Protein AF-0000000083138218 (afdb_homodimer)

Sequence (804 aa):
MLKGKTVLLGVTGSIAAYKIAYLASALKKLHAQVHVLMTQNATNFINPITFETLTGNKCLVDTFDRNFQFSVEHVSIAKQADVVMIAPASANVIGKLAHGIADDMLTTTIMACKCKKIVSPAMNTNMYENPIVQDNLAILQHYGYEVIEPASGYLACGDTGAGKMPEPEMLLDYILREIAKEKDLLGRKVLVTAGPTQEAIDPVRYITNHSSGKMGYALAKAAMLRGADVTLVSGPCAIEPPPFVKLVPVVTAKEMFDAVTSVSFEQDIIIKAAAVADYRPANVYEDKVKKHEEQMSIKLEKTDDILRYLGEHRLPGQFLCGFSMETQNMLGNSRAKLGKKHLDMVAANNLKVAGAGFQGDTNVLTLITQDEDVSLQLMSKEDAANVILDKILSIQKEREEQMLKGKTVLLGVTGSIAAYKIAYLASALKKLHAQVHVLMTQNATNFINPITFETLTGNKCLVDTFDRNFQFSVEHVSIAKQADVVMIAPASANVIGKLAHGIADDMLTTTIMACKCKKIVSPAMNTNMYENPIVQDNLAILQHYGYEVIEPASGYLACGDTGAGKMPEPEMLLDYILREIAKEKDLLGRKVLVTAGPTQEAIDPVRYITNHSSGKMGYALAKAAMLRGADVTLVSGPCAIEPPPFVKLVPVVTAKEMFDAVTSVSFEQDIIIKAAAVADYRPANVYEDKVKKHEEQMSIKLEKTDDILRYLGEHRLPGQFLCGFSMETQNMLGNSRAKLGKKHLDMVAANNLKVAGAGFQGDTNVLTLITQDEDVSLQLMSKEDAANVILDKILSIQKEREEQ

InterPro domains:
  IPR003382 Flavoprotein [PF02441] (5-177)
  IPR005252 Coenzyme A biosynthesis bifunctional protein CoaBC [MF_02225] (5-395)
  IPR005252 Coenzyme A biosynthesis bifunctional protein CoaBC [TIGR00521] (2-392)
  IPR007085 DNA/pantothenate metabolism flavoprotein, C-terminal [PF04127] (186-394)
  IPR035929 CoaB-like superfamily [G3DSA:3.40.50.10300] (184-401)
  IPR035929 CoaB-like superfamily [SSF102645] (183-397)
  IPR036551 Flavin prenyltransferase-like [G3DSA:3.40.50.1950] (1-183)
  IPR036551 Flavin prenyltransferase-like [SSF52507] (1-177)

Structure (mmCIF, N/CA/C/O backbone):
data_AF-0000000083138218-model_v1
#
loop_
_entity.id
_entity.type
_entity.pdbx_description
1 polymer 'Coenzyme A biosynthesis bifunctional protein CoaBC'
#
loop_
_atom_site.group_PDB
_atom_site.id
_atom_site.type_symbol
_atom_site.label_atom_id
_atom_site.label_alt_id
_atom_site.label_comp_id
_atom_site.label_asym_id
_atom_site.label_entity_id
_atom_site.label_seq_id
_atom_site.pdbx_PDB_ins_code
_atom_site.Cartn_x
_atom_site.Cartn_y
_atom_site.Cartn_z
_atom_site.occupancy
_atom_site.B_iso_or_equiv
_atom_site.auth_seq_id
_atom_site.auth_comp_id
_atom_site.auth_asym_id
_atom_site.auth_atom_id
_atom_site.pdbx_PDB_model_num
ATOM 1 N N . MET A 1 1 ? -19.484 5.441 -5.844 1 87.69 1 MET A N 1
ATOM 2 C CA . MET A 1 1 ? -19.766 4.414 -4.848 1 87.69 1 MET A CA 1
ATOM 3 C C . MET A 1 1 ? -20.797 4.914 -3.83 1 87.69 1 MET A C 1
ATOM 5 O O . MET A 1 1 ? -21.594 4.133 -3.318 1 87.69 1 MET A O 1
ATOM 9 N N . LEU A 1 2 ? -20.844 6.273 -3.461 1 96.44 2 LEU A N 1
ATOM 10 C CA . LEU A 1 2 ? -21.719 6.809 -2.414 1 96.44 2 LEU A CA 1
ATOM 11 C C . LEU A 1 2 ? -22.609 7.91 -2.961 1 96.44 2 LEU A C 1
ATOM 13 O O . LEU A 1 2 ? -23.016 8.812 -2.223 1 96.44 2 LEU A O 1
ATOM 17 N N . LYS A 1 3 ? -22.844 7.824 -4.277 1 95.19 3 LYS A N 1
ATOM 18 C CA . LYS A 1 3 ? -23.766 8.781 -4.871 1 95.19 3 LYS A CA 1
ATOM 19 C C . LYS A 1 3 ? -25.141 8.672 -4.23 1 95.19 3 LYS A C 1
ATOM 21 O O . LYS A 1 3 ? -25.688 7.578 -4.098 1 95.19 3 LYS A O 1
ATOM 26 N N . GLY A 1 4 ? -25.609 9.812 -3.854 1 95.88 4 GLY A N 1
ATOM 27 C CA . GLY A 1 4 ? -26.938 9.867 -3.262 1 95.88 4 GLY A CA 1
ATOM 28 C C . GLY A 1 4 ? -26.938 9.547 -1.78 1 95.88 4 GLY A C 1
ATOM 29 O O . GLY A 1 4 ? -28 9.516 -1.149 1 95.88 4 GLY A O 1
ATOM 30 N N . LYS A 1 5 ? -25.766 9.258 -1.193 1 97.94 5 LYS A N 1
ATOM 31 C CA . LYS A 1 5 ? -25.656 8.953 0.23 1 97.94 5 LYS A CA 1
ATOM 32 C C . LYS A 1 5 ? -25.188 10.172 1.017 1 97.94 5 LYS A C 1
ATOM 34 O O . LYS A 1 5 ? -24.328 10.93 0.545 1 97.94 5 LYS A O 1
ATOM 39 N N . THR A 1 6 ? -25.734 10.367 2.211 1 98.19 6 THR A N 1
ATOM 40 C CA . THR A 1 6 ? -25.359 11.469 3.09 1 98.19 6 THR A CA 1
ATOM 41 C C . THR A 1 6 ? -24.641 10.953 4.332 1 98.19 6 THR A C 1
ATOM 43 O O . THR A 1 6 ? -25.172 10.094 5.047 1 98.19 6 THR A O 1
ATOM 46 N N . VAL A 1 7 ? -23.453 11.43 4.535 1 98.69 7 VAL A N 1
ATOM 47 C CA . VAL A 1 7 ? -22.656 11.062 5.703 1 98.69 7 VAL A CA 1
ATOM 48 C C . VAL A 1 7 ? -22.531 12.266 6.633 1 98.69 7 VAL A C 1
ATOM 50 O O . VAL A 1 7 ? -22.188 13.367 6.195 1 98.69 7 VAL A O 1
ATOM 53 N N . LEU A 1 8 ? -22.859 12.109 7.891 1 98.44 8 LEU A N 1
ATOM 54 C CA . LEU A 1 8 ? -22.656 13.125 8.914 1 98.44 8 LEU A CA 1
ATOM 55 C C . LEU A 1 8 ? -21.422 12.805 9.758 1 98.44 8 LEU A C 1
ATOM 57 O O . LEU A 1 8 ? -21.359 11.75 10.391 1 98.44 8 LEU A O 1
ATOM 61 N N . LEU A 1 9 ? -20.422 13.703 9.703 1 98.69 9 LEU A N 1
ATOM 62 C CA . LEU A 1 9 ? -19.203 13.547 10.492 1 98.69 9 LEU A CA 1
ATOM 63 C C . LEU A 1 9 ? -19.234 14.453 11.727 1 98.69 9 LEU A C 1
ATOM 65 O O . LEU A 1 9 ? -19.438 15.664 11.602 1 98.69 9 LEU A O 1
ATOM 69 N N . GLY A 1 10 ? -19.156 13.844 12.898 1 98.38 10 GLY A N 1
ATOM 70 C CA . GLY A 1 10 ? -18.969 14.586 14.133 1 98.38 10 GLY A CA 1
ATOM 71 C C . GLY A 1 10 ? -17.531 14.617 14.594 1 98.38 10 GLY A C 1
ATOM 72 O O . GLY A 1 10 ? -16.922 13.57 14.844 1 98.38 10 GLY A O 1
ATOM 73 N N . VAL A 1 11 ? -16.984 15.828 14.695 1 98.44 11 VAL A N 1
ATOM 74 C CA . VAL A 1 11 ? -15.578 16 15.062 1 98.44 11 VAL A CA 1
ATOM 75 C C . VAL A 1 11 ? -15.484 16.625 16.453 1 98.44 11 VAL A C 1
ATOM 77 O O . VAL A 1 11 ? -16.031 17.703 16.688 1 98.44 11 VAL A O 1
ATOM 80 N N . THR A 1 12 ? -14.797 15.945 17.375 1 97.56 12 THR A N 1
ATOM 81 C CA . THR A 1 12 ? -14.688 16.453 18.734 1 97.56 12 THR A CA 1
ATOM 82 C C . THR A 1 12 ? -13.242 16.781 19.078 1 97.56 12 THR A C 1
ATOM 84 O O . THR A 1 12 ? -12.352 16.641 18.234 1 97.56 12 THR A O 1
ATOM 87 N N . GLY A 1 13 ? -13.039 17.328 20.281 1 94.69 13 GLY A N 1
ATOM 88 C CA . GLY A 1 13 ? -11.75 17.875 20.672 1 94.69 13 GLY A CA 1
ATOM 89 C C . GLY A 1 13 ? -10.688 16.812 20.906 1 94.69 13 GLY A C 1
ATOM 90 O O . GLY A 1 13 ? -10.648 16.203 21.969 1 94.69 13 GLY A O 1
ATOM 91 N N . SER A 1 14 ? -9.805 16.609 19.969 1 93.88 14 SER A N 1
ATOM 92 C CA . SER A 1 14 ? -8.656 15.703 20 1 93.88 14 SER A CA 1
ATOM 93 C C . SER A 1 14 ? -7.629 16.078 18.938 1 93.88 14 SER A C 1
ATOM 95 O O . SER A 1 14 ? -7.98 16.656 17.906 1 93.88 14 SER A O 1
ATOM 97 N N . ILE A 1 15 ? -6.375 15.797 19.188 1 93 15 ILE A N 1
ATOM 98 C CA . ILE A 1 15 ? -5.309 16.078 18.234 1 93 15 ILE A CA 1
ATOM 99 C C . ILE A 1 15 ? -5.582 15.336 16.938 1 93 15 ILE A C 1
ATOM 101 O O . ILE A 1 15 ? -5.164 15.773 15.859 1 93 15 ILE A O 1
ATOM 105 N N . ALA A 1 16 ? -6.355 14.242 16.953 1 94.94 16 ALA A N 1
ATOM 106 C CA . ALA A 1 16 ? -6.652 13.414 15.789 1 94.94 16 ALA A CA 1
ATOM 107 C C . ALA A 1 16 ? -7.68 14.086 14.883 1 94.94 16 ALA A C 1
ATOM 109 O O . ALA A 1 16 ? -8 13.578 13.812 1 94.94 16 ALA A O 1
ATOM 110 N N . ALA A 1 17 ? -8.188 15.273 15.297 1 96.88 17 ALA A N 1
ATOM 111 C CA . ALA A 1 17 ? -9.242 15.961 14.562 1 96.88 17 ALA A CA 1
ATOM 112 C C . ALA A 1 17 ? -8.805 16.266 13.125 1 96.88 17 ALA A C 1
ATOM 114 O O . ALA A 1 17 ? -9.617 16.188 12.203 1 96.88 17 ALA A O 1
ATOM 115 N N . TYR A 1 18 ? -7.527 16.547 12.922 1 95.31 18 TYR A N 1
ATOM 116 C CA . TYR A 1 18 ? -7.055 16.906 11.594 1 95.31 18 TYR A CA 1
ATOM 117 C C . TYR A 1 18 ? -7.188 15.734 10.625 1 95.31 18 TYR A C 1
ATOM 119 O O . TYR A 1 18 ? -7.293 15.93 9.414 1 95.31 18 TYR A O 1
ATOM 127 N N . LYS A 1 19 ? -7.195 14.477 11.102 1 97.31 19 LYS A N 1
ATOM 128 C CA . LYS A 1 19 ? -7.273 13.281 10.273 1 97.31 19 LYS A CA 1
ATOM 129 C C . LYS A 1 19 ? -8.625 13.188 9.57 1 97.31 19 LYS A C 1
ATOM 131 O O . LYS A 1 19 ? -8.742 12.539 8.523 1 97.31 19 LYS A O 1
ATOM 136 N N . ILE A 1 20 ? -9.57 13.805 10.148 1 98.19 20 ILE A N 1
ATOM 137 C CA . ILE A 1 20 ? -10.93 13.695 9.625 1 98.19 20 ILE A CA 1
ATOM 138 C C . ILE A 1 20 ? -11.039 14.477 8.32 1 98.19 20 ILE A C 1
ATOM 140 O O . ILE A 1 20 ? -11.945 14.227 7.516 1 98.19 20 ILE A O 1
ATOM 144 N N . ALA A 1 21 ? -10.125 15.453 8.125 1 97.38 21 ALA A N 1
ATOM 145 C CA . ALA A 1 21 ? -10.094 16.141 6.832 1 97.38 21 ALA A CA 1
ATOM 146 C C . ALA A 1 21 ? -9.836 15.156 5.695 1 97.38 21 ALA A C 1
ATOM 148 O O . ALA A 1 21 ? -10.438 15.258 4.625 1 97.38 21 ALA A O 1
ATOM 149 N N . TYR A 1 22 ? -9 14.18 5.984 1 97.19 22 TYR A N 1
ATOM 150 C CA . TYR A 1 22 ? -8.734 13.141 4.996 1 97.19 22 TYR A CA 1
ATOM 151 C C . TYR A 1 22 ? -9.977 12.297 4.734 1 97.19 22 TYR A C 1
ATOM 153 O O . TYR A 1 22 ? -10.258 11.945 3.59 1 97.19 22 TYR A O 1
ATOM 161 N N . LEU A 1 23 ? -10.688 11.984 5.773 1 98.38 23 LEU A N 1
ATOM 162 C CA . LEU A 1 23 ? -11.914 11.195 5.641 1 98.38 23 LEU A CA 1
ATOM 163 C C . LEU A 1 23 ? -12.953 11.961 4.828 1 98.38 23 LEU A C 1
ATOM 165 O O . LEU A 1 23 ? -13.578 11.391 3.922 1 98.38 23 LEU A O 1
ATOM 169 N N . ALA A 1 24 ? -13.125 13.234 5.184 1 98.31 24 ALA A N 1
ATOM 170 C CA . ALA A 1 24 ? -14.078 14.07 4.461 1 98.31 24 ALA A CA 1
ATOM 171 C C . ALA A 1 24 ? -13.742 14.125 2.973 1 98.31 24 ALA A C 1
ATOM 173 O O . ALA A 1 24 ? -14.633 13.969 2.127 1 98.31 24 ALA A O 1
ATOM 174 N N . SER A 1 25 ? -12.5 14.328 2.676 1 96.69 25 SER A N 1
ATOM 175 C CA . SER A 1 25 ? -12.047 14.375 1.292 1 96.69 25 SER A CA 1
ATOM 176 C C . SER A 1 25 ? -12.312 13.062 0.574 1 96.69 25 SER A C 1
ATOM 178 O O . SER A 1 25 ? -12.773 13.055 -0.568 1 96.69 25 SER A O 1
ATOM 180 N N . ALA A 1 26 ? -12 11.961 1.214 1 97.5 26 ALA A N 1
ATOM 181 C CA . ALA A 1 26 ? -12.203 10.641 0.628 1 97.5 26 ALA A CA 1
ATOM 182 C C . ALA A 1 26 ? -13.672 10.383 0.335 1 97.5 26 ALA A C 1
ATOM 184 O O . ALA A 1 26 ? -14.023 9.828 -0.71 1 97.5 26 ALA A O 1
ATOM 185 N N . LEU A 1 27 ? -14.539 10.766 1.234 1 98.44 27 LEU A N 1
ATOM 186 C CA . LEU A 1 27 ? -15.977 10.586 1.066 1 98.44 27 LEU A CA 1
ATOM 187 C C . LEU A 1 27 ? -16.5 11.406 -0.111 1 98.44 27 LEU A C 1
ATOM 189 O O . LEU A 1 27 ? -17.328 10.93 -0.888 1 98.44 27 LEU A O 1
ATOM 193 N N . LYS A 1 28 ? -15.992 12.617 -0.223 1 96.81 28 LYS A N 1
ATOM 194 C CA . LYS A 1 28 ? -16.375 13.469 -1.341 1 96.81 28 LYS A CA 1
ATOM 195 C C . LYS A 1 28 ? -15.953 12.859 -2.674 1 96.81 28 LYS A C 1
ATOM 197 O O . LYS A 1 28 ? -16.719 12.891 -3.646 1 96.81 28 LYS A O 1
ATOM 202 N N . LYS A 1 29 ? -14.812 12.312 -2.688 1 94.94 29 LYS A N 1
ATOM 203 C CA . LYS A 1 29 ? -14.312 11.656 -3.893 1 94.94 29 LYS A CA 1
ATOM 204 C C . LYS A 1 29 ? -15.219 10.492 -4.301 1 94.94 29 LYS A C 1
ATOM 206 O O . LYS A 1 29 ? -15.305 10.156 -5.48 1 94.94 29 LYS A O 1
ATOM 211 N N . LEU A 1 30 ? -15.859 9.883 -3.348 1 96.88 30 LEU A N 1
ATOM 212 C CA . LEU A 1 30 ? -16.781 8.781 -3.609 1 96.88 30 LEU A CA 1
ATOM 213 C C . LEU A 1 30 ? -18.188 9.297 -3.859 1 96.88 30 LEU A C 1
ATOM 215 O O . LEU A 1 30 ? -19.156 8.516 -3.869 1 96.88 30 LEU A O 1
ATOM 219 N N . HIS A 1 31 ? -18.344 10.648 -3.916 1 96.88 31 HIS A N 1
ATOM 220 C CA . HIS A 1 31 ? -19.547 11.359 -4.34 1 96.88 31 HIS A CA 1
ATOM 221 C C . HIS A 1 31 ? -20.594 11.367 -3.234 1 96.88 31 HIS A C 1
ATOM 223 O O . HIS A 1 31 ? -21.797 11.445 -3.514 1 96.88 31 HIS A O 1
ATOM 229 N N . ALA A 1 32 ? -20.172 11.227 -1.972 1 97.94 32 ALA A N 1
ATOM 230 C CA . ALA A 1 32 ? -21.094 11.359 -0.844 1 97.94 32 AL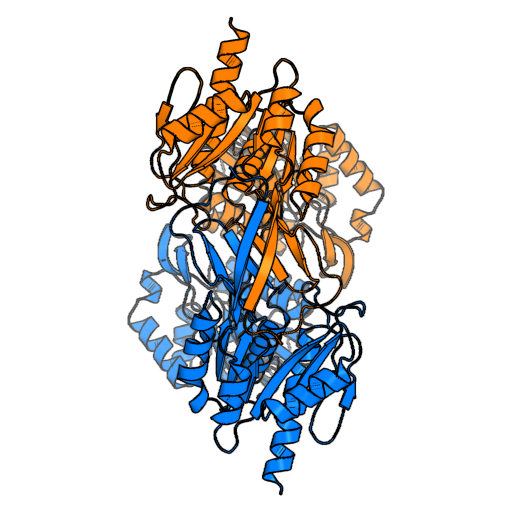A A CA 1
ATOM 231 C C . ALA A 1 32 ? -21.422 12.82 -0.574 1 97.94 32 ALA A C 1
ATOM 233 O O . ALA A 1 32 ? -20.609 13.711 -0.857 1 97.94 32 ALA A O 1
ATOM 234 N N . GLN A 1 33 ? -22.641 13.078 -0.132 1 97.75 33 GLN A N 1
ATOM 235 C CA . GLN A 1 33 ? -22.922 14.328 0.556 1 97.75 33 GLN A CA 1
ATOM 236 C C . GLN A 1 33 ? -22.422 14.297 1.995 1 97.75 33 GLN A C 1
ATOM 238 O O . GLN A 1 33 ? -22.844 13.453 2.789 1 97.75 33 GLN A O 1
ATOM 243 N N . VAL A 1 34 ? -21.453 15.203 2.293 1 98.06 34 VAL A N 1
ATOM 244 C CA . VAL A 1 34 ? -20.797 15.125 3.59 1 98.06 34 VAL A CA 1
ATOM 245 C C . VAL A 1 34 ? -21.125 16.375 4.406 1 98.06 34 VAL A C 1
ATOM 247 O O . VAL A 1 34 ? -20.922 17.5 3.934 1 98.06 34 VAL A O 1
ATOM 250 N N . HIS A 1 35 ? -21.688 16.234 5.543 1 97.25 35 HIS A N 1
ATOM 251 C CA . HIS A 1 35 ? -21.875 17.297 6.527 1 97.25 35 HIS A CA 1
ATOM 252 C C . HIS A 1 35 ? -20.984 17.078 7.75 1 97.25 35 HIS A C 1
ATOM 254 O O . HIS A 1 35 ? -20.828 15.945 8.211 1 97.25 35 HIS A O 1
ATOM 260 N N . VAL A 1 36 ? -20.406 18.203 8.203 1 97.62 36 VAL A N 1
ATOM 261 C CA . VAL A 1 36 ? -19.5 18.109 9.344 1 97.62 36 VAL A CA 1
ATOM 262 C C . VAL A 1 36 ? -20 18.984 10.484 1 97.62 36 VAL A C 1
ATOM 264 O O . VAL A 1 36 ? -20.328 20.156 10.273 1 97.62 36 VAL A O 1
ATOM 267 N N . LEU A 1 37 ? -20.156 18.391 11.664 1 96.88 37 LEU A N 1
ATOM 268 C CA . LEU A 1 37 ? -20.406 19.094 12.914 1 96.88 37 LEU A CA 1
ATOM 269 C C . LEU A 1 37 ? -19.203 19.031 13.836 1 96.88 37 LEU A C 1
ATOM 271 O O . LEU A 1 37 ? -18.656 17.938 14.078 1 96.88 37 LEU A O 1
ATOM 275 N N . MET A 1 38 ? -18.781 20.172 14.32 1 96.69 38 MET A N 1
ATOM 276 C CA . MET A 1 38 ? -17.641 20.219 15.219 1 96.69 38 MET A CA 1
ATOM 277 C C . MET A 1 38 ? -18.031 20.75 16.594 1 96.69 38 MET A C 1
ATOM 279 O O . MET A 1 38 ? -18.875 21.656 16.688 1 96.69 38 MET A O 1
ATOM 283 N N . THR A 1 39 ? -17.453 20.172 17.625 1 95.19 39 THR A N 1
ATOM 284 C CA . THR A 1 39 ? -17.516 20.844 18.922 1 95.19 39 THR A CA 1
ATOM 285 C C . THR A 1 39 ? -16.609 22.078 18.922 1 95.19 39 THR A C 1
ATOM 287 O O . THR A 1 39 ? -15.688 22.172 18.109 1 95.19 39 THR A O 1
ATOM 290 N N . GLN A 1 40 ? -16.891 22.984 19.891 1 94.12 40 GLN A N 1
ATOM 291 C CA . GLN A 1 40 ? -16.016 24.141 20.047 1 94.12 40 GLN A CA 1
ATOM 292 C C . GLN A 1 40 ? -14.57 23.719 20.297 1 94.12 40 GLN A C 1
ATOM 294 O O . GLN A 1 40 ? -13.641 24.312 19.766 1 94.12 40 GLN A O 1
ATOM 299 N N . ASN A 1 41 ? -14.375 22.719 21.047 1 94.31 41 ASN A N 1
ATOM 300 C CA . ASN A 1 41 ? -13.039 22.25 21.406 1 94.31 41 ASN A CA 1
ATOM 301 C C . ASN A 1 41 ? -12.289 21.734 20.188 1 94.31 41 ASN A C 1
ATOM 303 O O . ASN A 1 41 ? -11.062 21.875 20.094 1 94.31 41 ASN A O 1
ATOM 307 N N . ALA A 1 42 ? -12.992 21.094 19.25 1 95.5 42 ALA A N 1
ATOM 308 C CA . ALA A 1 42 ? -12.367 20.578 18.031 1 95.5 42 ALA A CA 1
ATOM 309 C C . ALA A 1 42 ? -11.766 21.703 17.203 1 95.5 42 ALA A C 1
ATOM 311 O O . ALA A 1 42 ? -10.758 21.5 16.516 1 95.5 42 ALA A O 1
ATOM 312 N N . THR A 1 43 ? -12.312 22.891 17.25 1 95.19 43 THR A N 1
ATOM 313 C CA . THR A 1 43 ? -11.883 24.031 16.438 1 95.19 43 THR A CA 1
ATOM 314 C C . THR A 1 43 ? -10.516 24.531 16.891 1 95.19 43 THR A C 1
ATOM 316 O O . THR A 1 43 ? -9.859 25.281 16.172 1 95.19 43 THR A O 1
ATOM 319 N N . ASN A 1 44 ? -10.078 24.078 18.062 1 94.06 44 ASN A N 1
ATOM 320 C CA . ASN A 1 44 ? -8.75 24.453 18.531 1 94.06 44 ASN A CA 1
ATOM 321 C C . ASN A 1 44 ? -7.66 23.703 17.766 1 94.06 44 ASN A C 1
ATOM 323 O O . ASN A 1 44 ? -6.492 24.078 17.812 1 94.06 44 ASN A O 1
ATOM 327 N N . PHE A 1 45 ? -8.039 22.656 17.078 1 94.44 45 PHE A N 1
ATOM 328 C CA . PHE A 1 45 ? -7.062 21.828 16.391 1 94.44 45 PHE A CA 1
ATOM 329 C C . PHE A 1 45 ? -7.129 22.062 14.875 1 94.44 45 PHE A C 1
ATOM 331 O O . PHE A 1 45 ? -6.098 22.094 14.203 1 94.44 45 PHE A O 1
ATOM 338 N N . ILE A 1 46 ? -8.297 22.156 14.328 1 95.38 46 ILE A N 1
ATOM 339 C CA . ILE A 1 46 ? -8.523 22.359 12.898 1 95.38 46 ILE A CA 1
ATOM 340 C C . ILE A 1 46 ? -9.711 23.297 12.688 1 95.38 46 ILE A C 1
ATOM 342 O O . ILE A 1 46 ? -10.711 23.203 13.406 1 95.38 46 ILE A O 1
ATOM 346 N N . ASN A 1 47 ? -9.648 24.109 11.672 1 95.69 47 ASN A N 1
ATOM 347 C CA . ASN A 1 47 ? -10.672 25.141 11.484 1 95.69 47 ASN A CA 1
ATOM 348 C C . ASN A 1 47 ? -11.836 24.609 10.656 1 95.69 47 ASN A C 1
ATOM 350 O O . ASN A 1 47 ? -11.641 23.859 9.703 1 95.69 47 ASN A O 1
ATOM 354 N N . PRO A 1 48 ? -13.062 25.078 10.953 1 95.69 48 PRO A N 1
ATOM 355 C CA . PRO A 1 48 ? -14.25 24.641 10.211 1 95.69 48 PRO A CA 1
ATOM 356 C C . PRO A 1 48 ? -14.141 24.891 8.711 1 95.69 48 PRO A C 1
ATOM 358 O O . PRO A 1 48 ? -14.68 24.125 7.91 1 95.69 48 PRO A O 1
ATOM 361 N N . ILE A 1 49 ? -13.391 25.938 8.359 1 94.88 49 ILE A N 1
ATOM 362 C CA . ILE A 1 49 ? -13.289 26.328 6.953 1 94.88 49 ILE A CA 1
ATOM 363 C C . ILE A 1 49 ? -12.688 25.172 6.141 1 94.88 49 ILE A C 1
ATOM 365 O O . ILE A 1 49 ? -13.023 25 4.969 1 94.88 49 ILE A O 1
ATOM 369 N N . THR A 1 50 ? -11.789 24.406 6.715 1 95.75 50 THR A N 1
ATOM 370 C CA . THR A 1 50 ? -11.188 23.25 6.039 1 95.75 50 THR A CA 1
ATOM 371 C C . THR A 1 50 ? -12.258 22.266 5.594 1 95.75 50 THR A C 1
ATOM 373 O O . THR A 1 50 ? -12.281 21.844 4.434 1 95.75 50 THR A O 1
ATOM 376 N N . PHE A 1 51 ? -13.148 21.953 6.473 1 97.06 51 PHE A N 1
ATOM 377 C CA . PHE A 1 51 ? -14.211 21 6.168 1 97.06 51 PHE A CA 1
ATOM 378 C C . PHE A 1 51 ? -15.195 21.609 5.168 1 97.06 51 PHE A C 1
ATOM 380 O O . PHE A 1 51 ? -15.68 20.906 4.27 1 97.06 51 PHE A O 1
ATOM 387 N N . GLU A 1 52 ? -15.508 22.906 5.355 1 96.19 52 GLU A N 1
ATOM 388 C CA . GLU A 1 52 ? -16.406 23.594 4.426 1 96.19 52 GLU A CA 1
ATOM 389 C C . GLU A 1 52 ? -15.852 23.547 3.002 1 96.19 52 GLU A C 1
ATOM 391 O O . GLU A 1 52 ? -16.594 23.281 2.053 1 96.19 52 GLU A O 1
ATOM 396 N N . THR A 1 53 ? -14.578 23.781 2.9 1 94.06 53 THR A N 1
ATOM 397 C CA . THR A 1 53 ? -13.914 23.781 1.604 1 94.06 53 THR A CA 1
ATOM 398 C C . THR A 1 53 ? -13.898 22.391 0.999 1 94.06 53 THR A C 1
ATOM 400 O O . THR A 1 53 ? -14.141 22.219 -0.196 1 94.06 53 THR A O 1
ATOM 403 N N . LEU A 1 54 ? -13.648 21.359 1.741 1 95.25 54 LEU A N 1
ATOM 404 C CA . LEU A 1 54 ? -13.508 19.984 1.263 1 95.25 54 LEU A CA 1
ATOM 405 C C . LEU A 1 54 ? -14.859 19.391 0.877 1 95.25 54 LEU A C 1
ATOM 407 O O . LEU A 1 54 ? -14.953 18.578 -0.046 1 95.25 54 LEU A O 1
ATOM 411 N N . THR A 1 55 ? -15.945 19.828 1.587 1 95.75 55 THR A N 1
ATOM 412 C CA . THR A 1 55 ? -17.219 19.141 1.433 1 95.75 55 THR A CA 1
ATOM 413 C C . THR A 1 55 ? -18.188 19.984 0.585 1 95.75 55 THR A C 1
ATOM 415 O O . THR A 1 55 ? -19.141 19.453 0.03 1 95.75 55 THR A O 1
ATOM 418 N N . GLY A 1 56 ? -17.906 21.297 0.533 1 94.25 56 GLY A N 1
ATOM 419 C CA . GLY A 1 56 ? -18.844 22.203 -0.138 1 94.25 56 GLY A CA 1
ATOM 420 C C . GLY A 1 56 ? -20.062 22.531 0.701 1 94.25 56 GLY A C 1
ATOM 421 O O . GLY A 1 56 ? -21 23.156 0.209 1 94.25 56 GLY A O 1
ATOM 422 N N . ASN A 1 57 ? -20.109 22.078 1.951 1 94 57 ASN A N 1
ATOM 423 C CA . ASN A 1 57 ? -21.203 22.344 2.893 1 94 57 ASN A CA 1
ATOM 424 C C . ASN A 1 57 ? -20.703 23.125 4.109 1 94 57 ASN A C 1
ATOM 426 O O . ASN A 1 57 ? -19.531 23 4.496 1 94 57 ASN A O 1
ATOM 430 N N . LYS A 1 58 ? -21.562 23.906 4.695 1 92.94 58 LYS A N 1
ATOM 431 C CA . LYS A 1 58 ? -21.203 24.641 5.906 1 92.94 58 LYS A CA 1
ATOM 432 C C . LYS A 1 58 ? -20.891 23.688 7.055 1 92.94 58 LYS A C 1
ATOM 434 O O . LYS A 1 58 ? -21.594 22.688 7.254 1 92.94 58 LYS A O 1
ATOM 439 N N . CYS A 1 59 ? -19.797 24 7.691 1 93.75 59 CYS A N 1
ATOM 440 C CA . CYS A 1 59 ? -19.453 23.266 8.906 1 93.75 59 CYS A CA 1
ATOM 441 C C . CYS A 1 59 ? -20.109 23.891 10.125 1 93.75 59 CYS A C 1
ATOM 443 O O . CYS A 1 59 ? -19.938 25.094 10.383 1 93.75 59 CYS A O 1
ATOM 445 N N . LEU A 1 60 ? -20.828 23.109 10.875 1 91 60 LEU A N 1
ATOM 446 C CA . LEU A 1 60 ? -21.594 23.656 11.992 1 91 60 LEU A CA 1
ATOM 447 C C . LEU A 1 60 ? -20.859 23.453 13.305 1 91 60 LEU A C 1
ATOM 449 O O . LEU A 1 60 ? -20.391 22.344 13.594 1 91 60 LEU A O 1
ATOM 453 N N . VAL A 1 61 ? -20.625 24.5 14.047 1 90.19 61 VAL A N 1
ATOM 454 C CA . VAL A 1 61 ? -19.953 24.438 15.336 1 90.19 61 VAL A CA 1
ATOM 455 C C . VAL A 1 61 ? -20.938 24.812 16.453 1 90.19 61 VAL A C 1
ATOM 457 O O . VAL A 1 61 ? -21.031 24.125 17.469 1 90.19 61 VAL A O 1
ATOM 460 N N . ASP A 1 62 ? -21.594 26.047 16.344 1 75.94 62 ASP A N 1
ATOM 461 C CA . ASP A 1 62 ? -22.438 26.562 17.406 1 75.94 62 ASP A CA 1
ATOM 462 C C . ASP A 1 62 ? -23.922 26.484 17.016 1 75.94 62 ASP A C 1
ATOM 464 O O . ASP A 1 62 ? -24.25 26.562 15.836 1 75.94 62 ASP A O 1
ATOM 468 N N . THR A 1 63 ? -24.703 25.969 18 1 59.69 63 THR A N 1
ATOM 469 C CA . THR A 1 63 ? -26.156 25.875 17.828 1 59.69 63 THR A CA 1
ATOM 470 C C . THR A 1 63 ? -26.75 27.234 17.438 1 59.69 63 THR A C 1
ATOM 472 O O . THR A 1 63 ? -27.688 27.297 16.641 1 59.69 63 THR A O 1
ATOM 475 N N . PHE A 1 64 ? -26.156 28.234 18.141 1 52.69 64 PHE A N 1
ATOM 476 C CA . PHE A 1 64 ? -26.875 29.5 18.141 1 52.69 64 PHE A CA 1
ATOM 477 C C . PHE A 1 64 ? -26.312 30.438 17.078 1 52.69 64 PHE A C 1
ATOM 479 O O . PHE A 1 64 ? -26.312 31.656 17.25 1 52.69 64 PHE A O 1
ATOM 486 N N . ASP A 1 65 ? -25.484 29.766 16.219 1 52.47 65 ASP A N 1
ATOM 487 C CA . ASP A 1 65 ? -25.109 30.719 15.188 1 52.47 65 ASP A CA 1
ATOM 488 C C . ASP A 1 65 ? -26.344 31.344 14.539 1 52.47 65 ASP A C 1
ATOM 490 O O . ASP A 1 65 ? -27.203 30.641 14.023 1 52.47 65 ASP A O 1
ATOM 494 N N . ARG A 1 66 ? -26.719 32.438 15.125 1 50.69 66 ARG A N 1
ATOM 495 C CA . ARG A 1 66 ? -27.875 33.312 14.891 1 50.69 66 ARG A CA 1
ATOM 496 C C . ARG A 1 66 ? -28.25 33.344 13.414 1 50.69 66 ARG A C 1
ATOM 498 O O . ARG A 1 66 ? -29.406 33.594 13.062 1 50.69 66 ARG A O 1
ATOM 505 N N . ASN A 1 67 ? -27.328 33.5 12.555 1 48.38 67 ASN A N 1
ATOM 506 C CA . ASN A 1 67 ? -27.781 33.75 11.188 1 48.38 67 ASN A CA 1
ATOM 507 C C . ASN A 1 67 ? -28.422 32.5 10.578 1 48.38 67 ASN A C 1
ATOM 509 O O . ASN A 1 67 ? -28.844 32.531 9.414 1 48.38 67 ASN A O 1
ATOM 513 N N . PHE A 1 68 ? -28.188 31.375 11.312 1 47.97 68 PHE A N 1
ATOM 514 C CA . PHE A 1 68 ? -28.703 30.156 10.719 1 47.97 68 PHE A CA 1
ATOM 515 C C . PHE A 1 68 ? -30.125 29.859 11.211 1 47.97 68 PHE A C 1
ATOM 517 O O . PHE A 1 68 ? -30.422 30.016 12.398 1 47.97 68 PHE A O 1
ATOM 524 N N . GLN A 1 69 ? -31.125 30.172 10.609 1 43.81 69 GLN A N 1
ATOM 525 C CA . GLN A 1 69 ? -32.438 29.656 10.938 1 43.81 69 GLN A CA 1
ATOM 526 C C . GLN A 1 69 ? -32.344 28.266 11.578 1 43.81 69 GLN A C 1
ATOM 528 O O . GLN A 1 69 ? -32.062 27.281 10.898 1 43.81 69 GLN A O 1
ATOM 533 N N . PHE A 1 70 ? -32 28.203 12.734 1 45.56 70 PHE A N 1
ATOM 534 C CA . PHE A 1 70 ? -31.719 27.125 13.688 1 45.56 70 PHE A CA 1
ATOM 535 C C . PHE A 1 70 ? -32.531 25.875 13.367 1 45.56 70 PHE A C 1
ATOM 537 O O . PHE A 1 70 ? -32 24.766 13.383 1 45.56 70 PHE A O 1
ATOM 544 N N . SER A 1 71 ? -33.875 26.094 13.68 1 50.28 71 SER A N 1
ATOM 545 C CA . SER A 1 71 ? -34.844 25.031 13.953 1 50.28 71 SER A CA 1
ATOM 546 C C . SER A 1 71 ? -34.812 23.969 12.852 1 50.28 71 SER A C 1
ATOM 548 O O . SER A 1 71 ? -34.969 22.781 13.133 1 50.28 71 SER A O 1
ATOM 550 N N . VAL A 1 72 ? -34.312 24.312 11.594 1 56.56 72 VAL A N 1
ATOM 551 C CA . VAL A 1 72 ? -34.688 23.453 10.477 1 56.56 72 VAL A CA 1
ATOM 552 C C . VAL A 1 72 ? -33.469 22.75 9.906 1 56.56 72 VAL A C 1
ATOM 554 O O . VAL A 1 72 ? -33.594 21.656 9.344 1 56.56 72 VAL A O 1
ATOM 557 N N . GLU A 1 73 ? -32.25 23.141 10.57 1 64.88 73 GLU A N 1
ATOM 558 C CA . GLU A 1 73 ? -31.109 22.609 9.82 1 64.88 73 GLU A CA 1
ATOM 559 C C . GLU A 1 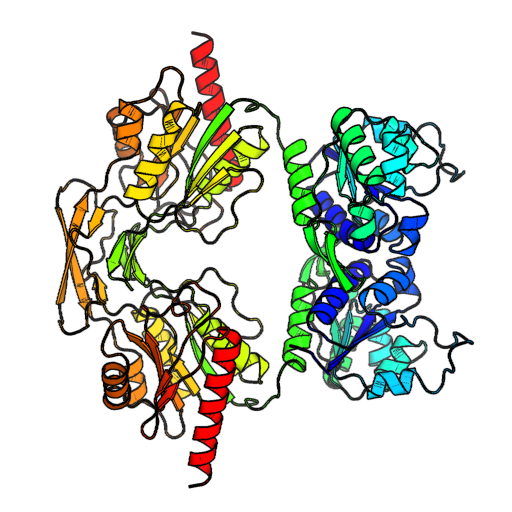73 ? -30.625 21.281 10.43 1 64.88 73 GLU A C 1
ATOM 561 O O . GLU A 1 73 ? -30.359 20.328 9.703 1 64.88 73 GLU A O 1
ATOM 566 N N . HIS A 1 74 ? -30.516 21.281 11.836 1 73 74 HIS A N 1
ATOM 567 C CA . HIS A 1 74 ? -30.062 20.047 12.469 1 73 74 HIS A CA 1
ATOM 568 C C . HIS A 1 74 ? -31.031 18.906 12.211 1 73 74 HIS A C 1
ATOM 570 O O . HIS A 1 74 ? -30.625 17.766 12 1 73 74 HIS A O 1
ATOM 576 N N . VAL A 1 75 ? -32.281 19.312 12.32 1 75.19 75 VAL A N 1
ATOM 577 C CA . VAL A 1 75 ? -33.281 18.281 12.094 1 75.19 75 VAL A CA 1
ATOM 578 C C . VAL A 1 75 ? -33.219 17.812 10.648 1 75.19 75 VAL A C 1
ATOM 580 O O . VAL A 1 75 ? -33.344 16.609 10.375 1 75.19 75 VAL A O 1
ATOM 583 N N . SER A 1 76 ? -32.969 18.734 9.805 1 84.25 76 SER A N 1
ATOM 584 C CA . SER A 1 76 ? -32.875 18.391 8.391 1 84.25 76 SER A CA 1
ATOM 585 C C . SER A 1 76 ? -31.688 17.484 8.102 1 84.25 76 SER A C 1
ATOM 587 O O . SER A 1 76 ? -31.828 16.469 7.414 1 84.25 76 SER A O 1
ATOM 589 N N . ILE A 1 77 ? -30.562 17.812 8.742 1 88.38 77 ILE A N 1
ATOM 590 C CA . ILE A 1 77 ? -29.359 17.031 8.531 1 88.38 77 ILE A CA 1
ATOM 591 C C . ILE A 1 77 ? -29.516 15.641 9.141 1 88.38 77 ILE A C 1
ATOM 593 O O . ILE A 1 77 ? -29.125 14.641 8.539 1 88.38 77 ILE A O 1
ATOM 597 N N . ALA A 1 78 ? -30.125 15.656 10.289 1 88.19 78 ALA A N 1
ATOM 598 C CA . ALA A 1 78 ? -30.344 14.391 10.992 1 88.19 78 ALA A CA 1
ATOM 599 C C . ALA A 1 78 ? -31.234 13.461 10.164 1 88.19 78 ALA A C 1
ATOM 601 O O . ALA A 1 78 ? -31 12.25 10.117 1 88.19 78 ALA A O 1
ATOM 602 N N . LYS A 1 79 ? -32.188 14.023 9.508 1 90.81 79 LYS A N 1
ATOM 603 C CA . LYS A 1 79 ? -33.125 13.234 8.711 1 90.81 79 LYS A CA 1
ATOM 604 C C . LYS A 1 79 ? -32.469 12.734 7.43 1 90.81 79 LYS A C 1
ATOM 606 O O . LYS A 1 79 ? -32.781 11.648 6.938 1 90.81 79 LYS A O 1
ATOM 611 N N . GLN A 1 80 ? -31.578 13.477 6.977 1 93.31 80 GLN A N 1
ATOM 612 C CA . GLN A 1 80 ? -30.953 13.195 5.68 1 93.31 80 GLN A CA 1
ATOM 613 C C . GLN A 1 80 ? -29.812 12.195 5.82 1 93.31 80 GLN A C 1
ATOM 615 O O . GLN A 1 80 ? -29.422 11.539 4.852 1 93.31 80 GLN A O 1
ATOM 620 N N . ALA A 1 81 ? -29.266 12.055 7.023 1 97.19 81 ALA A N 1
ATOM 621 C CA . ALA A 1 81 ? -28.047 11.273 7.215 1 97.19 81 ALA A CA 1
ATOM 622 C C . ALA A 1 81 ? -28.328 9.781 7.047 1 97.19 81 ALA A C 1
ATOM 624 O O . ALA A 1 81 ? -29.266 9.242 7.645 1 97.19 81 ALA A O 1
ATOM 625 N N . ASP A 1 82 ? -27.484 9.133 6.176 1 98.12 82 ASP A N 1
ATOM 626 C CA . ASP A 1 82 ? -27.531 7.684 6.027 1 98.12 82 ASP A CA 1
ATOM 627 C C . ASP A 1 82 ? -26.672 6.992 7.082 1 98.12 82 ASP A C 1
ATOM 629 O O . ASP A 1 82 ? -26.891 5.82 7.398 1 98.12 82 ASP A O 1
ATOM 633 N N . VAL A 1 83 ? -25.688 7.691 7.605 1 98.62 83 VAL A N 1
ATOM 634 C CA . VAL A 1 83 ? -24.812 7.195 8.656 1 98.62 83 VAL A CA 1
ATOM 635 C C . VAL A 1 83 ? -24.156 8.367 9.383 1 98.62 83 VAL A C 1
ATOM 637 O O . VAL A 1 83 ? -23.906 9.422 8.781 1 98.62 83 VAL A O 1
ATOM 640 N N . VAL A 1 84 ? -23.922 8.227 10.68 1 98.56 84 VAL A N 1
ATOM 641 C CA . VAL A 1 84 ? -23.203 9.195 11.5 1 98.56 84 VAL A CA 1
ATOM 642 C C . VAL A 1 84 ? -21.891 8.578 11.984 1 98.56 84 VAL A C 1
ATOM 644 O O . VAL A 1 84 ? -21.859 7.434 12.438 1 98.56 84 VAL A O 1
ATOM 647 N N . MET A 1 85 ? -20.828 9.25 11.812 1 98.69 85 MET A N 1
ATOM 648 C CA . MET A 1 85 ? -19.562 8.867 12.406 1 98.69 85 MET A CA 1
ATOM 649 C C . MET A 1 85 ? -19 9.984 13.281 1 98.69 85 MET A C 1
ATOM 651 O O . MET A 1 85 ? -18.797 11.102 12.82 1 98.69 85 MET A O 1
ATOM 655 N N . ILE A 1 86 ? -18.844 9.672 14.539 1 98.75 86 ILE A N 1
ATOM 656 C CA . ILE A 1 86 ? -18.203 10.602 15.461 1 98.75 86 ILE A CA 1
ATOM 657 C C . ILE A 1 86 ? -16.734 10.211 15.648 1 98.75 86 ILE A C 1
ATOM 659 O O . ILE A 1 86 ? -16.438 9.211 16.297 1 98.75 86 ILE A O 1
ATOM 663 N N . ALA A 1 87 ? -15.836 10.961 15.062 1 98.5 87 ALA A N 1
ATOM 664 C CA . ALA A 1 87 ? -14.398 10.695 15.07 1 98.5 87 ALA A CA 1
ATOM 665 C C . ALA A 1 87 ? -13.602 11.984 14.914 1 98.5 87 ALA A C 1
ATOM 667 O O . ALA A 1 87 ? -13.906 12.805 14.039 1 98.5 87 ALA A O 1
ATOM 668 N N . PRO A 1 88 ? -12.641 12.219 15.68 1 98 88 PRO A N 1
ATOM 669 C CA . PRO A 1 88 ? -12.445 11.531 16.953 1 98 88 PRO A CA 1
ATOM 670 C C . PRO A 1 88 ? -13.594 11.773 17.938 1 98 88 PRO A C 1
ATOM 672 O O . PRO A 1 88 ? -14.18 12.859 17.953 1 98 88 PRO A O 1
ATOM 675 N N . ALA A 1 89 ? -13.891 10.75 18.688 1 98.12 89 ALA A N 1
ATOM 676 C CA . ALA A 1 89 ? -14.859 10.891 19.766 1 98.12 89 ALA A CA 1
ATOM 677 C C . ALA A 1 89 ? -14.172 11.055 21.109 1 98.12 89 ALA A C 1
ATOM 679 O O . ALA A 1 89 ? -13.562 10.109 21.625 1 98.12 89 ALA A O 1
ATOM 680 N N . SER A 1 90 ? -14.297 12.234 21.688 1 96.62 90 SER A N 1
ATOM 681 C CA . SER A 1 90 ? -13.68 12.5 22.984 1 96.62 90 SER A CA 1
ATOM 682 C C . SER A 1 90 ? -14.461 11.836 24.109 1 96.62 90 SER A C 1
ATOM 684 O O . SER A 1 90 ? -15.641 11.516 23.953 1 96.62 90 SER A O 1
ATOM 686 N N . ALA A 1 91 ? -13.75 11.641 25.25 1 96.31 91 ALA A N 1
ATOM 687 C CA . ALA A 1 91 ? -14.43 11.117 26.438 1 96.31 91 ALA A CA 1
ATOM 688 C C . ALA A 1 91 ? -15.641 11.969 26.797 1 96.31 91 ALA A C 1
ATOM 690 O O . ALA A 1 91 ? -16.688 11.445 27.203 1 96.31 91 ALA A O 1
ATOM 691 N N . ASN A 1 92 ? -15.539 13.25 26.609 1 96.06 92 ASN A N 1
ATOM 692 C CA . ASN A 1 92 ? -16.609 14.195 26.906 1 96.06 92 ASN A CA 1
ATOM 693 C C . ASN A 1 92 ? -17.859 13.906 26.094 1 96.06 92 ASN A C 1
ATOM 695 O O . ASN A 1 92 ? -18.938 13.703 26.672 1 96.06 92 ASN A O 1
ATOM 699 N N . VAL A 1 93 ? -17.719 13.797 24.844 1 97.38 93 VAL A N 1
ATOM 700 C CA . VAL A 1 93 ? -18.875 13.617 23.969 1 97.38 93 VAL A CA 1
ATOM 701 C C . VAL A 1 93 ? -19.438 12.203 24.141 1 97.38 93 VAL A C 1
ATOM 703 O O . VAL A 1 93 ? -20.656 12.008 24.125 1 97.38 93 VAL A O 1
ATOM 706 N N . ILE A 1 94 ? -18.562 11.227 24.328 1 97.88 94 ILE A N 1
ATOM 707 C CA . ILE A 1 94 ? -19 9.859 24.594 1 97.88 94 ILE A CA 1
ATOM 708 C C . ILE A 1 94 ? -19.891 9.828 25.844 1 97.88 94 ILE A C 1
ATOM 710 O O . ILE A 1 94 ? -20.953 9.227 25.828 1 97.88 94 ILE A O 1
ATOM 714 N N . GLY A 1 95 ? -19.422 10.508 26.875 1 97.69 95 GLY A N 1
ATOM 715 C CA . GLY A 1 95 ? -20.203 10.586 28.094 1 97.69 95 GLY A CA 1
ATOM 716 C C . GLY A 1 95 ? -21.547 11.266 27.891 1 97.69 95 GLY A C 1
ATOM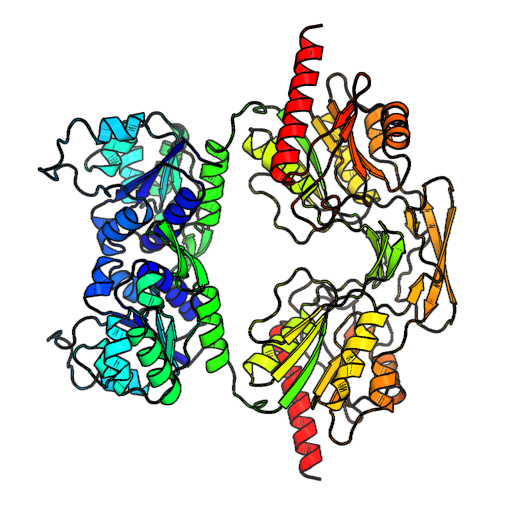 717 O O . GLY A 1 95 ? -22.562 10.789 28.391 1 97.69 95 GLY A O 1
ATOM 718 N N . LYS A 1 96 ? -21.547 12.367 27.172 1 97.44 96 LYS A N 1
ATOM 719 C CA . LYS A 1 96 ? -22.781 13.102 26.922 1 97.44 96 LYS A CA 1
ATOM 720 C C . LYS A 1 96 ? -23.797 12.25 26.156 1 97.44 96 LYS A C 1
ATOM 722 O O . LYS A 1 96 ? -24.953 12.156 26.547 1 97.44 96 LYS A O 1
ATOM 727 N N . LEU A 1 97 ? -23.359 11.617 25.141 1 97.31 97 LEU A N 1
ATOM 728 C CA . LEU A 1 97 ? -24.234 10.797 24.328 1 97.31 97 LEU A CA 1
ATOM 729 C C . LEU A 1 97 ? -24.781 9.625 25.125 1 97.31 97 LEU A C 1
ATOM 731 O O . LEU A 1 97 ? -25.969 9.297 25.031 1 97.31 97 LEU A O 1
ATOM 735 N N . ALA A 1 98 ? -23.891 8.977 25.938 1 97.56 98 ALA A N 1
ATOM 736 C CA . ALA A 1 98 ? -24.281 7.812 26.734 1 97.56 98 ALA A CA 1
ATOM 737 C C . ALA A 1 98 ? -25.391 8.156 27.719 1 97.56 98 ALA A C 1
ATOM 739 O O . ALA A 1 98 ? -26.188 7.293 28.094 1 97.56 98 ALA A O 1
ATOM 740 N N . HIS A 1 99 ? -25.438 9.453 28.062 1 96.75 99 HIS A N 1
ATOM 741 C CA . HIS A 1 99 ? -26.359 9.82 29.125 1 96.75 99 HIS A CA 1
ATOM 742 C C . HIS A 1 99 ? -27.406 10.82 28.641 1 96.75 99 HIS A C 1
ATOM 744 O O . HIS A 1 99 ? -28.062 11.484 29.438 1 96.75 99 HIS A O 1
ATOM 750 N N . GLY A 1 100 ? -27.484 11.023 27.391 1 94.12 100 GLY A N 1
ATOM 751 C CA . GLY A 1 100 ? -28.531 11.812 26.781 1 94.12 100 GLY A CA 1
ATOM 752 C C . GLY A 1 100 ? -28.375 13.305 27.016 1 94.12 100 GLY A C 1
ATOM 753 O O . GLY A 1 100 ? -29.359 14.023 27.172 1 94.12 100 GLY A O 1
ATOM 754 N N . ILE A 1 101 ? -27.188 13.703 27.156 1 92.5 101 ILE A N 1
ATOM 755 C CA . ILE A 1 101 ? -26.891 15.125 27.312 1 92.5 101 ILE A CA 1
ATOM 756 C C . ILE A 1 101 ? -26.641 15.766 25.953 1 92.5 101 ILE A C 1
ATOM 758 O O . ILE A 1 101 ? -25.688 15.406 25.266 1 92.5 101 ILE A O 1
ATOM 762 N N . ALA A 1 102 ? -27.547 16.641 25.531 1 91.5 102 ALA A N 1
ATOM 763 C CA . ALA A 1 102 ? -27.469 17.359 24.266 1 91.5 102 ALA A CA 1
ATOM 764 C C . ALA A 1 102 ? -27.344 18.859 24.484 1 91.5 102 ALA A C 1
ATOM 766 O O . ALA A 1 102 ? -28.344 19.594 24.375 1 91.5 102 ALA A O 1
ATOM 767 N N . ASP A 1 103 ? -26.109 19.328 24.672 1 88.69 103 ASP A N 1
ATOM 768 C CA . ASP A 1 103 ? -25.938 20.719 25.062 1 88.69 103 ASP A CA 1
ATOM 769 C C . ASP A 1 103 ? -25.172 21.5 24.016 1 88.69 103 ASP A C 1
ATOM 771 O O . ASP A 1 103 ? -24.766 22.641 24.25 1 88.69 103 ASP A O 1
ATOM 775 N N . ASP A 1 104 ? -24.922 20.891 22.875 1 88.88 104 ASP A N 1
ATOM 776 C CA . ASP A 1 104 ? -24.328 21.578 21.734 1 88.88 104 ASP A CA 1
ATOM 777 C C . ASP A 1 104 ? -24.875 21.047 20.422 1 88.88 104 ASP A C 1
ATOM 779 O O . ASP A 1 104 ? -25.734 20.156 20.406 1 88.88 104 ASP A O 1
ATOM 783 N N . MET A 1 105 ? -24.5 21.641 19.312 1 90.06 105 MET A N 1
ATOM 784 C CA . MET A 1 105 ? -25.062 21.312 18 1 90.06 105 MET A CA 1
ATOM 785 C C . MET A 1 105 ? -24.797 19.859 17.641 1 90.06 105 MET A C 1
ATOM 787 O O . MET A 1 105 ? -25.688 19.172 17.125 1 90.06 105 MET A O 1
ATOM 791 N N . LEU A 1 106 ? -23.594 19.359 17.953 1 94.06 106 LEU A N 1
ATOM 792 C CA . LEU A 1 106 ? -23.203 18 17.609 1 94.06 106 LEU A CA 1
ATOM 793 C C . LEU A 1 106 ? -24.047 16.984 18.375 1 94.06 106 LEU A C 1
ATOM 795 O O . LEU A 1 106 ? -24.703 16.141 17.766 1 94.06 106 LEU A O 1
ATOM 799 N N . THR A 1 107 ? -24.094 17.094 19.703 1 93.75 107 THR A N 1
ATOM 800 C CA . THR A 1 107 ? -24.828 16.141 20.531 1 93.75 107 THR A CA 1
ATOM 801 C C . THR A 1 107 ? -26.328 16.219 20.25 1 93.75 107 THR A C 1
ATOM 803 O O . THR A 1 107 ? -27 15.188 20.203 1 93.75 107 THR A O 1
ATOM 806 N N . THR A 1 108 ? -26.875 17.422 19.984 1 90.69 108 THR A N 1
ATOM 807 C CA . THR A 1 108 ? -28.297 17.609 19.688 1 90.69 108 THR A CA 1
ATOM 808 C C . THR A 1 108 ? -28.672 16.922 18.391 1 90.69 108 THR A C 1
ATOM 810 O O . THR A 1 108 ? -29.672 16.188 18.328 1 90.69 108 THR A O 1
ATOM 813 N N . THR A 1 109 ? -27.875 17.125 17.375 1 93.25 109 THR A N 1
ATOM 814 C CA . THR A 1 109 ? -28.156 16.562 16.062 1 93.25 109 THR A CA 1
ATOM 815 C C . THR A 1 109 ? -28.062 15.031 16.109 1 93.25 109 THR A C 1
ATOM 817 O O . THR A 1 109 ? -28.938 14.344 15.57 1 93.25 109 THR A O 1
ATOM 820 N N . ILE A 1 110 ? -27.047 14.508 16.766 1 94.69 110 ILE A N 1
ATOM 821 C CA . ILE A 1 110 ? -26.828 13.07 16.828 1 94.69 110 ILE A CA 1
ATOM 822 C C . ILE A 1 110 ? -28.031 12.398 17.516 1 94.69 110 ILE A C 1
ATOM 824 O O . ILE A 1 110 ? -28.5 11.352 17.062 1 94.69 110 ILE A O 1
ATOM 828 N N . MET A 1 111 ? -28.547 13.023 18.547 1 91.19 111 MET A N 1
ATOM 829 C CA . MET A 1 111 ? -29.688 12.484 19.281 1 91.19 111 MET A CA 1
ATOM 830 C C . MET A 1 111 ? -30.922 12.398 18.391 1 91.19 111 MET A C 1
ATOM 832 O O . MET A 1 111 ? -31.781 11.547 18.609 1 91.19 111 MET A O 1
ATOM 836 N N . ALA A 1 112 ? -30.984 13.234 17.359 1 92.5 112 ALA A N 1
ATOM 837 C CA . ALA A 1 112 ? -32.125 13.281 16.469 1 92.5 112 ALA A CA 1
ATOM 838 C C . ALA A 1 112 ? -31.969 12.305 15.297 1 92.5 112 ALA A C 1
ATOM 840 O O . ALA A 1 112 ? -32.906 12.047 14.555 1 92.5 112 ALA A O 1
ATOM 841 N N . CYS A 1 113 ? -30.766 11.812 15.102 1 95 113 CYS A N 1
ATOM 842 C CA . CYS A 1 113 ? -30.484 10.906 13.992 1 95 113 CYS A CA 1
ATOM 843 C C . CYS A 1 113 ? -31.062 9.523 14.258 1 95 113 CYS A C 1
ATOM 845 O O . CYS A 1 113 ? -30.953 9.008 15.375 1 95 113 CYS A O 1
ATOM 847 N N . LYS A 1 114 ? -31.672 8.906 13.227 1 95.31 114 LYS A N 1
ATOM 848 C CA . LYS A 1 114 ? -32.219 7.559 13.352 1 95.31 114 LYS A CA 1
ATOM 849 C C . LYS A 1 114 ? -31.328 6.535 12.656 1 95.31 114 LYS A C 1
ATOM 851 O O . LYS A 1 114 ? -31.469 5.328 12.867 1 95.31 114 LYS A O 1
ATOM 856 N N . CYS A 1 115 ? -30.484 7.047 11.828 1 96.69 115 CYS A N 1
ATOM 857 C CA . CYS A 1 115 ? -29.578 6.176 11.086 1 96.69 115 CYS A CA 1
ATOM 858 C C . CYS A 1 115 ? -28.531 5.57 12 1 96.69 115 CYS A C 1
ATOM 860 O O . CYS A 1 115 ? -28.516 5.844 13.203 1 96.69 115 CYS A O 1
ATOM 862 N N . LYS A 1 116 ? -27.703 4.598 11.484 1 97.81 116 LYS A N 1
ATOM 863 C CA . LYS A 1 116 ? -26.609 3.977 12.219 1 97.81 116 LYS A CA 1
ATOM 864 C C . LYS A 1 116 ? -25.609 5.023 12.703 1 97.81 116 LYS A C 1
ATOM 866 O O . LYS A 1 116 ? -25.266 5.945 11.961 1 97.81 116 LYS A O 1
ATOM 871 N N . LYS A 1 117 ? -25.219 4.895 13.969 1 98.44 117 LYS A N 1
ATOM 872 C CA . LYS A 1 117 ? -24.203 5.773 14.555 1 98.44 117 LYS A CA 1
ATOM 873 C C . LYS A 1 117 ? -22.938 5 14.883 1 98.44 117 LYS A C 1
ATOM 875 O O . LYS A 1 117 ? -22.984 3.955 15.539 1 98.44 117 LYS A O 1
ATOM 880 N N . ILE A 1 118 ? -21.781 5.484 14.422 1 98.69 118 ILE A N 1
ATOM 881 C CA . ILE A 1 118 ? -20.469 4.883 14.641 1 98.69 118 ILE A CA 1
ATOM 882 C C . ILE A 1 118 ? -19.578 5.852 15.43 1 98.69 118 ILE A C 1
ATOM 884 O O . ILE A 1 118 ? -19.516 7.039 15.102 1 98.69 118 ILE A O 1
ATOM 888 N N . VAL A 1 119 ? -18.953 5.348 16.484 1 98.44 119 VAL A N 1
ATOM 889 C CA . VAL A 1 119 ? -18.125 6.164 17.359 1 98.44 119 VAL A CA 1
ATOM 890 C C . VAL A 1 119 ? -16.688 5.652 17.312 1 98.44 119 VAL A C 1
ATOM 892 O O . VAL A 1 119 ? -16.438 4.449 17.438 1 98.44 119 VAL A O 1
ATOM 895 N N . SER A 1 120 ? -15.703 6.543 17.062 1 98.5 120 SER A N 1
ATOM 896 C CA . SER A 1 120 ? -14.281 6.223 17.109 1 98.5 120 SER A CA 1
ATOM 897 C C . SER A 1 120 ? -13.57 6.988 18.219 1 98.5 120 SER A C 1
ATOM 899 O O . SER A 1 120 ? -13.109 8.109 18 1 98.5 120 SER A O 1
ATOM 901 N N . PRO A 1 121 ? -13.414 6.328 19.391 1 97.75 121 PRO A N 1
ATOM 902 C CA . PRO A 1 121 ? -12.766 7.016 20.516 1 97.75 121 PRO A CA 1
ATOM 903 C C . PRO A 1 121 ? -11.32 7.391 20.219 1 97.75 121 PRO A C 1
ATOM 905 O O . PRO A 1 121 ? -10.609 6.637 19.547 1 97.75 121 PRO A O 1
ATOM 908 N N . ALA A 1 122 ? -10.93 8.508 20.578 1 95.5 122 ALA A N 1
ATOM 909 C CA . ALA A 1 122 ? -9.547 8.961 20.5 1 95.5 122 ALA A CA 1
ATOM 910 C C . ALA A 1 122 ? -9.164 9.789 21.719 1 95.5 122 ALA A C 1
ATOM 912 O O . ALA A 1 122 ? -9.703 10.875 21.938 1 95.5 122 ALA A O 1
ATOM 913 N N . MET A 1 123 ? -8.305 9.32 22.5 1 92.94 123 MET A N 1
ATOM 914 C CA . MET A 1 123 ? -7.895 9.945 23.75 1 92.94 123 MET A CA 1
ATOM 915 C C . MET A 1 123 ? -6.645 9.281 24.312 1 92.94 123 MET A C 1
ATOM 917 O O . MET A 1 123 ? -6.133 8.32 23.734 1 92.94 123 MET A O 1
ATOM 921 N N . ASN A 1 124 ? -6.156 9.898 25.312 1 90.38 124 ASN A N 1
ATOM 922 C CA . ASN A 1 124 ? -5.031 9.289 26.016 1 90.38 124 ASN A CA 1
ATOM 923 C C . ASN A 1 124 ? -5.387 7.906 26.562 1 90.38 124 ASN A C 1
ATOM 925 O O . ASN A 1 124 ? -6.531 7.656 26.938 1 90.38 124 ASN A O 1
ATOM 929 N N . THR A 1 125 ? -4.359 7.035 26.672 1 91.31 125 THR A N 1
ATOM 930 C CA . THR A 1 125 ? -4.559 5.648 27.078 1 91.31 125 THR A CA 1
ATOM 931 C C . THR A 1 125 ? -5.234 5.574 28.438 1 91.31 125 THR A C 1
ATOM 933 O O . THR A 1 125 ? -6.184 4.809 28.625 1 91.31 125 THR A O 1
ATOM 936 N N . ASN A 1 126 ? -4.797 6.402 29.344 1 92.12 126 ASN A N 1
ATOM 937 C CA . ASN A 1 126 ? -5.363 6.387 30.688 1 92.12 126 ASN A CA 1
ATOM 938 C C . ASN A 1 126 ? -6.824 6.824 30.688 1 92.12 126 ASN A C 1
ATOM 940 O O . ASN A 1 126 ? -7.637 6.309 31.453 1 92.12 126 ASN A O 1
ATOM 944 N N . MET A 1 127 ? -7.141 7.754 29.828 1 93.5 127 MET A N 1
ATOM 945 C CA . MET A 1 127 ? -8.523 8.195 29.688 1 93.5 127 MET A CA 1
ATOM 946 C C . MET A 1 127 ? -9.391 7.105 29.078 1 93.5 127 MET A C 1
ATOM 948 O O . MET A 1 127 ? -10.492 6.836 29.562 1 93.5 127 MET A O 1
ATOM 952 N N . TYR A 1 128 ? -8.852 6.422 28.125 1 94 128 TYR A N 1
ATOM 953 C CA . TYR A 1 128 ? -9.602 5.383 27.422 1 94 128 TYR A CA 1
ATOM 954 C C . TYR A 1 128 ? -9.891 4.207 28.344 1 94 128 TYR A C 1
ATOM 956 O O . TYR A 1 128 ? -10.992 3.652 28.328 1 94 128 TYR A O 1
ATOM 964 N N . GLU A 1 129 ? -8.945 3.908 29.141 1 93.5 129 GLU A N 1
ATOM 965 C CA . GLU A 1 129 ? -9.055 2.754 30.031 1 93.5 129 GLU A CA 1
ATOM 966 C C . GLU A 1 129 ? -9.844 3.102 31.297 1 93.5 129 GLU A C 1
ATOM 968 O O . GLU A 1 129 ? -10.156 2.221 32.094 1 93.5 129 GLU A O 1
ATOM 973 N N . ASN A 1 130 ? -10.141 4.383 31.484 1 95.31 130 ASN A N 1
ATOM 974 C CA . ASN A 1 130 ? -10.977 4.793 32.625 1 95.31 130 ASN A CA 1
ATOM 975 C C . ASN A 1 130 ? -12.281 4.004 32.656 1 95.31 130 ASN A C 1
ATOM 977 O O . ASN A 1 130 ? -12.992 3.906 31.656 1 95.31 130 ASN A O 1
ATOM 981 N N . PRO A 1 131 ? -12.578 3.424 33.75 1 97.25 131 PRO A N 1
ATOM 982 C CA . PRO A 1 131 ? -13.766 2.57 33.844 1 97.25 131 PRO A CA 1
ATOM 983 C C . PRO A 1 131 ? -15.055 3.303 33.469 1 97.25 131 PRO A C 1
ATOM 985 O O . PRO A 1 131 ? -15.969 2.695 32.906 1 97.25 131 PRO A O 1
ATOM 988 N N . ILE A 1 132 ? -15.156 4.566 33.781 1 96.62 132 ILE A N 1
ATOM 989 C CA . ILE A 1 132 ? -16.344 5.348 33.438 1 96.62 132 ILE A CA 1
ATOM 990 C C . ILE A 1 132 ? -16.484 5.445 31.922 1 96.62 132 ILE A C 1
ATOM 992 O O . ILE A 1 132 ? -17.578 5.27 31.391 1 96.62 132 ILE A O 1
ATOM 996 N N . VAL A 1 133 ? -15.375 5.727 31.25 1 97.12 133 VAL A N 1
ATOM 997 C CA . VAL A 1 133 ? -15.383 5.816 29.797 1 97.12 133 VAL A CA 1
ATOM 998 C C . VAL A 1 133 ? -15.766 4.465 29.188 1 97.12 133 VAL A C 1
ATOM 1000 O O . VAL A 1 133 ? -16.578 4.398 28.266 1 97.12 133 VAL A O 1
ATOM 1003 N N . GLN A 1 134 ? -15.195 3.406 29.766 1 97.69 134 GLN A N 1
ATOM 1004 C CA . GLN A 1 134 ? -15.516 2.064 29.297 1 97.69 134 GLN A CA 1
ATOM 1005 C C . GLN A 1 134 ? -17 1.76 29.484 1 97.69 134 GLN A C 1
ATOM 1007 O O . GLN A 1 134 ? -17.641 1.204 28.578 1 97.69 134 GLN A O 1
ATOM 1012 N N . ASP A 1 135 ? -17.531 2.166 30.594 1 98.25 135 ASP A N 1
ATOM 1013 C CA . ASP A 1 135 ? -18.953 1.978 30.844 1 98.25 135 ASP A CA 1
ATOM 1014 C C . ASP A 1 135 ? -19.797 2.766 29.844 1 98.25 135 ASP A C 1
ATOM 1016 O O . ASP A 1 135 ? -20.812 2.266 29.344 1 98.25 135 ASP A O 1
ATOM 1020 N N . ASN A 1 136 ? -19.406 3.984 29.641 1 98.19 136 ASN A N 1
ATOM 1021 C CA . ASN A 1 136 ? -20.125 4.816 28.688 1 98.19 136 ASN A CA 1
ATOM 1022 C C . ASN A 1 136 ? -20.141 4.195 27.297 1 98.19 136 ASN A C 1
ATOM 1024 O O . ASN A 1 136 ? -21.156 4.23 26.594 1 98.19 136 ASN A O 1
ATOM 1028 N N . LEU A 1 137 ? -19.016 3.664 26.859 1 98.38 137 LEU A N 1
ATOM 1029 C CA . LEU A 1 137 ? -18.938 2.996 25.562 1 98.38 137 LEU A CA 1
ATOM 1030 C C . LEU A 1 137 ? -19.859 1.793 25.516 1 98.38 137 LEU A C 1
ATOM 1032 O O . LEU A 1 137 ? -20.547 1.563 24.516 1 98.38 137 LEU A O 1
ATOM 1036 N N . ALA A 1 138 ? -19.953 1.031 26.609 1 98.19 138 ALA A N 1
ATOM 1037 C CA . ALA A 1 138 ? -20.859 -0.113 26.688 1 98.19 138 ALA A CA 1
ATOM 1038 C C . ALA A 1 138 ? -22.312 0.33 26.578 1 98.19 138 ALA A C 1
ATOM 1040 O O . ALA A 1 138 ? -23.125 -0.34 25.938 1 98.19 138 ALA A O 1
ATOM 1041 N N . ILE A 1 139 ? -22.641 1.416 27.234 1 98.19 139 ILE A N 1
ATOM 1042 C CA . ILE A 1 139 ? -23.984 1.977 27.172 1 98.19 139 ILE A CA 1
ATOM 1043 C C . ILE A 1 139 ? -24.328 2.311 25.719 1 98.19 139 ILE A C 1
ATOM 1045 O O . ILE A 1 139 ? -25.406 1.965 25.234 1 98.19 139 ILE A O 1
ATOM 1049 N N . LEU A 1 140 ? -23.406 3.006 25.031 1 98.31 140 LEU A N 1
ATOM 1050 C CA . LEU A 1 140 ? -23.625 3.359 23.641 1 98.31 140 LEU A CA 1
ATOM 1051 C C . LEU A 1 140 ? -23.844 2.111 22.781 1 98.31 140 LEU A C 1
ATOM 1053 O O . LEU A 1 140 ? -24.75 2.076 21.953 1 98.31 140 LEU A O 1
ATOM 1057 N N . GLN A 1 141 ? -23.016 1.113 23.047 1 98.06 141 GLN A N 1
ATOM 1058 C CA . GLN A 1 141 ? -23.188 -0.139 22.312 1 98.06 141 GLN A CA 1
ATOM 1059 C C . GLN A 1 141 ? -24.547 -0.757 22.578 1 98.06 141 GLN A C 1
ATOM 1061 O O . GLN A 1 141 ? -25.203 -1.263 21.656 1 98.06 141 GLN A O 1
ATOM 1066 N N . HIS A 1 142 ? -24.969 -0.711 23.828 1 97.75 142 HIS A N 1
ATOM 1067 C CA . HIS A 1 142 ? -26.266 -1.234 24.203 1 97.75 142 HIS A CA 1
ATOM 1068 C C . HIS A 1 142 ? -27.391 -0.559 23.422 1 97.75 142 HIS A C 1
ATOM 1070 O O . HIS A 1 142 ? -28.359 -1.209 23.047 1 97.75 142 HIS A O 1
ATOM 1076 N N . TYR A 1 143 ? -27.25 0.695 23.156 1 96.69 143 TYR A N 1
ATOM 1077 C CA . TYR A 1 143 ? -28.297 1.444 22.469 1 96.69 143 TYR A CA 1
ATOM 1078 C C . TYR A 1 143 ? -28.062 1.443 20.953 1 96.69 143 TYR A C 1
ATOM 1080 O O . TYR A 1 143 ? -28.609 2.275 20.234 1 96.69 143 TYR A O 1
ATOM 1088 N N . GLY A 1 144 ? -27.125 0.654 20.484 1 96.69 144 GLY A N 1
ATOM 1089 C CA . GLY A 1 144 ? -27.047 0.379 19.047 1 96.69 144 GLY A CA 1
ATOM 1090 C C . GLY A 1 144 ? -25.906 1.096 18.375 1 96.69 144 GLY A C 1
ATOM 1091 O O . GLY A 1 144 ? -25.734 0.979 17.156 1 96.69 144 GLY A O 1
ATOM 1092 N N . TYR A 1 145 ? -25.109 1.931 19.109 1 98 145 TYR A N 1
ATOM 1093 C CA . TYR A 1 145 ? -23.922 2.535 18.516 1 98 145 TYR A CA 1
ATOM 1094 C C . TYR A 1 145 ? -22.875 1.477 18.188 1 98 145 TYR A C 1
ATOM 1096 O O . TYR A 1 145 ? -22.703 0.519 18.953 1 98 145 TYR A O 1
ATOM 1104 N N . GLU A 1 146 ? -22.25 1.602 17.062 1 98.19 146 GLU A N 1
ATOM 1105 C CA . GLU A 1 146 ? -21.047 0.808 16.781 1 98.19 146 GLU A CA 1
ATOM 1106 C C . GLU A 1 146 ? -19.781 1.538 17.234 1 98.19 146 GLU A C 1
ATOM 1108 O O . GLU A 1 146 ? -19.578 2.697 16.875 1 98.19 146 GLU A O 1
ATOM 1113 N N . VAL A 1 147 ? -18.984 0.88 18.078 1 98.19 147 VAL A N 1
ATOM 1114 C CA . VAL A 1 147 ? -17.766 1.483 18.609 1 98.19 147 VAL A CA 1
ATOM 1115 C C . VAL A 1 147 ? -16.547 0.893 17.906 1 98.19 147 VAL A C 1
ATOM 1117 O O . VAL A 1 147 ? -16.359 -0.326 17.891 1 98.19 147 VAL A O 1
ATOM 1120 N N . ILE A 1 148 ? -15.742 1.75 17.234 1 97.44 148 ILE A N 1
ATOM 1121 C CA . ILE A 1 148 ? -14.492 1.329 16.609 1 97.44 148 ILE A CA 1
ATOM 1122 C C . ILE A 1 148 ? -13.375 1.314 17.656 1 97.44 148 ILE A C 1
ATOM 1124 O O . ILE A 1 148 ? -13.109 2.328 18.312 1 97.44 148 ILE A O 1
ATOM 1128 N N . GLU A 1 149 ? -12.781 0.202 17.812 1 94.06 149 GLU A N 1
ATOM 1129 C CA . GLU A 1 1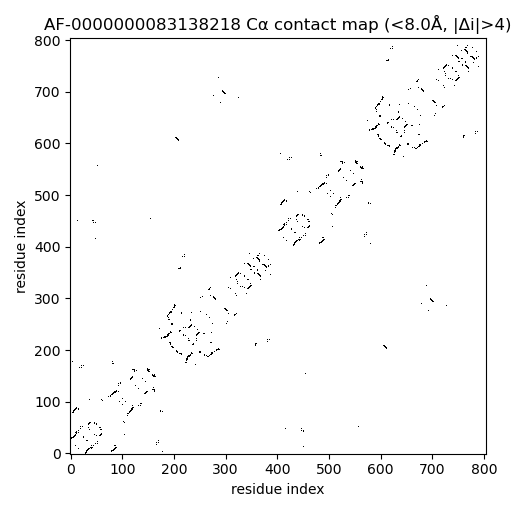49 ? -11.68 0.095 18.766 1 94.06 149 GLU A CA 1
ATOM 1130 C C . GLU A 1 149 ? -10.492 0.952 18.344 1 94.06 149 GLU A C 1
ATOM 1132 O O . GLU A 1 149 ? -10.133 0.982 17.156 1 94.06 149 GLU A O 1
ATOM 1137 N N . PRO A 1 150 ? -9.945 1.674 19.297 1 92.94 150 PRO A N 1
ATOM 1138 C CA . PRO A 1 150 ? -8.766 2.48 18.969 1 92.94 150 PRO A CA 1
ATOM 1139 C C . PRO A 1 150 ? -7.582 1.634 18.5 1 92.94 150 PRO A C 1
ATOM 1141 O O . PRO A 1 150 ? -7.516 0.439 18.797 1 92.94 150 PRO A O 1
ATOM 1144 N N . ALA A 1 151 ? -6.777 2.248 17.688 1 86.5 151 ALA A N 1
ATOM 1145 C CA . ALA A 1 151 ? -5.543 1.6 17.25 1 86.5 151 ALA A CA 1
ATOM 1146 C C . ALA A 1 151 ? -4.527 1.541 18.391 1 86.5 151 ALA A C 1
ATOM 1148 O O . ALA A 1 151 ? -4.59 2.338 19.328 1 86.5 151 ALA A O 1
ATOM 1149 N N . SER A 1 152 ? -3.73 0.487 18.312 1 79.75 152 SER A N 1
ATOM 1150 C CA . SER A 1 152 ? -2.602 0.439 19.234 1 79.75 152 SER A CA 1
ATOM 1151 C C . SER A 1 152 ? -1.403 1.204 18.688 1 79.75 152 SER A C 1
ATOM 1153 O O . SER A 1 152 ? -1.214 1.279 17.469 1 79.75 152 SER A O 1
ATOM 1155 N N . GLY A 1 153 ? -0.697 1.966 19.484 1 70.25 153 GLY A N 1
ATOM 1156 C CA . GLY A 1 153 ? 0.502 2.635 19 1 70.25 153 GLY A CA 1
ATOM 1157 C C . GLY A 1 153 ? 0.899 3.83 19.859 1 70.25 153 GLY A C 1
ATOM 1158 O O . GLY A 1 153 ? 0.415 3.988 20.969 1 70.25 153 GLY A O 1
ATOM 1159 N N . TYR A 1 154 ? 1.85 4.656 19.297 1 66.19 154 TYR A N 1
ATOM 1160 C CA . TYR A 1 154 ? 2.4 5.836 19.953 1 66.19 154 TYR A CA 1
ATOM 1161 C C . TYR A 1 154 ? 1.439 7.016 19.844 1 66.19 154 TYR A C 1
ATOM 1163 O O . TYR A 1 154 ? 0.966 7.348 18.766 1 66.19 154 TYR A O 1
ATOM 1171 N N . LEU A 1 155 ? 1.08 7.551 20.969 1 71.88 155 LEU A N 1
ATOM 1172 C CA . LEU A 1 155 ? 0.252 8.75 21.047 1 71.88 155 LEU A CA 1
ATOM 1173 C C . LEU A 1 155 ? 1.116 10.008 21.078 1 71.88 155 LEU A C 1
ATOM 1175 O O . LEU A 1 155 ? 2.271 9.961 21.5 1 71.88 155 LEU A O 1
ATOM 1179 N N . ALA A 1 156 ? 0.662 11.055 20.641 1 67.88 156 ALA A N 1
ATOM 1180 C CA . ALA A 1 156 ? 1.355 12.336 20.625 1 67.88 156 ALA A CA 1
ATOM 1181 C C . ALA A 1 156 ? 1.891 12.68 22.016 1 67.88 156 ALA A C 1
ATOM 1183 O O . ALA A 1 156 ? 2.877 13.406 22.141 1 67.88 156 ALA A O 1
ATOM 1184 N N . CYS A 1 157 ? 1.218 12.156 23 1 64.75 157 CYS A N 1
ATOM 1185 C CA . CYS A 1 157 ? 1.6 12.438 24.375 1 64.75 157 CYS A CA 1
ATOM 1186 C C . CYS A 1 157 ? 2.785 11.578 24.797 1 64.75 157 CYS A C 1
ATOM 1188 O O . CYS A 1 157 ? 3.254 11.68 25.938 1 64.75 157 CYS A O 1
ATOM 1190 N N . GLY A 1 158 ? 3.238 10.836 23.797 1 68.19 158 GLY A N 1
ATOM 1191 C CA . GLY A 1 158 ? 4.402 10.008 24.094 1 68.19 158 GLY A CA 1
ATOM 1192 C C . GLY A 1 158 ? 4.039 8.648 24.641 1 68.19 158 GLY A C 1
ATOM 1193 O O . GLY A 1 158 ? 4.906 7.785 24.812 1 68.19 158 GLY A O 1
ATOM 1194 N N . ASP A 1 159 ? 2.785 8.469 24.953 1 68.88 159 ASP A N 1
ATOM 1195 C CA . ASP A 1 159 ? 2.338 7.203 25.516 1 68.88 159 ASP A CA 1
ATOM 1196 C C . ASP A 1 159 ? 2.145 6.152 24.422 1 68.88 159 ASP A C 1
ATOM 1198 O O . ASP A 1 159 ? 1.876 6.492 23.266 1 68.88 159 ASP A O 1
ATOM 1202 N N . THR A 1 160 ? 2.627 4.969 24.719 1 71.69 160 THR A N 1
ATOM 1203 C CA . THR A 1 160 ? 2.344 3.826 23.859 1 71.69 160 THR A CA 1
ATOM 1204 C C . THR A 1 160 ? 1.162 3.021 24.406 1 71.69 160 THR A C 1
ATOM 1206 O O . THR A 1 160 ? 1.085 2.75 25.594 1 71.69 160 THR A O 1
ATOM 1209 N N . GLY A 1 161 ? 0.02 3.01 23.734 1 71.69 161 GLY A N 1
ATOM 1210 C CA . GLY A 1 161 ? -1.091 2.201 24.203 1 71.69 161 GLY A CA 1
ATOM 1211 C C . GLY A 1 161 ? -2.371 2.428 23.422 1 71.69 161 GLY A C 1
ATOM 1212 O O . GLY A 1 161 ? -2.342 2.961 22.312 1 71.69 161 GLY A O 1
ATOM 1213 N N . ALA A 1 162 ? -3.398 1.902 24.031 1 78.06 162 ALA A N 1
ATOM 1214 C CA . ALA A 1 162 ? -4.734 2.016 23.453 1 78.06 162 ALA A CA 1
ATOM 1215 C C . ALA A 1 162 ? -5.234 3.455 23.5 1 78.06 162 ALA A C 1
ATOM 1217 O O . ALA A 1 162 ? -4.789 4.242 24.344 1 78.06 162 ALA A O 1
ATOM 1218 N N . GLY A 1 163 ? -5.953 3.949 22.453 1 84.94 163 GLY A N 1
ATOM 1219 C CA . GLY A 1 163 ? -6.598 5.25 22.5 1 84.94 163 GLY A CA 1
ATOM 1220 C C . GLY A 1 163 ? -6.359 6.078 21.25 1 84.94 163 GLY A C 1
ATOM 1221 O O . GLY A 1 163 ? -6.984 7.125 21.062 1 84.94 163 GLY A O 1
ATOM 1222 N N . LYS A 1 164 ? -5.473 5.602 20.453 1 91.31 164 LYS A N 1
ATOM 1223 C CA . LYS A 1 164 ? -5.203 6.289 19.188 1 91.31 164 LYS A CA 1
ATOM 1224 C C . LYS A 1 164 ? -6.305 6.02 18.172 1 91.31 164 LYS A C 1
ATOM 1226 O O . LYS A 1 164 ? -6.73 4.875 18 1 91.31 164 LYS A O 1
ATOM 1231 N N . MET A 1 165 ? -6.793 7.074 17.609 1 94.69 165 MET A N 1
ATOM 1232 C CA . MET A 1 165 ? -7.828 6.891 16.609 1 94.69 165 MET A CA 1
ATOM 1233 C C . MET A 1 165 ? -7.289 6.113 15.406 1 94.69 165 MET A C 1
ATOM 1235 O O . MET A 1 165 ? -6.18 6.371 14.938 1 94.69 165 MET A O 1
ATOM 1239 N N . PRO A 1 166 ? -8.062 5.109 14.867 1 95.19 166 PRO A N 1
ATOM 1240 C CA . PRO A 1 166 ? -7.656 4.457 13.625 1 95.19 166 PRO A CA 1
ATOM 1241 C C . PRO A 1 166 ? -7.488 5.441 12.469 1 95.19 166 PRO A C 1
ATOM 1243 O O . PRO A 1 166 ? -8.039 6.543 12.508 1 95.19 166 PRO A O 1
ATOM 1246 N N . GLU A 1 167 ? -6.68 5.105 11.484 1 96.25 167 GLU A N 1
ATOM 1247 C CA . GLU A 1 167 ? -6.449 5.953 10.32 1 96.25 167 GLU A CA 1
ATOM 1248 C C . GLU A 1 167 ? -7.73 6.156 9.523 1 96.25 167 GLU A C 1
ATOM 1250 O O . GLU A 1 167 ? -8.641 5.328 9.578 1 96.25 167 GLU A O 1
ATOM 1255 N N . PRO A 1 168 ? -7.855 7.246 8.773 1 97.5 168 PRO A N 1
ATOM 1256 C CA . PRO A 1 168 ? -9.078 7.598 8.039 1 97.5 168 PRO A CA 1
ATOM 1257 C C . PRO A 1 168 ? -9.539 6.484 7.105 1 97.5 168 PRO A C 1
ATOM 1259 O O . PRO A 1 168 ? -10.75 6.312 6.895 1 97.5 168 PRO A O 1
ATOM 1262 N N . GLU A 1 169 ? -8.602 5.738 6.605 1 97.12 169 GLU A N 1
ATOM 1263 C CA . GLU A 1 169 ? -8.961 4.664 5.688 1 97.12 169 GLU A CA 1
ATOM 1264 C C . GLU A 1 169 ? -9.836 3.619 6.379 1 97.12 169 GLU A C 1
ATOM 1266 O O . GLU A 1 169 ? -10.789 3.115 5.789 1 97.12 169 GLU A O 1
ATOM 1271 N N . MET A 1 170 ? -9.492 3.299 7.609 1 96.88 170 MET A N 1
ATOM 1272 C CA . MET A 1 170 ? -10.281 2.34 8.375 1 96.88 170 MET A CA 1
ATOM 1273 C C . MET A 1 170 ? -11.672 2.896 8.68 1 96.88 170 MET A C 1
ATOM 1275 O O . MET A 1 170 ? -12.664 2.176 8.594 1 96.88 170 MET A O 1
ATOM 1279 N N . LEU A 1 171 ? -11.719 4.168 9.078 1 98.44 171 LEU A N 1
ATOM 1280 C CA . LEU A 1 171 ? -13.008 4.805 9.328 1 98.44 171 LEU A CA 1
ATOM 1281 C C . LEU A 1 171 ? -13.883 4.758 8.078 1 98.44 171 LEU A C 1
ATOM 1283 O O . LEU A 1 171 ? -15.086 4.473 8.172 1 98.44 171 LEU A O 1
ATOM 1287 N N . LEU A 1 172 ? -13.25 5.051 6.922 1 98.62 172 LEU A N 1
ATOM 1288 C CA . LEU A 1 172 ? -13.969 5 5.656 1 98.62 172 LEU A CA 1
ATOM 1289 C C . LEU A 1 172 ? -14.547 3.607 5.414 1 98.62 172 LEU A C 1
ATOM 1291 O O . LEU A 1 172 ? -15.688 3.475 4.961 1 98.62 172 LEU A O 1
ATOM 1295 N N . ASP A 1 173 ? -13.766 2.561 5.711 1 98.12 173 ASP A N 1
ATOM 1296 C CA . ASP A 1 173 ? -14.219 1.185 5.523 1 98.12 173 ASP A CA 1
ATOM 1297 C C . ASP A 1 173 ? -15.492 0.912 6.312 1 98.12 173 ASP A C 1
ATOM 1299 O O . ASP A 1 173 ? -16.391 0.233 5.824 1 98.12 173 ASP A O 1
ATOM 1303 N N . TYR A 1 174 ? -15.586 1.426 7.566 1 98.5 174 TYR A N 1
ATOM 1304 C CA . TYR A 1 174 ? -16.781 1.246 8.383 1 98.5 174 TYR A CA 1
ATOM 1305 C C . TYR A 1 174 ? -17.984 1.918 7.742 1 98.5 174 TYR A C 1
ATOM 1307 O O . TYR A 1 174 ? -19.094 1.364 7.75 1 98.5 174 TYR A O 1
ATOM 1315 N N . ILE A 1 175 ? -17.75 3.107 7.219 1 98.75 175 ILE A N 1
ATOM 1316 C CA . ILE A 1 175 ? -18.844 3.844 6.582 1 98.75 175 ILE A CA 1
ATOM 1317 C C . ILE A 1 175 ? -19.297 3.102 5.336 1 98.75 175 ILE A C 1
ATOM 1319 O O . ILE A 1 175 ? -20.5 2.922 5.125 1 98.75 175 ILE A O 1
ATOM 1323 N N . LEU A 1 176 ? -18.375 2.633 4.52 1 98.62 176 LEU A N 1
ATOM 1324 C CA . LEU A 1 176 ? -18.703 1.912 3.295 1 98.62 176 LEU A CA 1
ATOM 1325 C C . LEU A 1 176 ? -19.469 0.632 3.607 1 98.62 176 LEU A C 1
ATOM 1327 O O . LEU A 1 176 ? -20.484 0.331 2.959 1 98.62 176 LEU A O 1
ATOM 1331 N N . ARG A 1 177 ? -18.969 -0.086 4.59 1 98.19 177 ARG A N 1
ATOM 1332 C CA . ARG A 1 177 ? -19.656 -1.312 4.988 1 98.19 177 ARG A CA 1
ATOM 1333 C C . ARG A 1 177 ? -21.125 -1.041 5.309 1 98.19 177 ARG A C 1
ATOM 1335 O O . ARG A 1 177 ? -22 -1.845 4.977 1 98.19 177 ARG A O 1
ATOM 1342 N N . GLU A 1 178 ? -21.375 0.151 5.898 1 98 178 GLU A N 1
ATOM 1343 C CA . GLU A 1 178 ? -22.719 0.47 6.383 1 98 178 GLU A CA 1
ATOM 1344 C C . GLU A 1 178 ? -23.625 0.909 5.234 1 98 178 GLU A C 1
ATOM 1346 O O . GLU A 1 178 ? -24.781 0.496 5.16 1 98 178 GLU A O 1
ATOM 1351 N N . ILE A 1 179 ? -23.078 1.73 4.227 1 98.12 179 ILE A N 1
ATOM 1352 C CA . ILE A 1 179 ? -24.078 2.416 3.42 1 98.12 179 ILE A CA 1
ATOM 1353 C C . ILE A 1 179 ? -23.75 2.244 1.938 1 98.12 179 ILE A C 1
ATOM 1355 O O . ILE A 1 179 ? -24.516 2.689 1.074 1 98.12 179 ILE A O 1
ATOM 1359 N N . ALA A 1 180 ? -22.656 1.605 1.548 1 97.62 180 ALA A N 1
ATOM 1360 C CA . ALA A 1 180 ? -22.188 1.609 0.162 1 97.62 180 ALA A CA 1
ATOM 1361 C C . ALA A 1 180 ? -23.109 0.775 -0.726 1 97.62 180 ALA A C 1
ATOM 1363 O O . ALA A 1 180 ? -23.266 1.068 -1.913 1 97.62 180 ALA A O 1
ATOM 1364 N N . LYS A 1 181 ? -23.641 -0.365 -0.147 1 97.88 181 LYS A N 1
ATOM 1365 C CA . LYS A 1 181 ? -24.469 -1.286 -0.921 1 97.88 181 LYS A CA 1
ATOM 1366 C C . LYS A 1 181 ? -25.703 -1.71 -0.134 1 97.88 181 LYS A C 1
ATOM 1368 O O . LYS A 1 181 ? -25.734 -1.583 1.091 1 97.88 181 LYS A O 1
ATOM 1373 N N . GLU A 1 182 ? -26.734 -2.08 -0.895 1 97.12 182 GLU A N 1
ATOM 1374 C CA . GLU A 1 182 ? -27.875 -2.711 -0.258 1 97.12 182 GLU A CA 1
ATOM 1375 C C . GLU A 1 182 ? -27.469 -3.984 0.479 1 97.12 182 GLU A C 1
ATOM 1377 O O . GLU A 1 182 ? -26.531 -4.668 0.075 1 97.12 182 GLU A O 1
ATOM 1382 N N . LYS A 1 183 ? -28.203 -4.297 1.532 1 98.12 183 LYS A N 1
ATOM 1383 C CA . LYS A 1 183 ? -27.859 -5.461 2.346 1 98.12 183 LYS A CA 1
ATOM 1384 C C . LYS A 1 183 ? -28.688 -6.676 1.95 1 98.12 183 LYS A C 1
ATOM 1386 O O . LYS A 1 183 ? -29.312 -7.312 2.801 1 98.12 183 LYS A O 1
ATOM 1391 N N . ASP A 1 184 ? -28.578 -7.047 0.646 1 98.31 184 ASP A N 1
ATOM 1392 C CA . ASP A 1 184 ? -29.391 -8.133 0.114 1 98.31 184 ASP A CA 1
ATOM 1393 C C . ASP A 1 184 ? -28.734 -9.492 0.381 1 98.31 184 ASP A C 1
ATOM 1395 O O . ASP A 1 184 ? -29.312 -10.531 0.095 1 98.31 184 ASP A O 1
ATOM 1399 N N . LEU A 1 185 ? -27.531 -9.523 1.024 1 98.5 185 LEU A N 1
ATOM 1400 C CA . LEU A 1 185 ? -26.875 -10.773 1.387 1 98.5 185 LEU A CA 1
ATOM 1401 C C . LEU A 1 185 ? -26.797 -10.93 2.902 1 98.5 185 LEU A C 1
ATOM 1403 O O . LEU A 1 185 ? -26.062 -11.789 3.404 1 98.5 185 LEU A O 1
ATOM 1407 N N . LEU A 1 186 ? -27.516 -10.031 3.596 1 97.81 186 LEU A N 1
ATOM 1408 C CA . LEU A 1 186 ? -27.531 -10.078 5.055 1 97.81 186 LEU A CA 1
ATOM 1409 C C . LEU A 1 186 ? -27.938 -11.453 5.551 1 97.81 186 LEU A C 1
ATOM 1411 O O . LEU A 1 186 ? -28.938 -12.016 5.09 1 97.81 186 LEU A O 1
ATOM 1415 N N . GLY A 1 187 ? -27.109 -12.039 6.402 1 97.25 187 GLY A N 1
ATOM 1416 C CA . GLY A 1 187 ? -27.406 -13.336 6.992 1 97.25 187 GLY A CA 1
ATOM 1417 C C . GLY A 1 187 ? -26.891 -14.5 6.172 1 97.25 187 GLY A C 1
ATOM 1418 O O . GLY A 1 187 ? -27 -15.656 6.586 1 97.25 187 GLY A O 1
ATOM 1419 N N . ARG A 1 188 ? -26.328 -14.289 4.973 1 98.06 188 ARG A N 1
ATOM 1420 C CA . ARG A 1 188 ? -25.766 -15.336 4.125 1 98.06 188 ARG A CA 1
ATOM 1421 C C . ARG A 1 188 ? -24.297 -15.547 4.418 1 98.06 188 ARG A C 1
ATOM 1423 O O . ARG A 1 188 ? -23.562 -14.586 4.684 1 98.06 188 ARG A O 1
ATOM 1430 N N . LYS A 1 189 ? -23.922 -16.734 4.434 1 98.75 189 LYS A N 1
ATOM 1431 C CA . LYS A 1 189 ? -22.516 -17.094 4.512 1 98.75 189 LYS A CA 1
ATOM 1432 C C . LYS A 1 189 ? -21.938 -17.359 3.125 1 98.75 189 LYS A C 1
ATOM 1434 O O . LYS A 1 189 ? -22.438 -18.203 2.385 1 98.75 189 LYS A O 1
ATOM 1439 N N . VAL A 1 190 ? -20.906 -16.609 2.744 1 98.88 190 VAL A N 1
ATOM 1440 C CA . VAL A 1 190 ? -20.312 -16.688 1.41 1 98.88 190 VAL A CA 1
ATOM 1441 C C . VAL A 1 190 ? -18.844 -17.047 1.516 1 98.88 190 VAL A C 1
ATOM 1443 O O . VAL A 1 190 ? -18.078 -16.422 2.252 1 98.88 190 VAL A O 1
ATOM 1446 N N . LEU A 1 191 ? -18.453 -18.109 0.903 1 98.88 191 LEU A N 1
ATOM 1447 C CA . LEU A 1 191 ? -17.062 -18.516 0.792 1 98.88 191 LEU A CA 1
ATOM 1448 C C . LEU A 1 191 ? -16.484 -18.141 -0.573 1 98.88 191 LEU A C 1
ATOM 1450 O O . LEU A 1 191 ? -17.078 -18.469 -1.606 1 98.88 191 LEU A O 1
ATOM 1454 N N . VAL A 1 192 ? -15.445 -17.406 -0.597 1 98.88 192 VAL A N 1
ATOM 1455 C CA . VAL A 1 192 ? -14.758 -17.016 -1.827 1 98.88 192 VAL A CA 1
ATOM 1456 C C . VAL A 1 192 ? -13.305 -17.5 -1.783 1 98.88 192 VAL A C 1
ATOM 1458 O O . VAL A 1 192 ? -12.633 -17.375 -0.756 1 98.88 192 VAL A O 1
ATOM 1461 N N . THR A 1 193 ? -12.875 -18.188 -2.793 1 98.81 193 THR A N 1
ATOM 1462 C CA . THR A 1 193 ? -11.445 -18.469 -2.916 1 98.81 193 THR A CA 1
ATOM 1463 C C . THR A 1 193 ? -10.781 -17.469 -3.859 1 98.81 193 THR A C 1
ATOM 1465 O O . THR A 1 193 ? -11.422 -16.938 -4.766 1 98.81 193 THR A O 1
ATOM 1468 N N . ALA A 1 194 ? -9.547 -17.125 -3.604 1 98.38 194 ALA A N 1
ATOM 1469 C CA . ALA A 1 194 ? -8.844 -16.141 -4.41 1 98.38 194 ALA A CA 1
ATOM 1470 C C . ALA A 1 194 ? -7.344 -16.422 -4.449 1 98.38 194 ALA A C 1
ATOM 1472 O O . ALA A 1 194 ? -6.848 -17.25 -3.688 1 98.38 194 ALA A O 1
ATOM 1473 N N . GLY A 1 195 ? -6.668 -15.719 -5.387 1 97.44 195 GLY A N 1
ATOM 1474 C CA . GLY A 1 195 ? -5.223 -15.812 -5.48 1 97.44 195 GLY A CA 1
ATOM 1475 C C . GLY A 1 195 ? -4.746 -17.125 -6.094 1 97.44 195 GLY A C 1
ATOM 1476 O O . GLY A 1 195 ? -5.543 -18.031 -6.328 1 97.44 195 GLY A O 1
ATOM 1477 N N . PRO A 1 196 ? -3.436 -17.203 -6.344 1 97.75 196 PRO A N 1
ATOM 1478 C CA . PRO A 1 196 ? -2.826 -18.438 -6.836 1 97.75 196 PRO A CA 1
ATOM 1479 C C . PRO A 1 196 ? -2.367 -19.359 -5.707 1 97.75 196 PRO A C 1
ATOM 1481 O O . PRO A 1 196 ? -2.094 -18.891 -4.598 1 97.75 196 PRO A O 1
ATOM 1484 N N . THR A 1 197 ? -2.406 -20.656 -5.918 1 98.19 197 THR A N 1
ATOM 1485 C CA . THR A 1 197 ? -1.662 -21.531 -5.023 1 98.19 197 THR A CA 1
ATOM 1486 C C . THR A 1 197 ? -0.222 -21.703 -5.504 1 98.19 197 THR A C 1
ATOM 1488 O O . THR A 1 197 ? 0.098 -21.375 -6.648 1 98.19 197 THR A O 1
ATOM 1491 N N . GLN A 1 198 ? 0.663 -22.047 -4.676 1 97.69 198 GLN A N 1
ATOM 1492 C CA . GLN A 1 198 ? 2.076 -22.25 -4.965 1 97.69 198 GLN A CA 1
ATOM 1493 C C . GLN A 1 198 ? 2.508 -23.672 -4.586 1 97.69 198 GLN A C 1
ATOM 1495 O O . GLN A 1 198 ? 2.258 -24.125 -3.469 1 97.69 198 GLN A O 1
ATOM 1500 N N . GLU A 1 199 ? 3.047 -24.344 -5.504 1 97.88 199 GLU A N 1
ATOM 1501 C CA . GLU A 1 199 ? 3.525 -25.719 -5.285 1 97.88 199 GLU A CA 1
ATOM 1502 C C . GLU A 1 199 ? 5.051 -25.766 -5.285 1 97.88 199 GLU A C 1
ATOM 1504 O O . GLU A 1 199 ? 5.68 -25.594 -6.332 1 97.88 199 GLU A O 1
ATOM 1509 N N . ALA A 1 200 ? 5.629 -26.078 -4.16 1 95.94 200 ALA A N 1
ATOM 1510 C CA . ALA A 1 200 ? 7.074 -26.016 -3.953 1 95.94 200 ALA A CA 1
ATOM 1511 C C . ALA A 1 200 ? 7.793 -27.078 -4.773 1 95.94 200 ALA A C 1
ATOM 1513 O O . ALA A 1 200 ? 7.328 -28.219 -4.867 1 95.94 200 ALA A O 1
ATOM 1514 N N . ILE A 1 201 ? 8.859 -26.703 -5.469 1 93.75 201 ILE A N 1
ATOM 1515 C CA . ILE A 1 201 ? 9.805 -27.641 -6.074 1 93.75 201 ILE A CA 1
ATOM 1516 C C . ILE A 1 201 ? 10.914 -27.969 -5.074 1 93.75 201 ILE A C 1
ATOM 1518 O O . ILE A 1 201 ? 11.227 -29.141 -4.855 1 93.75 201 ILE A O 1
ATOM 1522 N N . ASP A 1 202 ? 11.414 -27.031 -4.469 1 91.56 202 ASP A N 1
ATOM 1523 C CA . ASP A 1 202 ? 12.406 -27.047 -3.395 1 91.56 202 ASP A CA 1
ATOM 1524 C C . ASP A 1 202 ? 12.258 -25.812 -2.494 1 91.56 202 ASP A C 1
ATOM 1526 O O . ASP A 1 202 ? 11.297 -25.062 -2.627 1 91.56 202 ASP A O 1
ATOM 1530 N N . PRO A 1 203 ? 13.141 -25.641 -1.527 1 89.94 203 PRO A N 1
ATOM 1531 C CA . PRO A 1 203 ? 12.938 -24.547 -0.58 1 89.94 203 PRO A CA 1
ATOM 1532 C C . PRO A 1 203 ? 13.031 -23.172 -1.238 1 89.94 203 PRO A C 1
ATOM 1534 O O . PRO A 1 203 ? 12.625 -22.172 -0.647 1 89.94 203 PRO A O 1
ATOM 1537 N N . VAL A 1 204 ? 13.523 -23.094 -2.426 1 90.62 204 VAL A N 1
ATOM 1538 C CA . VAL A 1 204 ? 13.805 -21.812 -3.082 1 90.62 204 VAL A CA 1
ATOM 1539 C C . VAL A 1 204 ? 12.82 -21.594 -4.227 1 90.62 204 VAL A C 1
ATOM 1541 O O . VAL A 1 204 ? 12.383 -20.469 -4.469 1 90.62 204 VAL A O 1
ATOM 1544 N N . ARG A 1 205 ? 12.336 -22.719 -4.895 1 94.06 205 ARG A N 1
ATOM 1545 C CA . ARG A 1 205 ? 11.562 -22.625 -6.129 1 94.06 205 ARG A CA 1
ATOM 1546 C C . ARG A 1 205 ? 10.172 -23.219 -5.949 1 94.06 205 ARG A C 1
ATOM 1548 O O . ARG A 1 205 ? 9.984 -24.141 -5.16 1 94.06 205 ARG A O 1
ATOM 1555 N N . TYR A 1 206 ? 9.273 -22.625 -6.766 1 96.12 206 TYR A N 1
ATOM 1556 C CA . TYR A 1 206 ? 7.922 -23.188 -6.77 1 96.12 206 TYR A CA 1
ATOM 1557 C C . TYR A 1 206 ? 7.23 -22.906 -8.102 1 96.12 206 TYR A C 1
ATOM 1559 O O . TYR A 1 206 ? 7.699 -22.094 -8.898 1 96.12 206 TYR A O 1
ATOM 1567 N N . ILE A 1 207 ? 6.207 -23.703 -8.391 1 96.19 207 ILE A N 1
ATOM 1568 C CA . ILE A 1 207 ? 5.32 -23.516 -9.531 1 96.19 207 ILE A CA 1
ATOM 1569 C C . ILE A 1 207 ? 4.035 -22.828 -9.078 1 96.19 207 ILE A C 1
ATOM 1571 O O . ILE A 1 207 ? 3.48 -23.156 -8.031 1 96.19 207 ILE A O 1
ATOM 1575 N N . THR A 1 208 ? 3.564 -21.859 -9.844 1 96.88 208 THR A N 1
ATOM 1576 C CA . THR A 1 208 ? 2.35 -21.125 -9.508 1 96.88 208 THR A CA 1
ATOM 1577 C C . THR A 1 208 ? 1.657 -20.625 -10.773 1 96.88 208 THR A C 1
ATOM 1579 O O . THR A 1 208 ? 2.123 -20.875 -11.883 1 96.88 208 THR A O 1
ATOM 1582 N N . ASN A 1 209 ? 0.494 -20.062 -10.617 1 94.69 209 ASN A N 1
ATOM 1583 C CA . ASN A 1 209 ? -0.297 -19.484 -11.695 1 94.69 209 ASN A CA 1
ATOM 1584 C C . ASN A 1 209 ? -0.237 -17.953 -11.68 1 94.69 209 ASN A C 1
ATOM 1586 O O . ASN A 1 209 ? 0.019 -17.359 -10.633 1 94.69 209 ASN A O 1
ATOM 1590 N N . HIS A 1 210 ? -0.471 -17.484 -12.93 1 92.56 210 HIS A N 1
ATOM 1591 C CA . HIS A 1 210 ? -0.602 -16.031 -13.016 1 92.56 210 HIS A CA 1
ATOM 1592 C C . HIS A 1 210 ? -1.924 -15.562 -12.414 1 92.56 210 HIS A C 1
ATOM 1594 O O . HIS A 1 210 ? -2.988 -15.789 -12.992 1 92.56 210 HIS A O 1
ATOM 1600 N N . SER A 1 211 ? -1.922 -15.078 -11.18 1 93.31 211 SER A N 1
ATOM 1601 C CA . SER A 1 211 ? -3.121 -14.523 -10.562 1 93.31 211 SER A CA 1
ATOM 1602 C C . SER A 1 211 ? -2.771 -13.414 -9.578 1 93.31 211 SER A C 1
ATOM 1604 O O . SER A 1 211 ? -1.847 -13.555 -8.773 1 93.31 211 SER A O 1
ATOM 1606 N N . SER A 1 212 ? -3.516 -12.367 -9.727 1 93.25 212 SER A N 1
ATOM 1607 C CA . SER A 1 212 ? -3.326 -11.266 -8.789 1 93.25 212 SER A CA 1
ATOM 1608 C C . SER A 1 212 ? -4.27 -11.383 -7.598 1 93.25 212 SER A C 1
ATOM 1610 O O . SER A 1 212 ? -4.09 -10.703 -6.586 1 93.25 212 SER A O 1
ATOM 1612 N N . GLY A 1 213 ? -5.223 -12.273 -7.75 1 96.19 213 GLY A N 1
ATOM 1613 C CA . GLY A 1 213 ? -6.211 -12.422 -6.695 1 96.19 213 GLY A CA 1
ATOM 1614 C C . GLY A 1 213 ? -7.277 -11.344 -6.719 1 96.19 213 GLY A C 1
ATOM 1615 O O . GLY A 1 213 ? -8.273 -11.43 -5.996 1 96.19 213 GLY A O 1
ATOM 1616 N N . LYS A 1 214 ? -7.223 -10.359 -7.645 1 96.88 214 LYS A N 1
ATOM 1617 C CA . LYS A 1 214 ? -8.062 -9.164 -7.656 1 96.88 214 LYS A CA 1
ATOM 1618 C C . LYS A 1 214 ? -9.531 -9.523 -7.84 1 96.88 214 LYS A C 1
ATOM 1620 O O . LYS A 1 214 ? -10.398 -8.961 -7.176 1 96.88 214 LYS A O 1
ATOM 1625 N N . MET A 1 215 ? -9.805 -10.445 -8.711 1 97.25 215 MET A N 1
ATOM 1626 C CA . MET A 1 215 ? -11.188 -10.82 -8.961 1 97.25 215 MET A CA 1
ATOM 1627 C C . MET A 1 215 ? -11.82 -11.438 -7.723 1 97.25 215 MET A C 1
ATOM 1629 O O . MET A 1 215 ? -12.93 -11.062 -7.332 1 97.25 215 MET A O 1
ATOM 1633 N N . GLY A 1 216 ? -11.102 -12.438 -7.098 1 98.25 216 GLY A N 1
ATOM 1634 C CA . GLY A 1 216 ? -11.609 -13.047 -5.879 1 98.25 216 GLY A CA 1
ATOM 1635 C C . GLY A 1 216 ? -11.789 -12.055 -4.742 1 98.25 216 GLY A C 1
ATOM 1636 O O . GLY A 1 216 ? -12.781 -12.109 -4.012 1 98.25 216 GLY A O 1
ATOM 1637 N N . TYR A 1 217 ? -10.852 -11.164 -4.59 1 98.31 217 TYR A N 1
ATOM 1638 C CA . TYR A 1 217 ? -10.93 -10.164 -3.533 1 98.31 217 TYR A CA 1
ATOM 1639 C C . TYR A 1 217 ? -12.078 -9.195 -3.781 1 98.31 217 TYR A C 1
ATOM 1641 O O . TYR A 1 217 ? -12.742 -8.758 -2.84 1 98.31 217 TYR A O 1
ATOM 1649 N N . ALA A 1 218 ? -12.289 -8.836 -5.066 1 98.31 218 ALA A N 1
ATOM 1650 C CA . ALA A 1 218 ? -13.422 -7.984 -5.426 1 98.31 218 ALA A CA 1
ATOM 1651 C C . ALA A 1 218 ? -14.742 -8.656 -5.066 1 98.31 218 ALA A C 1
ATOM 1653 O O . ALA A 1 218 ? -15.664 -8.008 -4.57 1 98.31 218 ALA A O 1
ATOM 1654 N N . LEU A 1 219 ? -14.812 -9.961 -5.305 1 98.75 219 LEU A N 1
ATOM 1655 C CA . LEU A 1 219 ? -16.016 -10.727 -4.973 1 98.75 219 LEU A CA 1
ATOM 1656 C C . LEU A 1 219 ? -16.25 -10.727 -3.469 1 98.75 219 LEU A C 1
ATOM 1658 O O . LEU A 1 219 ? -17.375 -10.492 -3.016 1 98.75 219 LEU A O 1
ATOM 1662 N N . ALA A 1 220 ? -15.172 -10.969 -2.738 1 98.81 220 ALA A N 1
ATOM 1663 C CA . ALA A 1 220 ? -15.266 -10.977 -1.281 1 98.81 220 ALA A CA 1
ATOM 1664 C C . ALA A 1 220 ? -15.711 -9.617 -0.751 1 98.81 220 ALA A C 1
ATOM 1666 O O . ALA A 1 220 ? -16.594 -9.539 0.108 1 98.81 220 ALA A O 1
ATOM 1667 N N . LYS A 1 221 ? -15.109 -8.602 -1.273 1 98.62 221 LYS A N 1
ATOM 1668 C CA . LYS A 1 221 ? -15.438 -7.238 -0.858 1 98.62 221 LYS A CA 1
ATOM 1669 C C . LYS A 1 221 ? -16.906 -6.914 -1.16 1 98.62 221 LYS A C 1
ATOM 1671 O O . LYS A 1 221 ? -17.609 -6.391 -0.303 1 98.62 221 LYS A O 1
ATOM 1676 N N . ALA A 1 222 ? -17.328 -7.238 -2.369 1 98.69 222 ALA A N 1
ATOM 1677 C CA . ALA A 1 222 ? -18.703 -6.957 -2.783 1 98.69 222 ALA A CA 1
ATOM 1678 C C . ALA A 1 222 ? -19.703 -7.691 -1.896 1 98.69 222 ALA A C 1
ATOM 1680 O O . ALA A 1 222 ? -20.703 -7.109 -1.453 1 98.69 222 ALA A O 1
ATOM 1681 N N . ALA A 1 223 ? -19.406 -8.961 -1.658 1 98.88 223 ALA A N 1
ATOM 1682 C CA . ALA A 1 223 ? -20.297 -9.742 -0.804 1 98.88 223 ALA A CA 1
ATOM 1683 C C . ALA A 1 223 ? -20.359 -9.148 0.601 1 98.88 223 ALA A C 1
ATOM 1685 O O . ALA A 1 223 ? -21.453 -9.031 1.176 1 98.88 223 ALA A O 1
ATOM 1686 N N . MET A 1 224 ? -19.188 -8.766 1.121 1 98.81 224 MET A N 1
ATOM 1687 C CA . MET A 1 224 ? -19.125 -8.156 2.447 1 98.81 224 MET A CA 1
ATOM 1688 C C . MET A 1 224 ? -19.891 -6.844 2.486 1 98.81 224 MET A C 1
ATOM 1690 O O . MET A 1 224 ? -20.672 -6.605 3.4 1 98.81 224 MET A O 1
ATOM 1694 N N . LEU A 1 225 ? -19.734 -6.035 1.494 1 98.56 225 LEU A N 1
ATOM 1695 C CA . LEU A 1 225 ? -20.406 -4.746 1.425 1 98.56 225 LEU A CA 1
ATOM 1696 C C . LEU A 1 225 ? -21.922 -4.926 1.338 1 98.56 225 LEU A C 1
ATOM 1698 O O . LEU A 1 225 ? -22.688 -4.055 1.771 1 98.56 225 LEU A O 1
ATOM 1702 N N . ARG A 1 226 ? -22.328 -6.086 0.81 1 98.69 226 ARG A N 1
ATOM 1703 C CA . ARG A 1 226 ? -23.75 -6.359 0.625 1 98.69 226 ARG A CA 1
ATOM 1704 C C . ARG A 1 226 ? -24.328 -7.094 1.829 1 98.69 226 ARG A C 1
ATOM 1706 O O . ARG A 1 226 ? -25.484 -7.52 1.808 1 98.69 226 ARG A O 1
ATOM 1713 N N . GLY A 1 227 ? -23.5 -7.309 2.906 1 98.5 227 GLY A N 1
ATOM 1714 C CA . GLY A 1 227 ? -24 -7.727 4.203 1 98.5 227 GLY A CA 1
ATOM 1715 C C . GLY A 1 227 ? -23.641 -9.164 4.543 1 98.5 227 GLY A C 1
ATOM 1716 O O . GLY A 1 227 ? -23.922 -9.633 5.648 1 98.5 227 GLY A O 1
ATOM 1717 N N . ALA A 1 228 ? -22.953 -9.898 3.672 1 98.81 228 ALA A N 1
ATOM 1718 C CA . ALA A 1 228 ? -22.672 -11.32 3.871 1 98.81 228 ALA A CA 1
ATOM 1719 C C . ALA A 1 228 ? -21.578 -11.516 4.926 1 98.81 228 ALA A C 1
ATOM 1721 O O . ALA A 1 228 ? -20.766 -10.617 5.156 1 98.81 228 ALA A O 1
ATOM 1722 N N . ASP A 1 229 ? -21.672 -12.625 5.66 1 98.75 229 ASP A N 1
ATOM 1723 C CA . ASP A 1 229 ? -20.531 -13.141 6.391 1 98.75 229 ASP A CA 1
ATOM 1724 C C . ASP A 1 229 ? -19.562 -13.875 5.457 1 98.75 229 ASP A C 1
ATOM 1726 O O . ASP A 1 229 ? -19.859 -14.984 5 1 98.75 229 ASP A O 1
ATOM 1730 N N . VAL A 1 230 ? -18.391 -13.266 5.191 1 98.88 230 VAL A N 1
ATOM 1731 C CA . VAL A 1 230 ? -17.547 -13.742 4.094 1 98.88 230 VAL A CA 1
ATOM 1732 C C . VAL A 1 230 ? -16.312 -14.43 4.652 1 98.88 230 VAL A C 1
ATOM 1734 O O . VAL A 1 230 ? -15.625 -13.883 5.523 1 98.88 230 VAL A O 1
ATOM 1737 N N . THR A 1 231 ? -16.094 -15.617 4.254 1 98.88 231 THR A N 1
ATOM 1738 C CA . THR A 1 231 ? -14.812 -16.297 4.418 1 98.88 231 THR A CA 1
ATOM 1739 C C . THR A 1 231 ? -14.016 -16.281 3.117 1 98.88 231 THR A C 1
ATOM 1741 O O . THR A 1 231 ? -14.508 -16.719 2.074 1 98.88 231 THR A O 1
ATOM 1744 N N . LEU A 1 232 ? -12.875 -15.688 3.127 1 98.81 232 LEU A N 1
ATOM 1745 C CA . LEU A 1 232 ? -11.977 -15.602 1.977 1 98.81 232 LEU A CA 1
ATOM 1746 C C . LEU A 1 232 ? -10.781 -16.531 2.145 1 98.81 232 LEU A C 1
ATOM 1748 O O . LEU A 1 232 ? -9.93 -16.312 3.008 1 98.81 232 LEU A O 1
ATOM 1752 N N . VAL A 1 233 ? -10.773 -17.656 1.455 1 98.88 233 VAL A N 1
ATOM 1753 C CA . VAL A 1 233 ? -9.625 -18.547 1.411 1 98.88 233 VAL A CA 1
ATOM 1754 C C . VAL A 1 233 ? -8.695 -18.141 0.272 1 98.88 233 VAL A C 1
ATOM 1756 O O . VAL A 1 233 ? -9.039 -18.281 -0.903 1 98.88 233 VAL A O 1
ATOM 1759 N N . SER A 1 234 ? -7.547 -17.641 0.609 1 98.69 234 SER A N 1
ATOM 1760 C CA . SER A 1 234 ? -6.738 -17 -0.423 1 98.69 234 SER A CA 1
ATOM 1761 C C . SER A 1 234 ? -5.316 -17.547 -0.432 1 98.69 234 SER A C 1
ATOM 1763 O O . SER A 1 234 ? -4.707 -17.719 0.625 1 98.69 234 SER A O 1
ATOM 1765 N N . GLY A 1 235 ? -4.848 -17.938 -1.648 1 98.25 235 GLY A N 1
ATOM 1766 C CA . GLY A 1 235 ? -3.41 -18.094 -1.818 1 98.25 235 GLY A CA 1
ATOM 1767 C C . GLY A 1 235 ? -2.654 -16.781 -1.671 1 98.25 235 GLY A C 1
ATOM 1768 O O . GLY A 1 235 ? -3.252 -15.742 -1.397 1 98.25 235 GLY A O 1
ATOM 1769 N N . PRO A 1 236 ? -1.384 -16.844 -1.787 1 95.88 236 PRO A N 1
ATOM 1770 C CA . PRO A 1 236 ? -0.586 -15.633 -1.601 1 95.88 236 PRO A CA 1
ATOM 1771 C C . PRO A 1 236 ? -0.897 -14.555 -2.639 1 95.88 236 PRO A C 1
ATOM 1773 O O . PRO A 1 236 ? -0.795 -14.805 -3.844 1 95.88 236 PRO A O 1
ATOM 1776 N N . CYS A 1 237 ? -1.288 -13.344 -2.182 1 93.5 237 CYS A N 1
ATOM 1777 C CA . CYS A 1 237 ? -1.566 -12.188 -3.025 1 93.5 237 CYS A CA 1
ATOM 1778 C C . CYS A 1 237 ? -0.872 -10.945 -2.49 1 93.5 237 CYS A C 1
ATOM 1780 O O . CYS A 1 237 ? -0.566 -10.859 -1.299 1 93.5 237 CYS A O 1
ATOM 1782 N N . ALA A 1 238 ? -0.64 -9.992 -3.412 1 90.5 238 ALA A N 1
ATOM 1783 C CA . ALA A 1 238 ? 0.041 -8.758 -3.035 1 90.5 238 ALA A CA 1
ATOM 1784 C C . ALA A 1 238 ? -0.962 -7.645 -2.74 1 90.5 238 ALA A C 1
ATOM 1786 O O . ALA A 1 238 ? -0.581 -6.484 -2.568 1 90.5 238 ALA A O 1
ATOM 1787 N N . ILE A 1 239 ? -2.189 -7.949 -2.723 1 93 239 ILE A N 1
ATOM 1788 C CA . ILE A 1 239 ? -3.201 -6.926 -2.473 1 93 239 ILE A CA 1
ATOM 1789 C C . ILE A 1 239 ? -3.791 -7.113 -1.077 1 93 239 ILE A C 1
ATOM 1791 O O . ILE A 1 239 ? -3.793 -8.227 -0.542 1 93 239 ILE A O 1
ATOM 1795 N N . GLU A 1 240 ? -4.188 -6.023 -0.466 1 93.62 240 GLU A N 1
ATOM 1796 C CA . GLU A 1 240 ? -4.754 -6.066 0.877 1 93.62 240 GLU A CA 1
ATOM 1797 C C . GLU A 1 240 ? -6.133 -6.723 0.873 1 93.62 240 GLU A C 1
ATOM 1799 O O . GLU A 1 240 ? -6.977 -6.398 0.036 1 93.62 240 GLU A O 1
ATOM 1804 N N . PRO A 1 241 ? -6.277 -7.664 1.713 1 96.12 241 PRO A N 1
ATOM 1805 C CA . PRO A 1 241 ? -7.621 -8.234 1.807 1 96.12 241 PRO A CA 1
ATOM 1806 C C . PRO A 1 241 ? -8.68 -7.207 2.201 1 96.12 241 PRO A C 1
ATOM 1808 O O . PRO A 1 241 ? -8.367 -6.234 2.893 1 96.12 241 PRO A O 1
ATOM 1811 N N . PRO A 1 242 ? -9.859 -7.41 1.693 1 96.75 242 PRO A N 1
ATOM 1812 C CA . PRO A 1 242 ? -10.914 -6.496 2.127 1 96.75 242 PRO A CA 1
ATOM 1813 C C . PRO A 1 242 ? -11.172 -6.559 3.631 1 96.75 242 PRO A C 1
ATOM 1815 O O . PRO A 1 242 ? -11.062 -7.629 4.234 1 96.75 242 PRO A O 1
ATOM 1818 N N . PRO A 1 243 ? -11.508 -5.402 4.176 1 96.69 243 PRO A N 1
ATOM 1819 C CA . PRO A 1 243 ? -11.828 -5.402 5.605 1 96.69 243 PRO A CA 1
ATOM 1820 C C . PRO A 1 243 ? -13.109 -6.176 5.93 1 96.69 243 PRO A C 1
ATOM 1822 O O . PRO A 1 243 ? -13.953 -6.371 5.051 1 96.69 243 PRO A O 1
ATOM 1825 N N . PHE A 1 244 ? -13.195 -6.668 7.168 1 97.69 244 PHE A N 1
ATOM 1826 C CA . PHE A 1 244 ? -14.398 -7.258 7.742 1 97.69 244 PHE A CA 1
ATOM 1827 C C . PHE A 1 244 ? -14.672 -8.625 7.133 1 97.69 244 PHE A C 1
ATOM 1829 O O . PHE A 1 244 ? -15.805 -9.109 7.156 1 97.69 244 PHE A O 1
ATOM 1836 N N . VAL A 1 245 ? -13.656 -9.25 6.453 1 98.12 245 VAL A N 1
ATOM 1837 C CA . VAL A 1 245 ? -13.75 -10.602 5.91 1 98.12 245 VAL A CA 1
ATOM 1838 C C . VAL A 1 245 ? -12.844 -11.547 6.695 1 98.12 245 VAL A C 1
ATOM 1840 O O . VAL A 1 245 ? -11.773 -11.148 7.156 1 98.12 245 VAL A O 1
ATOM 1843 N N . LYS A 1 246 ? -13.344 -12.727 6.973 1 98.31 246 LYS A N 1
ATOM 1844 C CA . LYS A 1 246 ? -12.477 -13.742 7.574 1 98.31 246 LYS A CA 1
ATOM 1845 C C . LYS A 1 246 ? -11.492 -14.305 6.551 1 98.31 246 LYS A C 1
ATOM 1847 O O . LYS A 1 246 ? -11.883 -15.086 5.68 1 98.31 246 LYS A O 1
ATOM 1852 N N . LEU A 1 247 ? -10.266 -13.93 6.664 1 98.56 247 LEU A N 1
ATOM 1853 C CA . LEU A 1 247 ? -9.242 -14.391 5.73 1 98.56 247 LEU A CA 1
ATOM 1854 C C . LEU A 1 247 ? -8.609 -15.688 6.215 1 98.56 247 LEU A C 1
ATOM 1856 O O . LEU A 1 247 ? -8.211 -15.797 7.379 1 98.56 247 LEU A O 1
ATOM 1860 N N . VAL A 1 248 ? -8.586 -16.688 5.445 1 98.62 248 VAL A N 1
ATOM 1861 C CA . VAL A 1 248 ? -7.863 -17.938 5.668 1 98.62 248 VAL A CA 1
ATOM 1862 C C . VAL A 1 248 ? -6.734 -18.078 4.645 1 98.62 248 VAL A C 1
ATOM 1864 O O . VAL A 1 248 ? -6.957 -18.547 3.527 1 98.62 248 VAL A O 1
ATOM 1867 N N . PRO A 1 249 ? -5.555 -17.656 5.047 1 98.44 249 PRO A N 1
ATOM 1868 C CA . PRO A 1 249 ? -4.434 -17.75 4.105 1 98.44 249 PRO A CA 1
ATOM 1869 C C . PRO A 1 249 ? -3.977 -19.188 3.877 1 98.44 249 PRO A C 1
ATOM 1871 O O . PRO A 1 249 ? -3.918 -19.984 4.82 1 98.44 249 PRO A O 1
ATOM 1874 N N . VAL A 1 250 ? -3.734 -19.562 2.691 1 98.56 250 VAL A N 1
ATOM 1875 C CA . VAL A 1 250 ? -3.189 -20.859 2.293 1 98.56 250 VAL A CA 1
ATOM 1876 C C . VAL A 1 250 ? -2.059 -20.656 1.289 1 98.56 250 VAL A C 1
ATOM 1878 O O . VAL A 1 250 ? -1.894 -19.562 0.742 1 98.56 250 VAL A O 1
ATOM 1881 N N . VAL A 1 251 ? -1.246 -21.688 1.044 1 97.94 251 VAL A N 1
ATOM 1882 C CA . VAL A 1 251 ? -0.15 -21.562 0.088 1 97.94 251 VAL A CA 1
ATOM 1883 C C . VAL A 1 251 ? -0.331 -22.594 -1.032 1 97.94 251 VAL A C 1
ATOM 1885 O O . VAL A 1 251 ? -0.337 -22.234 -2.213 1 97.94 251 VAL A O 1
ATOM 1888 N N . THR A 1 252 ? -0.608 -23.844 -0.697 1 98.19 252 THR A N 1
ATOM 1889 C CA . THR A 1 252 ? -0.652 -24.922 -1.674 1 98.19 252 THR A CA 1
ATOM 1890 C C . THR A 1 252 ? -2.094 -25.25 -2.061 1 98.19 252 THR A C 1
ATOM 1892 O O . THR A 1 252 ? -3.031 -24.859 -1.361 1 98.19 252 THR A O 1
ATOM 1895 N N . ALA A 1 253 ? -2.24 -25.969 -3.141 1 98.12 253 ALA A N 1
ATOM 1896 C CA . ALA A 1 253 ? -3.551 -26.469 -3.557 1 98.12 253 ALA A CA 1
ATOM 1897 C C . ALA A 1 253 ? -4.16 -27.375 -2.486 1 98.12 253 ALA A C 1
ATOM 1899 O O . ALA A 1 253 ? -5.363 -27.312 -2.223 1 98.12 253 ALA A O 1
ATOM 1900 N N . LYS A 1 254 ? -3.33 -28.203 -1.887 1 98.25 254 LYS A N 1
ATOM 1901 C CA . LYS A 1 254 ? -3.801 -29.094 -0.838 1 98.25 254 LYS A CA 1
ATOM 1902 C C . LYS A 1 254 ? -4.32 -28.312 0.365 1 98.25 254 LYS A C 1
ATOM 1904 O O . LYS A 1 254 ? -5.371 -28.641 0.919 1 98.25 254 LYS A O 1
ATOM 1909 N N . GLU A 1 255 ? -3.562 -27.281 0.77 1 98.56 255 GLU A N 1
ATOM 1910 C CA . GLU A 1 255 ? -4 -26.438 1.874 1 98.56 255 GLU A CA 1
ATOM 1911 C C . GLU A 1 255 ? -5.332 -25.766 1.557 1 98.56 255 GLU A C 1
ATOM 1913 O O . GLU A 1 255 ? -6.199 -25.656 2.426 1 98.56 255 GLU A O 1
ATOM 1918 N N . MET A 1 256 ? -5.48 -25.297 0.341 1 98.75 256 MET A N 1
ATOM 1919 C CA . MET A 1 256 ? -6.742 -24.672 -0.045 1 98.75 256 MET A CA 1
ATOM 1920 C C . MET A 1 256 ? -7.883 -25.672 -0.026 1 98.75 256 MET A C 1
ATOM 1922 O O . MET A 1 256 ? -8.984 -25.359 0.428 1 98.75 256 MET A O 1
ATOM 1926 N N . PHE A 1 257 ? -7.609 -26.922 -0.562 1 98.56 257 PHE A N 1
ATOM 1927 C CA . PHE A 1 257 ? -8.602 -27.984 -0.529 1 98.56 257 PHE A CA 1
ATOM 1928 C C . PHE A 1 257 ? -9.102 -28.219 0.892 1 98.56 257 PHE A C 1
ATOM 1930 O O . PHE A 1 257 ? -10.305 -28.234 1.14 1 98.56 257 PHE A O 1
ATOM 1937 N N . ASP A 1 258 ? -8.133 -28.328 1.8 1 98.69 258 ASP A N 1
ATOM 1938 C CA . ASP A 1 258 ? -8.469 -28.609 3.191 1 98.69 258 ASP A CA 1
ATOM 1939 C C . ASP A 1 258 ? -9.242 -27.453 3.822 1 98.69 258 ASP A C 1
ATOM 1941 O O . ASP A 1 258 ? -10.242 -27.672 4.504 1 98.69 258 ASP A O 1
ATOM 1945 N N . ALA A 1 259 ? -8.828 -26.203 3.586 1 98.75 259 ALA A N 1
ATOM 1946 C CA . ALA A 1 259 ? -9.469 -25.016 4.156 1 98.75 259 ALA A CA 1
ATOM 1947 C C . ALA A 1 259 ? -10.906 -24.875 3.648 1 98.75 259 ALA A C 1
ATOM 1949 O O . ALA A 1 259 ? -11.82 -24.594 4.426 1 98.75 259 ALA A O 1
ATOM 1950 N N . VAL A 1 260 ? -11.078 -25.078 2.354 1 98.69 260 VAL A N 1
ATOM 1951 C CA . VAL A 1 260 ? -12.391 -24.906 1.728 1 98.69 260 VAL A CA 1
ATOM 1952 C C . VAL A 1 260 ? -13.336 -26 2.201 1 98.69 260 VAL A C 1
ATOM 1954 O O . VAL A 1 260 ? -14.461 -25.719 2.629 1 98.69 260 VAL A O 1
ATOM 1957 N N . THR A 1 261 ? -12.914 -27.234 2.143 1 97.81 261 THR A N 1
ATOM 1958 C CA . THR A 1 261 ? -13.805 -28.344 2.42 1 97.81 261 THR A CA 1
ATOM 1959 C C . THR A 1 261 ? -14.164 -28.406 3.904 1 97.81 261 THR A C 1
ATOM 1961 O O . THR A 1 261 ? -15.219 -28.906 4.277 1 97.81 261 THR A O 1
ATOM 1964 N N . SER A 1 262 ? -13.266 -27.844 4.762 1 97.62 262 SER A N 1
ATOM 1965 C CA . SER A 1 262 ? -13.516 -27.859 6.199 1 97.62 262 SER A CA 1
ATOM 1966 C C . SER A 1 262 ? -14.664 -26.938 6.578 1 97.62 262 SER A C 1
ATOM 1968 O O . SER A 1 262 ? -15.281 -27.094 7.633 1 97.62 262 SER A O 1
ATOM 1970 N N . VAL A 1 263 ? -15.031 -25.969 5.707 1 97.5 263 VAL A N 1
ATOM 1971 C CA . VAL A 1 263 ? -16.047 -25 6.105 1 97.5 263 VAL A CA 1
ATOM 1972 C C . VAL A 1 263 ? -17.156 -24.969 5.066 1 97.5 263 VAL A C 1
ATOM 1974 O O . VAL A 1 263 ? -18.156 -24.266 5.242 1 97.5 263 VAL A O 1
ATOM 1977 N N . SER A 1 264 ? -17 -25.703 3.994 1 97.25 264 SER A N 1
ATOM 1978 C CA . SER A 1 264 ? -17.938 -25.641 2.881 1 97.25 264 SER A CA 1
ATOM 1979 C C . SER A 1 264 ? -19.359 -25.969 3.338 1 97.25 264 SER A C 1
ATOM 1981 O O . SER A 1 264 ? -20.328 -25.406 2.822 1 97.25 264 SER A O 1
ATOM 1983 N N . PHE A 1 265 ? -19.531 -26.781 4.316 1 95.75 265 PHE A N 1
ATOM 1984 C CA . PHE A 1 265 ? -20.844 -27.266 4.754 1 95.75 265 PHE A CA 1
ATOM 1985 C C . PHE A 1 265 ? -21.625 -26.172 5.445 1 95.75 265 PHE A C 1
ATOM 1987 O O . PHE A 1 265 ? -22.844 -26.266 5.609 1 95.75 265 PHE A O 1
ATOM 1994 N N . GLU A 1 266 ? -21 -25.125 5.809 1 96.31 266 GLU A N 1
ATOM 1995 C CA . GLU A 1 266 ? -21.688 -24.062 6.527 1 96.31 266 GLU A CA 1
ATOM 1996 C C . GLU A 1 266 ? -21.984 -22.891 5.602 1 96.31 266 GLU A C 1
ATOM 1998 O O . GLU A 1 266 ? -22.594 -21.891 6.023 1 96.31 266 GLU A O 1
ATOM 2003 N N . GLN A 1 267 ? -21.609 -22.984 4.355 1 98.12 267 GLN A N 1
ATOM 2004 C CA . GLN A 1 267 ? -21.703 -21.844 3.451 1 98.12 267 GLN A CA 1
ATOM 2005 C C . GLN A 1 267 ? -22.984 -21.906 2.611 1 98.12 267 GLN A C 1
ATOM 2007 O O . GLN A 1 267 ? -23.391 -22.984 2.182 1 98.12 267 GLN A O 1
ATOM 2012 N N . ASP A 1 268 ? -23.609 -20.781 2.355 1 98.06 268 ASP A N 1
ATOM 2013 C CA . ASP A 1 268 ? -24.766 -20.688 1.465 1 98.06 268 ASP A CA 1
ATOM 2014 C C . ASP A 1 268 ? -24.328 -20.562 0.009 1 98.06 268 ASP A C 1
ATOM 2016 O O . ASP A 1 268 ? -24.953 -21.125 -0.889 1 98.06 268 ASP A O 1
ATOM 2020 N N . ILE A 1 269 ? -23.312 -19.781 -0.218 1 98.69 269 ILE A N 1
ATOM 2021 C CA . ILE A 1 269 ? -22.766 -19.516 -1.541 1 98.69 269 ILE A CA 1
ATOM 2022 C C . ILE A 1 269 ? -21.266 -19.766 -1.535 1 98.69 269 ILE A C 1
ATOM 2024 O O . ILE A 1 269 ? -20.562 -19.328 -0.621 1 98.69 269 ILE A O 1
ATOM 2028 N N . ILE A 1 270 ? -20.781 -20.516 -2.461 1 98.81 270 ILE A N 1
ATOM 2029 C CA . ILE A 1 270 ? -19.344 -20.766 -2.627 1 98.81 270 ILE A CA 1
ATOM 2030 C C . ILE A 1 270 ? -18.906 -20.312 -4.02 1 98.81 270 ILE A C 1
ATOM 2032 O O . ILE A 1 270 ? -19.453 -20.781 -5.027 1 98.81 270 ILE A O 1
ATOM 2036 N N . ILE A 1 271 ? -17.969 -19.391 -4.062 1 98.81 271 ILE A N 1
ATOM 2037 C CA . ILE A 1 271 ? -17.438 -18.875 -5.32 1 98.81 271 ILE A CA 1
ATOM 2038 C C . ILE A 1 271 ? -15.953 -19.219 -5.426 1 98.81 271 ILE A C 1
ATOM 2040 O O . ILE A 1 271 ? -15.133 -18.703 -4.66 1 98.81 271 ILE A O 1
ATOM 2044 N N . LYS A 1 272 ? -15.578 -20.078 -6.336 1 98.5 272 LYS A N 1
ATOM 2045 C CA . LYS A 1 272 ? -14.195 -20.531 -6.527 1 98.5 272 LYS A CA 1
ATOM 2046 C C . LYS A 1 272 ? -13.5 -19.703 -7.609 1 98.5 272 LYS A C 1
ATOM 2048 O O . LYS A 1 272 ? -13.438 -20.109 -8.766 1 98.5 272 LYS A O 1
ATOM 2053 N N . ALA A 1 273 ? -12.906 -18.594 -7.172 1 97.81 273 ALA A N 1
ATOM 2054 C CA . ALA A 1 273 ? -12.273 -17.688 -8.117 1 97.81 273 ALA A CA 1
ATOM 2055 C C . ALA A 1 273 ? -10.75 -17.828 -8.07 1 97.81 273 ALA A C 1
ATOM 2057 O O . ALA A 1 273 ? -10.039 -17.172 -8.844 1 97.81 273 ALA A O 1
ATOM 2058 N N . ALA A 1 274 ? -10.188 -18.625 -7.211 1 97.88 274 ALA A N 1
ATOM 2059 C CA . ALA A 1 274 ? -8.742 -18.797 -7.055 1 97.88 274 ALA A CA 1
ATOM 2060 C C . ALA A 1 274 ? -8.141 -19.484 -8.281 1 97.88 274 ALA A C 1
ATOM 2062 O O . ALA A 1 274 ? -8.789 -20.297 -8.93 1 97.88 274 ALA A O 1
ATOM 2063 N N . ALA A 1 275 ? -6.934 -19.141 -8.578 1 96.56 275 ALA A N 1
ATOM 2064 C CA . ALA A 1 275 ? -6.121 -19.875 -9.547 1 96.56 275 ALA A CA 1
ATOM 2065 C C . ALA A 1 275 ? -5.367 -21.016 -8.883 1 96.56 275 ALA A C 1
ATOM 2067 O O . ALA A 1 275 ? -4.191 -20.875 -8.531 1 96.56 275 ALA A O 1
ATOM 2068 N N . VAL A 1 276 ? -6.031 -22.141 -8.781 1 97.12 276 VAL A N 1
ATOM 2069 C CA . VAL A 1 276 ? -5.473 -23.312 -8.102 1 97.12 276 VAL A CA 1
ATOM 2070 C C . VAL A 1 276 ? -4.625 -24.125 -9.078 1 97.12 276 VAL A C 1
ATOM 2072 O O . VAL A 1 276 ? -5.043 -24.375 -10.211 1 97.12 276 VAL A O 1
ATOM 2075 N N . ALA A 1 277 ? -3.471 -24.5 -8.586 1 95.25 277 ALA A N 1
ATOM 2076 C CA . ALA A 1 277 ? -2.59 -25.312 -9.422 1 95.25 277 ALA A CA 1
ATOM 2077 C C . ALA A 1 277 ? -3.244 -26.641 -9.789 1 95.25 277 ALA A C 1
ATOM 2079 O O . ALA A 1 277 ? -3.732 -27.359 -8.906 1 95.25 277 ALA A O 1
ATOM 2080 N N . ASP A 1 278 ? -3.227 -27 -11.07 1 92.5 278 ASP A N 1
ATOM 2081 C CA . ASP A 1 278 ? -3.768 -28.266 -11.539 1 92.5 278 ASP A CA 1
ATOM 2082 C C . ASP A 1 278 ? -2.83 -29.438 -11.211 1 92.5 278 ASP A C 1
ATOM 2084 O O . ASP A 1 278 ? -3.27 -30.578 -11.086 1 92.5 278 ASP A O 1
ATOM 2088 N N . TYR A 1 279 ? -1.527 -29.062 -11.148 1 93.31 279 TYR A N 1
ATOM 2089 C CA . TYR A 1 279 ? -0.485 -30.047 -10.891 1 93.31 279 TYR A CA 1
ATOM 2090 C C . TYR A 1 279 ? 0.461 -29.578 -9.789 1 93.31 279 TYR A C 1
ATOM 2092 O O . TYR A 1 279 ? 0.596 -28.375 -9.562 1 93.31 279 TYR A O 1
ATOM 2100 N N . ARG A 1 280 ? 1.089 -30.469 -9.094 1 94.81 280 ARG A N 1
ATOM 2101 C CA . ARG A 1 280 ? 2.156 -30.234 -8.133 1 94.81 280 ARG A CA 1
ATOM 2102 C C . ARG A 1 280 ? 3.359 -31.125 -8.406 1 94.81 280 ARG A C 1
ATOM 2104 O O . ARG A 1 280 ? 3.217 -32.188 -8.992 1 94.81 280 ARG A O 1
ATOM 2111 N N . PRO A 1 281 ? 4.586 -30.672 -8.062 1 93.94 281 PRO A N 1
ATOM 2112 C CA . PRO A 1 281 ? 5.73 -31.578 -8.195 1 93.94 281 PRO A CA 1
ATOM 2113 C C . PRO A 1 281 ? 5.523 -32.906 -7.469 1 93.94 281 PRO A C 1
ATOM 2115 O O . PRO A 1 281 ? 5.043 -32.906 -6.332 1 93.94 281 PRO A O 1
ATOM 2118 N N . ALA A 1 282 ? 5.875 -33.969 -8.188 1 92.81 282 ALA A N 1
ATOM 2119 C CA . ALA A 1 282 ? 5.711 -35.281 -7.609 1 92.81 282 ALA A CA 1
ATOM 2120 C C . ALA A 1 282 ? 6.609 -35.469 -6.387 1 92.81 282 ALA A C 1
ATOM 2122 O O . ALA A 1 282 ? 6.258 -36.188 -5.453 1 92.81 282 ALA A O 1
ATOM 2123 N N . ASN A 1 283 ? 7.742 -34.844 -6.484 1 91.31 283 ASN A N 1
ATOM 2124 C CA . ASN A 1 283 ? 8.703 -34.844 -5.387 1 91.31 283 ASN A CA 1
ATOM 2125 C C . ASN A 1 283 ? 9.18 -33.438 -5.055 1 91.31 283 ASN A C 1
ATOM 2127 O O . ASN A 1 283 ? 9.516 -32.656 -5.953 1 91.31 283 ASN A O 1
ATOM 2131 N N . VAL A 1 284 ? 9.125 -33.156 -3.766 1 90.81 284 VAL A N 1
ATOM 2132 C CA . VAL A 1 284 ? 9.664 -31.891 -3.291 1 90.81 284 VAL A CA 1
ATOM 2133 C C . VAL A 1 284 ? 11.039 -32.094 -2.668 1 90.81 284 VAL A C 1
ATOM 2135 O O . VAL A 1 284 ? 11.188 -32.906 -1.747 1 90.81 284 VAL A O 1
ATOM 2138 N N . TYR A 1 285 ? 11.953 -31.375 -3.168 1 87.62 285 TYR A N 1
ATOM 2139 C CA . TYR A 1 285 ? 13.312 -31.531 -2.68 1 87.62 285 TYR A CA 1
ATOM 2140 C C . TYR A 1 285 ? 13.516 -30.766 -1.373 1 87.62 285 TYR A C 1
ATOM 2142 O O . TYR A 1 285 ? 13 -29.656 -1.206 1 87.62 285 TYR A O 1
ATOM 2150 N N . GLU A 1 286 ? 14.297 -31.312 -0.509 1 85.06 286 GLU A N 1
ATOM 2151 C CA . GLU A 1 286 ? 14.539 -30.703 0.797 1 85.06 286 GLU A CA 1
ATOM 2152 C C . GLU A 1 286 ? 15.594 -29.609 0.712 1 85.06 286 GLU A C 1
ATOM 2154 O O . GLU A 1 286 ? 15.641 -28.719 1.567 1 85.06 286 GLU A O 1
ATOM 2159 N N . ASP A 1 287 ? 16.438 -29.828 -0.218 1 84.81 287 ASP A N 1
ATOM 2160 C CA . ASP A 1 287 ? 17.516 -28.859 -0.426 1 84.81 287 ASP A CA 1
ATOM 2161 C C . ASP A 1 287 ? 17.438 -28.25 -1.824 1 84.81 287 ASP A C 1
ATOM 2163 O O . ASP A 1 287 ? 16.828 -28.828 -2.727 1 84.81 287 ASP A O 1
ATOM 2167 N N . LYS A 1 288 ? 18.078 -27.078 -1.921 1 79.81 288 LYS A N 1
ATOM 2168 C CA . LYS A 1 288 ? 18.125 -26.438 -3.23 1 79.81 288 LYS A CA 1
ATOM 2169 C C . LYS A 1 288 ? 18.812 -27.328 -4.258 1 79.81 288 LYS A C 1
ATOM 2171 O O . LYS A 1 288 ? 19.922 -27.812 -4.027 1 79.81 288 LYS A O 1
ATOM 2176 N N . VAL A 1 289 ? 18.094 -27.547 -5.348 1 76.38 289 VAL A N 1
ATOM 2177 C CA . VAL A 1 289 ? 18.688 -28.344 -6.418 1 76.38 289 VAL A CA 1
ATOM 2178 C C . VAL A 1 289 ? 19.734 -27.531 -7.152 1 76.38 289 VAL A C 1
ATOM 2180 O O . VAL A 1 289 ? 19.438 -26.438 -7.668 1 76.38 289 VAL A O 1
ATOM 2183 N N . LYS A 1 290 ? 21.031 -28.031 -7.172 1 71.19 290 LYS A N 1
ATOM 2184 C CA . LYS A 1 290 ? 22.141 -27.266 -7.73 1 71.19 290 LYS A CA 1
ATOM 2185 C C . LYS A 1 290 ? 22.125 -27.297 -9.258 1 71.19 290 LYS A C 1
ATOM 2187 O O . LYS A 1 290 ? 21.609 -28.25 -9.852 1 71.19 290 LYS A O 1
ATOM 2192 N N . LYS A 1 291 ? 22.703 -26.25 -9.812 1 67.56 291 LYS A N 1
ATOM 2193 C CA . LYS A 1 291 ? 22.75 -26.016 -11.258 1 67.56 291 LYS A CA 1
ATOM 2194 C C . LYS A 1 291 ? 23.797 -26.891 -11.93 1 67.56 291 LYS A C 1
ATOM 2196 O O . LYS A 1 291 ? 24.859 -26.422 -12.336 1 67.56 291 LYS A O 1
ATOM 2201 N N . HIS A 1 292 ? 23.844 -28.141 -11.664 1 67.56 292 HIS A N 1
ATOM 2202 C CA . HIS A 1 292 ? 24.953 -28.891 -12.227 1 67.56 292 HIS A CA 1
ATOM 2203 C C . HIS A 1 292 ? 24.562 -29.516 -13.562 1 67.56 292 HIS A C 1
ATOM 2205 O O . HIS A 1 292 ? 25.422 -29.781 -14.406 1 67.56 292 HIS A O 1
ATOM 2211 N N . GLU A 1 293 ? 23.328 -29.766 -13.656 1 69.31 293 GLU A N 1
ATOM 2212 C CA . GLU A 1 293 ? 22.938 -30.484 -14.867 1 69.31 293 GLU A CA 1
ATOM 2213 C C . GLU A 1 293 ? 22.359 -29.531 -15.906 1 69.31 293 GLU A C 1
ATOM 2215 O O . GLU A 1 293 ? 21.656 -28.578 -15.555 1 69.31 293 GLU A O 1
ATOM 2220 N N . GLU A 1 294 ? 22.844 -29.75 -17.125 1 72 294 GLU A N 1
ATOM 2221 C CA . GLU A 1 294 ? 22.375 -28.938 -18.25 1 72 294 GLU A CA 1
ATOM 2222 C C . GLU A 1 294 ? 20.859 -29.062 -18.422 1 72 294 GLU A C 1
ATOM 2224 O O . GLU A 1 294 ? 20.188 -28.094 -18.812 1 72 294 GLU A O 1
ATOM 2229 N N . GLN A 1 295 ? 20.438 -30.312 -18.062 1 74.06 295 GLN A N 1
ATOM 2230 C CA . GLN A 1 295 ? 19 -30.531 -18.203 1 74.06 295 GLN A CA 1
ATOM 2231 C C . GLN A 1 295 ? 18.422 -31.156 -16.938 1 74.06 295 GLN A C 1
ATOM 2233 O O . GLN A 1 295 ? 19.078 -31.953 -16.266 1 74.06 295 GLN A O 1
ATOM 2238 N N . MET A 1 296 ? 17.297 -30.562 -16.547 1 83.5 296 MET A N 1
ATOM 2239 C CA . MET A 1 296 ? 16.516 -31.062 -15.422 1 83.5 296 MET A CA 1
ATOM 2240 C C . MET A 1 296 ? 15.055 -31.234 -15.805 1 83.5 296 MET A C 1
ATOM 2242 O O . MET A 1 296 ? 14.602 -30.703 -16.812 1 83.5 296 MET A O 1
ATOM 2246 N N . SER A 1 297 ? 14.461 -32.25 -15.234 1 88.88 297 SER A N 1
ATOM 2247 C CA . SER A 1 297 ? 13.031 -32.438 -15.453 1 88.88 297 SER A CA 1
ATOM 2248 C C . SER A 1 297 ? 12.273 -32.531 -14.133 1 88.88 297 SER A C 1
ATOM 2250 O O . SER A 1 297 ? 12.75 -33.156 -13.18 1 88.88 297 SER A O 1
ATOM 2252 N N . ILE A 1 298 ? 11.164 -31.875 -14.094 1 90.69 298 ILE A N 1
ATOM 2253 C CA . ILE A 1 298 ? 10.305 -31.938 -12.906 1 90.69 298 ILE A CA 1
ATOM 2254 C C . ILE A 1 298 ? 9.078 -32.781 -13.211 1 90.69 298 ILE A C 1
ATOM 2256 O O . ILE A 1 298 ? 8.297 -32.469 -14.102 1 90.69 298 ILE A O 1
ATOM 2260 N N . LYS A 1 299 ? 8.953 -33.875 -12.469 1 92.06 299 LYS A N 1
ATOM 2261 C CA . LYS A 1 299 ? 7.758 -34.719 -12.578 1 92.06 299 LYS A CA 1
ATOM 2262 C C . LYS A 1 299 ? 6.598 -34.094 -11.797 1 92.06 299 LYS A C 1
ATOM 2264 O O . LYS A 1 299 ? 6.762 -33.719 -10.641 1 92.06 299 LYS A O 1
ATOM 2269 N N . LEU A 1 300 ? 5.418 -34.062 -12.508 1 93.31 300 LEU A N 1
ATOM 2270 C CA . LEU A 1 300 ? 4.238 -33.438 -11.898 1 93.31 300 LEU A CA 1
ATOM 2271 C C . LEU A 1 300 ? 3.127 -34.469 -11.719 1 93.31 300 LEU A C 1
ATOM 2273 O O . LEU A 1 300 ? 3.039 -35.438 -12.484 1 93.31 300 LEU A O 1
ATOM 2277 N N . GLU A 1 301 ? 2.359 -34.312 -10.711 1 93.94 301 GLU A N 1
ATOM 2278 C CA . GLU A 1 301 ? 1.146 -35.094 -10.484 1 93.94 301 GLU A CA 1
ATOM 2279 C C . GLU A 1 301 ? -0.061 -34.156 -10.266 1 93.94 301 GLU A C 1
ATOM 2281 O O . GLU A 1 301 ? 0.09 -33 -9.875 1 93.94 301 GLU A O 1
ATOM 2286 N N . LYS A 1 302 ? -1.279 -34.656 -10.469 1 94 302 LYS A N 1
ATOM 2287 C CA . LYS A 1 302 ? -2.508 -33.875 -10.383 1 94 302 LYS A CA 1
ATOM 2288 C C . LYS A 1 302 ? -2.816 -33.5 -8.938 1 94 302 LYS A C 1
ATOM 2290 O O . LYS A 1 302 ? -2.619 -34.281 -8.023 1 94 302 LYS A O 1
ATOM 2295 N N . THR A 1 303 ? -3.289 -32.25 -8.758 1 94.31 303 THR A N 1
ATOM 2296 C CA . THR A 1 303 ? -3.783 -31.828 -7.449 1 94.31 303 THR A CA 1
ATOM 2297 C C . THR A 1 303 ? -5.238 -32.25 -7.262 1 94.31 303 THR A C 1
ATOM 2299 O O . THR A 1 303 ? -5.887 -32.688 -8.203 1 94.31 303 THR A O 1
ATOM 2302 N N . ASP A 1 304 ? -5.719 -32.188 -5.977 1 93.88 304 ASP A N 1
ATOM 2303 C CA . ASP A 1 304 ? -7.125 -32.469 -5.707 1 93.88 304 ASP A CA 1
ATOM 2304 C C . ASP A 1 304 ? -8.023 -31.406 -6.34 1 93.88 304 ASP A C 1
ATOM 2306 O O . ASP A 1 304 ? -7.727 -30.203 -6.273 1 93.88 304 ASP A O 1
ATOM 2310 N N . ASP A 1 305 ? -9.023 -31.891 -6.977 1 94.69 305 ASP A N 1
ATOM 2311 C CA . ASP A 1 305 ? -9.984 -30.984 -7.598 1 94.69 305 ASP A CA 1
ATOM 2312 C C . ASP A 1 305 ? -11 -30.484 -6.574 1 94.69 305 ASP A C 1
ATOM 2314 O O . ASP A 1 305 ? -11.953 -31.188 -6.238 1 94.69 305 ASP A O 1
ATOM 2318 N N . ILE A 1 306 ? -10.82 -29.281 -6.125 1 97.38 306 ILE A N 1
ATOM 2319 C CA . ILE A 1 306 ? -11.641 -28.703 -5.066 1 97.38 306 ILE A CA 1
ATOM 2320 C C . ILE A 1 306 ? -13.078 -28.547 -5.547 1 97.38 306 ILE A C 1
ATOM 2322 O O . ILE A 1 306 ? -14.016 -28.906 -4.832 1 97.38 306 ILE A O 1
ATOM 2326 N N . LEU A 1 307 ? -13.227 -28.016 -6.734 1 96.75 307 LEU A N 1
ATOM 2327 C CA . LEU A 1 307 ? -14.547 -27.75 -7.297 1 96.75 307 LEU A CA 1
ATOM 2328 C C . LEU A 1 307 ? -15.328 -29.031 -7.48 1 96.75 307 LEU A C 1
ATOM 2330 O O . LEU A 1 307 ? -16.531 -29.078 -7.203 1 96.75 307 LEU A O 1
ATOM 2334 N N . ARG A 1 308 ? -14.664 -30.062 -8.008 1 95.44 308 ARG A N 1
ATOM 2335 C CA . ARG A 1 308 ? -15.32 -31.359 -8.164 1 95.44 308 ARG A CA 1
ATOM 2336 C C . ARG A 1 308 ? -15.789 -31.891 -6.824 1 95.44 308 ARG A C 1
ATOM 2338 O O . ARG A 1 308 ? -16.922 -32.375 -6.703 1 95.44 308 ARG A O 1
ATOM 2345 N N . TYR A 1 309 ? -14.93 -31.828 -5.84 1 97.19 309 TYR A N 1
ATOM 2346 C CA . TYR A 1 309 ? -15.297 -32.281 -4.504 1 97.19 309 TYR A CA 1
ATOM 2347 C C . TYR A 1 309 ? -16.531 -31.547 -3.994 1 97.19 309 TYR A C 1
ATOM 2349 O O . TYR A 1 309 ? -17.469 -32.156 -3.48 1 97.19 309 TYR A O 1
ATOM 2357 N N . LEU A 1 310 ? -16.531 -30.234 -4.117 1 97.88 310 LEU A N 1
ATOM 2358 C CA . LEU A 1 310 ? -17.641 -29.422 -3.648 1 97.88 310 LEU A CA 1
ATOM 2359 C C . LEU A 1 310 ? -18.953 -29.812 -4.344 1 97.88 310 LEU A C 1
ATOM 2361 O O . LEU A 1 310 ? -20 -29.906 -3.699 1 97.88 310 LEU A O 1
ATOM 2365 N N . GLY A 1 311 ? -18.906 -30 -5.645 1 97.19 311 GLY A N 1
ATOM 2366 C CA . GLY A 1 311 ? -20.078 -30.406 -6.398 1 97.19 311 GLY A CA 1
ATOM 2367 C C . GLY A 1 311 ? -20.641 -31.734 -5.934 1 97.19 311 GLY A C 1
ATOM 2368 O O . GLY A 1 311 ? -21.859 -31.906 -5.848 1 97.19 311 GLY A O 1
ATOM 2369 N N . GLU A 1 312 ? -19.766 -32.656 -5.613 1 96.38 312 GLU A N 1
ATOM 2370 C CA . GLU A 1 312 ? -20.156 -34 -5.23 1 96.38 312 GLU A CA 1
ATOM 2371 C C . GLU A 1 312 ? -20.656 -34.031 -3.791 1 96.38 312 GLU A C 1
ATOM 2373 O O . GLU A 1 312 ? -21.328 -34.969 -3.393 1 96.38 312 GLU A O 1
ATOM 2378 N N . HIS A 1 313 ? -20.312 -33.031 -3.053 1 96.44 313 HIS A N 1
ATOM 2379 C CA . HIS A 1 313 ? -20.641 -33.062 -1.633 1 96.44 313 HIS A CA 1
ATOM 2380 C C . HIS A 1 313 ? -21.5 -31.859 -1.24 1 96.44 313 HIS A C 1
ATOM 2382 O O . HIS A 1 313 ? -21.625 -31.547 -0.054 1 96.44 313 HIS A O 1
ATOM 2388 N N . ARG A 1 314 ? -22.016 -31.156 -2.17 1 93.38 314 ARG A N 1
ATOM 2389 C CA . ARG A 1 314 ? -22.766 -29.938 -1.886 1 93.38 314 ARG A CA 1
ATOM 2390 C C . ARG A 1 314 ? -24.047 -30.234 -1.113 1 93.38 314 ARG A C 1
ATOM 2392 O O . ARG A 1 314 ? -24.625 -31.312 -1.259 1 93.38 314 ARG A O 1
ATOM 2399 N N . LEU A 1 315 ? -24.469 -29.375 -0.329 1 93.12 315 LEU A N 1
ATOM 2400 C CA . LEU A 1 315 ? -25.719 -29.469 0.427 1 93.12 315 LEU A CA 1
ATOM 2401 C C . LEU A 1 315 ? -26.875 -28.859 -0.351 1 93.12 315 LEU A C 1
ATOM 2403 O O . LEU A 1 315 ? -26.656 -28 -1.214 1 93.12 315 LEU A O 1
ATOM 2407 N N . PRO A 1 316 ? -28.094 -29.312 0.011 1 91.06 316 PRO A N 1
ATOM 2408 C CA . PRO A 1 316 ? -29.25 -28.703 -0.637 1 91.06 316 PRO A CA 1
ATOM 2409 C C . PRO A 1 316 ? -29.328 -27.188 -0.4 1 91.06 316 PRO A C 1
ATOM 2411 O O . PRO A 1 316 ? -29.078 -26.734 0.716 1 91.06 316 PRO A O 1
ATOM 2414 N N . GLY A 1 317 ? -29.531 -26.5 -1.421 1 91.75 317 GLY A N 1
ATOM 2415 C CA . GLY A 1 317 ? -29.719 -25.062 -1.308 1 91.75 317 GLY A CA 1
ATOM 2416 C C . GLY A 1 317 ? -28.438 -24.281 -1.528 1 91.75 317 GLY A C 1
ATOM 2417 O O . GLY A 1 317 ? -28.469 -23.062 -1.747 1 91.75 317 GLY A O 1
ATOM 2418 N N . GLN A 1 318 ? -27.328 -24.938 -1.478 1 96.5 318 GLN A N 1
ATOM 2419 C CA . GLN A 1 318 ? -26.031 -24.266 -1.678 1 96.5 318 GLN A CA 1
ATOM 2420 C C . GLN A 1 318 ? -25.859 -23.844 -3.133 1 96.5 318 GLN A C 1
ATOM 2422 O O . GLN A 1 318 ? -26.266 -24.562 -4.047 1 96.5 318 GLN A O 1
ATOM 2427 N N . PHE A 1 319 ? -25.344 -22.703 -3.314 1 98.12 319 PHE A N 1
ATOM 2428 C CA . PHE A 1 319 ? -25.016 -22.234 -4.66 1 98.12 319 PHE A CA 1
ATOM 2429 C C . PHE A 1 319 ? -23.531 -22.359 -4.934 1 98.12 319 PHE A C 1
ATOM 2431 O O . PHE A 1 319 ? -22.703 -21.859 -4.156 1 98.12 319 PHE A O 1
ATOM 2438 N N . LEU A 1 320 ? -23.188 -23.016 -5.969 1 98.25 320 LEU A N 1
ATOM 2439 C CA . LEU A 1 320 ? -21.781 -23.25 -6.32 1 98.25 320 LEU A CA 1
ATOM 2440 C C . LEU A 1 320 ? -21.438 -22.547 -7.633 1 98.25 320 LEU A C 1
ATOM 2442 O O . LEU A 1 320 ? -22 -22.875 -8.68 1 98.25 320 LEU A O 1
ATOM 2446 N N . CYS A 1 321 ? -20.547 -21.562 -7.523 1 98.56 321 CYS A N 1
ATOM 2447 C CA . CYS A 1 321 ? -20.078 -20.828 -8.688 1 98.56 321 CYS A CA 1
ATOM 2448 C C . CYS A 1 321 ? -18.594 -21.094 -8.938 1 98.56 321 CYS A C 1
ATOM 2450 O O . CYS A 1 321 ? -17.766 -20.906 -8.039 1 98.56 321 CYS A O 1
ATOM 2452 N N . GLY A 1 322 ? -18.234 -21.562 -10.117 1 97.94 322 GLY A N 1
ATOM 2453 C CA . GLY A 1 322 ? -16.859 -21.766 -10.508 1 97.94 322 GLY A CA 1
ATOM 2454 C C . GLY A 1 322 ? -16.359 -20.719 -11.492 1 97.94 322 GLY A C 1
ATOM 2455 O O . GLY A 1 322 ? -17.156 -19.953 -12.039 1 97.94 322 GLY A O 1
ATOM 2456 N N . PHE A 1 323 ? -15.086 -20.578 -11.578 1 96.62 323 PHE A N 1
ATOM 2457 C CA . PHE A 1 323 ? -14.445 -19.75 -12.594 1 96.62 323 PHE A CA 1
ATOM 2458 C C . PHE A 1 323 ? -13.695 -20.609 -13.602 1 96.62 323 PHE A C 1
ATOM 2460 O O . PHE A 1 323 ? -13.18 -21.672 -13.266 1 96.62 323 PHE A O 1
ATOM 2467 N N . SER A 1 324 ? -13.734 -20.203 -14.789 1 92.19 324 SER A N 1
ATOM 2468 C CA . SER A 1 324 ? -13.031 -20.891 -15.867 1 92.19 324 SER A CA 1
ATOM 2469 C C . SER A 1 324 ? -12.25 -19.906 -16.734 1 92.19 324 SER A C 1
ATOM 2471 O O . SER A 1 324 ? -12.82 -18.938 -17.25 1 92.19 324 SER A O 1
ATOM 2473 N N . MET A 1 325 ? -10.984 -20.047 -16.734 1 88.62 325 MET A N 1
ATOM 2474 C CA . MET A 1 325 ? -10.125 -19.297 -17.641 1 88.62 325 MET A CA 1
ATOM 2475 C C . MET A 1 325 ? -9.602 -20.172 -18.766 1 88.62 325 MET A C 1
ATOM 2477 O O . MET A 1 325 ? -8.898 -21.156 -18.516 1 88.62 325 MET A O 1
ATOM 2481 N N . GLU A 1 326 ? -10.008 -19.875 -19.984 1 86.31 326 GLU A N 1
ATOM 2482 C CA . GLU A 1 326 ? -9.664 -20.703 -21.141 1 86.31 326 GLU A CA 1
ATOM 2483 C C . GLU A 1 326 ? -8.969 -19.875 -2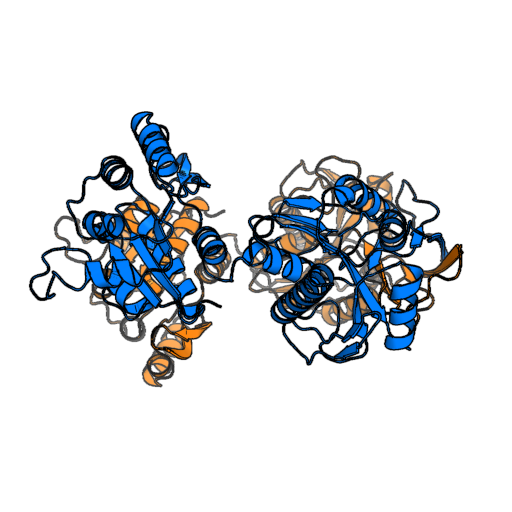2.219 1 86.31 326 GLU A C 1
ATOM 2485 O O . GLU A 1 326 ? -9.109 -18.641 -22.266 1 86.31 326 GLU A O 1
ATOM 2490 N N . THR A 1 327 ? -8.125 -20.547 -23 1 85.5 327 THR A N 1
ATOM 2491 C CA . THR A 1 327 ? -7.5 -19.875 -24.125 1 85.5 327 THR A CA 1
ATOM 2492 C C . THR A 1 327 ? -8.188 -20.266 -25.438 1 85.5 327 THR A C 1
ATOM 2494 O O . THR A 1 327 ? -8.055 -19.578 -26.453 1 85.5 327 THR A O 1
ATOM 2497 N N . GLN A 1 328 ? -8.844 -21.391 -25.359 1 86.62 328 GLN A N 1
ATOM 2498 C CA . GLN A 1 328 ? -9.578 -21.891 -26.5 1 86.62 328 GLN A CA 1
ATOM 2499 C C . GLN A 1 328 ? -10.898 -22.531 -26.078 1 86.62 328 GLN A C 1
ATOM 2501 O O . GLN A 1 328 ? -11.016 -23.047 -24.969 1 86.62 328 GLN A O 1
ATOM 2506 N N . ASN A 1 329 ? -11.891 -22.5 -26.969 1 89.75 329 ASN A N 1
ATOM 2507 C CA . ASN A 1 329 ? -13.18 -23.156 -26.766 1 89.75 329 ASN A CA 1
ATOM 2508 C C . ASN A 1 329 ? -13.734 -22.891 -25.359 1 89.75 329 ASN A C 1
ATOM 2510 O O . ASN A 1 329 ? -14.094 -23.812 -24.641 1 89.75 329 ASN A O 1
ATOM 2514 N N . MET A 1 330 ? -13.703 -21.609 -25.062 1 88.75 330 MET A N 1
ATOM 2515 C CA . MET A 1 330 ? -14.047 -21.188 -23.703 1 88.75 330 MET A CA 1
ATOM 2516 C C . MET A 1 330 ? -15.445 -21.672 -23.328 1 88.75 330 MET A C 1
ATOM 2518 O O . MET A 1 330 ? -15.625 -22.297 -22.281 1 88.75 330 MET A O 1
ATOM 2522 N N . LEU A 1 331 ? -16.438 -21.484 -24.219 1 92.06 331 LEU A N 1
ATOM 2523 C CA . LEU A 1 331 ? -17.828 -21.828 -23.906 1 92.06 331 LEU A CA 1
ATOM 2524 C C . LEU A 1 331 ? -17.984 -23.328 -23.734 1 92.06 331 LEU A C 1
ATOM 2526 O O . LEU A 1 331 ? -18.562 -23.781 -22.734 1 92.06 331 LEU A O 1
ATOM 2530 N N . GLY A 1 332 ? -17.438 -24.047 -24.688 1 91.88 332 GLY A N 1
ATOM 2531 C CA . GLY A 1 332 ? -17.531 -25.5 -24.609 1 91.88 332 GLY A CA 1
ATOM 2532 C C . GLY A 1 332 ? -16.875 -26.062 -23.359 1 91.88 332 GLY A C 1
ATOM 2533 O O . GLY A 1 332 ? -17.469 -26.891 -22.656 1 91.88 332 GLY A O 1
ATOM 2534 N N . ASN A 1 333 ? -15.711 -25.625 -23.094 1 92 333 ASN A N 1
ATOM 2535 C CA . ASN A 1 333 ? -14.969 -26.094 -21.922 1 92 333 ASN A CA 1
ATOM 2536 C C . ASN A 1 333 ? -15.672 -25.719 -20.625 1 92 333 ASN A C 1
ATOM 2538 O O . ASN A 1 333 ? -15.719 -26.516 -19.688 1 92 333 ASN A O 1
ATOM 2542 N N . SER A 1 334 ? -16.203 -24.578 -20.594 1 93.38 334 SER A N 1
ATOM 2543 C CA . SER A 1 334 ? -16.859 -24.094 -19.391 1 93.38 334 SER A CA 1
ATOM 2544 C C . SER A 1 334 ? -18.172 -24.812 -19.141 1 93.38 334 SER A C 1
ATOM 2546 O O . SER A 1 334 ? -18.516 -25.125 -18 1 93.38 334 SER A O 1
ATOM 2548 N N . ARG A 1 335 ? -18.922 -25.109 -20.203 1 94.06 335 ARG A N 1
ATOM 2549 C CA . ARG A 1 335 ? -20.141 -25.875 -20.062 1 94.06 335 ARG A CA 1
ATOM 2550 C C . ARG A 1 335 ? -19.859 -27.297 -19.578 1 94.06 335 ARG A C 1
ATOM 2552 O O . ARG A 1 335 ? -20.594 -27.844 -18.766 1 94.06 335 ARG A O 1
ATOM 2559 N N . ALA A 1 336 ? -18.797 -27.812 -20.156 1 93.06 336 ALA A N 1
ATOM 2560 C CA . ALA A 1 336 ? -18.391 -29.141 -19.688 1 93.06 336 ALA A CA 1
ATOM 2561 C C . ALA A 1 336 ? -18.078 -29.125 -18.203 1 93.06 336 ALA A C 1
ATOM 2563 O O . ALA A 1 336 ? -18.453 -30.031 -17.469 1 93.06 336 ALA A O 1
ATOM 2564 N N . LYS A 1 337 ? -17.406 -28.109 -17.812 1 93.12 337 LYS A N 1
ATOM 2565 C CA . LYS A 1 337 ? -17.062 -27.938 -16.406 1 93.12 337 LYS A CA 1
ATOM 2566 C C . LYS A 1 337 ? -18.328 -27.812 -15.547 1 93.12 337 LYS A C 1
ATOM 2568 O O . LYS A 1 337 ? -18.406 -28.391 -14.461 1 93.12 337 LYS A O 1
ATOM 2573 N N . LEU A 1 338 ? -19.281 -27.047 -15.984 1 96.06 338 LEU A N 1
ATOM 2574 C CA . LEU A 1 338 ? -20.562 -26.828 -15.297 1 96.06 338 LEU A CA 1
ATOM 2575 C C . LEU A 1 338 ? -21.234 -28.172 -14.992 1 96.06 338 LEU A C 1
ATOM 2577 O O . LEU A 1 338 ? -21.656 -28.406 -13.859 1 96.06 338 LEU A O 1
ATOM 2581 N N . GLY A 1 339 ? -21.281 -29.016 -15.977 1 94 339 GLY A N 1
ATOM 2582 C CA . GLY A 1 339 ? -21.922 -30.312 -15.828 1 94 339 GLY A CA 1
ATOM 2583 C C . GLY A 1 339 ? -21.109 -31.281 -15 1 94 339 GLY A C 1
ATOM 2584 O O . GLY A 1 339 ? -21.609 -31.859 -14.031 1 94 339 GLY A O 1
ATOM 2585 N N . LYS A 1 340 ? -19.844 -31.375 -15.32 1 93.5 340 LYS A N 1
ATOM 2586 C CA . LYS A 1 340 ? -18.953 -32.375 -14.703 1 93.5 340 LYS A CA 1
ATOM 2587 C C . LYS A 1 340 ? -18.766 -32.094 -13.219 1 93.5 340 LYS A C 1
ATOM 2589 O O . LYS A 1 340 ? -18.672 -33 -12.414 1 93.5 340 LYS A O 1
ATOM 2594 N N . LYS A 1 341 ? -18.781 -30.828 -12.859 1 95.25 341 LYS A N 1
ATOM 2595 C CA . LYS A 1 341 ? -18.484 -30.453 -11.484 1 95.25 341 LYS A CA 1
ATOM 2596 C C . LYS A 1 341 ? -19.766 -30.109 -10.719 1 95.25 341 LYS A C 1
ATOM 2598 O O . LYS A 1 341 ? -19.703 -29.672 -9.57 1 95.25 341 LYS A O 1
ATOM 2603 N N . HIS A 1 342 ? -20.938 -30.281 -11.367 1 95.75 342 HIS A N 1
ATOM 2604 C CA . HIS A 1 342 ? -22.234 -30.062 -10.742 1 95.75 342 HIS A CA 1
ATOM 2605 C C . HIS A 1 342 ? -22.344 -28.625 -10.219 1 95.75 342 HIS A C 1
ATOM 2607 O O . HIS A 1 342 ? -22.734 -28.406 -9.07 1 95.75 342 HIS A O 1
ATOM 2613 N N . LEU A 1 343 ? -21.969 -27.656 -11.039 1 97.25 343 LEU A N 1
ATOM 2614 C CA . LEU A 1 343 ? -22 -26.25 -10.656 1 97.25 343 LEU A CA 1
ATOM 2615 C C . LEU A 1 343 ? -23.328 -25.609 -11.016 1 97.25 343 LEU A C 1
ATOM 2617 O O . LEU A 1 343 ? -24.062 -26.109 -11.875 1 97.25 343 LEU A O 1
ATOM 2621 N N . ASP A 1 344 ? -23.672 -24.578 -10.312 1 97.62 344 ASP A N 1
ATOM 2622 C CA . ASP A 1 344 ? -24.844 -23.781 -10.656 1 97.62 344 ASP A CA 1
ATOM 2623 C C . ASP A 1 344 ? -24.5 -22.734 -11.719 1 97.62 344 ASP A C 1
ATOM 2625 O O . ASP A 1 344 ? -25.359 -22.375 -12.531 1 97.62 344 ASP A O 1
ATOM 2629 N N . MET A 1 345 ? -23.281 -22.234 -11.68 1 98.06 345 MET A N 1
ATOM 2630 C CA . MET A 1 345 ? -22.844 -21.188 -12.586 1 98.06 345 MET A CA 1
ATOM 2631 C C . MET A 1 345 ? -21.328 -21.219 -12.766 1 98.06 345 MET A C 1
ATOM 2633 O O . MET A 1 345 ? -20.594 -21.562 -11.836 1 98.06 345 MET A O 1
ATOM 2637 N N . VAL A 1 346 ? -20.875 -20.938 -13.953 1 98.12 346 VAL A N 1
ATOM 2638 C CA . VAL A 1 346 ? -19.453 -20.75 -14.242 1 98.12 346 VAL A CA 1
ATOM 2639 C C . VAL A 1 346 ? -19.219 -19.359 -14.805 1 98.12 346 VAL A C 1
ATOM 2641 O O . VAL A 1 346 ? -19.906 -18.938 -15.742 1 98.12 346 VAL A O 1
ATOM 2644 N N . ALA A 1 347 ? -18.406 -18.562 -14.133 1 97.81 347 ALA A N 1
ATOM 2645 C CA . ALA A 1 347 ? -17.891 -17.328 -14.719 1 97.81 347 ALA A CA 1
ATOM 2646 C C . ALA A 1 347 ? -16.656 -17.594 -15.57 1 97.81 347 ALA A C 1
ATOM 2648 O O . ALA A 1 347 ? -15.609 -17.969 -15.039 1 97.81 347 ALA A O 1
ATOM 2649 N N . ALA A 1 348 ? -16.766 -17.391 -16.875 1 95.75 348 ALA A N 1
ATOM 2650 C CA . ALA A 1 348 ? -15.703 -17.781 -17.797 1 95.75 348 ALA A CA 1
ATOM 2651 C C . ALA A 1 348 ? -15.086 -16.562 -18.469 1 95.75 348 ALA A C 1
ATOM 2653 O O . ALA A 1 348 ? -15.789 -15.602 -18.797 1 95.75 348 ALA A O 1
ATOM 2654 N N . ASN A 1 349 ? -13.797 -16.578 -18.547 1 92 349 ASN A N 1
ATOM 2655 C CA . ASN A 1 349 ? -13.109 -15.547 -19.312 1 92 349 ASN A CA 1
ATOM 2656 C C . ASN A 1 349 ? -12.008 -16.141 -20.188 1 92 349 ASN A C 1
ATOM 2658 O O . ASN A 1 349 ? -11.539 -17.25 -19.938 1 92 349 ASN A O 1
ATOM 2662 N N . ASN A 1 350 ? -11.797 -15.469 -21.297 1 88.25 350 ASN A N 1
ATOM 2663 C CA . ASN A 1 350 ? -10.758 -15.844 -22.25 1 88.25 350 ASN A CA 1
ATOM 2664 C C . ASN A 1 350 ? -9.516 -14.961 -22.094 1 88.25 350 ASN A C 1
ATOM 2666 O O . ASN A 1 350 ? -9.594 -13.742 -22.266 1 88.25 350 ASN A O 1
ATOM 2670 N N . LEU A 1 351 ? -8.391 -15.578 -21.906 1 84.81 351 LEU A N 1
ATOM 2671 C CA . LEU A 1 351 ? -7.141 -14.875 -21.625 1 84.81 351 LEU A CA 1
ATOM 2672 C C . LEU A 1 351 ? -6.68 -14.07 -22.828 1 84.81 351 LEU A C 1
ATOM 2674 O O . LEU A 1 351 ? -5.898 -13.125 -22.688 1 84.81 351 LEU A O 1
ATOM 2678 N N . LYS A 1 352 ? -7.098 -14.438 -24 1 83.5 352 LYS A N 1
ATOM 2679 C CA . LYS A 1 352 ? -6.645 -13.789 -25.219 1 83.5 352 LYS A CA 1
ATOM 2680 C C . LYS A 1 352 ? -7.445 -12.523 -25.5 1 83.5 352 LYS A C 1
ATOM 2682 O O . LYS A 1 352 ? -7.105 -11.75 -26.406 1 83.5 352 LYS A O 1
ATOM 2687 N N . VAL A 1 353 ? -8.461 -12.305 -24.734 1 83.69 353 VAL A N 1
ATOM 2688 C CA . VAL A 1 353 ? -9.289 -11.117 -24.906 1 83.69 353 VAL A CA 1
ATOM 2689 C C . VAL A 1 353 ? -8.695 -9.961 -24.094 1 83.69 353 VAL A C 1
ATOM 2691 O O . VAL A 1 353 ? -8.414 -10.109 -22.906 1 83.69 353 VAL A O 1
ATOM 2694 N N . ALA A 1 354 ? -8.633 -8.828 -24.812 1 81.88 354 ALA A N 1
ATOM 2695 C CA . ALA A 1 354 ? -8.031 -7.652 -24.172 1 81.88 354 ALA A CA 1
ATOM 2696 C C . ALA A 1 354 ? -8.844 -7.215 -22.969 1 81.88 354 ALA A C 1
ATOM 2698 O O . ALA A 1 354 ? -10.07 -7.121 -23.031 1 81.88 354 ALA A O 1
ATOM 2699 N N . GLY A 1 355 ? -8.156 -6.93 -21.906 1 81.75 355 GLY A N 1
ATOM 2700 C CA . GLY A 1 355 ? -8.797 -6.461 -20.688 1 81.75 355 GLY A CA 1
ATOM 2701 C C . GLY A 1 355 ? -9.297 -7.59 -19.812 1 81.75 355 GLY A C 1
ATOM 2702 O O . GLY A 1 355 ? -9.758 -7.355 -18.688 1 81.75 355 GLY A O 1
ATOM 2703 N N . ALA A 1 356 ? -9.062 -8.734 -20.516 1 76.31 356 ALA A N 1
ATOM 2704 C CA . ALA A 1 356 ? -9.438 -9.914 -19.734 1 76.31 356 ALA A CA 1
ATOM 2705 C C . ALA A 1 356 ? -8.219 -10.539 -19.078 1 76.31 356 ALA A C 1
ATOM 2707 O O . ALA A 1 356 ? -7.078 -10.234 -19.438 1 76.31 356 ALA A O 1
ATOM 2708 N N . GLY A 1 357 ? -8.281 -10.969 -17.844 1 74.25 357 GLY A N 1
ATOM 2709 C CA . GLY A 1 357 ? -7.141 -11.719 -17.344 1 74.25 357 GLY A CA 1
ATOM 2710 C C . GLY A 1 357 ? -6.82 -11.422 -15.891 1 74.25 357 GLY A C 1
ATOM 2711 O O . GLY A 1 357 ? -7.684 -10.953 -15.141 1 74.25 357 GLY A O 1
ATOM 2712 N N . PHE A 1 358 ? -5.52 -11.672 -15.617 1 77.25 358 PHE A N 1
ATOM 2713 C CA . PHE A 1 358 ? -5.164 -11.859 -14.219 1 77.25 358 PHE A CA 1
ATOM 2714 C C . PHE A 1 358 ? -4.738 -10.539 -13.586 1 77.25 358 PHE A C 1
ATOM 2716 O O . PHE A 1 358 ? -5.145 -10.219 -12.469 1 77.25 358 PHE A O 1
ATOM 2723 N N . GLN A 1 359 ? -4.008 -9.664 -14.195 1 79.12 359 GLN A N 1
ATOM 2724 C CA . GLN A 1 359 ? -3.281 -8.578 -13.547 1 79.12 359 GLN A CA 1
ATOM 2725 C C . GLN A 1 359 ? -4.051 -7.262 -13.648 1 79.12 359 GLN A C 1
ATOM 2727 O O . GLN A 1 359 ? -4.004 -6.438 -12.734 1 79.12 359 GLN A O 1
ATOM 2732 N N . GLY A 1 360 ? -4.859 -7.102 -14.578 1 85.81 360 GLY A N 1
ATOM 2733 C CA . GLY A 1 360 ? -5.547 -5.84 -14.781 1 85.81 360 GLY A CA 1
ATOM 2734 C C . GLY A 1 360 ? -6.691 -5.625 -13.812 1 85.81 360 GLY A C 1
ATOM 2735 O O . GLY A 1 360 ? -6.992 -6.496 -12.992 1 85.81 360 GLY A O 1
ATOM 2736 N N . ASP A 1 361 ? -7.285 -4.438 -13.891 1 92.56 361 ASP A N 1
ATOM 2737 C CA . ASP A 1 361 ? -8.375 -4.07 -12.984 1 92.56 361 ASP A CA 1
ATOM 2738 C C . ASP A 1 361 ? -9.734 -4.324 -13.633 1 92.56 361 ASP A C 1
ATOM 2740 O O . ASP A 1 361 ? -10.773 -4.078 -13.016 1 92.56 361 ASP A O 1
ATOM 2744 N N . THR A 1 362 ? -9.672 -4.828 -14.812 1 93.31 362 THR A N 1
ATOM 2745 C CA . THR A 1 362 ? -10.906 -5.094 -15.555 1 93.31 362 THR A CA 1
ATOM 2746 C C . THR A 1 362 ? -11.039 -6.582 -15.859 1 93.31 362 THR A C 1
ATOM 2748 O O . THR A 1 362 ? -10.109 -7.359 -15.609 1 93.31 362 THR A O 1
ATOM 2751 N N . ASN A 1 363 ? -12.195 -6.945 -16.234 1 92.94 363 ASN A N 1
ATOM 2752 C CA . ASN A 1 363 ? -12.469 -8.305 -16.688 1 92.94 363 ASN A CA 1
ATOM 2753 C C . ASN A 1 363 ? -13.562 -8.328 -17.75 1 92.94 363 ASN A C 1
ATOM 2755 O O . ASN A 1 363 ? -14.32 -7.371 -17.891 1 92.94 363 ASN A O 1
ATOM 2759 N N . VAL A 1 364 ? -13.508 -9.305 -18.625 1 94.25 364 VAL A N 1
ATOM 2760 C CA . VAL A 1 364 ? -14.555 -9.664 -19.578 1 94.25 364 VAL A CA 1
ATOM 2761 C C . VAL A 1 364 ? -15.031 -11.094 -19.297 1 94.25 364 VAL A C 1
ATOM 2763 O O . VAL A 1 364 ? -14.297 -12.055 -19.547 1 94.25 364 VAL A O 1
ATOM 2766 N N 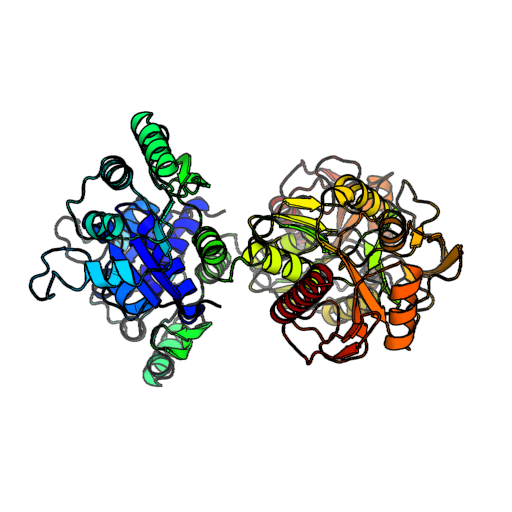. LEU A 1 365 ? -16.266 -11.148 -18.781 1 96 365 LEU A N 1
ATOM 2767 C CA . LEU A 1 365 ? -16.734 -12.453 -18.328 1 96 365 LEU A CA 1
ATOM 2768 C C . LEU A 1 365 ? -17.969 -12.891 -19.094 1 96 365 LEU A C 1
ATOM 2770 O O . LEU A 1 365 ? -18.719 -12.055 -19.609 1 96 365 LEU A O 1
ATOM 2774 N N . THR A 1 366 ? -18.125 -14.156 -19.266 1 96.62 366 THR A N 1
ATOM 2775 C CA . THR A 1 366 ? -19.375 -14.797 -19.625 1 96.62 366 THR A CA 1
ATOM 2776 C C . THR A 1 366 ? -19.906 -15.672 -18.484 1 96.62 366 THR A C 1
ATOM 2778 O O . THR A 1 366 ? -19.188 -16.547 -18 1 96.62 366 THR A O 1
ATOM 2781 N N . LEU A 1 367 ? -21.109 -15.328 -18.016 1 97.88 367 LEU A N 1
ATOM 2782 C CA . LEU A 1 367 ? -21.734 -16.141 -17 1 97.88 367 LEU A CA 1
ATOM 2783 C C . LEU A 1 367 ? -22.547 -17.266 -17.625 1 97.88 367 LEU A C 1
ATOM 2785 O O . LEU A 1 367 ? -23.5 -17.016 -18.375 1 97.88 367 LEU A O 1
ATOM 2789 N N . ILE A 1 368 ? -22.156 -18.484 -17.312 1 97.69 368 ILE A N 1
ATOM 2790 C CA . ILE A 1 368 ? -22.75 -19.656 -17.953 1 97.69 368 ILE A CA 1
ATOM 2791 C C . ILE A 1 368 ? -23.531 -20.453 -16.906 1 97.69 368 ILE A C 1
ATOM 2793 O O . ILE A 1 368 ? -23 -20.828 -15.867 1 97.69 368 ILE A O 1
ATOM 2797 N N . THR A 1 369 ? -24.812 -20.656 -17.141 1 96.56 369 THR A N 1
ATOM 2798 C CA . THR A 1 369 ? -25.656 -21.547 -16.359 1 96.56 369 THR A CA 1
ATOM 2799 C C . THR A 1 369 ? -26.234 -22.656 -17.234 1 96.56 369 THR A C 1
ATOM 2801 O O . THR A 1 369 ? -25.906 -22.75 -18.422 1 96.56 369 THR A O 1
ATOM 2804 N N . GLN A 1 370 ? -26.984 -23.609 -16.609 1 91.75 370 GLN A N 1
ATOM 2805 C CA . GLN A 1 370 ? -27.609 -24.688 -17.375 1 91.75 370 GLN A CA 1
ATOM 2806 C C . GLN A 1 370 ? -28.531 -24.125 -18.453 1 91.75 370 GLN A C 1
ATOM 2808 O O . GLN A 1 370 ? -28.672 -24.719 -19.531 1 91.75 370 GLN A O 1
ATOM 2813 N N . ASP A 1 371 ? -29.047 -22.953 -18.219 1 91.06 371 ASP A N 1
ATOM 2814 C CA . ASP A 1 371 ? -30.141 -22.453 -19.047 1 91.06 371 ASP A CA 1
ATOM 2815 C C . ASP A 1 371 ? -29.656 -21.391 -20.031 1 91.06 371 ASP A C 1
ATOM 2817 O O . ASP A 1 371 ? -30.25 -21.203 -21.094 1 91.06 371 ASP A O 1
ATOM 2821 N N . GLU A 1 372 ? -28.562 -20.688 -19.625 1 93.56 372 GLU A N 1
ATOM 2822 C CA . GLU A 1 372 ? -28.203 -19.562 -20.484 1 93.56 372 GLU A CA 1
ATOM 2823 C C . GLU A 1 372 ? -26.734 -19.188 -20.328 1 93.56 372 GLU A C 1
ATOM 2825 O O . GLU A 1 372 ? -26.078 -19.609 -19.375 1 93.56 372 GLU A O 1
ATOM 2830 N N . ASP A 1 373 ? -26.297 -18.453 -21.375 1 94.81 373 ASP A N 1
ATOM 2831 C CA . ASP A 1 373 ? -25 -17.766 -21.359 1 94.81 373 ASP A CA 1
ATOM 2832 C C . ASP A 1 373 ? -25.188 -16.25 -21.453 1 94.81 373 ASP A C 1
ATOM 2834 O O . ASP A 1 373 ? -25.828 -15.742 -22.375 1 94.81 373 ASP A O 1
ATOM 2838 N N . VAL A 1 374 ? -24.688 -15.562 -20.469 1 95.69 374 VAL A N 1
ATOM 2839 C CA . VAL A 1 374 ? -24.797 -14.109 -20.453 1 95.69 374 VAL A CA 1
ATOM 2840 C C . VAL A 1 374 ? -23.391 -13.5 -20.578 1 95.69 374 VAL A C 1
ATOM 2842 O O . VAL A 1 374 ? -22.562 -13.633 -19.672 1 95.69 374 VAL A O 1
ATOM 2845 N N . SER A 1 375 ? -23.156 -12.812 -21.656 1 95.19 375 SER A N 1
ATOM 2846 C CA . SER A 1 375 ? -21.875 -12.148 -21.859 1 95.19 375 SER A CA 1
ATOM 2847 C C . SER A 1 375 ? -21.859 -10.766 -21.219 1 95.19 375 SER A C 1
ATOM 2849 O O . SER A 1 375 ? -22.781 -9.977 -21.406 1 95.19 375 SER A O 1
ATOM 2851 N N . LEU A 1 376 ? -20.828 -10.531 -20.406 1 95.06 376 LEU A N 1
ATOM 2852 C CA . LEU A 1 376 ? -20.625 -9.227 -19.797 1 95.06 376 LEU A CA 1
ATOM 2853 C C . LEU A 1 376 ? -19.609 -8.406 -20.594 1 95.06 376 LEU A C 1
ATOM 2855 O O . LEU A 1 376 ? -18.625 -8.945 -21.078 1 95.06 376 LEU A O 1
ATOM 2859 N N . GLN A 1 377 ? -19.844 -7.152 -20.797 1 94 377 GLN A N 1
ATOM 2860 C CA . GLN A 1 377 ? -18.891 -6.25 -21.422 1 94 377 GLN A CA 1
ATOM 2861 C C . GLN A 1 377 ? -17.688 -5.996 -20.5 1 94 377 GLN A C 1
ATOM 2863 O O . GLN A 1 377 ? -17.703 -6.379 -19.328 1 94 377 GLN A O 1
ATOM 2868 N N . LEU A 1 378 ? -16.672 -5.434 -21.172 1 95.25 378 LEU A N 1
ATOM 2869 C CA . LEU A 1 378 ? -15.523 -5.016 -20.391 1 95.25 378 LEU A CA 1
ATOM 2870 C C . LEU A 1 378 ? -15.945 -4.117 -19.234 1 95.25 378 LEU A C 1
ATOM 2872 O O . LEU A 1 378 ? -16.688 -3.146 -19.438 1 95.25 378 LEU A O 1
ATOM 2876 N N . MET A 1 379 ? -15.531 -4.492 -18.047 1 96 379 MET A N 1
ATOM 2877 C CA . MET A 1 379 ? -15.867 -3.695 -16.875 1 96 379 MET A CA 1
ATOM 2878 C C . MET A 1 379 ? -14.844 -3.91 -15.758 1 96 379 MET A C 1
ATOM 2880 O O . MET A 1 379 ? -13.977 -4.785 -15.867 1 96 379 MET A O 1
ATOM 2884 N N . SER A 1 380 ? -14.867 -3.074 -14.734 1 96.56 380 SER A N 1
ATOM 2885 C CA . SER A 1 380 ? -13.977 -3.264 -13.602 1 96.56 380 SER A CA 1
ATOM 2886 C C . SER A 1 380 ? -14.266 -4.574 -12.875 1 96.56 380 SER A C 1
ATOM 2888 O O . SER A 1 380 ? -15.398 -5.055 -12.891 1 96.56 380 SER A O 1
ATOM 2890 N N . LYS A 1 381 ? -13.273 -5.164 -12.266 1 97.06 381 LYS A N 1
ATOM 2891 C CA . LYS A 1 381 ? -13.461 -6.391 -11.5 1 97.06 381 LYS A CA 1
ATOM 2892 C C . LYS A 1 381 ? -14.438 -6.18 -10.344 1 97.06 381 LYS A C 1
ATOM 2894 O O . LYS A 1 381 ? -15.18 -7.09 -9.977 1 97.06 381 LYS A O 1
ATOM 2899 N N . GLU A 1 382 ? -14.539 -5.008 -9.844 1 96.5 382 GLU A N 1
ATOM 2900 C CA . GLU A 1 382 ? -15.516 -4.676 -8.812 1 96.5 382 GLU A CA 1
ATOM 2901 C C . GLU A 1 382 ? -16.938 -4.734 -9.359 1 96.5 382 GLU A C 1
ATOM 2903 O O . GLU A 1 382 ? -17.828 -5.297 -8.719 1 96.5 382 GLU A O 1
ATOM 2908 N N . ASP A 1 383 ? -17.094 -4.109 -10.523 1 97.19 383 ASP A N 1
ATOM 2909 C CA . ASP A 1 383 ? -18.406 -4.152 -11.156 1 97.19 383 ASP A CA 1
ATOM 2910 C C . ASP A 1 383 ? -18.797 -5.582 -11.523 1 97.19 383 ASP A C 1
ATOM 2912 O O . ASP A 1 383 ? -19.953 -5.992 -11.312 1 97.19 383 ASP A O 1
ATOM 2916 N N . ALA A 1 384 ? -17.812 -6.293 -12.07 1 97.69 384 ALA A N 1
ATOM 2917 C CA . ALA A 1 384 ? -18.062 -7.688 -12.43 1 97.69 384 ALA A CA 1
ATOM 2918 C C . ALA A 1 384 ? -18.5 -8.5 -11.211 1 97.69 384 ALA A C 1
ATOM 2920 O O . ALA A 1 384 ? -19.391 -9.336 -11.305 1 97.69 384 ALA A O 1
ATOM 2921 N N . ALA A 1 385 ? -17.859 -8.25 -10.07 1 98.38 385 ALA A N 1
ATOM 2922 C CA . ALA A 1 385 ? -18.203 -8.945 -8.836 1 98.38 385 ALA A CA 1
ATOM 2923 C C . ALA A 1 385 ? -19.672 -8.719 -8.461 1 98.38 385 ALA A C 1
ATOM 2925 O O . ALA A 1 385 ? -20.375 -9.656 -8.086 1 98.38 385 ALA A O 1
ATOM 2926 N N . ASN A 1 386 ? -20.156 -7.504 -8.594 1 98.25 386 ASN A N 1
ATOM 2927 C CA . ASN A 1 386 ? -21.531 -7.191 -8.266 1 98.25 386 ASN A CA 1
ATOM 2928 C C . ASN A 1 386 ? -22.516 -7.875 -9.227 1 98.25 386 ASN A C 1
ATOM 2930 O O . ASN A 1 386 ? -23.547 -8.383 -8.805 1 98.25 386 ASN A O 1
ATOM 2934 N N . VAL A 1 387 ? -22.156 -7.883 -10.5 1 98.19 387 VAL A N 1
ATOM 2935 C CA . VAL A 1 387 ? -23.016 -8.523 -11.5 1 98.19 387 VAL A CA 1
ATOM 2936 C C . VAL A 1 387 ? -23.109 -10.016 -11.211 1 98.19 387 VAL A C 1
ATOM 2938 O O . VAL A 1 387 ? -24.203 -10.602 -11.305 1 98.19 387 VAL A O 1
ATOM 2941 N N . ILE A 1 388 ? -21.984 -10.625 -10.867 1 98.44 388 ILE A N 1
ATOM 2942 C CA . ILE A 1 388 ? -21.938 -12.047 -10.539 1 98.44 388 ILE A CA 1
ATOM 2943 C C . ILE A 1 388 ? -22.859 -12.32 -9.352 1 98.44 388 ILE A C 1
ATOM 2945 O O . ILE A 1 388 ? -23.688 -13.242 -9.398 1 98.44 388 ILE A O 1
ATOM 2949 N N . LEU A 1 389 ? -22.781 -11.531 -8.305 1 98.69 389 LEU A N 1
ATOM 2950 C CA . LEU A 1 389 ? -23.594 -11.727 -7.113 1 98.69 389 LEU A CA 1
ATOM 2951 C C . LEU A 1 389 ? -25.062 -11.492 -7.418 1 98.69 389 LEU A C 1
ATOM 2953 O O . LEU A 1 389 ? -25.938 -12.203 -6.902 1 98.69 389 LEU A O 1
ATOM 2957 N N . ASP A 1 390 ? -25.375 -10.453 -8.289 1 98.38 390 ASP A N 1
ATOM 2958 C CA . ASP A 1 390 ? -26.75 -10.219 -8.711 1 98.38 390 ASP A CA 1
ATOM 2959 C C . ASP A 1 390 ? -27.344 -11.461 -9.383 1 98.38 390 ASP A C 1
ATOM 2961 O O . ASP A 1 390 ? -28.484 -11.836 -9.109 1 98.38 390 ASP A O 1
ATOM 2965 N N . LYS A 1 391 ? -26.547 -12.008 -10.258 1 97.94 391 LYS A N 1
ATOM 2966 C CA . LYS A 1 391 ? -27 -13.195 -10.984 1 97.94 391 LYS A CA 1
ATOM 2967 C C . LYS A 1 391 ? -27.234 -14.359 -10.039 1 97.94 391 LYS A C 1
ATOM 2969 O O . LYS A 1 391 ? -28.234 -15.078 -10.164 1 97.94 391 LYS A O 1
ATOM 2974 N N . ILE A 1 392 ? -26.344 -14.57 -9.094 1 98 392 ILE A N 1
ATOM 2975 C CA . ILE A 1 392 ? -26.469 -15.625 -8.102 1 98 392 ILE A CA 1
ATOM 2976 C C . ILE A 1 392 ? -27.781 -15.453 -7.336 1 98 392 ILE A C 1
ATOM 2978 O O . ILE A 1 392 ? -28.562 -16.391 -7.195 1 98 392 ILE A O 1
ATOM 2982 N N . LEU A 1 393 ? -28.078 -14.258 -6.867 1 97.38 393 LEU A N 1
ATOM 2983 C CA . LEU A 1 393 ? -29.281 -13.977 -6.082 1 97.38 393 LEU A CA 1
ATOM 2984 C C . LEU A 1 393 ? -30.547 -14.18 -6.922 1 97.38 393 LEU A C 1
ATOM 2986 O O . LEU A 1 393 ? -31.547 -14.695 -6.426 1 97.38 393 LEU A O 1
ATOM 2990 N N . SER A 1 394 ? -30.422 -13.742 -8.188 1 96.38 394 SER A N 1
ATOM 2991 C CA . SER A 1 394 ? -31.562 -13.914 -9.086 1 96.38 394 SER A CA 1
ATOM 2992 C C . SER A 1 394 ? -31.906 -15.391 -9.273 1 96.38 394 SER A C 1
ATOM 2994 O O . SER A 1 394 ? -33.062 -15.766 -9.211 1 96.38 394 SER A O 1
ATOM 2996 N N . ILE A 1 395 ? -30.906 -16.203 -9.445 1 95.56 395 ILE A N 1
ATOM 2997 C CA . ILE A 1 395 ? -31.109 -17.625 -9.648 1 95.56 395 ILE A CA 1
ATOM 2998 C C . ILE A 1 395 ? -31.672 -18.266 -8.375 1 95.56 395 ILE A C 1
ATOM 3000 O O . ILE A 1 395 ? -32.594 -19.078 -8.43 1 95.56 395 ILE A O 1
ATOM 3004 N N . GLN A 1 396 ? -31.125 -17.875 -7.258 1 94.81 396 GLN A N 1
ATOM 3005 C CA . GLN A 1 396 ? -31.594 -18.422 -5.988 1 94.81 396 GLN A CA 1
ATOM 3006 C C . GLN A 1 396 ? -33.062 -18.047 -5.738 1 94.81 396 GLN A C 1
ATOM 3008 O O . GLN A 1 396 ? -33.844 -18.875 -5.246 1 94.81 396 GLN A O 1
ATOM 3013 N N . LYS A 1 397 ? -33.438 -16.859 -6.09 1 92.94 397 LYS A N 1
ATOM 3014 C CA . LYS A 1 397 ? -34.844 -16.422 -5.93 1 92.94 397 LYS A CA 1
ATOM 3015 C C . LYS A 1 397 ? -35.781 -17.234 -6.816 1 92.94 397 LYS A C 1
ATOM 3017 O O . LYS A 1 397 ? -36.875 -17.594 -6.387 1 92.94 397 LYS A O 1
ATOM 3022 N N . GLU A 1 398 ? -35.312 -17.469 -7.973 1 90.81 398 GLU A N 1
ATOM 3023 C CA . GLU A 1 398 ? -36.094 -18.266 -8.906 1 90.81 398 GLU A CA 1
ATOM 3024 C C . GLU A 1 398 ? -36.312 -19.688 -8.383 1 90.81 398 GLU A C 1
ATOM 3026 O O . GLU A 1 398 ? -37.406 -20.25 -8.531 1 90.81 398 GLU A O 1
ATOM 3031 N N . ARG A 1 399 ? -35.312 -20.234 -7.766 1 89.62 399 ARG A N 1
ATOM 3032 C CA . ARG A 1 399 ? -35.375 -21.578 -7.215 1 89.62 399 ARG A CA 1
ATOM 3033 C C . ARG A 1 399 ? -36.344 -21.641 -6.039 1 89.62 399 ARG A C 1
ATOM 3035 O O . ARG A 1 399 ? -37.031 -22.656 -5.848 1 89.62 399 ARG A O 1
ATOM 3042 N N . GLU A 1 400 ? -36.406 -20.609 -5.246 1 86.06 400 GLU A N 1
ATOM 3043 C CA . GLU A 1 400 ? -37.281 -20.562 -4.082 1 86.06 400 GLU A CA 1
ATOM 3044 C C . GLU A 1 400 ? -38.75 -20.422 -4.5 1 86.06 400 GLU A C 1
ATOM 3046 O O . GLU A 1 400 ? -39.656 -20.859 -3.785 1 86.06 400 GLU A O 1
ATOM 3051 N N . GLU A 1 401 ? -39 -19.859 -5.621 1 86.06 401 GLU A N 1
ATOM 3052 C CA . GLU A 1 401 ? -40.375 -19.641 -6.113 1 86.06 401 GLU A CA 1
ATOM 3053 C C . GLU A 1 401 ? -40.906 -20.891 -6.816 1 86.06 401 GLU A C 1
ATOM 3055 O O . GLU A 1 401 ? -42.094 -21.016 -7.043 1 86.06 401 GLU A O 1
ATOM 3060 N N . GLN A 1 402 ? -40.156 -21.828 -7.199 1 76.94 402 GLN A N 1
ATOM 3061 C CA . GLN A 1 402 ? -40.594 -23.078 -7.793 1 76.94 402 GLN A CA 1
ATOM 3062 C C . GLN A 1 402 ? -40.781 -24.156 -6.727 1 76.94 402 GLN A C 1
ATOM 3064 O O . GLN A 1 402 ? -41.719 -24.953 -6.816 1 76.94 402 GLN A O 1
ATOM 3069 N N . MET B 1 1 ? 15.875 7.055 12.305 1 87.75 1 MET B N 1
ATOM 3070 C CA . MET B 1 1 ? 16.359 7.406 10.977 1 87.75 1 MET B CA 1
ATOM 3071 C C . MET B 1 1 ? 16.797 8.867 10.922 1 87.75 1 MET B C 1
ATOM 3073 O O . MET B 1 1 ? 17.734 9.219 10.203 1 87.75 1 MET B O 1
ATOM 3077 N N . LEU B 1 2 ? 16.141 9.844 11.703 1 96.44 2 LEU B N 1
ATOM 3078 C CA . LEU B 1 2 ? 16.422 11.273 11.625 1 96.44 2 LEU B CA 1
ATOM 3079 C C . LEU B 1 2 ? 16.828 11.828 12.992 1 96.44 2 LEU B C 1
ATOM 3081 O O . LEU B 1 2 ? 16.594 13 13.281 1 96.44 2 LEU B O 1
ATOM 3085 N N . LYS B 1 3 ? 17.344 10.906 13.812 1 95.25 3 LYS B N 1
ATOM 3086 C CA . LYS B 1 3 ? 17.844 11.359 15.102 1 95.25 3 LYS B CA 1
ATOM 3087 C C . LYS B 1 3 ? 18.953 12.391 14.922 1 95.25 3 LYS B C 1
ATOM 3089 O O . LYS B 1 3 ? 19.875 12.188 14.148 1 95.25 3 LYS B O 1
ATOM 3094 N N . GLY B 1 4 ? 18.766 13.453 15.633 1 95.94 4 GLY B N 1
ATOM 3095 C CA . GLY B 1 4 ? 19.75 14.508 15.594 1 95.94 4 GLY B CA 1
ATOM 3096 C C . GLY B 1 4 ? 19.578 15.453 14.414 1 95.94 4 GLY B C 1
ATOM 3097 O O . GLY B 1 4 ? 20.375 16.375 14.234 1 95.94 4 GLY B O 1
ATOM 3098 N N . LYS B 1 5 ? 18.562 15.219 13.57 1 97.94 5 LYS B N 1
ATOM 3099 C CA . LYS B 1 5 ? 18.281 16.078 12.422 1 97.94 5 LYS B CA 1
ATOM 3100 C C . LYS B 1 5 ? 17.156 17.062 12.719 1 97.94 5 LYS B C 1
ATOM 3102 O O . LYS B 1 5 ? 16.188 16.703 13.398 1 97.94 5 LYS B O 1
ATOM 3107 N N . THR B 1 6 ? 17.281 18.281 12.234 1 98.19 6 THR B N 1
ATOM 3108 C CA . THR B 1 6 ? 16.281 19.312 12.414 1 98.19 6 THR B CA 1
ATOM 3109 C C . THR B 1 6 ? 15.609 19.656 11.086 1 98.19 6 THR B C 1
ATOM 3111 O O . THR B 1 6 ? 16.297 20 10.109 1 98.19 6 THR B O 1
ATOM 3114 N N . VAL B 1 7 ? 14.312 19.516 11.047 1 98.62 7 VAL B N 1
ATOM 3115 C CA . VAL B 1 7 ? 13.523 19.844 9.859 1 98.62 7 VAL B CA 1
ATOM 3116 C C . VAL B 1 7 ? 12.664 21.078 10.133 1 98.62 7 VAL B C 1
ATOM 3118 O O . VAL B 1 7 ? 11.977 21.141 11.148 1 98.62 7 VAL B O 1
ATOM 3121 N N . LEU B 1 8 ? 12.75 22.078 9.297 1 98.44 8 LEU B N 1
ATOM 3122 C CA . LEU B 1 8 ? 11.891 23.25 9.352 1 98.44 8 LEU B CA 1
ATOM 3123 C C . LEU B 1 8 ? 10.781 23.172 8.312 1 98.44 8 LEU B C 1
ATOM 3125 O O . LEU B 1 8 ? 11.062 23.078 7.113 1 98.44 8 LEU B O 1
ATOM 3129 N N . LEU B 1 9 ? 9.523 23.125 8.789 1 98.69 9 LEU B N 1
ATOM 3130 C CA . LEU B 1 9 ? 8.359 23.094 7.906 1 98.69 9 LEU B CA 1
ATOM 3131 C C . LEU B 1 9 ? 7.707 24.469 7.809 1 98.69 9 LEU B C 1
ATOM 3133 O O . LEU B 1 9 ? 7.359 25.062 8.828 1 98.69 9 LEU B O 1
ATOM 3137 N N . GLY B 1 10 ? 7.656 25 6.59 1 98.38 10 GLY B N 1
ATOM 3138 C CA . GLY B 1 10 ? 6.883 26.203 6.32 1 98.38 10 GLY B CA 1
ATOM 3139 C C . GLY B 1 10 ? 5.516 25.906 5.73 1 98.38 10 GLY B C 1
ATOM 3140 O O . GLY B 1 10 ? 5.41 25.297 4.664 1 98.38 10 GLY B O 1
ATOM 3141 N N . VAL B 1 11 ? 4.477 26.328 6.449 1 98.44 11 VAL B N 1
ATOM 3142 C CA . VAL B 1 11 ? 3.104 26.062 6.031 1 98.44 11 VAL B CA 1
ATOM 3143 C C . VAL B 1 11 ? 2.428 27.359 5.602 1 98.44 11 VAL B C 1
ATOM 3145 O O . VAL B 1 11 ? 2.367 28.328 6.375 1 98.44 11 VAL B O 1
ATOM 3148 N N . THR B 1 12 ? 1.95 27.406 4.344 1 97.56 12 THR B N 1
ATOM 3149 C CA . THR B 1 12 ? 1.325 28.625 3.842 1 97.56 12 THR B CA 1
ATOM 3150 C C . THR B 1 12 ? -0.154 28.391 3.549 1 97.56 12 THR B C 1
ATOM 3152 O O . THR B 1 12 ? -0.675 27.297 3.785 1 97.56 12 THR B O 1
ATOM 3155 N N . GLY B 1 13 ? -0.839 29.469 3.139 1 94.56 13 GLY B N 1
ATOM 3156 C CA . GLY B 1 13 ? -2.289 29.453 3.018 1 94.56 13 GLY B CA 1
ATOM 3157 C C . GLY B 1 13 ? -2.783 28.625 1.848 1 94.56 13 GLY B C 1
ATOM 3158 O O . GLY B 1 13 ? -2.777 29.078 0.705 1 94.56 13 GLY B O 1
ATOM 3159 N N . SER B 1 14 ? -3.248 27.422 2.092 1 93.69 14 SER B N 1
ATOM 3160 C CA . SER B 1 14 ? -3.84 26.484 1.149 1 93.69 14 SER B CA 1
ATOM 3161 C C . SER B 1 14 ? -4.664 25.422 1.872 1 93.69 14 SER B C 1
ATOM 3163 O O . SER B 1 14 ? -4.391 25.094 3.029 1 93.69 14 SER B O 1
ATOM 3165 N N . ILE B 1 15 ? -5.676 24.922 1.218 1 92.81 15 ILE B N 1
ATOM 3166 C CA . ILE B 1 15 ? -6.512 23.859 1.792 1 92.81 15 ILE B CA 1
ATOM 3167 C C . ILE B 1 15 ? -5.652 22.656 2.127 1 92.81 15 ILE B C 1
ATOM 3169 O O . ILE B 1 15 ? -5.977 21.891 3.039 1 92.81 15 ILE B O 1
ATOM 3173 N N . ALA B 1 16 ? -4.508 22.469 1.472 1 94.81 16 ALA B N 1
ATOM 3174 C CA . ALA B 1 16 ? -3.623 21.328 1.66 1 94.81 16 ALA B CA 1
ATOM 3175 C C . ALA B 1 16 ? -2.836 21.453 2.963 1 94.81 16 ALA B C 1
ATOM 3177 O O . ALA B 1 16 ? -2.094 20.531 3.334 1 94.81 16 ALA B O 1
ATOM 3178 N N . ALA B 1 17 ? -3.02 22.578 3.693 1 96.81 17 ALA B N 1
ATOM 3179 C CA . ALA B 1 17 ? -2.254 22.844 4.91 1 96.81 17 ALA B CA 1
ATOM 3180 C C . ALA B 1 17 ? -2.445 21.734 5.934 1 96.81 17 ALA B C 1
ATOM 3182 O O . ALA B 1 17 ? -1.505 21.359 6.645 1 96.81 17 ALA B O 1
ATOM 3183 N N . TYR B 1 18 ? -3.629 21.141 5.984 1 95.19 18 TYR B N 1
ATOM 3184 C CA . TYR B 1 18 ? -3.906 20.125 6.992 1 95.19 18 TYR B CA 1
ATOM 3185 C C . TYR B 1 18 ? -3.053 18.891 6.762 1 95.19 18 TYR B C 1
ATOM 3187 O O . TYR B 1 18 ? -2.781 18.125 7.699 1 95.19 18 TYR B O 1
ATOM 3195 N N . LYS B 1 19 ? -2.588 18.625 5.535 1 97.25 19 LYS B N 1
ATOM 3196 C CA . LYS B 1 19 ? -1.799 17.438 5.188 1 97.25 19 LYS B CA 1
ATOM 3197 C C . LYS B 1 19 ? -0.433 17.469 5.867 1 97.25 19 LYS B C 1
ATOM 3199 O O . LYS B 1 19 ? 0.187 16.422 6.074 1 97.25 19 LYS B O 1
ATOM 3204 N N . ILE B 1 20 ? -0.008 18.641 6.172 1 98.19 20 ILE B N 1
ATOM 3205 C CA . ILE B 1 20 ? 1.33 18.812 6.727 1 98.19 20 ILE B CA 1
ATOM 3206 C C . ILE B 1 20 ? 1.366 18.266 8.156 1 98.19 20 ILE B C 1
ATOM 3208 O O . ILE B 1 20 ? 2.438 17.953 8.68 1 98.19 20 ILE B O 1
ATOM 3212 N N . ALA B 1 21 ? 0.18 18.203 8.797 1 97.38 21 ALA B N 1
ATOM 3213 C CA . ALA B 1 21 ? 0.127 17.562 10.117 1 97.38 21 ALA B CA 1
ATOM 3214 C C . ALA B 1 21 ? 0.599 16.125 10.047 1 97.38 21 ALA B C 1
ATOM 3216 O O . ALA B 1 21 ? 1.308 15.648 10.938 1 97.38 21 ALA B O 1
ATOM 3217 N N . TYR B 1 22 ? 0.244 15.477 8.961 1 97.25 22 TYR B N 1
ATOM 3218 C CA . TYR B 1 22 ? 0.695 14.102 8.75 1 97.25 22 TYR B CA 1
ATOM 3219 C C . TYR B 1 22 ? 2.207 14.047 8.57 1 97.25 22 TYR B C 1
ATOM 3221 O O . TYR B 1 22 ? 2.869 13.148 9.094 1 97.25 22 TYR B O 1
ATOM 3229 N N . LEU B 1 23 ? 2.738 14.977 7.836 1 98.38 23 LEU B N 1
ATOM 3230 C CA . LEU B 1 23 ? 4.176 15.039 7.609 1 98.38 23 LEU B CA 1
ATOM 3231 C C . LEU B 1 23 ? 4.922 15.289 8.922 1 98.38 23 LEU B C 1
ATOM 3233 O O . LEU B 1 23 ? 5.91 14.609 9.211 1 98.38 23 LEU B O 1
ATOM 3237 N N . ALA B 1 24 ? 4.418 16.266 9.68 1 98.31 24 ALA B N 1
ATOM 3238 C CA . ALA B 1 24 ? 5.031 16.578 10.969 1 98.31 24 ALA B CA 1
ATOM 3239 C C . ALA B 1 24 ? 5.051 15.352 11.875 1 98.31 24 ALA B C 1
ATOM 3241 O O . ALA B 1 24 ? 6.078 15.039 12.492 1 98.31 24 ALA B O 1
ATOM 3242 N N . SER B 1 25 ? 3.947 14.664 11.938 1 96.69 25 SER B N 1
ATOM 3243 C CA . SER B 1 25 ? 3.838 13.461 12.75 1 96.69 25 SER B CA 1
ATOM 3244 C C . SER B 1 25 ? 4.82 12.391 12.289 1 96.69 25 SER B C 1
ATOM 3246 O O . SER B 1 25 ? 5.48 11.75 13.109 1 96.69 25 SER B O 1
ATOM 3248 N N . ALA B 1 26 ? 4.898 12.188 11.008 1 97.5 26 ALA B N 1
ATOM 3249 C CA . ALA B 1 26 ? 5.793 11.18 10.445 1 97.5 26 ALA B CA 1
ATOM 3250 C C . ALA B 1 26 ? 7.25 11.5 10.766 1 97.5 26 ALA B C 1
ATOM 3252 O O . ALA B 1 26 ? 8.031 10.602 11.094 1 97.5 26 ALA B O 1
ATOM 3253 N N . LEU B 1 27 ? 7.637 12.742 10.664 1 98.44 27 LEU B N 1
ATOM 3254 C CA . LEU B 1 27 ? 9 13.172 10.961 1 98.44 27 LEU B CA 1
ATOM 3255 C C . LEU B 1 27 ? 9.336 12.945 12.43 1 98.44 27 LEU B C 1
ATOM 3257 O O . LEU B 1 27 ? 10.445 12.5 12.75 1 98.44 27 LEU B O 1
ATOM 3261 N N . LYS B 1 28 ? 8.383 13.242 13.273 1 96.81 28 LYS B N 1
ATOM 3262 C CA . LYS B 1 28 ? 8.578 13.016 14.703 1 96.81 28 LYS B CA 1
ATOM 3263 C C . LYS B 1 28 ? 8.789 11.531 15 1 96.81 28 LYS B C 1
ATOM 3265 O O . LYS B 1 28 ? 9.641 11.172 15.812 1 96.81 28 LYS B O 1
ATOM 3270 N N . LYS B 1 29 ? 8.047 10.734 14.359 1 94.94 29 LYS B N 1
ATOM 3271 C CA . LYS B 1 29 ? 8.172 9.289 14.523 1 94.94 29 LYS B CA 1
ATOM 3272 C C . LYS B 1 29 ? 9.57 8.812 14.125 1 94.94 29 LYS B C 1
ATOM 3274 O O . LYS B 1 29 ? 10.062 7.809 14.648 1 94.94 29 LYS B O 1
ATOM 3279 N N . LEU B 1 30 ? 10.195 9.5 13.211 1 96.88 30 LEU B N 1
ATOM 3280 C CA . LEU B 1 30 ? 11.539 9.164 12.758 1 96.88 30 LEU B CA 1
ATOM 3281 C C . LEU B 1 30 ? 12.586 9.867 13.617 1 96.88 30 LEU B C 1
ATOM 3283 O O . LEU B 1 30 ? 13.766 9.906 13.258 1 96.88 30 LEU B O 1
ATOM 3287 N N . HIS B 1 31 ? 12.117 10.578 14.68 1 96.88 31 HIS B N 1
ATOM 3288 C CA . HIS B 1 31 ? 12.938 11.156 15.742 1 96.88 31 HIS B CA 1
ATOM 3289 C C . HIS B 1 31 ? 13.594 12.453 15.289 1 96.88 31 HIS B C 1
ATOM 3291 O O . HIS B 1 31 ? 14.648 12.828 15.797 1 96.88 31 HIS B O 1
ATOM 3297 N N . ALA B 1 32 ? 13.023 13.117 14.281 1 97.94 32 ALA B N 1
ATOM 3298 C CA . ALA B 1 32 ? 13.508 14.438 13.875 1 97.94 32 ALA B CA 1
ATOM 3299 C C . ALA B 1 32 ? 13.078 15.516 14.867 1 97.94 32 ALA B C 1
ATOM 3301 O O . ALA B 1 32 ? 12.039 15.383 15.516 1 97.94 32 ALA B O 1
ATOM 3302 N N . GLN B 1 33 ? 13.914 16.5 15.039 1 97.75 33 GLN B N 1
ATOM 3303 C CA . GLN B 1 33 ? 13.453 17.766 15.602 1 97.75 33 GLN B CA 1
ATOM 3304 C C . GLN B 1 33 ? 12.711 18.594 14.555 1 97.75 33 GLN B C 1
ATOM 3306 O O . GLN B 1 33 ? 13.273 18.953 13.523 1 97.75 33 GLN B O 1
ATOM 3311 N N . VAL B 1 34 ? 11.398 18.844 14.828 1 98.06 34 VAL B N 1
ATOM 3312 C CA . VAL B 1 34 ? 10.57 19.469 13.805 1 98.06 34 VAL B CA 1
ATOM 3313 C C . VAL B 1 34 ? 10.102 20.844 14.289 1 98.06 34 VAL B C 1
ATOM 3315 O O . VAL B 1 34 ? 9.531 20.969 15.375 1 98.06 34 VAL B O 1
ATOM 3318 N N . HIS B 1 35 ? 10.414 21.875 13.586 1 97.25 35 HIS B N 1
ATOM 3319 C CA . HIS B 1 35 ? 9.883 23.219 13.789 1 97.25 35 HIS B CA 1
ATOM 3320 C C . HIS B 1 35 ? 8.945 23.625 12.656 1 97.25 35 HIS B C 1
ATOM 3322 O O . HIS B 1 35 ? 9.211 23.328 11.492 1 97.25 35 HIS B O 1
ATOM 3328 N N . VAL B 1 36 ? 7.816 24.234 13.078 1 97.62 36 VAL B N 1
ATOM 3329 C CA . VAL B 1 36 ? 6.824 24.625 12.078 1 97.62 36 VAL B CA 1
ATOM 3330 C C . VAL B 1 36 ? 6.621 26.141 12.117 1 97.62 36 VAL B C 1
ATOM 3332 O O . VAL B 1 36 ? 6.434 26.719 13.195 1 97.62 36 VAL B O 1
ATOM 3335 N N . LEU B 1 37 ? 6.766 26.797 10.969 1 96.88 37 LEU B N 1
ATOM 3336 C CA . LEU B 1 37 ? 6.395 28.188 10.758 1 96.88 37 LEU B CA 1
ATOM 3337 C C . LEU B 1 37 ? 5.176 28.297 9.844 1 96.88 37 LEU B C 1
ATOM 3339 O O . LEU B 1 37 ? 5.145 27.703 8.766 1 96.88 37 LEU B O 1
ATOM 3343 N N . MET B 1 38 ? 4.188 29.031 10.305 1 96.69 38 MET B N 1
ATOM 3344 C CA . MET B 1 38 ? 2.973 29.203 9.516 1 96.69 38 MET B CA 1
ATOM 3345 C C . MET B 1 38 ? 2.775 30.672 9.133 1 96.69 38 MET B C 1
ATOM 3347 O O . MET B 1 38 ? 3.076 31.562 9.922 1 96.69 38 MET B O 1
ATOM 3351 N N . THR B 1 39 ? 2.301 30.891 7.918 1 95.19 39 THR B N 1
ATOM 3352 C CA . THR B 1 39 ? 1.765 32.219 7.621 1 95.19 39 THR B CA 1
ATOM 3353 C C . THR B 1 39 ? 0.423 32.406 8.32 1 95.19 39 THR B C 1
ATOM 3355 O O . THR B 1 39 ? -0.239 31.453 8.703 1 95.19 39 THR B O 1
ATOM 3358 N N . GLN B 1 40 ? 0.051 33.719 8.438 1 94.06 40 GLN B N 1
ATOM 3359 C CA . GLN B 1 40 ? -1.258 34.031 9.008 1 94.06 40 GLN B CA 1
ATOM 3360 C C . GLN B 1 40 ? -2.373 33.344 8.203 1 94.06 40 GLN B C 1
ATOM 3362 O O . GLN B 1 40 ? -3.332 32.844 8.781 1 94.06 40 GLN B O 1
ATOM 3367 N N . ASN B 1 41 ? -2.266 33.312 6.945 1 94.31 41 ASN B N 1
ATOM 3368 C CA . ASN B 1 41 ? -3.285 32.75 6.07 1 94.31 41 ASN B CA 1
ATOM 3369 C C . ASN B 1 41 ? -3.436 31.234 6.297 1 94.31 41 ASN B C 1
ATOM 3371 O O . ASN B 1 41 ? -4.535 30.703 6.184 1 94.31 41 ASN B O 1
ATOM 3375 N N . ALA B 1 42 ? -2.332 30.547 6.578 1 95.44 42 ALA B N 1
ATOM 3376 C CA . ALA B 1 42 ? -2.375 29.109 6.816 1 95.44 42 ALA B CA 1
ATOM 3377 C C . ALA B 1 42 ? -3.215 28.781 8.047 1 95.44 42 ALA B C 1
ATOM 3379 O O . ALA B 1 42 ? -3.855 27.734 8.109 1 95.44 42 ALA B O 1
ATOM 3380 N N . THR B 1 43 ? -3.283 29.672 9.023 1 95.19 43 THR B N 1
ATOM 3381 C CA . THR B 1 43 ? -3.986 29.453 10.281 1 95.19 43 THR B CA 1
ATOM 3382 C C . THR B 1 43 ? -5.496 29.406 10.055 1 95.19 43 THR B C 1
ATOM 3384 O O . THR B 1 43 ? -6.246 28.969 10.922 1 95.19 43 THR B O 1
ATOM 3387 N N . ASN B 1 44 ? -5.934 29.875 8.891 1 94 44 ASN B N 1
ATOM 3388 C CA . ASN B 1 44 ? -7.352 29.812 8.562 1 94 44 ASN B CA 1
ATOM 3389 C C . ASN B 1 44 ? -7.789 28.375 8.258 1 94 44 ASN B C 1
ATOM 3391 O O . ASN B 1 44 ? -8.984 28.078 8.266 1 94 44 ASN B O 1
ATOM 3395 N N . PHE B 1 45 ? -6.852 27.516 8.008 1 94.38 45 PHE B N 1
ATOM 3396 C CA . PHE B 1 45 ? -7.168 26.141 7.621 1 94.38 45 PHE B CA 1
ATOM 3397 C C . PHE B 1 45 ? -6.879 25.172 8.766 1 94.38 45 PHE B C 1
ATOM 3399 O O . PHE B 1 45 ? -7.637 24.234 8.992 1 94.38 45 PHE B O 1
ATOM 3406 N N . ILE B 1 46 ? -5.793 25.344 9.438 1 95.38 46 ILE B N 1
ATOM 3407 C CA . ILE B 1 46 ? -5.375 24.484 10.539 1 95.38 46 ILE B CA 1
ATOM 3408 C C . ILE B 1 46 ? -4.723 25.328 11.633 1 95.38 46 ILE B C 1
ATOM 3410 O O . ILE B 1 46 ? -3.988 26.266 11.344 1 95.38 46 ILE B O 1
ATOM 3414 N N . ASN B 1 47 ? -4.914 24.938 12.883 1 95.69 47 ASN B N 1
ATOM 3415 C CA . ASN B 1 47 ? -4.445 25.766 13.992 1 95.69 47 ASN B CA 1
ATOM 3416 C C . ASN B 1 47 ? -3.01 25.406 14.375 1 95.69 47 ASN B C 1
ATOM 3418 O O . ASN B 1 47 ? -2.623 24.234 14.359 1 95.69 47 ASN B O 1
ATOM 3422 N N . PRO B 1 48 ? -2.227 26.422 14.805 1 95.62 48 PRO B N 1
ATOM 3423 C CA . PRO B 1 48 ? -0.839 26.188 15.211 1 95.62 48 PRO B CA 1
ATOM 3424 C C . PRO B 1 48 ? -0.718 25.156 16.328 1 95.62 48 PRO B C 1
ATOM 3426 O O . PRO B 1 48 ? 0.275 24.422 16.391 1 95.62 48 PRO B O 1
ATOM 3429 N N . ILE B 1 49 ? -1.749 25.062 17.156 1 94.81 49 ILE B N 1
ATOM 3430 C CA . ILE B 1 49 ? -1.705 24.172 18.297 1 94.81 49 ILE B CA 1
ATOM 3431 C C . ILE B 1 49 ? -1.53 22.734 17.828 1 94.81 49 ILE B C 1
ATOM 3433 O O . ILE B 1 49 ? -0.895 21.922 18.516 1 94.81 49 ILE B O 1
ATOM 3437 N N . THR B 1 50 ? -2.076 22.359 16.688 1 95.75 50 THR B N 1
ATOM 3438 C CA . THR B 1 50 ? -1.934 21.016 16.141 1 95.75 50 THR B CA 1
ATOM 3439 C C . THR B 1 50 ? -0.462 20.688 15.922 1 95.75 50 THR B C 1
ATOM 3441 O O . THR B 1 50 ? 0.004 19.625 16.344 1 95.75 50 THR B O 1
ATOM 3444 N N . PHE B 1 51 ? 0.247 21.578 15.328 1 97.06 51 PHE B N 1
ATOM 3445 C CA . PHE B 1 51 ? 1.664 21.359 15.062 1 97.06 51 PHE B CA 1
ATOM 3446 C C . PHE B 1 51 ? 2.467 21.359 16.359 1 97.06 51 PHE B C 1
ATOM 3448 O O . PHE B 1 51 ? 3.396 20.562 16.516 1 97.06 51 PHE B O 1
ATOM 3455 N N . GLU B 1 52 ? 2.109 22.281 17.281 1 96.25 52 GLU B N 1
ATOM 3456 C CA . GLU B 1 52 ? 2.789 22.344 18.562 1 96.25 52 GLU B CA 1
ATOM 3457 C C . GLU B 1 52 ? 2.641 21.016 19.328 1 96.25 52 GLU B C 1
ATOM 3459 O O . GLU B 1 52 ? 3.611 20.5 19.875 1 96.25 52 GLU B O 1
ATOM 3464 N N . THR B 1 53 ? 1.453 20.484 19.266 1 93.94 53 THR B N 1
ATOM 3465 C CA . THR B 1 53 ? 1.16 19.219 19.938 1 93.94 53 THR B CA 1
ATOM 3466 C C . THR B 1 53 ? 1.908 18.062 19.281 1 93.94 53 THR B C 1
ATOM 3468 O O . THR B 1 53 ? 2.465 17.219 19.969 1 93.94 53 THR B O 1
ATOM 3471 N N . LEU B 1 54 ? 1.993 18 18 1 95.25 54 LEU B N 1
ATOM 3472 C CA . LEU B 1 54 ? 2.59 16.891 17.25 1 95.25 54 LEU B CA 1
ATOM 3473 C C . LEU B 1 54 ? 4.109 16.922 17.359 1 95.25 54 LEU B C 1
ATOM 3475 O O . LEU B 1 54 ? 4.758 15.875 17.375 1 95.25 54 LEU B O 1
ATOM 3479 N N . THR B 1 55 ? 4.703 18.156 17.469 1 95.75 55 THR B N 1
ATOM 3480 C CA . THR B 1 55 ? 6.152 18.266 17.344 1 95.75 55 THR B CA 1
ATOM 3481 C C . THR B 1 55 ? 6.793 18.484 18.719 1 95.75 55 THR B C 1
ATOM 3483 O O . THR B 1 55 ? 7.988 18.234 18.891 1 95.75 55 THR B O 1
ATOM 3486 N N . GLY B 1 56 ? 5.973 18.984 19.672 1 94.25 56 GLY B N 1
ATOM 3487 C CA . GLY B 1 56 ? 6.523 19.344 20.969 1 94.25 56 GLY B CA 1
ATOM 3488 C C . GLY B 1 56 ? 7.238 20.688 20.969 1 94.25 56 GLY B C 1
ATOM 3489 O O . GLY B 1 56 ? 7.887 21.047 21.938 1 94.25 56 GLY B O 1
ATOM 3490 N N . ASN B 1 57 ? 7.227 21.406 19.844 1 93.94 57 ASN B N 1
ATOM 3491 C CA . ASN B 1 57 ? 7.832 22.734 19.672 1 93.94 57 ASN B CA 1
ATOM 3492 C C . ASN B 1 57 ? 6.785 23.797 19.375 1 93.94 57 ASN B C 1
ATOM 3494 O O . ASN B 1 57 ? 5.746 23.5 18.781 1 93.94 57 ASN B O 1
ATOM 3498 N N . LYS B 1 58 ? 7.035 25.016 19.781 1 92.88 58 LYS B N 1
ATOM 3499 C CA . LYS B 1 58 ? 6.133 26.109 19.484 1 92.88 58 LYS B CA 1
ATOM 3500 C C . LYS B 1 58 ? 6.039 26.344 17.969 1 92.88 58 LYS B C 1
ATOM 3502 O O . LYS B 1 58 ? 7.051 26.312 17.266 1 92.88 58 LYS B O 1
ATOM 3507 N N . CYS B 1 59 ? 4.805 26.484 17.562 1 93.75 59 CYS B N 1
ATOM 3508 C CA . CYS B 1 59 ? 4.574 26.859 16.172 1 93.75 59 CYS B CA 1
ATOM 3509 C C . CYS B 1 59 ? 4.594 28.375 16.016 1 93.75 59 CYS B C 1
ATOM 3511 O O . CYS B 1 59 ? 3.852 29.094 16.688 1 93.75 59 CYS B O 1
ATOM 3513 N N . LEU B 1 60 ? 5.41 28.859 15.117 1 90.88 60 LEU B N 1
ATOM 3514 C CA . LEU B 1 60 ? 5.578 30.312 14.984 1 90.88 60 LEU B CA 1
ATOM 3515 C C . LEU B 1 60 ? 4.738 30.844 13.828 1 90.88 60 LEU B C 1
ATOM 3517 O O . LEU B 1 60 ? 4.77 30.312 12.727 1 90.88 60 LEU B O 1
ATOM 3521 N N . VAL B 1 61 ? 3.902 31.828 14.094 1 90.12 61 VAL B N 1
ATOM 3522 C CA . VAL B 1 61 ? 3.059 32.438 13.078 1 90.12 61 VAL B CA 1
ATOM 3523 C C . VAL B 1 61 ? 3.486 33.906 12.875 1 90.12 61 VAL B C 1
ATOM 3525 O O . VAL B 1 61 ? 3.645 34.344 11.742 1 90.12 61 VAL B O 1
ATOM 3528 N N . ASP B 1 62 ? 3.549 34.719 14 1 76.06 62 ASP B N 1
ATOM 3529 C CA . ASP B 1 62 ? 3.826 36.156 13.891 1 76.06 62 ASP B CA 1
ATOM 3530 C C . ASP B 1 62 ? 5.223 36.469 14.414 1 76.06 62 ASP B C 1
ATOM 3532 O O . ASP B 1 62 ? 5.742 35.781 15.289 1 76.06 62 ASP B O 1
ATOM 3536 N N . THR B 1 63 ? 5.926 37.312 13.609 1 59.56 63 THR B N 1
ATOM 3537 C CA . THR B 1 63 ? 7.258 37.781 13.977 1 59.56 63 THR B CA 1
ATOM 3538 C C . THR B 1 63 ? 7.242 38.438 15.352 1 59.56 63 THR B C 1
ATOM 3540 O O . THR B 1 63 ? 8.211 38.344 16.109 1 59.56 63 THR B O 1
ATOM 3543 N N . PHE B 1 64 ? 6.109 39.188 15.516 1 52.59 64 PHE B N 1
ATOM 3544 C CA . PHE B 1 64 ? 6.156 40.156 16.625 1 52.59 64 PHE B CA 1
ATOM 3545 C C . PHE B 1 64 ? 5.484 39.562 17.859 1 52.59 64 PHE B C 1
ATOM 3547 O O . PHE B 1 64 ? 4.996 40.312 18.719 1 52.59 64 PHE B O 1
ATOM 3554 N N . ASP B 1 65 ? 5.234 38.25 17.734 1 52.5 65 ASP B N 1
ATOM 3555 C CA . ASP B 1 65 ? 4.707 37.812 19.016 1 52.5 65 ASP B CA 1
ATOM 3556 C C . ASP B 1 65 ? 5.66 38.156 20.156 1 52.5 65 ASP B C 1
ATOM 3558 O O . ASP B 1 65 ? 6.832 37.75 20.125 1 52.5 65 ASP B O 1
ATOM 3562 N N . ARG B 1 66 ? 5.418 39.344 20.672 1 50.16 66 ARG B N 1
ATOM 3563 C CA . ARG B 1 66 ? 6.105 40.094 21.719 1 50.16 66 ARG B CA 1
ATOM 3564 C C . ARG B 1 66 ? 6.738 39.156 22.75 1 50.16 66 ARG B C 1
ATOM 3566 O O . ARG B 1 66 ? 7.691 39.531 23.422 1 50.16 66 ARG B O 1
ATOM 3573 N N . ASN B 1 67 ? 6.043 38.219 23.203 1 48.12 67 ASN B N 1
ATOM 3574 C CA . ASN B 1 67 ? 6.637 37.562 24.359 1 48.12 67 ASN B CA 1
ATOM 3575 C C . ASN B 1 67 ? 7.883 36.75 23.969 1 48.12 67 ASN B C 1
ATOM 3577 O O . ASN B 1 67 ? 8.508 36.125 24.812 1 48.12 67 ASN B O 1
ATOM 3581 N N . PHE B 1 68 ? 8.023 36.625 22.609 1 47.78 68 PHE B N 1
ATOM 3582 C CA . PHE B 1 68 ? 9.156 35.812 22.203 1 47.78 68 PHE B CA 1
ATOM 3583 C C . PHE B 1 68 ? 10.398 36.656 22 1 47.78 68 PHE B C 1
ATOM 3585 O O . PHE B 1 68 ? 10.328 37.75 21.422 1 47.78 68 PHE B O 1
ATOM 3592 N N . GLN B 1 69 ? 11.273 36.812 22.828 1 43.56 69 GLN B N 1
ATOM 3593 C CA . GLN B 1 69 ? 12.578 37.375 22.516 1 43.56 69 GLN B CA 1
ATOM 3594 C C . GLN B 1 69 ? 12.961 37.094 21.062 1 43.56 69 GLN B C 1
ATOM 3596 O O . GLN B 1 69 ? 13.32 35.969 20.703 1 43.56 69 GLN B O 1
ATOM 3601 N N . PHE B 1 70 ? 12.43 37.781 20.203 1 45 70 PHE B N 1
ATOM 3602 C CA . PHE B 1 70 ? 12.414 37.812 18.75 1 45 70 PHE B CA 1
ATOM 3603 C C . PHE B 1 70 ? 13.734 37.312 18.188 1 45 70 PHE B C 1
ATOM 3605 O O . PHE B 1 70 ? 13.758 36.531 17.234 1 45 70 PHE B O 1
ATOM 3612 N N . SER B 1 71 ? 14.742 38.281 18.391 1 50.09 71 SER B N 1
ATOM 3613 C CA . SER B 1 71 ? 15.984 38.375 17.625 1 50.09 71 SER B CA 1
ATOM 3614 C C . SER B 1 71 ? 16.688 37.031 17.547 1 50.09 71 SER B C 1
ATOM 3616 O O . SER B 1 71 ? 17.281 36.688 16.531 1 50.09 71 SER B O 1
ATOM 3618 N N . VAL B 1 72 ? 16.375 36.031 18.531 1 56.25 72 VAL B N 1
ATOM 3619 C CA . VAL B 1 72 ? 17.359 34.938 18.703 1 56.25 72 VAL B CA 1
ATOM 3620 C C . VAL B 1 72 ? 16.734 33.625 18.266 1 56.25 72 VAL B C 1
ATOM 3622 O O . VAL B 1 72 ? 17.453 32.719 17.812 1 56.25 72 VAL B O 1
ATOM 3625 N N . GLU B 1 73 ? 15.344 33.75 17.859 1 64.5 73 GLU B N 1
ATOM 3626 C CA . GLU B 1 73 ? 14.773 32.438 17.688 1 64.5 73 GLU B CA 1
ATOM 3627 C C . GLU B 1 73 ? 14.805 32 16.219 1 64.5 73 GLU B C 1
ATOM 3629 O O . GLU B 1 73 ? 15.164 30.875 15.898 1 64.5 73 GLU B O 1
ATOM 3634 N N . HIS B 1 74 ? 14.406 33 15.305 1 73 74 HIS B N 1
ATOM 3635 C CA . HIS B 1 74 ? 14.414 32.656 13.891 1 73 74 HIS B CA 1
ATOM 3636 C C . HIS B 1 74 ? 15.828 32.344 13.406 1 73 74 HIS B C 1
ATOM 3638 O O . HIS B 1 74 ? 16.031 31.438 12.602 1 73 74 HIS B O 1
ATOM 3644 N N . VAL B 1 75 ? 16.703 33.188 13.914 1 74.88 75 VAL B N 1
ATOM 3645 C CA . VAL B 1 75 ? 18.078 32.969 13.516 1 74.88 75 VAL B CA 1
ATOM 3646 C C . VAL B 1 75 ? 18.562 31.609 14.062 1 74.88 75 VAL B C 1
ATOM 3648 O O . VAL B 1 75 ? 19.266 30.875 13.375 1 74.88 75 VAL B O 1
ATOM 3651 N N . SER B 1 76 ? 18.125 31.328 15.219 1 84.06 76 SER B N 1
ATOM 3652 C CA . SER B 1 76 ? 18.531 30.078 15.844 1 84.06 76 SER B CA 1
ATOM 3653 C C . SER B 1 76 ? 17.969 28.875 15.102 1 84.06 76 SER B C 1
ATOM 3655 O O . SER B 1 76 ? 18.688 27.922 14.805 1 84.06 76 SER B O 1
ATOM 3657 N N . ILE B 1 77 ? 16.703 29 14.688 1 88.19 77 ILE B N 1
ATOM 3658 C CA . ILE B 1 77 ? 16.047 27.906 13.977 1 88.19 77 ILE B CA 1
ATOM 3659 C C . ILE B 1 77 ? 16.672 27.75 12.594 1 88.19 77 ILE B C 1
ATOM 3661 O O . ILE B 1 77 ? 16.922 26.625 12.148 1 88.19 77 ILE B O 1
ATOM 3665 N N . ALA B 1 78 ? 16.938 28.875 12.016 1 87.75 78 ALA B N 1
ATOM 3666 C CA . ALA B 1 78 ? 17.531 28.859 10.688 1 87.75 78 ALA B CA 1
ATOM 3667 C C . ALA B 1 78 ? 18.906 28.188 10.711 1 87.75 78 ALA B C 1
ATOM 3669 O O . ALA B 1 78 ? 19.25 27.438 9.789 1 87.75 78 ALA B O 1
ATOM 3670 N N . LYS B 1 79 ? 19.641 28.406 11.75 1 90.5 79 LYS B N 1
ATOM 3671 C CA . LYS B 1 79 ? 20.969 27.844 11.875 1 90.5 79 LYS B CA 1
ATOM 3672 C C . LYS B 1 79 ? 20.906 26.344 12.164 1 90.5 79 LYS B C 1
ATOM 3674 O O . LYS B 1 79 ? 21.781 25.578 11.75 1 90.5 79 LYS B O 1
ATOM 3679 N N . GLN B 1 80 ? 19.906 25.984 12.805 1 93.12 80 GLN B N 1
ATOM 3680 C CA . GLN B 1 80 ? 19.797 24.609 13.281 1 93.12 80 GLN B CA 1
ATOM 3681 C C . GLN B 1 80 ? 19.203 23.703 12.203 1 93.12 80 GLN B C 1
ATOM 3683 O O . GLN B 1 80 ? 19.375 22.469 12.25 1 93.12 80 GLN B O 1
ATOM 3688 N N . ALA B 1 81 ? 18.531 24.266 11.219 1 97.06 81 ALA B N 1
ATOM 3689 C CA . ALA B 1 81 ? 17.781 23.469 10.25 1 97.06 81 ALA B CA 1
ATOM 3690 C C . ALA B 1 81 ? 18.719 22.734 9.305 1 97.06 81 ALA B C 1
ATOM 3692 O O . ALA B 1 81 ? 19.641 23.328 8.734 1 97.06 81 ALA B O 1
ATOM 3693 N N . ASP B 1 82 ? 18.469 21.391 9.195 1 98.12 82 ASP B N 1
ATOM 3694 C CA . ASP B 1 82 ? 19.203 20.578 8.227 1 98.12 82 ASP B CA 1
ATOM 3695 C C . ASP B 1 82 ? 18.531 20.641 6.855 1 98.12 82 ASP B C 1
ATOM 3697 O O . ASP B 1 82 ? 19.172 20.391 5.832 1 98.12 82 ASP B O 1
ATOM 3701 N N . VAL B 1 83 ? 17.25 20.922 6.828 1 98.56 83 VAL B N 1
ATOM 3702 C CA . VAL B 1 83 ? 16.469 21.062 5.602 1 98.56 83 VAL B CA 1
ATOM 3703 C C . VAL B 1 83 ? 15.219 21.891 5.871 1 98.56 83 VAL B C 1
ATOM 3705 O O . VAL B 1 83 ? 14.672 21.859 6.977 1 98.56 83 VAL B O 1
ATOM 3708 N N . VAL B 1 84 ? 14.797 22.688 4.887 1 98.56 84 VAL B N 1
ATOM 3709 C CA . VAL B 1 84 ? 13.555 23.453 4.926 1 98.56 84 VAL B CA 1
ATOM 3710 C C . VAL B 1 84 ? 12.586 22.922 3.873 1 98.56 84 VAL B C 1
ATOM 3712 O O . VAL B 1 84 ? 12.977 22.672 2.73 1 98.56 84 VAL B O 1
ATOM 3715 N N . MET B 1 85 ? 11.414 22.656 4.246 1 98.69 85 MET B N 1
ATOM 3716 C CA . MET B 1 85 ? 10.352 22.344 3.299 1 98.69 85 MET B CA 1
ATOM 3717 C C . MET B 1 85 ? 9.172 23.297 3.447 1 98.69 85 MET B C 1
ATOM 3719 O O . MET B 1 85 ? 8.602 23.422 4.531 1 98.69 85 MET B O 1
ATOM 3723 N N . ILE B 1 86 ? 8.891 24 2.385 1 98.69 86 ILE B N 1
ATOM 3724 C CA . ILE B 1 86 ? 7.715 24.844 2.352 1 98.69 86 ILE B CA 1
ATOM 3725 C C . ILE B 1 86 ? 6.578 24.141 1.622 1 98.69 86 ILE B C 1
ATOM 3727 O O . ILE B 1 86 ? 6.621 23.969 0.4 1 98.69 86 ILE B O 1
ATOM 3731 N N . ALA B 1 87 ? 5.598 23.672 2.342 1 98.5 87 ALA B N 1
ATOM 3732 C CA . ALA B 1 87 ? 4.473 22.891 1.826 1 98.5 87 ALA B CA 1
ATOM 3733 C C . ALA B 1 87 ? 3.238 23.062 2.707 1 98.5 87 ALA B C 1
ATOM 3735 O O . ALA B 1 87 ? 3.324 22.969 3.934 1 98.5 87 ALA B O 1
ATOM 3736 N N . PRO B 1 88 ? 2.123 23.328 2.18 1 97.94 88 PRO B N 1
ATOM 3737 C CA . PRO B 1 88 ? 1.98 23.844 0.815 1 97.94 88 PRO B CA 1
ATOM 3738 C C . PRO B 1 88 ? 2.646 25.203 0.626 1 97.94 88 PRO B C 1
ATOM 3740 O O . PRO B 1 88 ? 2.662 26.016 1.55 1 97.94 88 PRO B O 1
ATOM 3743 N N . ALA B 1 89 ? 3.195 25.375 -0.536 1 98.06 89 ALA B N 1
ATOM 3744 C CA . ALA B 1 89 ? 3.738 26.688 -0.896 1 98.06 89 ALA B CA 1
ATOM 3745 C C . ALA B 1 89 ? 2.766 27.453 -1.786 1 98.06 89 ALA B C 1
ATOM 3747 O O . ALA B 1 89 ? 2.551 27.078 -2.943 1 98.06 89 ALA B O 1
ATOM 3748 N N . SER B 1 90 ? 2.219 28.531 -1.245 1 96.5 90 SER B N 1
ATOM 3749 C CA . SER B 1 90 ? 1.28 29.344 -1.999 1 96.5 90 SER B CA 1
ATOM 3750 C C . SER B 1 90 ? 2.004 30.203 -3.035 1 96.5 90 SER B C 1
ATOM 3752 O O . SER B 1 90 ? 3.205 30.453 -2.912 1 96.5 90 SER B O 1
ATOM 3754 N N . ALA B 1 91 ? 1.222 30.625 -4.066 1 96.19 91 ALA B N 1
ATOM 3755 C CA . ALA B 1 91 ? 1.785 31.547 -5.055 1 96.19 91 ALA B CA 1
ATOM 3756 C C . ALA B 1 91 ? 2.367 32.781 -4.379 1 96.19 91 ALA B C 1
ATOM 3758 O O . ALA B 1 91 ? 3.414 33.281 -4.793 1 96.19 91 ALA B O 1
ATOM 3759 N N . ASN B 1 92 ? 1.754 33.219 -3.332 1 95.94 92 ASN B N 1
ATOM 3760 C CA . ASN B 1 92 ? 2.182 34.406 -2.584 1 95.94 92 ASN B CA 1
ATOM 3761 C C . ASN B 1 92 ? 3.586 34.219 -2.014 1 95.94 92 ASN B C 1
ATOM 3763 O O . ASN B 1 92 ? 4.477 35.031 -2.283 1 95.94 92 ASN B O 1
ATOM 3767 N N . VAL B 1 93 ? 3.797 33.188 -1.332 1 97.31 93 VAL B N 1
ATOM 3768 C CA . VAL B 1 93 ? 5.07 32.969 -0.659 1 97.31 93 VAL B CA 1
ATOM 3769 C C . VAL B 1 93 ? 6.152 32.625 -1.689 1 97.31 93 VAL B C 1
ATOM 3771 O O . VAL B 1 93 ? 7.297 33.062 -1.556 1 97.31 93 VAL B O 1
ATOM 3774 N N . ILE B 1 94 ? 5.777 31.891 -2.725 1 97.88 94 ILE B N 1
ATOM 3775 C CA . ILE B 1 94 ? 6.711 31.594 -3.811 1 97.88 94 ILE B CA 1
ATOM 3776 C C . ILE B 1 94 ? 7.211 32.906 -4.422 1 97.88 94 ILE B C 1
ATOM 3778 O O . ILE B 1 94 ? 8.414 33.062 -4.629 1 97.88 94 ILE B O 1
ATOM 3782 N N . GLY B 1 95 ? 6.273 33.812 -4.684 1 97.62 95 GLY B N 1
ATOM 3783 C CA . GLY B 1 95 ? 6.648 35.094 -5.219 1 97.62 95 GLY B CA 1
ATOM 3784 C C . GLY B 1 95 ? 7.551 35.906 -4.293 1 97.62 95 GLY B C 1
ATOM 3785 O O . GLY B 1 95 ? 8.539 36.469 -4.738 1 97.62 95 GLY B O 1
ATOM 3786 N N . LYS B 1 96 ? 7.23 35.906 -3.025 1 97.44 96 LYS B N 1
ATOM 3787 C CA . LYS B 1 96 ? 8.023 36.656 -2.049 1 97.44 96 LYS B CA 1
ATOM 3788 C C . LYS B 1 96 ? 9.445 36.094 -1.971 1 97.44 96 LYS B C 1
ATOM 3790 O O . LYS B 1 96 ? 10.414 36.875 -2.029 1 97.44 96 LYS B O 1
ATOM 3795 N N . LEU B 1 97 ? 9.57 34.844 -1.895 1 97.25 97 LEU B N 1
ATOM 3796 C CA . LEU B 1 97 ? 10.883 34.219 -1.791 1 97.25 97 LEU B CA 1
ATOM 3797 C C . LEU B 1 97 ? 11.703 34.469 -3.055 1 97.25 97 LEU B C 1
ATOM 3799 O O . LEU B 1 97 ? 12.898 34.781 -2.977 1 97.25 97 LEU B O 1
ATOM 3803 N N . ALA B 1 98 ? 11.039 34.344 -4.23 1 97.56 98 ALA B N 1
ATOM 3804 C CA . ALA B 1 98 ? 11.719 34.531 -5.516 1 97.56 98 ALA B CA 1
ATOM 3805 C C . ALA B 1 98 ? 12.297 35.938 -5.641 1 97.56 98 ALA B C 1
ATOM 3807 O O . ALA B 1 98 ? 13.289 36.125 -6.348 1 97.56 98 ALA B O 1
ATOM 3808 N N . HIS B 1 99 ? 11.695 36.844 -4.891 1 96.75 99 HIS B N 1
ATOM 3809 C CA . HIS B 1 99 ? 12.094 38.25 -5.086 1 96.75 99 HIS B CA 1
ATOM 3810 C C . HIS B 1 99 ? 12.656 38.844 -3.803 1 96.75 99 HIS B C 1
ATOM 3812 O O . HIS B 1 99 ? 12.742 40.062 -3.668 1 96.75 99 HIS B O 1
ATOM 3818 N N . GLY B 1 100 ? 12.914 38.062 -2.848 1 94 100 GLY B N 1
ATOM 3819 C CA . GLY B 1 100 ? 13.609 38.469 -1.644 1 94 100 GLY B CA 1
ATOM 3820 C C . GLY B 1 100 ? 12.758 39.312 -0.718 1 94 100 GLY B C 1
ATOM 3821 O O . GLY B 1 100 ? 13.258 40.219 -0.06 1 94 100 GLY B O 1
ATOM 3822 N N . ILE B 1 101 ? 11.508 39.062 -0.775 1 92.44 101 ILE B N 1
ATOM 3823 C CA . ILE B 1 101 ? 10.586 39.781 0.112 1 92.44 101 ILE B CA 1
ATOM 3824 C C . ILE B 1 101 ? 10.391 38.969 1.392 1 92.44 101 ILE B C 1
ATOM 3826 O O . ILE B 1 101 ? 9.883 37.844 1.35 1 92.44 101 ILE B O 1
ATOM 3830 N N . ALA B 1 102 ? 10.867 39.5 2.516 1 91.56 102 ALA B N 1
ATOM 3831 C CA . ALA B 1 102 ? 10.766 38.875 3.834 1 91.56 102 ALA B CA 1
ATOM 3832 C C . ALA B 1 102 ? 9.945 39.75 4.789 1 91.56 102 ALA B C 1
ATOM 3834 O O . ALA B 1 102 ? 10.5 40.469 5.617 1 91.56 102 ALA B O 1
ATOM 3835 N N . ASP B 1 103 ? 8.625 39.562 4.738 1 88.56 103 ASP B N 1
ATOM 3836 C CA . ASP B 1 103 ? 7.762 40.469 5.477 1 88.56 103 ASP B CA 1
ATOM 3837 C C . ASP B 1 103 ? 6.969 39.75 6.555 1 88.56 103 ASP B C 1
ATOM 3839 O O . ASP B 1 103 ? 6.047 40.312 7.148 1 88.56 103 ASP B O 1
ATOM 3843 N N . ASP B 1 104 ? 7.297 38.5 6.766 1 88.81 104 ASP B N 1
ATOM 3844 C CA . ASP B 1 104 ? 6.715 37.719 7.867 1 88.81 104 ASP B CA 1
ATOM 3845 C C . ASP B 1 104 ? 7.727 36.719 8.43 1 88.81 104 ASP B C 1
ATOM 3847 O O . ASP B 1 104 ? 8.867 36.656 7.965 1 88.81 104 ASP B O 1
ATOM 3851 N N . MET B 1 105 ? 7.375 36.031 9.492 1 90.12 105 MET B N 1
ATOM 3852 C CA . MET B 1 105 ? 8.289 35.156 10.211 1 90.12 105 MET B CA 1
ATOM 3853 C C . MET B 1 105 ? 8.797 34.031 9.297 1 90.12 105 MET B C 1
ATOM 3855 O O . MET B 1 105 ? 9.984 33.719 9.305 1 90.12 105 MET B O 1
ATOM 3859 N N . LEU B 1 106 ? 7.906 33.469 8.461 1 94.06 106 LEU B N 1
ATOM 3860 C CA . LEU B 1 106 ? 8.258 32.375 7.586 1 94.06 106 LEU B CA 1
ATOM 3861 C C . LEU B 1 106 ? 9.273 32.812 6.539 1 94.06 106 LEU B C 1
ATOM 3863 O O . LEU B 1 106 ? 10.359 32.219 6.445 1 94.06 106 LEU B O 1
ATOM 3867 N N . THR B 1 107 ? 8.969 33.875 5.781 1 93.75 107 THR B N 1
ATOM 3868 C CA . THR B 1 107 ? 9.844 34.312 4.711 1 93.75 107 THR B CA 1
ATOM 3869 C C . THR B 1 107 ? 11.172 34.844 5.27 1 93.75 107 THR B C 1
ATOM 3871 O O . THR B 1 107 ? 12.234 34.594 4.691 1 93.75 107 THR B O 1
ATOM 3874 N N . THR B 1 108 ? 11.172 35.5 6.465 1 90.69 108 THR B N 1
ATOM 3875 C CA . THR B 1 108 ? 12.375 36 7.098 1 90.69 108 THR B CA 1
ATOM 3876 C C . THR B 1 108 ? 13.305 34.875 7.5 1 90.69 108 THR B C 1
ATOM 3878 O O . THR B 1 108 ? 14.508 34.906 7.219 1 90.69 108 THR B O 1
ATOM 3881 N N . THR B 1 109 ? 12.75 33.844 8.117 1 93.12 109 THR B N 1
ATOM 3882 C CA . THR B 1 109 ? 13.539 32.719 8.586 1 93.12 109 THR B CA 1
ATOM 3883 C C . THR B 1 109 ? 14.141 31.953 7.414 1 93.12 109 THR B C 1
ATOM 3885 O O . THR B 1 109 ? 15.32 31.609 7.434 1 93.12 109 THR B O 1
ATOM 3888 N N . ILE B 1 110 ? 13.336 31.719 6.383 1 94.62 110 ILE B N 1
ATOM 3889 C CA . ILE B 1 110 ? 13.789 30.953 5.227 1 94.62 110 ILE B CA 1
ATOM 3890 C C . ILE B 1 110 ? 14.977 31.672 4.566 1 94.62 110 ILE B C 1
ATOM 3892 O O . ILE B 1 110 ? 15.945 31.031 4.168 1 94.62 110 ILE B O 1
ATOM 3896 N N . MET B 1 111 ? 14.914 32.969 4.48 1 91.06 111 MET B N 1
ATOM 3897 C CA . MET B 1 111 ? 15.977 33.75 3.863 1 91.06 111 MET B CA 1
ATOM 3898 C C . MET B 1 111 ? 17.281 33.625 4.637 1 91.06 111 MET B C 1
ATOM 3900 O O . MET B 1 111 ? 18.359 33.719 4.062 1 91.06 111 MET B O 1
ATOM 3904 N N . ALA B 1 112 ? 17.188 33.281 5.926 1 92.38 112 ALA B N 1
ATOM 3905 C CA . ALA B 1 112 ? 18.375 33.156 6.777 1 92.38 112 ALA B CA 1
ATOM 3906 C C . ALA B 1 112 ? 18.922 31.75 6.758 1 92.38 112 ALA B C 1
ATOM 3908 O O . ALA B 1 112 ? 20.031 31.484 7.242 1 92.38 112 ALA B O 1
ATOM 3909 N N . CYS B 1 113 ? 18.125 30.812 6.25 1 94.94 113 CYS B N 1
ATOM 3910 C CA . CYS B 1 113 ? 18.547 29.422 6.23 1 94.94 113 CYS B CA 1
ATOM 3911 C C . CYS B 1 113 ? 19.594 29.172 5.152 1 94.94 113 CYS B C 1
ATOM 3913 O O . CYS B 1 113 ? 19.484 29.703 4.043 1 94.94 113 CYS B O 1
ATOM 3915 N N . LYS B 1 114 ? 20.641 28.375 5.484 1 95.25 114 LYS B N 1
ATOM 3916 C CA . LYS B 1 114 ? 21.688 28.047 4.523 1 95.25 114 LYS B CA 1
ATOM 3917 C C . LYS B 1 114 ? 21.531 26.609 4.012 1 95.25 114 LYS B C 1
ATOM 3919 O O . LYS B 1 114 ? 22.141 26.234 3.016 1 95.25 114 LYS B O 1
ATOM 3924 N N . CYS B 1 115 ? 20.75 25.891 4.727 1 96.69 115 CYS B N 1
ATOM 3925 C CA . CYS B 1 115 ? 20.531 24.5 4.352 1 96.69 115 CYS B CA 1
ATOM 3926 C C . CYS B 1 115 ? 19.672 24.406 3.088 1 96.69 115 CYS B C 1
ATOM 3928 O O . CYS B 1 115 ? 19.281 25.422 2.523 1 96.69 115 CYS B O 1
ATOM 3930 N N . LYS B 1 116 ? 19.516 23.141 2.521 1 97.81 116 LYS B N 1
ATOM 3931 C CA . LYS B 1 116 ? 18.672 22.891 1.355 1 97.81 116 LYS B CA 1
ATOM 3932 C C . LYS B 1 116 ? 17.234 23.328 1.606 1 97.81 116 LYS B C 1
ATOM 3934 O O . LYS B 1 116 ? 16.688 23.078 2.684 1 97.81 116 LYS B O 1
ATOM 3939 N N . LYS B 1 117 ? 16.672 24.031 0.614 1 98.44 117 LYS B N 1
ATOM 3940 C CA . LYS B 1 117 ? 15.281 24.453 0.672 1 98.44 117 LYS B CA 1
ATOM 3941 C C . LYS B 1 117 ? 14.453 23.75 -0.393 1 98.44 117 LYS B C 1
ATOM 3943 O O . LYS B 1 117 ? 14.82 23.734 -1.568 1 98.44 117 LYS B O 1
ATOM 3948 N N . ILE B 1 118 ? 13.336 23.125 0.012 1 98.69 118 ILE B N 1
ATOM 3949 C CA . ILE B 1 118 ? 12.414 22.391 -0.864 1 98.69 118 ILE B CA 1
ATOM 3950 C C . ILE B 1 118 ? 11.047 23.062 -0.84 1 98.69 118 ILE B C 1
ATOM 3952 O O . ILE B 1 118 ? 10.516 23.375 0.23 1 98.69 118 ILE B O 1
ATOM 3956 N N . VAL B 1 119 ? 10.5 23.328 -2.02 1 98.44 119 VAL B N 1
ATOM 3957 C CA . VAL B 1 119 ? 9.211 24 -2.156 1 98.44 119 VAL B CA 1
ATOM 3958 C C . VAL B 1 119 ? 8.203 23.062 -2.828 1 98.44 119 VAL B C 1
ATOM 3960 O O . VAL B 1 119 ? 8.508 22.453 -3.854 1 98.44 119 VAL B O 1
ATOM 3963 N N . SER B 1 120 ? 7.008 22.875 -2.219 1 98.44 120 SER B N 1
ATOM 3964 C CA . SER B 1 120 ? 5.914 22.125 -2.805 1 98.44 120 SER B CA 1
ATOM 3965 C C . SER B 1 120 ? 4.711 23.016 -3.096 1 98.44 120 SER B C 1
ATOM 3967 O O . SER B 1 120 ? 3.852 23.203 -2.232 1 98.44 120 SER B O 1
ATOM 3969 N N . PRO B 1 121 ? 4.613 23.484 -4.367 1 97.69 121 PRO B N 1
ATOM 3970 C CA . PRO B 1 121 ? 3.498 24.359 -4.707 1 97.69 121 PRO B CA 1
ATOM 3971 C C . PRO B 1 121 ? 2.141 23.688 -4.566 1 97.69 121 PRO B C 1
ATOM 3973 O O . PRO B 1 121 ? 2.01 22.484 -4.855 1 97.69 121 PRO B O 1
ATOM 3976 N N . ALA B 1 122 ? 1.229 24.344 -4.047 1 95.44 122 ALA B N 1
ATOM 3977 C CA . ALA B 1 122 ? -0.157 23.891 -3.967 1 95.44 122 ALA B CA 1
ATOM 3978 C C . ALA B 1 122 ? -1.126 25.031 -4.211 1 95.44 122 ALA B C 1
ATOM 3980 O O . ALA B 1 122 ? -1.188 25.984 -3.42 1 95.44 122 ALA B O 1
ATOM 3981 N N . MET B 1 123 ? -1.833 25 -5.242 1 92.69 123 MET B N 1
ATOM 3982 C CA . MET B 1 123 ? -2.744 26.062 -5.656 1 92.69 123 MET B CA 1
ATOM 3983 C C . MET B 1 123 ? -3.656 25.594 -6.785 1 92.69 123 MET B C 1
ATOM 3985 O O . MET B 1 123 ? -3.545 24.453 -7.238 1 92.69 123 MET B O 1
ATOM 3989 N N . ASN B 1 124 ? -4.586 26.422 -7.062 1 90.12 124 ASN B N 1
ATOM 3990 C CA . ASN B 1 124 ? -5.445 26.141 -8.203 1 90.12 124 ASN B CA 1
ATOM 3991 C C . ASN B 1 124 ? -4.641 26 -9.492 1 90.12 124 ASN B C 1
ATOM 3993 O O . ASN B 1 124 ? -3.617 26.656 -9.664 1 90.12 124 ASN B O 1
ATOM 3997 N N . THR B 1 125 ? -5.164 25.188 -10.43 1 91.12 125 THR B N 1
ATOM 3998 C CA . THR B 1 125 ? -4.465 24.875 -11.672 1 91.12 125 THR B CA 1
ATOM 3999 C C . THR B 1 125 ? -4.152 26.141 -12.445 1 91.12 125 THR B C 1
ATOM 4001 O O . THR B 1 125 ? -3.031 26.328 -12.93 1 91.12 125 THR B O 1
ATOM 4004 N N . ASN B 1 126 ? -5.094 27.031 -12.516 1 91.88 126 ASN B N 1
ATOM 4005 C CA . ASN B 1 126 ? -4.891 28.281 -13.258 1 91.88 126 ASN B CA 1
ATOM 4006 C C . ASN B 1 126 ? -3.822 29.141 -12.609 1 91.88 126 ASN B C 1
ATOM 4008 O O . ASN B 1 126 ? -3.062 29.828 -13.305 1 91.88 126 ASN B O 1
ATOM 4012 N N . MET B 1 127 ? -3.777 29.125 -11.305 1 93.31 127 MET B N 1
ATOM 4013 C CA . MET B 1 127 ? -2.746 29.859 -10.586 1 93.31 127 MET B CA 1
ATOM 4014 C C . MET B 1 127 ? -1.371 29.25 -10.82 1 93.31 127 MET B C 1
ATOM 4016 O O . MET B 1 127 ? -0.403 29.969 -11.078 1 93.31 127 MET B O 1
ATOM 4020 N N . TYR B 1 128 ? -1.317 27.969 -10.828 1 93.88 128 TYR B N 1
ATOM 4021 C CA . TYR B 1 128 ? -0.047 27.266 -11 1 93.88 128 TYR B CA 1
ATOM 4022 C C . TYR B 1 128 ? 0.52 27.484 -12.391 1 93.88 128 TYR B C 1
ATOM 4024 O O . TYR B 1 128 ? 1.726 27.688 -12.555 1 93.88 128 TYR B O 1
ATOM 4032 N N . GLU B 1 129 ? -0.339 27.5 -13.328 1 93.31 129 GLU B N 1
ATOM 4033 C CA . GLU B 1 129 ? 0.075 27.625 -14.719 1 93.31 129 GLU B CA 1
ATOM 4034 C C . GLU B 1 129 ? 0.323 29.094 -15.094 1 93.31 129 GLU B C 1
ATOM 4036 O O . GLU B 1 129 ? 0.808 29.375 -16.188 1 93.31 129 GLU B O 1
ATOM 4041 N N . ASN B 1 130 ? -0.034 30 -14.203 1 95.12 130 ASN B N 1
ATOM 4042 C CA . ASN B 1 130 ? 0.253 31.406 -14.43 1 95.12 130 ASN B CA 1
ATOM 4043 C C . ASN B 1 130 ? 1.727 31.641 -14.758 1 95.12 130 ASN B C 1
ATOM 4045 O O . ASN B 1 130 ? 2.607 31.172 -14.039 1 95.12 130 ASN B O 1
ATOM 4049 N N . PRO B 1 131 ? 2 32.312 -15.812 1 97.19 131 PRO B N 1
ATOM 4050 C CA . PRO B 1 131 ? 3.391 32.469 -16.234 1 97.19 131 PRO B CA 1
ATOM 4051 C C . PRO B 1 131 ? 4.262 33.125 -15.172 1 97.19 131 PRO B C 1
ATOM 4053 O O . PRO B 1 131 ? 5.449 32.812 -15.062 1 97.19 131 PRO B O 1
ATOM 4056 N N . ILE B 1 132 ? 3.721 34.031 -14.414 1 96.5 132 ILE B N 1
ATOM 4057 C CA . ILE B 1 132 ? 4.473 34.719 -13.359 1 96.5 132 ILE B CA 1
ATOM 4058 C C . ILE B 1 132 ? 4.883 33.719 -12.297 1 96.5 132 ILE B C 1
ATOM 4060 O O . ILE B 1 132 ? 6.031 33.688 -11.844 1 96.5 132 ILE B O 1
ATOM 4064 N N . VAL B 1 133 ? 3.953 32.844 -11.898 1 97 133 VAL B N 1
ATOM 4065 C CA . VAL B 1 133 ? 4.238 31.828 -10.906 1 97 133 VAL B CA 1
ATOM 4066 C C . VAL B 1 133 ? 5.309 30.875 -11.438 1 97 133 VAL B C 1
ATOM 4068 O O . VAL B 1 133 ? 6.246 30.516 -10.727 1 97 133 VAL B O 1
ATOM 4071 N N . GLN B 1 134 ? 5.156 30.5 -12.719 1 97.62 134 GLN B N 1
ATOM 4072 C CA . GLN B 1 134 ? 6.141 29.625 -13.344 1 97.62 134 GLN B CA 1
ATOM 4073 C C . GLN B 1 134 ? 7.523 30.281 -13.352 1 97.62 134 GLN B C 1
ATOM 4075 O O . GLN B 1 134 ? 8.523 29.625 -13.062 1 97.62 134 GLN B O 1
ATOM 4080 N N . ASP B 1 135 ? 7.555 31.547 -13.648 1 98.25 135 ASP B N 1
ATOM 4081 C CA . ASP B 1 135 ? 8.82 32.281 -13.633 1 98.25 135 ASP B CA 1
ATOM 4082 C C . ASP B 1 135 ? 9.414 32.312 -12.227 1 98.25 135 ASP B C 1
ATOM 4084 O O . ASP B 1 135 ? 10.625 32.156 -12.055 1 98.25 135 ASP B O 1
ATOM 4088 N N . ASN B 1 136 ? 8.57 32.594 -11.273 1 98.19 136 ASN B N 1
ATOM 4089 C CA . ASN B 1 136 ? 9.039 32.625 -9.891 1 98.19 136 ASN B CA 1
ATOM 4090 C C . ASN B 1 136 ? 9.641 31.281 -9.469 1 98.19 136 ASN B C 1
ATOM 4092 O O . ASN B 1 136 ? 10.656 31.234 -8.773 1 98.19 136 ASN B O 1
ATOM 4096 N N . LEU B 1 137 ? 8.984 30.188 -9.836 1 98.31 137 LEU B N 1
ATOM 4097 C CA . LEU B 1 137 ? 9.508 28.859 -9.531 1 98.31 137 LEU B CA 1
ATOM 4098 C C . LEU B 1 137 ? 10.867 28.641 -10.188 1 98.31 137 LEU B C 1
ATOM 4100 O O . LEU B 1 137 ? 11.773 28.078 -9.57 1 98.31 137 LEU B O 1
ATOM 4104 N N . ALA B 1 138 ? 11.039 29.109 -11.422 1 98.19 138 ALA B N 1
ATOM 4105 C CA . ALA B 1 138 ? 12.312 29 -12.125 1 98.19 138 ALA B CA 1
ATOM 4106 C C . ALA B 1 138 ? 13.398 29.797 -11.406 1 98.19 138 ALA B C 1
ATOM 4108 O O . ALA B 1 138 ? 14.547 29.344 -11.312 1 98.19 138 ALA B O 1
ATOM 4109 N N . ILE B 1 139 ? 13.055 30.969 -10.938 1 98.19 139 ILE B N 1
ATOM 4110 C CA . ILE 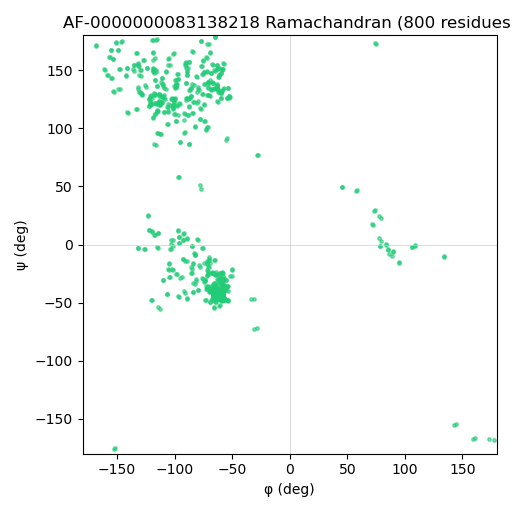B 1 139 ? 13.984 31.797 -10.18 1 98.19 139 ILE B CA 1
ATOM 4111 C C . ILE B 1 139 ? 14.453 31.047 -8.93 1 98.19 139 ILE B C 1
ATOM 4113 O O . ILE B 1 139 ? 15.648 31 -8.641 1 98.19 139 ILE B O 1
ATOM 4117 N N . LEU B 1 140 ? 13.484 30.469 -8.195 1 98.25 140 LEU B N 1
ATOM 4118 C CA . LEU B 1 140 ? 13.828 29.719 -7 1 98.25 140 LEU B CA 1
ATOM 4119 C C . LEU B 1 140 ? 14.773 28.562 -7.336 1 98.25 140 LEU B C 1
ATOM 4121 O O . LEU B 1 140 ? 15.758 28.328 -6.637 1 98.25 140 LEU B O 1
ATOM 4125 N N . GLN B 1 141 ? 14.445 27.875 -8.422 1 98.06 141 GLN B N 1
ATOM 4126 C CA . GLN B 1 141 ? 15.305 26.781 -8.852 1 98.06 141 GLN B CA 1
ATOM 4127 C C . GLN B 1 141 ? 16.719 27.281 -9.172 1 98.06 141 GLN B C 1
ATOM 4129 O O . GLN B 1 141 ? 17.703 26.625 -8.82 1 98.06 141 GLN B O 1
ATOM 4134 N N . HIS B 1 142 ? 16.781 28.406 -9.836 1 97.69 142 HIS B N 1
ATOM 4135 C CA . HIS B 1 142 ? 18.062 29.031 -10.188 1 97.69 142 HIS B CA 1
ATOM 4136 C C . HIS B 1 142 ? 18.906 29.281 -8.938 1 97.69 142 HIS B C 1
ATOM 4138 O O . HIS B 1 142 ? 20.125 29.109 -8.969 1 97.69 142 HIS B O 1
ATOM 4144 N N . TYR B 1 143 ? 18.281 29.656 -7.871 1 96.62 143 TYR B N 1
ATOM 4145 C CA . TYR B 1 143 ? 19 29.984 -6.648 1 96.62 143 TYR B CA 1
ATOM 4146 C C . TYR B 1 143 ? 19.125 28.766 -5.746 1 96.62 143 TYR B C 1
ATOM 4148 O O . TYR B 1 143 ? 19.406 28.891 -4.551 1 96.62 143 TYR B O 1
ATOM 4156 N N . GLY B 1 144 ? 18.781 27.578 -6.227 1 96.62 144 GLY B N 1
ATOM 4157 C CA . GLY B 1 144 ? 19.156 26.359 -5.539 1 96.62 144 GLY B CA 1
ATOM 4158 C C . GLY B 1 144 ? 18 25.688 -4.828 1 96.62 144 GLY B C 1
ATOM 4159 O O . GLY B 1 144 ? 18.172 24.656 -4.188 1 96.62 144 GLY B O 1
ATOM 4160 N N . TYR B 1 145 ? 16.766 26.297 -4.855 1 98 145 TYR B N 1
ATOM 4161 C CA . TYR B 1 145 ? 15.602 25.641 -4.293 1 98 145 TYR B CA 1
ATOM 4162 C C . TYR B 1 145 ? 15.242 24.391 -5.109 1 98 145 TYR B C 1
ATOM 4164 O O . TYR B 1 145 ? 15.352 24.406 -6.336 1 98 145 TYR B O 1
ATOM 4172 N N . GLU B 1 146 ? 14.891 23.344 -4.438 1 98.19 146 GLU B N 1
ATOM 4173 C CA . GLU B 1 146 ? 14.266 22.203 -5.121 1 98.19 146 GLU B CA 1
ATOM 4174 C C . GLU B 1 146 ? 12.75 22.344 -5.145 1 98.19 146 GLU B C 1
ATOM 4176 O O . GLU B 1 146 ? 12.125 22.562 -4.105 1 98.19 146 GLU B O 1
ATOM 4181 N N . VAL B 1 147 ? 12.164 22.266 -6.34 1 98.19 147 VAL B N 1
ATOM 4182 C CA . VAL B 1 147 ? 10.719 22.422 -6.5 1 98.19 147 VAL B CA 1
ATOM 4183 C C . VAL B 1 147 ? 10.086 21.062 -6.766 1 98.19 147 VAL B C 1
ATOM 4185 O O . VAL B 1 147 ? 10.469 20.359 -7.703 1 98.19 147 VAL B O 1
ATOM 4188 N N . ILE B 1 148 ? 9.148 20.641 -5.879 1 97.38 148 ILE B N 1
ATOM 4189 C CA . ILE B 1 148 ? 8.391 19.406 -6.074 1 97.38 148 ILE B CA 1
ATOM 4190 C C . ILE B 1 148 ? 7.195 19.672 -6.988 1 97.38 148 ILE B C 1
ATOM 4192 O O . ILE B 1 148 ? 6.371 20.547 -6.707 1 97.38 148 ILE B O 1
ATOM 4196 N N . GLU B 1 149 ? 7.141 18.969 -8.047 1 93.81 149 GLU B N 1
ATOM 4197 C CA . GLU B 1 149 ? 6.027 19.125 -8.977 1 93.81 149 GLU B CA 1
ATOM 4198 C C . GLU B 1 149 ? 4.707 18.703 -8.336 1 93.81 149 GLU B C 1
ATOM 4200 O O . GLU B 1 149 ? 4.645 17.688 -7.656 1 93.81 149 GLU B O 1
ATOM 4205 N N . PRO B 1 150 ? 3.689 19.531 -8.539 1 92.5 150 PRO B N 1
ATOM 4206 C CA . PRO B 1 150 ? 2.383 19.156 -7.992 1 92.5 150 PRO B CA 1
ATOM 4207 C C . PRO B 1 150 ? 1.849 17.859 -8.586 1 92.5 150 PRO B C 1
ATOM 4209 O O . PRO B 1 150 ? 2.266 17.453 -9.672 1 92.5 150 PRO B O 1
ATOM 4212 N N . ALA B 1 151 ? 1.065 17.203 -7.793 1 86.06 151 ALA B N 1
ATOM 4213 C CA . ALA B 1 151 ? 0.388 16 -8.273 1 86.06 151 ALA B CA 1
ATOM 4214 C C . ALA B 1 151 ? -0.72 16.359 -9.266 1 86.06 151 ALA B C 1
ATOM 4216 O O . ALA B 1 151 ? -1.231 17.469 -9.258 1 86.06 151 ALA B O 1
ATOM 4217 N N . SER B 1 152 ? -0.898 15.406 -10.203 1 78.19 152 SER B N 1
ATOM 4218 C CA . SER B 1 152 ? -2.066 15.555 -11.07 1 78.19 152 SER B CA 1
ATOM 4219 C C . SER B 1 152 ? -3.32 15 -10.398 1 78.19 152 SER B C 1
ATOM 4221 O O . SER B 1 152 ? -3.244 14.07 -9.602 1 78.19 152 SER B O 1
ATOM 4223 N N . GLY B 1 153 ? -4.461 15.664 -10.469 1 69 153 GLY B N 1
ATOM 4224 C CA . GLY B 1 153 ? -5.691 15.117 -9.93 1 69 153 GLY B CA 1
ATOM 4225 C C . GLY B 1 153 ? -6.754 16.172 -9.68 1 69 153 GLY B C 1
ATOM 4226 O O . GLY B 1 153 ? -6.66 17.297 -10.188 1 69 153 GLY B O 1
ATOM 4227 N N . TYR B 1 154 ? -7.824 15.742 -8.898 1 66.75 154 TYR B N 1
ATOM 4228 C CA . TYR B 1 154 ? -8.977 16.578 -8.57 1 66.75 154 TYR B CA 1
ATOM 4229 C C . TYR B 1 154 ? -8.656 17.516 -7.426 1 66.75 154 TYR B C 1
ATOM 4231 O O . TYR B 1 154 ? -8.18 17.094 -6.371 1 66.75 154 TYR B O 1
ATOM 4239 N N . LEU B 1 155 ? -8.789 18.797 -7.664 1 72.62 155 LEU B N 1
ATOM 4240 C CA . LEU B 1 155 ? -8.641 19.812 -6.633 1 72.62 155 LEU B CA 1
ATOM 4241 C C . LEU B 1 155 ? -9.969 20.078 -5.93 1 72.62 155 LEU B C 1
ATOM 4243 O O . LEU B 1 155 ? -11.031 19.859 -6.504 1 72.62 155 LEU B O 1
ATOM 4247 N N . ALA B 1 156 ? -9.961 20.469 -4.762 1 65.75 156 ALA B N 1
ATOM 4248 C CA . ALA B 1 156 ? -11.148 20.781 -3.973 1 65.75 156 ALA B CA 1
ATOM 4249 C C . ALA B 1 156 ? -12.078 21.719 -4.734 1 65.75 156 ALA B C 1
ATOM 4251 O O . ALA B 1 156 ? -13.289 21.719 -4.508 1 65.75 156 ALA B O 1
ATOM 4252 N N . CYS B 1 157 ? -11.484 22.484 -5.602 1 63.06 157 CYS B N 1
ATOM 4253 C CA . CYS B 1 157 ? -12.258 23.453 -6.371 1 63.06 157 CYS B CA 1
ATOM 4254 C C . CYS B 1 157 ? -12.961 22.797 -7.547 1 63.06 157 CYS B C 1
ATOM 4256 O O . CYS B 1 157 ? -13.648 23.453 -8.32 1 63.06 157 CYS B O 1
ATOM 4258 N N . GLY B 1 158 ? -12.797 21.453 -7.555 1 66.75 158 GLY B N 1
ATOM 4259 C CA . GLY B 1 158 ? -13.477 20.719 -8.609 1 66.75 158 GLY B CA 1
ATOM 4260 C C . GLY B 1 158 ? -12.672 20.641 -9.891 1 66.75 158 GLY B C 1
ATOM 4261 O O . GLY B 1 158 ? -13.07 19.953 -10.836 1 66.75 158 GLY B O 1
ATOM 4262 N N . ASP B 1 159 ? -11.594 21.359 -9.922 1 68 159 ASP B N 1
ATOM 4263 C CA . ASP B 1 159 ? -10.758 21.359 -11.117 1 68 159 ASP B CA 1
ATOM 4264 C C . ASP B 1 159 ? -9.859 20.125 -11.164 1 68 159 ASP B C 1
ATOM 4266 O O . ASP B 1 159 ? -9.461 19.609 -10.117 1 68 159 ASP B O 1
ATOM 4270 N N . THR B 1 160 ? -9.883 19.484 -12.312 1 69.31 160 THR B N 1
ATOM 4271 C CA . THR B 1 160 ? -8.93 18.406 -12.555 1 69.31 160 THR B CA 1
ATOM 4272 C C . THR B 1 160 ? -7.668 18.953 -13.227 1 69.31 160 THR B C 1
ATOM 4274 O O . THR B 1 160 ? -7.75 19.719 -14.188 1 69.31 160 THR B O 1
ATOM 4277 N N . GLY B 1 161 ? -6.52 19.047 -12.5 1 69.75 161 GLY B N 1
ATOM 4278 C CA . GLY B 1 161 ? -5.316 19.5 -13.18 1 69.75 161 GLY B CA 1
ATOM 4279 C C . GLY B 1 161 ? -4.121 19.625 -12.25 1 69.75 161 GLY B C 1
ATOM 4280 O O . GLY B 1 161 ? -4.129 19.078 -11.148 1 69.75 161 GLY B O 1
ATOM 4281 N N . ALA B 1 162 ? -3.141 20.25 -12.805 1 76.56 162 ALA B N 1
ATOM 4282 C CA . ALA B 1 162 ? -1.889 20.484 -12.086 1 76.56 162 ALA B CA 1
ATOM 4283 C C . ALA B 1 162 ? -2.092 21.469 -10.93 1 76.56 162 ALA B C 1
ATOM 4285 O O . ALA B 1 162 ? -3.027 22.266 -10.945 1 76.56 162 ALA B O 1
ATOM 4286 N N . GLY B 1 163 ? -1.457 21.234 -9.727 1 84.62 163 GLY B N 1
ATOM 4287 C CA . GLY B 1 163 ? -1.466 22.203 -8.641 1 84.62 163 GLY B CA 1
ATOM 4288 C C . GLY B 1 163 ? -1.776 21.578 -7.293 1 84.62 163 GLY B C 1
ATOM 4289 O O . GLY B 1 163 ? -1.672 22.234 -6.262 1 84.62 163 GLY B O 1
ATOM 4290 N N . LYS B 1 164 ? -2.168 20.359 -7.336 1 91.06 164 LYS B N 1
ATOM 4291 C CA . LYS B 1 164 ? -2.428 19.641 -6.086 1 91.06 164 LYS B CA 1
ATOM 4292 C C . LYS B 1 164 ? -1.127 19.234 -5.402 1 91.06 164 LYS B C 1
ATOM 4294 O O . LYS B 1 164 ? -0.213 18.719 -6.051 1 91.06 164 LYS B O 1
ATOM 4299 N N . MET B 1 165 ? -1.056 19.562 -4.16 1 94.5 165 MET B N 1
ATOM 4300 C CA . MET B 1 165 ? 0.15 19.188 -3.428 1 94.5 165 MET B CA 1
ATOM 4301 C C . MET B 1 165 ? 0.293 17.672 -3.365 1 94.5 165 MET B C 1
ATOM 4303 O O . MET B 1 165 ? -0.684 16.953 -3.123 1 94.5 165 MET B O 1
ATOM 4307 N N . PRO B 1 166 ? 1.528 17.109 -3.594 1 95.06 166 PRO B N 1
ATOM 4308 C CA . PRO B 1 166 ? 1.737 15.68 -3.379 1 95.06 166 PRO B CA 1
ATOM 4309 C C . PRO B 1 166 ? 1.407 15.242 -1.954 1 95.06 166 PRO B C 1
ATOM 4311 O O . PRO B 1 166 ? 1.371 16.078 -1.042 1 95.06 166 PRO B O 1
ATOM 4314 N N . GLU B 1 167 ? 1.087 13.984 -1.767 1 96.19 167 GLU B N 1
ATOM 4315 C CA . GLU B 1 167 ? 0.765 13.438 -0.451 1 96.19 167 GLU B CA 1
ATOM 4316 C C . GLU B 1 167 ? 1.963 13.523 0.49 1 96.19 167 GLU B C 1
ATOM 4318 O O . GLU B 1 167 ? 3.109 13.562 0.041 1 96.19 167 GLU B O 1
ATOM 4323 N N . PRO B 1 168 ? 1.744 13.57 1.81 1 97.5 168 PRO B N 1
ATOM 4324 C CA . PRO B 1 168 ? 2.807 13.758 2.803 1 97.5 168 PRO B CA 1
ATOM 4325 C C . PRO B 1 168 ? 3.916 12.711 2.678 1 97.5 168 PRO B C 1
ATOM 4327 O O . PRO B 1 168 ? 5.082 13.016 2.943 1 97.5 168 PRO B O 1
ATOM 4330 N N . GLU B 1 169 ? 3.541 11.547 2.229 1 97.06 169 GLU B N 1
ATOM 4331 C CA . GLU B 1 169 ? 4.543 10.492 2.094 1 97.06 169 GLU B CA 1
ATOM 4332 C C . GLU B 1 169 ? 5.609 10.867 1.074 1 97.06 169 GLU B C 1
ATOM 4334 O O . GLU B 1 169 ? 6.797 10.609 1.284 1 97.06 169 GLU B O 1
ATOM 4339 N N . MET B 1 170 ? 5.184 11.461 -0.015 1 96.81 170 MET B N 1
ATOM 4340 C CA . MET B 1 170 ? 6.129 11.906 -1.038 1 96.81 170 MET B CA 1
ATOM 4341 C C . MET B 1 170 ? 7.012 13.031 -0.512 1 96.81 170 MET B C 1
ATOM 4343 O O . MET B 1 170 ? 8.211 13.055 -0.775 1 96.81 170 MET B O 1
ATOM 4347 N N . LEU B 1 171 ? 6.398 13.984 0.186 1 98.44 171 LEU B N 1
ATOM 4348 C CA . LEU B 1 171 ? 7.168 15.07 0.785 1 98.44 171 LEU B CA 1
ATOM 4349 C C . LEU B 1 171 ? 8.234 14.523 1.732 1 98.44 171 LEU B C 1
ATOM 4351 O O . LEU B 1 171 ? 9.375 14.984 1.726 1 98.44 171 LEU B O 1
ATOM 4355 N N . LEU B 1 172 ? 7.801 13.523 2.543 1 98.62 172 LEU B N 1
ATOM 4356 C CA . LEU B 1 172 ? 8.727 12.883 3.467 1 98.62 172 LEU B CA 1
ATOM 4357 C C . LEU B 1 172 ? 9.906 12.266 2.717 1 98.62 172 LEU B C 1
ATOM 4359 O O . LEU B 1 172 ? 11.055 12.367 3.156 1 98.62 172 LEU B O 1
ATOM 4363 N N . ASP B 1 173 ? 9.633 11.617 1.576 1 98.12 173 ASP B N 1
ATOM 4364 C CA . ASP B 1 173 ? 10.68 10.992 0.774 1 98.12 173 ASP B CA 1
ATOM 4365 C C . ASP B 1 173 ? 11.734 12.016 0.352 1 98.12 173 ASP B C 1
ATOM 4367 O O . ASP B 1 173 ? 12.93 11.719 0.357 1 98.12 173 ASP B O 1
ATOM 4371 N N . TYR B 1 174 ? 11.312 13.234 -0.033 1 98.5 174 TYR B N 1
ATOM 4372 C CA . TYR B 1 174 ? 12.242 14.289 -0.423 1 98.5 174 TYR B CA 1
ATOM 4373 C C . TYR B 1 174 ? 13.133 14.688 0.749 1 98.5 174 TYR B C 1
ATOM 4375 O O . TYR B 1 174 ? 14.328 14.914 0.577 1 98.5 174 TYR B O 1
ATOM 4383 N N . ILE B 1 175 ? 12.508 14.789 1.913 1 98.75 175 ILE B N 1
ATOM 4384 C CA . ILE B 1 175 ? 13.258 15.18 3.102 1 98.75 175 ILE B CA 1
ATOM 4385 C C . ILE B 1 175 ? 14.273 14.086 3.447 1 98.75 175 ILE B C 1
ATOM 4387 O O . ILE B 1 175 ? 15.438 14.383 3.713 1 98.75 175 ILE B O 1
ATOM 4391 N N . LEU B 1 176 ? 13.859 12.836 3.412 1 98.62 176 LEU B N 1
ATOM 4392 C CA . LEU B 1 176 ? 14.734 11.711 3.725 1 98.62 176 LEU B CA 1
ATOM 4393 C C . LEU B 1 176 ? 15.906 11.648 2.748 1 98.62 176 LEU B C 1
ATOM 4395 O O . LEU B 1 176 ? 17.047 11.461 3.156 1 98.62 176 LEU B O 1
ATOM 4399 N N . ARG B 1 177 ? 15.578 11.797 1.484 1 98.19 177 ARG B N 1
ATOM 4400 C CA . ARG B 1 177 ? 16.641 11.781 0.474 1 98.19 177 ARG B CA 1
ATOM 4401 C C . ARG B 1 177 ? 17.719 12.812 0.794 1 98.19 177 ARG B C 1
ATOM 4403 O O . ARG B 1 177 ? 18.906 12.555 0.601 1 98.19 177 ARG B O 1
ATOM 4410 N N . GLU B 1 178 ? 17.266 13.969 1.361 1 98 178 GLU B N 1
ATOM 4411 C CA . GLU B 1 178 ? 18.188 15.086 1.59 1 98 178 GLU B CA 1
ATOM 4412 C C . GLU B 1 178 ? 19.016 14.859 2.842 1 98 178 GLU B C 1
ATOM 4414 O O . GLU B 1 178 ? 20.234 15.117 2.842 1 98 178 GLU B O 1
ATOM 4419 N N . ILE B 1 179 ? 18.391 14.273 3.965 1 98.12 179 ILE B N 1
ATOM 4420 C CA . ILE B 1 179 ? 19.141 14.469 5.207 1 98.12 179 ILE B CA 1
ATOM 4421 C C . ILE B 1 179 ? 19.266 13.141 5.945 1 98.12 179 ILE B C 1
ATOM 4423 O O . ILE B 1 179 ? 19.906 13.062 6.992 1 98.12 179 ILE B O 1
ATOM 4427 N N . ALA B 1 180 ? 18.688 12.039 5.477 1 97.62 180 ALA B N 1
ATOM 4428 C CA . ALA B 1 180 ? 18.594 10.805 6.254 1 97.62 180 ALA B CA 1
ATOM 4429 C C . ALA B 1 180 ? 19.953 10.141 6.402 1 97.62 180 ALA B C 1
ATOM 4431 O O . ALA B 1 180 ? 20.219 9.477 7.402 1 97.62 180 ALA B O 1
ATOM 4432 N N . LYS B 1 181 ? 20.797 10.242 5.305 1 97.88 181 LYS B N 1
ATOM 4433 C CA . LYS B 1 181 ? 22.094 9.578 5.293 1 97.88 181 LYS B CA 1
ATOM 4434 C C . LYS B 1 181 ? 23.188 10.508 4.758 1 97.88 181 LYS B C 1
ATOM 4436 O O . LYS B 1 181 ? 22.891 11.492 4.082 1 97.88 181 LYS B O 1
ATOM 4441 N N . GLU B 1 182 ? 24.406 10.211 5.188 1 97.12 182 GLU B N 1
ATOM 4442 C CA . GLU B 1 182 ? 25.547 10.883 4.574 1 97.12 182 GLU B CA 1
ATOM 4443 C C . GLU B 1 182 ? 25.594 10.609 3.072 1 97.12 182 GLU B C 1
ATOM 4445 O O . GLU B 1 182 ? 25.188 9.539 2.615 1 97.12 182 GLU B O 1
ATOM 4450 N N . LYS B 1 183 ? 26.125 11.57 2.34 1 98.19 183 LYS B N 1
ATOM 4451 C CA . LYS B 1 183 ? 26.172 11.438 0.886 1 98.19 183 LYS B CA 1
ATOM 4452 C C . LYS B 1 183 ? 27.531 10.906 0.425 1 98.19 183 LYS B C 1
ATOM 4454 O O . LYS B 1 183 ? 28.172 11.5 -0.45 1 98.19 183 LYS B O 1
ATOM 4459 N N . ASP B 1 184 ? 27.875 9.703 0.951 1 98.31 184 ASP B N 1
ATOM 4460 C CA . ASP B 1 184 ? 29.188 9.133 0.664 1 98.31 184 ASP B CA 1
ATOM 4461 C C . ASP B 1 184 ? 29.172 8.359 -0.655 1 98.31 184 ASP B C 1
ATOM 4463 O O . ASP B 1 184 ? 30.219 7.891 -1.117 1 98.31 184 ASP B O 1
ATOM 4467 N N . LEU B 1 185 ? 28 8.281 -1.356 1 98.56 185 LEU B N 1
ATOM 4468 C CA . LEU B 1 185 ? 27.906 7.633 -2.66 1 98.56 185 LEU B CA 1
ATOM 4469 C C . LEU B 1 185 ? 27.578 8.648 -3.75 1 98.56 185 LEU B C 1
ATOM 4471 O O . LEU B 1 185 ? 27.219 8.266 -4.871 1 98.56 185 LEU B O 1
ATOM 4475 N N . LEU B 1 186 ? 27.656 9.938 -3.357 1 97.81 186 LEU B N 1
ATOM 4476 C CA . LEU B 1 186 ? 27.359 11 -4.312 1 97.81 186 LEU B CA 1
ATOM 4477 C C . LEU B 1 186 ? 28.219 10.867 -5.562 1 97.81 186 LEU B C 1
ATOM 4479 O O . LEU B 1 186 ? 29.438 10.695 -5.469 1 97.81 186 LEU B O 1
ATOM 4483 N N . GLY B 1 187 ? 27.562 10.836 -6.723 1 97.25 187 GLY B N 1
ATOM 4484 C CA . GLY B 1 187 ? 28.266 10.758 -7.996 1 97.25 187 GLY B CA 1
ATOM 4485 C C . GLY B 1 187 ? 28.516 9.336 -8.453 1 97.25 187 GLY B C 1
ATOM 4486 O O . GLY B 1 187 ? 29.031 9.117 -9.555 1 97.25 187 GLY B O 1
ATOM 4487 N N . ARG B 1 188 ? 28.219 8.297 -7.66 1 98.06 188 ARG B N 1
ATOM 4488 C CA . ARG B 1 188 ? 28.391 6.895 -8.023 1 98.06 188 ARG B CA 1
ATOM 4489 C C . ARG B 1 188 ? 27.141 6.34 -8.688 1 98.06 188 ARG B C 1
ATOM 4491 O O . ARG B 1 188 ? 26.031 6.691 -8.312 1 98.06 188 ARG B O 1
ATOM 4498 N N . LYS B 1 189 ? 27.359 5.59 -9.664 1 98.75 189 LYS B N 1
ATOM 4499 C CA . LYS B 1 189 ? 26.266 4.836 -10.289 1 98.75 189 LYS B CA 1
ATOM 4500 C C . LYS B 1 189 ? 26.203 3.418 -9.734 1 98.75 189 LYS B C 1
ATOM 4502 O O . LYS B 1 189 ? 27.188 2.678 -9.781 1 98.75 189 LYS B O 1
ATOM 4507 N N . VAL B 1 190 ? 25.062 3.055 -9.164 1 98.88 190 VAL B N 1
ATOM 4508 C CA . VAL B 1 190 ? 24.875 1.765 -8.508 1 98.88 190 VAL B CA 1
ATOM 4509 C C . VAL B 1 190 ? 23.75 0.994 -9.18 1 98.88 190 VAL B C 1
ATOM 4511 O O . VAL B 1 190 ? 22.641 1.518 -9.344 1 98.88 190 VAL B O 1
ATOM 4514 N N . LEU B 1 191 ? 24.031 -0.164 -9.656 1 98.88 191 LEU B N 1
ATOM 4515 C CA . LEU B 1 191 ? 23.031 -1.077 -10.203 1 98.88 191 LEU B CA 1
ATOM 4516 C C . LEU B 1 191 ? 22.672 -2.158 -9.188 1 98.88 191 LEU B C 1
ATOM 4518 O O . LEU B 1 191 ? 23.547 -2.824 -8.648 1 98.88 191 LEU B O 1
ATOM 4522 N N . VAL B 1 192 ? 21.438 -2.27 -8.852 1 98.88 192 VAL B N 1
ATOM 4523 C CA . VAL B 1 192 ? 20.938 -3.301 -7.945 1 98.88 192 VAL B CA 1
ATOM 4524 C C . VAL B 1 192 ? 19.891 -4.16 -8.656 1 98.88 192 VAL B C 1
ATOM 4526 O O . VAL B 1 192 ? 19.031 -3.635 -9.359 1 98.88 192 VAL B O 1
ATOM 4529 N N . THR B 1 193 ? 20.047 -5.438 -8.617 1 98.81 193 THR B N 1
ATOM 4530 C CA . THR B 1 193 ? 18.953 -6.309 -9.062 1 98.81 193 THR B CA 1
ATOM 4531 C C . THR B 1 193 ? 18.141 -6.812 -7.871 1 98.81 193 THR B C 1
ATOM 4533 O O . THR B 1 193 ? 18.672 -6.926 -6.758 1 98.81 193 THR B O 1
ATOM 4536 N N . ALA B 1 194 ? 16.875 -7.004 -8.055 1 98.38 194 ALA B N 1
ATOM 4537 C CA . ALA B 1 194 ? 16 -7.426 -6.969 1 98.38 194 ALA B CA 1
ATOM 4538 C C . ALA B 1 194 ? 14.836 -8.273 -7.492 1 98.38 194 ALA B C 1
ATOM 4540 O O . ALA B 1 194 ? 14.609 -8.344 -8.703 1 98.38 194 ALA B O 1
ATOM 4541 N N . GLY B 1 195 ? 14.141 -8.914 -6.523 1 97.44 195 GLY B N 1
ATOM 4542 C CA . GLY B 1 195 ? 12.953 -9.688 -6.855 1 97.44 195 GLY B CA 1
ATOM 4543 C C . GLY B 1 195 ? 13.266 -11.008 -7.535 1 97.44 195 GLY B C 1
ATOM 4544 O O . GLY B 1 195 ? 14.422 -11.281 -7.867 1 97.44 195 GLY B O 1
ATOM 4545 N N . PRO B 1 196 ? 12.227 -11.82 -7.742 1 97.75 196 PRO B N 1
ATOM 4546 C CA . PRO B 1 196 ? 12.367 -13.078 -8.484 1 97.75 196 PRO B CA 1
ATOM 4547 C C . PRO B 1 196 ? 12.141 -12.898 -9.984 1 97.75 196 PRO B C 1
ATOM 4549 O O . PRO B 1 196 ? 11.469 -11.961 -10.406 1 97.75 196 PRO B O 1
ATOM 4552 N N . THR B 1 197 ? 12.789 -13.688 -10.789 1 98.19 197 THR B N 1
ATOM 4553 C CA . THR B 1 197 ? 12.352 -13.805 -12.172 1 98.19 197 THR B CA 1
ATOM 4554 C C . THR B 1 197 ? 11.281 -14.891 -12.312 1 98.19 197 THR B C 1
ATOM 4556 O O . THR B 1 197 ? 11.117 -15.719 -11.422 1 98.19 197 THR B O 1
ATOM 4559 N N . GLN B 1 198 ? 10.492 -14.844 -13.297 1 97.69 198 GLN B N 1
ATOM 4560 C CA . GLN B 1 198 ? 9.43 -15.797 -13.586 1 97.69 198 GLN B CA 1
ATOM 4561 C C . GLN B 1 198 ? 9.609 -16.422 -14.969 1 97.69 198 GLN B C 1
ATOM 4563 O O . GLN B 1 198 ? 9.781 -15.703 -15.961 1 97.69 198 GLN B O 1
ATOM 4568 N N . GLU B 1 199 ? 9.648 -17.688 -15.016 1 97.88 199 GLU B N 1
ATOM 4569 C CA . GLU B 1 199 ? 9.797 -18.406 -16.266 1 97.88 199 GLU B CA 1
ATOM 4570 C C . GLU B 1 199 ? 8.5 -19.125 -16.641 1 97.88 199 GLU B C 1
ATOM 4572 O O . GLU B 1 199 ? 8.109 -20.094 -15.984 1 97.88 199 GLU B O 1
ATOM 4577 N N . ALA B 1 200 ? 7.875 -18.703 -17.719 1 95.94 200 ALA B N 1
ATOM 4578 C CA . ALA B 1 200 ? 6.547 -19.172 -18.109 1 95.94 200 ALA B CA 1
ATOM 4579 C C . ALA B 1 200 ? 6.59 -20.641 -18.547 1 95.94 200 ALA B C 1
ATOM 4581 O O . ALA B 1 200 ? 7.527 -21.078 -19.219 1 95.94 200 ALA B O 1
ATOM 4582 N N . ILE B 1 201 ? 5.66 -21.453 -18.078 1 93.75 201 ILE B N 1
ATOM 4583 C CA . ILE B 1 201 ? 5.395 -22.797 -18.594 1 93.75 201 ILE B CA 1
ATOM 4584 C C . ILE B 1 201 ? 4.363 -22.719 -19.719 1 93.75 201 ILE B C 1
ATOM 4586 O O . ILE B 1 201 ? 4.566 -23.281 -20.797 1 93.75 201 ILE B O 1
ATOM 4590 N N . ASP B 1 202 ? 3.363 -22.031 -19.5 1 91.56 202 ASP B N 1
ATOM 4591 C CA . ASP B 1 202 ? 2.275 -21.688 -20.422 1 91.56 202 ASP B CA 1
ATOM 4592 C C . ASP B 1 202 ? 1.651 -20.344 -20.047 1 91.56 202 ASP B C 1
ATOM 4594 O O . ASP B 1 202 ? 2.168 -19.625 -19.188 1 91.56 202 ASP B O 1
ATOM 4598 N N . PRO B 1 203 ? 0.59 -19.938 -20.719 1 89.94 203 PRO B N 1
ATOM 4599 C CA . PRO B 1 203 ? 0.06 -18.594 -20.453 1 89.94 203 PRO B CA 1
ATOM 4600 C C . PRO B 1 203 ? -0.495 -18.438 -19.047 1 89.94 203 PRO B C 1
ATOM 4602 O O . PRO B 1 203 ? -0.725 -17.312 -18.578 1 89.94 203 PRO B O 1
ATOM 4605 N N . VAL B 1 204 ? -0.686 -19.5 -18.344 1 90.62 204 VAL B N 1
ATOM 4606 C CA . VAL B 1 204 ? -1.355 -19.469 -17.047 1 90.62 204 VAL B CA 1
ATOM 4607 C C . VAL B 1 204 ? -0.346 -19.766 -15.938 1 90.62 204 VAL B C 1
ATOM 4609 O O . VAL B 1 204 ? -0.41 -19.172 -14.859 1 90.62 204 VAL B O 1
ATOM 4612 N N . ARG B 1 205 ? 0.718 -20.609 -16.25 1 94.06 205 ARG B N 1
ATOM 4613 C CA . ARG B 1 205 ? 1.622 -21.125 -15.219 1 94.06 205 ARG B CA 1
ATOM 4614 C C . ARG B 1 205 ? 3.053 -20.656 -15.469 1 94.06 205 ARG B C 1
ATOM 4616 O O . ARG B 1 205 ? 3.455 -20.453 -16.609 1 94.06 205 ARG B O 1
ATOM 4623 N N . TYR B 1 206 ? 3.75 -20.562 -14.32 1 96.12 206 TYR B N 1
ATOM 4624 C CA . TYR B 1 206 ? 5.168 -20.234 -14.422 1 96.12 206 TYR B CA 1
ATOM 4625 C C . TYR B 1 206 ? 5.941 -20.766 -13.227 1 96.12 206 TYR B C 1
ATOM 4627 O O . TYR B 1 206 ? 5.348 -21.156 -12.219 1 96.12 206 TYR B O 1
ATOM 4635 N N . ILE B 1 207 ? 7.246 -20.906 -13.398 1 96.19 207 ILE B N 1
ATOM 4636 C CA . ILE B 1 207 ? 8.18 -21.266 -12.336 1 96.19 207 ILE B CA 1
ATOM 4637 C C . ILE B 1 207 ? 8.891 -20.016 -11.828 1 96.19 207 ILE B C 1
ATOM 4639 O O . ILE B 1 207 ? 9.281 -19.156 -12.617 1 96.19 207 ILE B O 1
ATOM 4643 N N . THR B 1 208 ? 9.031 -19.891 -10.523 1 96.81 208 THR B N 1
ATOM 4644 C CA . THR B 1 208 ? 9.68 -18.734 -9.922 1 96.81 208 THR B CA 1
ATOM 4645 C C . THR B 1 208 ? 10.336 -19.094 -8.594 1 96.81 208 THR B C 1
ATOM 4647 O O . THR B 1 208 ? 10.297 -20.266 -8.18 1 96.81 208 THR B O 1
ATOM 4650 N N . ASN B 1 209 ? 11.039 -18.172 -8.016 1 94.75 209 ASN B N 1
ATOM 4651 C CA . ASN B 1 209 ? 11.703 -18.328 -6.723 1 94.75 209 ASN B CA 1
ATOM 4652 C C . ASN B 1 209 ? 10.969 -17.578 -5.617 1 94.75 209 ASN B C 1
ATOM 4654 O O . ASN B 1 209 ? 10.258 -16.609 -5.891 1 94.75 209 ASN B O 1
ATOM 4658 N N . HIS B 1 210 ? 11.227 -18.156 -4.41 1 92.56 210 HIS B N 1
ATOM 4659 C CA . HIS B 1 210 ? 10.703 -17.438 -3.258 1 92.56 210 HIS B CA 1
ATOM 4660 C C . HIS B 1 210 ? 11.508 -16.172 -2.992 1 92.56 210 HIS B C 1
ATOM 4662 O O . HIS B 1 210 ? 12.641 -16.234 -2.518 1 92.56 210 HIS B O 1
ATOM 4668 N N . SER B 1 211 ? 11.031 -15.023 -3.438 1 93.31 211 SER B N 1
ATOM 4669 C CA . SER B 1 211 ? 11.688 -13.75 -3.15 1 93.31 211 SER B CA 1
ATOM 4670 C C . SER B 1 211 ? 10.672 -12.625 -3.033 1 93.31 211 SER B C 1
ATOM 4672 O O . SER B 1 211 ? 9.766 -12.508 -3.859 1 93.31 211 SER B O 1
ATOM 4674 N N . SER B 1 212 ? 10.875 -11.875 -1.993 1 93.19 212 SER B N 1
ATOM 4675 C CA . SER B 1 212 ? 10.008 -10.719 -1.812 1 93.19 212 SER B CA 1
ATOM 4676 C C . SER B 1 212 ? 10.617 -9.469 -2.447 1 93.19 212 SER B C 1
ATOM 4678 O O . SER B 1 212 ? 9.938 -8.461 -2.621 1 93.19 212 SER B O 1
ATOM 4680 N N . GLY B 1 213 ? 11.875 -9.602 -2.795 1 96.19 213 GLY B N 1
ATOM 4681 C CA . GLY B 1 213 ? 12.562 -8.445 -3.352 1 96.19 213 GLY B CA 1
ATOM 4682 C C . GLY B 1 213 ? 13 -7.449 -2.299 1 96.19 213 GLY B C 1
ATOM 4683 O O . GLY B 1 213 ? 13.742 -6.508 -2.598 1 96.19 213 GLY B O 1
ATOM 4684 N N . LYS B 1 214 ? 12.719 -7.672 -0.996 1 96.88 214 LYS B N 1
ATOM 4685 C CA . LYS B 1 214 ? 12.906 -6.711 0.086 1 96.88 214 LYS B CA 1
ATOM 4686 C C . LYS B 1 214 ? 14.383 -6.367 0.262 1 96.88 214 LYS B C 1
ATOM 4688 O O . LYS B 1 214 ? 14.734 -5.199 0.458 1 96.88 214 LYS B O 1
ATOM 4693 N N . MET B 1 215 ? 15.227 -7.34 0.185 1 97.25 215 MET B N 1
ATOM 4694 C CA . MET B 1 215 ? 16.656 -7.094 0.376 1 97.25 215 MET B CA 1
ATOM 4695 C C . MET B 1 215 ? 17.203 -6.199 -0.728 1 97.25 215 MET B C 1
ATOM 4697 O O . MET B 1 215 ? 17.906 -5.223 -0.451 1 97.25 215 MET B O 1
ATOM 4701 N N . GLY B 1 216 ? 16.891 -6.555 -2.016 1 98.31 216 GLY B N 1
ATOM 4702 C CA . GLY B 1 216 ? 17.344 -5.73 -3.129 1 98.31 216 GLY B CA 1
ATOM 4703 C C . GLY B 1 216 ? 16.797 -4.316 -3.074 1 98.31 216 GLY B C 1
ATOM 4704 O O . GLY B 1 216 ? 17.516 -3.357 -3.361 1 98.31 216 GLY B O 1
ATOM 4705 N N . TYR B 1 217 ? 15.547 -4.18 -2.713 1 98.31 217 TYR B N 1
ATOM 4706 C CA . TYR B 1 217 ? 14.93 -2.859 -2.623 1 98.31 217 TYR B CA 1
ATOM 4707 C C . TYR B 1 217 ? 15.547 -2.045 -1.494 1 98.31 217 TYR B C 1
ATOM 4709 O O . TYR B 1 217 ? 15.719 -0.83 -1.62 1 98.31 217 TYR B O 1
ATOM 4717 N N . ALA B 1 218 ? 15.852 -2.725 -0.369 1 98.31 218 ALA B N 1
ATOM 4718 C CA . ALA B 1 218 ? 16.531 -2.055 0.736 1 98.31 218 ALA B CA 1
ATOM 4719 C C . ALA B 1 218 ? 17.906 -1.535 0.303 1 98.31 218 ALA B C 1
ATOM 4721 O O . ALA B 1 218 ? 18.297 -0.428 0.674 1 98.31 218 ALA B O 1
ATOM 4722 N N . LEU B 1 219 ? 18.594 -2.328 -0.492 1 98.75 219 LEU B N 1
ATOM 4723 C CA . LEU B 1 219 ? 19.906 -1.928 -1.004 1 98.75 219 LEU B CA 1
ATOM 4724 C C . LEU B 1 219 ? 19.781 -0.706 -1.908 1 98.75 219 LEU B C 1
ATOM 4726 O O . LEU B 1 219 ? 20.547 0.25 -1.771 1 98.75 219 LEU B O 1
ATOM 4730 N N . ALA B 1 220 ? 18.781 -0.773 -2.789 1 98.81 220 ALA B N 1
ATOM 4731 C CA . ALA B 1 220 ? 18.547 0.344 -3.701 1 98.81 220 ALA B CA 1
ATOM 4732 C C . ALA B 1 220 ? 18.219 1.617 -2.932 1 98.81 220 ALA B C 1
ATOM 4734 O O . ALA B 1 220 ? 18.75 2.689 -3.223 1 98.81 220 ALA B O 1
ATOM 4735 N N . LYS B 1 221 ? 17.344 1.467 -1.978 1 98.62 221 LYS B N 1
ATOM 4736 C CA . LYS B 1 221 ? 16.938 2.604 -1.16 1 98.62 221 LYS B CA 1
ATOM 4737 C C . LYS B 1 221 ? 18.109 3.197 -0.402 1 98.62 221 LYS B C 1
ATOM 4739 O O . LYS B 1 221 ? 18.312 4.414 -0.398 1 98.62 221 LYS B O 1
ATOM 4744 N N . ALA B 1 222 ? 18.906 2.33 0.216 1 98.69 222 ALA B N 1
ATOM 4745 C CA . ALA B 1 222 ? 20.062 2.779 0.991 1 98.69 222 ALA B CA 1
ATOM 4746 C C . ALA B 1 222 ? 21.062 3.518 0.107 1 98.69 222 ALA B C 1
ATOM 4748 O O . ALA B 1 222 ? 21.562 4.582 0.481 1 98.69 222 ALA B O 1
ATOM 4749 N N . ALA B 1 223 ? 21.312 2.932 -1.048 1 98.88 223 ALA B N 1
ATOM 4750 C CA . ALA B 1 223 ? 22.25 3.572 -1.971 1 98.88 223 ALA B CA 1
ATOM 4751 C C . ALA B 1 223 ? 21.734 4.941 -2.406 1 98.88 223 ALA B C 1
ATOM 4753 O O . ALA B 1 223 ? 22.5 5.914 -2.439 1 98.88 223 ALA B O 1
ATOM 4754 N N . MET B 1 224 ? 20.422 4.988 -2.713 1 98.81 224 MET B N 1
ATOM 4755 C CA . MET B 1 224 ? 19.797 6.242 -3.119 1 98.81 224 MET B CA 1
ATOM 4756 C C . MET B 1 224 ? 19.859 7.273 -1.996 1 98.81 224 MET B C 1
ATOM 4758 O O . MET B 1 224 ? 20.234 8.422 -2.225 1 98.81 224 MET B O 1
ATOM 4762 N N . LEU B 1 225 ? 19.594 6.879 -0.803 1 98.56 225 LEU B N 1
ATOM 4763 C CA . LEU B 1 225 ? 19.609 7.773 0.348 1 98.56 225 LEU B CA 1
ATOM 4764 C C . LEU B 1 225 ? 21.016 8.297 0.604 1 98.56 225 LEU B C 1
ATOM 4766 O O . LEU B 1 225 ? 21.188 9.391 1.141 1 98.56 225 LEU B O 1
ATOM 4770 N N . ARG B 1 226 ? 22.016 7.508 0.175 1 98.69 226 ARG B N 1
ATOM 4771 C CA . ARG B 1 226 ? 23.406 7.871 0.406 1 98.69 226 ARG B CA 1
ATOM 4772 C C . ARG B 1 226 ? 23.969 8.656 -0.775 1 98.69 226 ARG B C 1
ATOM 4774 O O . ARG B 1 226 ? 25.172 8.945 -0.82 1 98.69 226 ARG B O 1
ATOM 4781 N N . GLY B 1 227 ? 23.109 8.969 -1.803 1 98.5 227 GLY B N 1
ATOM 4782 C CA . GLY B 1 227 ? 23.438 9.945 -2.824 1 98.5 227 GLY B CA 1
ATOM 4783 C C . GLY B 1 227 ? 23.703 9.328 -4.184 1 98.5 227 GLY B C 1
ATOM 4784 O O . GLY B 1 227 ? 23.891 10.039 -5.168 1 98.5 227 GLY B O 1
ATOM 4785 N N . ALA B 1 228 ? 23.625 8 -4.328 1 98.81 228 ALA B N 1
ATOM 4786 C CA . ALA B 1 228 ? 23.969 7.312 -5.57 1 98.81 228 ALA B CA 1
ATOM 4787 C C . ALA B 1 228 ? 22.875 7.512 -6.621 1 98.81 228 ALA B C 1
ATOM 4789 O O . ALA B 1 228 ? 21.719 7.766 -6.285 1 98.81 228 ALA B O 1
ATOM 4790 N N . ASP B 1 229 ? 23.297 7.543 -7.898 1 98.75 229 ASP B N 1
ATOM 4791 C CA . ASP B 1 229 ? 22.375 7.312 -9.008 1 98.75 229 ASP B CA 1
ATOM 4792 C C . ASP B 1 229 ? 22.078 5.824 -9.164 1 98.75 229 ASP B C 1
ATOM 4794 O O . ASP B 1 229 ? 22.938 5.059 -9.625 1 98.75 229 ASP B O 1
ATOM 4798 N N . VAL B 1 230 ? 20.844 5.406 -8.805 1 98.88 230 VAL B N 1
ATOM 4799 C CA . VAL B 1 230 ? 20.578 3.98 -8.648 1 98.88 230 VAL B CA 1
ATOM 4800 C C . VAL B 1 230 ? 19.688 3.496 -9.789 1 98.88 230 VAL B C 1
ATOM 4802 O O . VAL B 1 230 ? 18.656 4.109 -10.094 1 98.88 230 VAL B O 1
ATOM 4805 N N . THR B 1 231 ? 20.109 2.504 -10.469 1 98.88 231 THR B N 1
ATOM 4806 C CA . THR B 1 231 ? 19.281 1.712 -11.359 1 98.88 231 THR B CA 1
ATOM 4807 C C . THR B 1 231 ? 18.875 0.402 -10.695 1 98.88 231 THR B C 1
ATOM 4809 O O . THR B 1 231 ? 19.719 -0.367 -10.25 1 98.88 231 THR B O 1
ATOM 4812 N N . LEU B 1 232 ? 17.609 0.197 -10.516 1 98.81 232 LEU B N 1
ATOM 4813 C CA . LEU B 1 232 ? 17.047 -1.013 -9.914 1 98.81 232 LEU B CA 1
ATOM 4814 C C . LEU B 1 232 ? 16.391 -1.889 -10.977 1 98.81 232 LEU B C 1
ATOM 4816 O O . LEU B 1 232 ? 15.367 -1.519 -11.547 1 98.81 232 LEU B O 1
ATOM 4820 N N . VAL B 1 233 ? 17.047 -2.967 -11.375 1 98.88 233 VAL B N 1
ATOM 4821 C CA . VAL B 1 233 ? 16.453 -3.963 -12.266 1 98.88 233 VAL B CA 1
ATOM 4822 C C . VAL B 1 233 ? 15.719 -5.02 -11.445 1 98.88 233 VAL B C 1
ATOM 4824 O O . VAL B 1 233 ? 16.344 -5.809 -10.734 1 98.88 233 VAL B O 1
ATOM 4827 N N . SER B 1 234 ? 14.43 -5.039 -11.547 1 98.69 234 SER B N 1
ATOM 4828 C CA . SER B 1 234 ? 13.672 -5.848 -10.602 1 98.69 234 SER B CA 1
ATOM 4829 C C . SER B 1 234 ? 12.695 -6.766 -11.312 1 98.69 234 SER B C 1
ATOM 4831 O O . SER B 1 234 ? 12 -6.34 -12.242 1 98.69 234 SER B O 1
ATOM 4833 N N . GLY B 1 235 ? 12.742 -8.07 -10.938 1 98.19 235 GLY B N 1
ATOM 4834 C CA . GLY B 1 235 ? 11.602 -8.914 -11.258 1 98.19 235 GLY B CA 1
ATOM 4835 C C . GLY B 1 235 ? 10.328 -8.5 -10.547 1 98.19 235 GLY B C 1
ATOM 4836 O O . GLY B 1 235 ? 10.32 -7.512 -9.812 1 98.19 235 GLY B O 1
ATOM 4837 N N . PRO B 1 236 ? 9.281 -9.188 -10.812 1 95.81 236 PRO B N 1
ATOM 4838 C CA . PRO B 1 236 ? 8.008 -8.805 -10.203 1 95.81 236 PRO B CA 1
ATOM 4839 C C . PRO B 1 236 ? 8.023 -8.891 -8.68 1 95.81 236 PRO B C 1
ATOM 4841 O O . PRO B 1 236 ? 8.328 -9.953 -8.125 1 95.81 236 PRO B O 1
ATOM 4844 N N . CYS B 1 237 ? 7.719 -7.77 -7.992 1 93.44 237 CYS B N 1
ATOM 4845 C CA . CYS B 1 237 ? 7.629 -7.688 -6.539 1 93.44 237 CYS B CA 1
ATOM 4846 C C . CYS B 1 237 ? 6.344 -6.988 -6.109 1 93.44 237 CYS B C 1
ATOM 4848 O O . CYS B 1 237 ? 5.773 -6.207 -6.871 1 93.44 237 CYS B O 1
ATOM 4850 N N . ALA B 1 238 ? 5.926 -7.309 -4.875 1 90.44 238 ALA B N 1
ATOM 4851 C CA . ALA B 1 238 ? 4.695 -6.727 -4.355 1 90.44 238 ALA B CA 1
ATOM 4852 C C . ALA B 1 238 ? 4.988 -5.5 -3.49 1 90.44 238 ALA B C 1
ATOM 4854 O O . ALA B 1 238 ? 4.094 -4.977 -2.824 1 90.44 238 ALA B O 1
ATOM 4855 N N . ILE B 1 239 ? 6.18 -5.086 -3.449 1 93 239 ILE B N 1
ATOM 4856 C CA . ILE B 1 239 ? 6.531 -3.934 -2.625 1 93 239 ILE B CA 1
ATOM 4857 C C . ILE B 1 239 ? 6.82 -2.729 -3.516 1 93 239 ILE B C 1
ATOM 4859 O O . ILE B 1 239 ? 7.207 -2.887 -4.676 1 93 239 ILE B O 1
ATOM 4863 N N . GLU B 1 240 ? 6.539 -1.55 -3.008 1 93.69 240 GLU B N 1
ATOM 4864 C CA . GLU B 1 240 ? 6.758 -0.32 -3.764 1 93.69 240 GLU B CA 1
ATOM 4865 C C . GLU B 1 240 ? 8.25 -0.038 -3.939 1 93.69 240 GLU B C 1
ATOM 4867 O O . GLU B 1 240 ? 9.016 -0.12 -2.982 1 93.69 240 GLU B O 1
ATOM 4872 N N . PRO B 1 241 ? 8.609 0.178 -5.133 1 96.12 241 PRO B N 1
ATOM 4873 C CA . PRO B 1 241 ? 10.016 0.561 -5.316 1 96.12 241 PRO B CA 1
ATOM 4874 C C . PRO B 1 241 ? 10.383 1.84 -4.566 1 96.12 241 PRO B C 1
ATOM 4876 O O . PRO B 1 241 ? 9.523 2.699 -4.348 1 96.12 241 PRO B O 1
ATOM 4879 N N . PRO B 1 242 ? 11.609 1.891 -4.133 1 96.81 242 PRO B N 1
ATOM 4880 C CA . PRO B 1 242 ? 12.016 3.143 -3.492 1 96.81 242 PRO B CA 1
ATOM 4881 C C . PRO B 1 242 ? 11.93 4.344 -4.434 1 96.81 242 PRO B C 1
ATOM 4883 O O . PRO B 1 242 ? 12.172 4.211 -5.633 1 96.81 242 PRO B O 1
ATOM 4886 N N . PRO B 1 243 ? 11.594 5.473 -3.85 1 96.69 243 PRO B N 1
ATOM 4887 C CA . PRO B 1 243 ? 11.547 6.676 -4.684 1 96.69 243 PRO B CA 1
ATOM 4888 C C . PRO B 1 243 ? 12.93 7.105 -5.18 1 96.69 243 PRO B C 1
ATOM 4890 O O . PRO B 1 243 ? 13.945 6.727 -4.586 1 96.69 243 PRO B O 1
ATOM 4893 N N . PHE B 1 244 ? 12.945 7.824 -6.301 1 97.69 244 PHE B N 1
ATOM 4894 C CA . PHE B 1 244 ? 14.125 8.5 -6.84 1 97.69 244 PHE B CA 1
ATOM 4895 C C . PHE B 1 244 ? 15.117 7.488 -7.406 1 97.69 244 PHE B C 1
ATOM 4897 O O . PHE B 1 244 ? 16.312 7.777 -7.516 1 97.69 244 PHE B O 1
ATOM 4904 N N . VAL B 1 245 ? 14.664 6.219 -7.684 1 98.12 245 VAL B N 1
ATOM 4905 C CA . VAL B 1 245 ? 15.484 5.191 -8.328 1 98.12 245 VAL B CA 1
ATOM 4906 C C . VAL B 1 245 ? 14.945 4.902 -9.727 1 98.12 245 VAL B C 1
ATOM 4908 O O . VAL B 1 245 ? 13.734 4.969 -9.953 1 98.12 245 VAL B O 1
ATOM 4911 N N . LYS B 1 246 ? 15.836 4.727 -10.656 1 98.31 246 LYS B N 1
ATOM 4912 C CA . LYS B 1 246 ? 15.406 4.281 -11.984 1 98.31 246 LYS B CA 1
ATOM 4913 C C . LYS B 1 246 ? 15.039 2.801 -11.969 1 98.31 246 LYS B C 1
ATOM 4915 O O . LYS B 1 246 ? 15.914 1.938 -11.914 1 98.31 246 LYS B O 1
ATOM 4920 N N . LEU B 1 247 ? 13.781 2.52 -12.023 1 98.56 247 LEU B N 1
ATOM 4921 C CA . LEU B 1 247 ? 13.305 1.141 -12 1 98.56 247 LEU B CA 1
ATOM 4922 C C . LEU B 1 247 ? 13.234 0.566 -13.406 1 98.56 247 LEU B C 1
ATOM 4924 O O . LEU B 1 247 ? 12.68 1.196 -14.312 1 98.56 247 LEU B O 1
ATOM 4928 N N . VAL B 1 248 ? 13.844 -0.517 -13.68 1 98.62 248 VAL B N 1
ATOM 4929 C CA . VAL B 1 248 ? 13.727 -1.297 -14.906 1 98.62 248 VAL B CA 1
ATOM 4930 C C . VAL B 1 248 ? 13.039 -2.627 -14.609 1 98.62 248 VAL B C 1
ATOM 4932 O O . VAL B 1 248 ? 13.688 -3.594 -14.211 1 98.62 248 VAL B O 1
ATOM 4935 N N . PRO B 1 249 ? 11.734 -2.654 -14.812 1 98.44 249 PRO B N 1
ATOM 4936 C CA . PRO B 1 249 ? 11.016 -3.9 -14.539 1 98.44 249 PRO B CA 1
ATOM 4937 C C . PRO B 1 249 ? 11.312 -4.996 -15.555 1 98.44 249 PRO B C 1
ATOM 4939 O O . PRO B 1 249 ? 11.414 -4.715 -16.75 1 98.44 249 PRO B O 1
ATOM 4942 N N . VAL B 1 250 ? 11.547 -6.168 -15.141 1 98.56 250 VAL B N 1
ATOM 4943 C CA . VAL B 1 250 ? 11.742 -7.352 -15.969 1 98.56 250 VAL B CA 1
ATOM 4944 C C . VAL B 1 250 ? 10.898 -8.508 -15.438 1 98.56 250 VAL B C 1
ATOM 4946 O O . VAL B 1 250 ? 10.383 -8.438 -14.312 1 98.56 250 VAL B O 1
ATOM 4949 N N . VAL B 1 251 ? 10.695 -9.562 -16.219 1 97.94 251 VAL B N 1
ATOM 4950 C CA . VAL B 1 251 ? 9.914 -10.703 -15.773 1 97.94 251 VAL B CA 1
ATOM 4951 C C . VAL B 1 251 ? 10.781 -11.961 -15.781 1 97.94 251 VAL B C 1
ATOM 4953 O O . VAL B 1 251 ? 10.883 -12.664 -14.773 1 97.94 251 VAL B O 1
ATOM 4956 N N . THR B 1 252 ? 11.516 -12.219 -16.859 1 98.19 252 THR B N 1
ATOM 4957 C CA . THR B 1 252 ? 12.258 -13.461 -17.031 1 98.19 252 THR B CA 1
ATOM 4958 C C . THR B 1 252 ? 13.734 -13.258 -16.719 1 98.19 252 THR B C 1
ATOM 4960 O O . THR B 1 252 ? 14.211 -12.125 -16.656 1 98.19 252 THR B O 1
ATOM 4963 N N . ALA B 1 253 ? 14.422 -14.359 -16.531 1 98.06 253 ALA B N 1
ATOM 4964 C CA . ALA B 1 253 ? 15.875 -14.328 -16.344 1 98.06 253 ALA B CA 1
ATOM 4965 C C . ALA B 1 253 ? 16.562 -13.711 -17.562 1 98.06 253 ALA B C 1
ATOM 4967 O O . ALA B 1 253 ? 17.516 -12.945 -17.406 1 98.06 253 ALA B O 1
ATOM 4968 N N . LYS B 1 254 ? 16.094 -14.047 -18.734 1 98.25 254 LYS B N 1
ATOM 4969 C CA . LYS B 1 254 ? 16.672 -13.508 -19.969 1 98.25 254 LYS B CA 1
ATOM 4970 C C . LYS B 1 254 ? 16.5 -11.992 -20.031 1 98.25 254 LYS B C 1
ATOM 4972 O O . LYS B 1 254 ? 17.422 -11.273 -20.391 1 98.25 254 LYS B O 1
ATOM 4977 N N . GLU B 1 255 ? 15.281 -11.516 -19.688 1 98.56 255 GLU B N 1
ATOM 4978 C CA . GLU B 1 255 ? 15.039 -10.078 -19.656 1 98.56 255 GLU B CA 1
ATOM 4979 C C . GLU B 1 255 ? 15.961 -9.375 -18.656 1 98.56 255 GLU B C 1
ATOM 4981 O O . GLU B 1 255 ? 16.469 -8.289 -18.938 1 98.56 255 GLU B O 1
ATOM 4986 N N . MET B 1 256 ? 16.156 -9.984 -17.516 1 98.69 256 MET B N 1
ATOM 4987 C CA . MET B 1 256 ? 17.047 -9.391 -16.531 1 98.69 256 MET B CA 1
ATOM 4988 C C . MET B 1 256 ? 18.484 -9.367 -17.031 1 98.69 256 MET B C 1
ATOM 4990 O O . MET B 1 256 ? 19.188 -8.383 -16.859 1 98.69 256 MET B O 1
ATOM 4994 N N . PHE B 1 257 ? 18.922 -10.508 -17.688 1 98.56 257 PHE B N 1
ATOM 4995 C CA . PHE B 1 257 ? 20.25 -10.57 -18.281 1 98.56 257 PHE B CA 1
ATOM 4996 C C . PHE B 1 257 ? 20.469 -9.406 -19.25 1 98.56 257 PHE B C 1
ATOM 4998 O O . PHE B 1 257 ? 21.469 -8.688 -19.141 1 98.56 257 PHE B O 1
ATOM 5005 N N . ASP B 1 258 ? 19.484 -9.219 -20.109 1 98.69 258 ASP B N 1
ATOM 5006 C CA . ASP B 1 258 ? 19.594 -8.18 -21.125 1 98.69 258 ASP B CA 1
ATOM 5007 C C . ASP B 1 258 ? 19.594 -6.789 -20.5 1 98.69 258 ASP B C 1
ATOM 5009 O O . ASP B 1 258 ? 20.406 -5.941 -20.875 1 98.69 258 ASP B O 1
ATOM 5013 N N . ALA B 1 259 ? 18.734 -6.523 -19.5 1 98.75 259 ALA B N 1
ATOM 5014 C CA . ALA B 1 259 ? 18.641 -5.227 -18.844 1 98.75 259 ALA B CA 1
ATOM 5015 C C . ALA B 1 259 ? 19.922 -4.887 -18.094 1 98.75 259 ALA B C 1
ATOM 5017 O O . ALA B 1 259 ? 20.422 -3.762 -18.188 1 98.75 259 ALA B O 1
ATOM 5018 N N . VAL B 1 260 ? 20.453 -5.867 -17.391 1 98.69 260 VAL B N 1
ATOM 5019 C CA . VAL B 1 260 ? 21.641 -5.66 -16.578 1 98.69 260 VAL B CA 1
ATOM 5020 C C . VAL B 1 260 ? 22.859 -5.43 -17.484 1 98.69 260 VAL B C 1
ATOM 5022 O O . VAL B 1 260 ? 23.594 -4.469 -17.297 1 98.69 260 VAL B O 1
ATOM 5025 N N . THR B 1 261 ? 23.062 -6.277 -18.453 1 97.81 261 THR B N 1
ATOM 5026 C CA . THR B 1 261 ? 24.266 -6.23 -19.25 1 97.81 261 THR B CA 1
ATOM 5027 C C . THR B 1 261 ? 24.266 -5.004 -20.156 1 97.81 261 THR B C 1
ATOM 5029 O O . THR B 1 261 ? 25.328 -4.508 -20.547 1 97.81 261 THR B O 1
ATOM 5032 N N . SER B 1 262 ? 23.047 -4.484 -20.469 1 97.56 262 SER B N 1
ATOM 5033 C CA . SER B 1 262 ? 22.953 -3.32 -21.344 1 97.56 262 SER B CA 1
ATOM 5034 C C . SER B 1 262 ? 23.453 -2.061 -20.641 1 97.56 262 SER B C 1
ATOM 5036 O O . SER B 1 262 ? 23.812 -1.083 -21.297 1 97.56 262 SER B O 1
ATOM 5038 N N . VAL B 1 263 ? 23.516 -2.061 -19.297 1 97.44 263 VAL B N 1
ATOM 5039 C CA . VAL B 1 263 ? 23.875 -0.826 -18.609 1 97.44 263 VAL B CA 1
ATOM 5040 C C . VAL B 1 263 ? 25.062 -1.078 -17.672 1 97.44 263 VAL B C 1
ATOM 5042 O O . VAL B 1 263 ? 25.562 -0.149 -17.047 1 97.44 263 VAL B O 1
ATOM 5045 N N . SER B 1 264 ? 25.484 -2.316 -17.594 1 97.19 264 SER B N 1
ATOM 5046 C CA . SER B 1 264 ? 26.516 -2.691 -16.625 1 97.19 264 SER B CA 1
ATOM 5047 C C . SER B 1 264 ? 27.797 -1.875 -16.844 1 97.19 264 SER B C 1
ATOM 5049 O O . SER B 1 264 ? 28.484 -1.538 -15.875 1 97.19 264 SER B O 1
ATOM 5051 N N . PHE B 1 265 ? 28.109 -1.47 -18.016 1 95.62 265 PHE B N 1
ATOM 5052 C CA . PHE B 1 265 ? 29.359 -0.802 -18.359 1 95.62 265 PHE B CA 1
ATOM 5053 C C . PHE B 1 265 ? 29.391 0.615 -17.797 1 95.62 265 PHE B C 1
ATOM 5055 O O . PHE B 1 265 ? 30.453 1.231 -17.719 1 95.62 265 PHE B O 1
ATOM 5062 N N . GLU B 1 266 ? 28.281 1.12 -17.406 1 96.19 266 GLU B N 1
ATOM 5063 C CA . GLU B 1 266 ? 28.234 2.492 -16.906 1 96.19 266 GLU B CA 1
ATOM 5064 C C . GLU B 1 266 ? 28.188 2.529 -15.391 1 96.19 266 GLU B C 1
ATOM 5066 O O . GLU B 1 266 ? 28.172 3.607 -14.789 1 96.19 266 GLU B O 1
ATOM 5071 N N . GLN B 1 267 ? 28.172 1.383 -14.75 1 98.06 267 GLN B N 1
ATOM 5072 C CA . GLN B 1 267 ? 27.938 1.324 -13.312 1 98.06 267 GLN B CA 1
ATOM 5073 C C . GLN B 1 267 ? 29.266 1.235 -12.547 1 98.06 267 GLN B C 1
ATOM 5075 O O . GLN B 1 267 ? 30.188 0.56 -12.984 1 98.06 267 GLN B O 1
ATOM 5080 N N . ASP B 1 268 ? 29.359 1.899 -11.406 1 98.06 268 ASP B N 1
ATOM 5081 C CA . ASP B 1 268 ? 30.516 1.8 -10.523 1 98.06 268 ASP B CA 1
ATOM 5082 C C . ASP B 1 268 ? 30.391 0.589 -9.602 1 98.06 268 ASP B C 1
ATOM 5084 O O . ASP B 1 268 ? 31.391 -0.078 -9.312 1 98.06 268 ASP B O 1
ATOM 5088 N N . ILE B 1 269 ? 29.234 0.353 -9.109 1 98.69 269 ILE B N 1
ATOM 5089 C CA . ILE B 1 269 ? 28.922 -0.736 -8.188 1 98.69 269 ILE B CA 1
ATOM 5090 C C . ILE B 1 269 ? 27.734 -1.533 -8.711 1 98.69 269 ILE B C 1
ATOM 5092 O O . ILE B 1 269 ? 26.719 -0.955 -9.125 1 98.69 269 ILE B O 1
ATOM 5096 N N . ILE B 1 270 ? 27.859 -2.818 -8.797 1 98.81 270 ILE B N 1
ATOM 5097 C CA . ILE B 1 270 ? 26.766 -3.707 -9.188 1 98.81 270 ILE B CA 1
ATOM 5098 C C . ILE B 1 270 ? 26.5 -4.711 -8.07 1 98.81 270 ILE B C 1
ATOM 5100 O O . ILE B 1 270 ? 27.391 -5.438 -7.648 1 98.81 270 ILE B O 1
ATOM 5104 N N . ILE B 1 271 ? 25.281 -4.699 -7.57 1 98.81 271 ILE B N 1
ATOM 5105 C CA . ILE B 1 271 ? 24.859 -5.613 -6.512 1 98.81 271 ILE B CA 1
ATOM 5106 C C . ILE B 1 271 ? 23.75 -6.527 -7.027 1 98.81 271 ILE B C 1
ATOM 5108 O O . ILE B 1 271 ? 22.641 -6.07 -7.312 1 98.81 271 ILE B O 1
ATOM 5112 N N . LYS B 1 272 ? 24.016 -7.805 -7.168 1 98.5 272 LYS B N 1
ATOM 5113 C CA . LYS B 1 272 ? 23.062 -8.789 -7.68 1 98.5 272 LYS B CA 1
ATOM 5114 C C . LYS B 1 272 ? 22.328 -9.492 -6.543 1 98.5 272 LYS B C 1
ATOM 5116 O O . LYS B 1 272 ? 22.703 -10.586 -6.133 1 98.5 272 LYS B O 1
ATOM 5121 N N . ALA B 1 273 ? 21.219 -8.875 -6.125 1 97.81 273 ALA B N 1
ATOM 5122 C CA . ALA B 1 273 ? 20.469 -9.406 -4.992 1 97.81 273 ALA B CA 1
ATOM 5123 C C . ALA B 1 273 ? 19.219 -10.125 -5.465 1 97.81 273 ALA B C 1
ATOM 5125 O O . ALA B 1 273 ? 18.484 -10.695 -4.656 1 97.81 273 ALA B O 1
ATOM 5126 N N . ALA B 1 274 ? 18.891 -10.148 -6.73 1 97.88 274 ALA B N 1
ATOM 5127 C CA . ALA B 1 274 ? 17.688 -10.766 -7.277 1 97.88 274 ALA B CA 1
ATOM 5128 C C . ALA B 1 274 ? 17.75 -12.281 -7.145 1 97.88 274 ALA B C 1
ATOM 5130 O O . ALA B 1 274 ? 18.828 -12.875 -7.191 1 97.88 274 ALA B O 1
ATOM 5131 N N . ALA B 1 275 ? 16.609 -12.875 -6.969 1 96.56 275 ALA B N 1
ATOM 5132 C CA . ALA B 1 275 ? 16.453 -14.328 -7.074 1 96.56 275 ALA B CA 1
ATOM 5133 C C . ALA B 1 275 ? 16.172 -14.742 -8.516 1 96.56 275 ALA B C 1
ATOM 5135 O O . ALA B 1 275 ? 15.016 -14.938 -8.891 1 96.56 275 ALA B O 1
ATOM 5136 N N . VAL B 1 276 ? 17.234 -14.93 -9.266 1 97.06 276 VAL B N 1
ATOM 5137 C CA . VAL B 1 276 ? 17.125 -15.258 -10.68 1 97.06 276 VAL B CA 1
ATOM 5138 C C . VAL B 1 276 ? 16.969 -16.766 -10.852 1 97.06 276 VAL B C 1
ATOM 5140 O O . VAL B 1 276 ? 17.688 -17.547 -10.227 1 97.06 276 VAL B O 1
ATOM 5143 N N . ALA B 1 277 ? 16.031 -17.109 -11.711 1 95.12 277 ALA B N 1
ATOM 5144 C CA . ALA B 1 277 ? 15.82 -18.531 -11.977 1 95.12 277 ALA B CA 1
ATOM 5145 C C . ALA B 1 277 ? 17.062 -19.172 -12.586 1 95.12 277 ALA B C 1
ATOM 5147 O O . ALA B 1 277 ? 17.609 -18.656 -13.57 1 95.12 277 ALA B O 1
ATOM 5148 N N . ASP B 1 278 ? 17.5 -20.297 -12.062 1 92.38 278 ASP B N 1
ATOM 5149 C CA . ASP B 1 278 ? 18.641 -21.047 -12.578 1 92.38 278 ASP B CA 1
ATOM 5150 C C . ASP B 1 278 ? 18.266 -21.797 -13.852 1 92.38 278 ASP B C 1
ATOM 5152 O O . ASP B 1 278 ? 19.141 -22.094 -14.68 1 92.38 278 ASP B O 1
ATOM 5156 N N . TYR B 1 279 ? 16.969 -22.156 -13.906 1 93.19 279 TYR B N 1
ATOM 5157 C CA . TYR B 1 279 ? 16.453 -22.938 -15.031 1 93.19 279 TYR B CA 1
ATOM 5158 C C . TYR B 1 279 ? 15.172 -22.312 -15.578 1 93.19 279 TYR B C 1
ATOM 5160 O O . TYR B 1 279 ? 14.461 -21.594 -14.859 1 93.19 279 TYR B O 1
ATOM 5168 N N . ARG B 1 280 ? 14.867 -22.531 -16.828 1 94.62 280 ARG B N 1
ATOM 5169 C CA . ARG B 1 280 ? 13.625 -22.172 -17.5 1 94.62 280 ARG B CA 1
ATOM 5170 C C . ARG B 1 280 ? 13.047 -23.359 -18.25 1 94.62 280 ARG B C 1
ATOM 5172 O O . ARG B 1 280 ? 13.789 -24.266 -18.656 1 94.62 280 ARG B O 1
ATOM 5179 N N . PRO B 1 281 ? 11.711 -23.438 -18.406 1 93.81 281 PRO B N 1
ATOM 5180 C CA . PRO B 1 281 ? 11.156 -24.5 -19.25 1 93.81 281 PRO B CA 1
ATOM 5181 C C . PRO B 1 281 ? 11.773 -24.531 -20.641 1 93.81 281 PRO B C 1
ATOM 5183 O O . PRO B 1 281 ? 11.938 -23.484 -21.266 1 93.81 281 PRO B O 1
ATOM 5186 N N . ALA B 1 282 ? 12.102 -25.75 -21.047 1 92.81 282 ALA B N 1
ATOM 5187 C CA . ALA B 1 282 ? 12.711 -25.906 -22.359 1 92.81 282 ALA B CA 1
ATOM 5188 C C . ALA B 1 282 ? 11.742 -25.5 -23.469 1 92.81 282 ALA B C 1
ATOM 5190 O O . ALA B 1 282 ? 12.164 -25 -24.516 1 92.81 282 ALA B O 1
ATOM 5191 N N . ASN B 1 283 ? 10.5 -25.766 -23.188 1 91.31 283 ASN B N 1
ATOM 5192 C CA . ASN B 1 283 ? 9.43 -25.391 -24.109 1 91.31 283 ASN B CA 1
ATOM 5193 C C . ASN B 1 283 ? 8.305 -24.656 -23.375 1 91.31 283 ASN B C 1
ATOM 5195 O O . ASN B 1 283 ? 7.859 -25.094 -22.312 1 91.31 283 ASN B O 1
ATOM 5199 N N . VAL B 1 284 ? 7.941 -23.531 -23.984 1 90.75 284 VAL B N 1
ATOM 5200 C CA . VAL B 1 284 ? 6.801 -22.797 -23.453 1 90.75 284 VAL B CA 1
ATOM 5201 C C . VAL B 1 284 ? 5.57 -23.062 -24.312 1 90.75 284 VAL B C 1
ATOM 5203 O O . VAL B 1 284 ? 5.598 -22.844 -25.531 1 90.75 284 VAL B O 1
ATOM 5206 N N . TYR B 1 285 ? 4.57 -23.469 -23.656 1 87.44 285 TYR B N 1
ATOM 5207 C CA . TYR B 1 285 ? 3.352 -23.797 -24.391 1 87.44 285 TYR B CA 1
ATOM 5208 C C . TYR B 1 285 ? 2.543 -22.547 -24.703 1 87.44 285 TYR B C 1
ATOM 5210 O O . TYR B 1 285 ? 2.451 -21.641 -23.859 1 87.44 285 TYR B O 1
ATOM 5218 N N . GLU B 1 286 ? 1.916 -22.531 -25.828 1 84.88 286 GLU B N 1
ATOM 5219 C CA . GLU B 1 286 ? 1.146 -21.375 -26.266 1 84.88 286 GLU B CA 1
ATOM 5220 C C . GLU B 1 286 ? -0.24 -21.359 -25.625 1 84.88 286 GLU B C 1
ATOM 5222 O O . GLU B 1 286 ? -0.869 -20.297 -25.516 1 84.88 286 GLU B O 1
ATOM 5227 N N . ASP B 1 287 ? -0.674 -22.547 -25.406 1 84.69 287 ASP B N 1
ATOM 5228 C CA . ASP B 1 287 ? -1.988 -22.688 -24.781 1 84.69 287 ASP B CA 1
ATOM 5229 C C . ASP B 1 287 ? -1.885 -23.375 -23.422 1 84.69 287 ASP B C 1
ATOM 5231 O O . ASP B 1 287 ? -0.897 -24.062 -23.141 1 84.69 287 ASP B O 1
ATOM 5235 N N . LYS B 1 288 ? -2.949 -23.156 -22.641 1 79.75 288 LYS B N 1
ATOM 5236 C CA . LYS B 1 288 ? -2.994 -23.828 -21.344 1 79.75 288 LYS B CA 1
ATOM 5237 C C . LYS B 1 288 ? -2.959 -25.344 -21.516 1 79.75 288 LYS B C 1
ATOM 5239 O O . LYS B 1 288 ? -3.76 -25.906 -22.25 1 79.75 288 LYS B O 1
ATOM 5244 N N . VAL B 1 289 ? -1.979 -25.922 -20.812 1 76.25 289 VAL B N 1
ATOM 5245 C CA . VAL B 1 289 ? -1.896 -27.391 -20.859 1 76.25 289 VAL B CA 1
ATOM 5246 C C . VAL B 1 289 ? -3.016 -27.984 -20.016 1 76.25 289 VAL B C 1
ATOM 5248 O O . VAL B 1 289 ? -3.125 -27.703 -18.812 1 76.25 289 VAL B O 1
ATOM 5251 N N . LYS B 1 290 ? -3.916 -28.812 -20.672 1 71.19 290 LYS B N 1
ATOM 5252 C CA . LYS B 1 290 ? -5.098 -29.344 -20 1 71.19 290 LYS B CA 1
ATOM 5253 C C . LYS B 1 290 ? -4.73 -30.484 -19.062 1 71.19 290 LYS B C 1
ATOM 5255 O O . LYS B 1 290 ? -3.723 -31.172 -19.25 1 71.19 290 LYS B O 1
ATOM 5260 N N . LYS B 1 291 ? -5.586 -30.641 -18.047 1 67 291 LYS B N 1
ATOM 5261 C CA . LYS B 1 291 ? -5.418 -31.609 -16.969 1 67 291 LYS B CA 1
ATOM 5262 C C . LYS B 1 291 ? -5.797 -33 -17.422 1 67 291 LYS B C 1
ATOM 5264 O O . LYS B 1 291 ? -6.867 -33.5 -17.078 1 67 291 LYS B O 1
ATOM 5269 N N . HIS B 1 292 ? -5.309 -33.469 -18.484 1 68.62 292 HIS B N 1
ATOM 5270 C CA . HIS B 1 292 ? -5.812 -34.781 -18.922 1 68.62 292 HIS B CA 1
ATOM 5271 C C . HIS B 1 292 ? -4.914 -35.906 -18.438 1 68.62 292 HIS B C 1
ATOM 5273 O O . HIS B 1 292 ? -5.379 -37.031 -18.25 1 68.62 292 HIS B O 1
ATOM 5279 N N . GLU B 1 293 ? -3.705 -35.562 -18.297 1 70.44 293 GLU B N 1
ATOM 5280 C CA . GLU B 1 293 ? -2.787 -36.625 -17.953 1 70.44 293 GLU B CA 1
ATOM 5281 C C . GLU B 1 293 ? -2.486 -36.656 -16.469 1 70.44 293 GLU B C 1
ATOM 5283 O O . GLU B 1 293 ? -2.391 -35.594 -15.836 1 70.44 293 GLU B O 1
ATOM 5288 N N . GLU B 1 294 ? -2.51 -37.875 -15.961 1 72.44 294 GLU B N 1
ATOM 5289 C CA . GLU B 1 294 ? -2.223 -38.062 -14.539 1 72.44 294 GLU B CA 1
ATOM 5290 C C . GLU B 1 294 ? -0.823 -37.562 -14.188 1 72.44 294 GLU B C 1
ATOM 5292 O O . GLU B 1 294 ? -0.595 -37.062 -13.086 1 72.44 294 GLU B O 1
ATOM 5297 N N . GLN B 1 295 ? 0.034 -37.75 -15.227 1 74.94 295 GLN B N 1
ATOM 5298 C CA . GLN B 1 295 ? 1.407 -37.312 -15 1 74.94 295 GLN B CA 1
ATOM 5299 C C . GLN B 1 295 ? 1.902 -36.469 -16.156 1 74.94 295 GLN B C 1
ATOM 5301 O O . GLN B 1 295 ? 1.54 -36.688 -17.312 1 74.94 295 GLN B O 1
ATOM 5306 N N . MET B 1 296 ? 2.549 -35.375 -15.727 1 83.62 296 MET B N 1
ATOM 5307 C CA . MET B 1 296 ? 3.197 -34.469 -16.672 1 83.62 296 MET B CA 1
ATOM 5308 C C . MET B 1 296 ? 4.629 -34.156 -16.234 1 83.62 296 MET B C 1
ATOM 5310 O O . MET B 1 296 ? 5.004 -34.406 -15.094 1 83.62 296 MET B O 1
ATOM 5314 N N . SER B 1 297 ? 5.477 -34 -17.219 1 88.94 297 SER B N 1
ATOM 5315 C CA . SER B 1 297 ? 6.852 -33.625 -16.906 1 88.94 297 SER B CA 1
ATOM 5316 C C . SER B 1 297 ? 7.254 -32.344 -17.656 1 88.94 297 SER B C 1
ATOM 5318 O O . SER B 1 297 ? 6.898 -32.156 -18.828 1 88.94 297 SER B O 1
ATOM 5320 N N . ILE B 1 298 ? 7.895 -31.469 -16.953 1 90.69 298 ILE B N 1
ATOM 5321 C CA . ILE B 1 298 ? 8.398 -30.234 -17.562 1 90.69 298 ILE B CA 1
ATOM 5322 C C . ILE B 1 298 ? 9.914 -30.328 -17.734 1 90.69 298 ILE B C 1
ATOM 5324 O O . ILE B 1 298 ? 10.648 -30.469 -16.75 1 90.69 298 ILE B O 1
ATOM 5328 N N . LYS B 1 299 ? 10.352 -30.266 -18.969 1 92.06 299 LYS B N 1
ATOM 5329 C CA . LYS B 1 299 ? 11.781 -30.219 -19.234 1 92.06 299 LYS B CA 1
ATOM 5330 C C . LYS B 1 299 ? 12.344 -28.812 -19.031 1 92.06 299 LYS B C 1
ATOM 5332 O O . LYS B 1 299 ? 11.758 -27.844 -19.5 1 92.06 299 LYS B O 1
ATOM 5337 N N . LEU B 1 300 ? 13.5 -28.797 -18.297 1 93.25 300 LEU B N 1
ATOM 5338 C CA . LEU B 1 300 ? 14.109 -27.516 -17.969 1 93.25 300 LEU B CA 1
ATOM 5339 C C . LEU B 1 300 ? 15.484 -27.391 -18.609 1 93.25 300 LEU B C 1
ATOM 5341 O O . LEU B 1 300 ? 16.172 -28.391 -18.828 1 93.25 300 LEU B O 1
ATOM 5345 N N . GLU B 1 301 ? 15.852 -26.203 -18.938 1 93.75 301 GLU B N 1
ATOM 5346 C CA . GLU B 1 301 ? 17.203 -25.875 -19.391 1 93.75 301 GLU B CA 1
ATOM 5347 C C . GLU B 1 301 ? 17.781 -24.719 -18.578 1 93.75 301 GLU B C 1
ATOM 5349 O O . GLU B 1 301 ? 17.047 -23.922 -18 1 93.75 301 GLU B O 1
ATOM 5354 N N . LYS B 1 302 ? 19.109 -24.562 -18.547 1 93.69 302 LYS B N 1
ATOM 5355 C CA . LYS B 1 302 ? 19.797 -23.562 -17.75 1 93.69 302 LYS B CA 1
ATOM 5356 C C . LYS B 1 302 ? 19.578 -22.156 -18.312 1 93.69 302 LYS B C 1
ATOM 5358 O O . LYS B 1 302 ? 19.547 -21.969 -19.531 1 93.69 302 LYS B O 1
ATOM 5363 N N . THR B 1 303 ? 19.391 -21.203 -17.391 1 94.12 303 THR B N 1
ATOM 5364 C CA . THR B 1 303 ? 19.328 -19.797 -17.797 1 94.12 303 THR B CA 1
ATOM 5365 C C . THR B 1 303 ? 20.734 -19.203 -17.906 1 94.12 303 THR B C 1
ATOM 5367 O O . THR B 1 303 ? 21.719 -19.844 -17.484 1 94.12 303 THR B O 1
ATOM 5370 N N . ASP B 1 304 ? 20.828 -18 -18.547 1 93.62 304 ASP B N 1
ATOM 5371 C CA . ASP B 1 304 ? 22.125 -17.312 -18.625 1 93.62 304 ASP B CA 1
ATOM 5372 C C . ASP B 1 304 ? 22.562 -16.844 -17.234 1 93.62 304 ASP B C 1
ATOM 5374 O O . ASP B 1 304 ? 21.75 -16.344 -16.453 1 93.62 304 ASP B O 1
ATOM 5378 N N . ASP B 1 305 ? 23.797 -17.109 -16.969 1 94.5 305 ASP B N 1
ATOM 5379 C CA . ASP B 1 305 ? 24.359 -16.688 -15.695 1 94.5 305 ASP B CA 1
ATOM 5380 C C . ASP B 1 305 ? 24.781 -15.227 -15.742 1 94.5 305 ASP B C 1
ATOM 5382 O O . ASP B 1 305 ? 25.859 -14.906 -16.266 1 94.5 305 ASP B O 1
ATOM 5386 N N . ILE B 1 306 ? 23.984 -14.367 -15.188 1 97.25 306 ILE B N 1
ATOM 5387 C CA . ILE B 1 306 ? 24.203 -12.922 -15.25 1 97.25 306 ILE B CA 1
ATOM 5388 C C . ILE B 1 306 ? 25.484 -12.562 -14.516 1 97.25 306 ILE B C 1
ATOM 5390 O O . ILE B 1 306 ? 26.297 -11.781 -15.023 1 97.25 306 ILE B O 1
ATOM 5394 N N . LEU B 1 307 ? 25.641 -13.109 -13.328 1 96.69 307 LEU B N 1
ATOM 5395 C CA . LEU B 1 307 ? 26.781 -12.797 -12.484 1 96.69 307 LEU B CA 1
ATOM 5396 C C . LEU B 1 307 ? 28.078 -13.227 -13.148 1 96.69 307 LEU B C 1
ATOM 5398 O O . LEU B 1 307 ? 29.078 -12.5 -13.094 1 96.69 307 LEU B O 1
ATOM 5402 N N . ARG B 1 308 ? 28.078 -14.422 -13.719 1 95.31 308 ARG B N 1
ATOM 5403 C CA . ARG B 1 308 ? 29.266 -14.891 -14.43 1 95.31 308 ARG B CA 1
ATOM 5404 C C . ARG B 1 308 ? 29.625 -13.961 -15.586 1 95.31 308 ARG B C 1
ATOM 5406 O O . ARG B 1 308 ? 30.781 -13.602 -15.766 1 95.31 308 ARG B O 1
ATOM 5413 N N . TYR B 1 309 ? 28.641 -13.586 -16.359 1 97.06 309 TYR B N 1
ATOM 5414 C CA . TYR B 1 309 ? 28.859 -12.664 -17.453 1 97.06 309 TYR B CA 1
ATOM 5415 C C . TYR B 1 309 ? 29.469 -11.359 -16.953 1 97.06 309 TYR B C 1
ATOM 5417 O O . TYR B 1 309 ? 30.453 -10.867 -17.531 1 97.06 309 TYR B O 1
ATOM 5425 N N . LEU B 1 310 ? 28.922 -10.797 -15.906 1 97.88 310 LEU B N 1
ATOM 5426 C CA . LEU B 1 310 ? 29.422 -9.547 -15.352 1 97.88 310 LEU B CA 1
ATOM 5427 C C . LEU B 1 310 ? 30.875 -9.672 -14.914 1 97.88 310 LEU B C 1
ATOM 5429 O O . LEU B 1 310 ? 31.688 -8.781 -15.156 1 97.88 310 LEU B O 1
ATOM 5433 N N . GLY B 1 311 ? 31.203 -10.75 -14.227 1 97.06 311 GLY B N 1
ATOM 5434 C CA . GLY B 1 311 ? 32.562 -10.992 -13.797 1 97.06 311 GLY B CA 1
ATOM 5435 C C . GLY B 1 311 ? 33.562 -11.055 -14.945 1 97.06 311 GLY B C 1
ATOM 5436 O O . GLY B 1 311 ? 34.656 -10.539 -14.844 1 97.06 311 GLY B O 1
ATOM 5437 N N . GLU B 1 312 ? 33.125 -11.664 -16.016 1 96.31 312 GLU B N 1
ATOM 5438 C CA . GLU B 1 312 ? 34 -11.875 -17.172 1 96.31 312 GLU B CA 1
ATOM 5439 C C . GLU B 1 312 ? 34.125 -10.609 -18 1 96.31 312 GLU B C 1
ATOM 5441 O O . GLU B 1 312 ? 35.031 -10.477 -18.812 1 96.31 312 GLU B O 1
ATOM 5446 N N . HIS B 1 313 ? 33.219 -9.711 -17.797 1 96.31 313 HIS B N 1
ATOM 5447 C CA . HIS B 1 313 ? 33.188 -8.523 -18.656 1 96.31 313 HIS B CA 1
ATOM 5448 C C . HIS B 1 313 ? 33.312 -7.25 -17.828 1 96.31 313 HIS B C 1
ATOM 5450 O O . HIS B 1 313 ? 33.031 -6.156 -18.312 1 96.31 313 HIS B O 1
ATOM 5456 N N . ARG B 1 314 ? 33.656 -7.359 -16.609 1 93.31 314 ARG B N 1
ATOM 5457 C CA . ARG B 1 314 ? 33.688 -6.207 -15.719 1 93.31 314 ARG B CA 1
ATOM 5458 C C . ARG B 1 314 ? 34.75 -5.207 -16.141 1 93.31 314 ARG B C 1
ATOM 5460 O O . ARG B 1 314 ? 35.781 -5.59 -16.734 1 93.31 314 ARG B O 1
ATOM 5467 N N . LEU B 1 315 ? 34.562 -3.996 -15.891 1 92.88 315 LEU B N 1
ATOM 5468 C CA . LEU B 1 315 ? 35.5 -2.924 -16.156 1 92.88 315 LEU B CA 1
ATOM 5469 C C . LEU B 1 315 ? 36.406 -2.68 -14.961 1 92.88 315 LEU B C 1
ATOM 5471 O O . LEU B 1 315 ? 36.031 -2.99 -13.828 1 92.88 315 LEU B O 1
ATOM 5475 N N . PRO B 1 316 ? 37.594 -2.094 -15.266 1 90.94 316 PRO B N 1
ATOM 5476 C CA . PRO B 1 316 ? 38.469 -1.746 -14.141 1 90.94 316 PRO B CA 1
ATOM 5477 C C . PRO B 1 316 ? 37.812 -0.788 -13.156 1 90.94 316 PRO B C 1
ATOM 5479 O O . PRO B 1 316 ? 37.125 0.163 -13.57 1 90.94 316 PRO B O 1
ATOM 5482 N N . GLY B 1 317 ? 37.906 -1.115 -11.953 1 91.62 317 GLY B N 1
ATOM 5483 C CA . GLY B 1 317 ? 37.375 -0.233 -10.914 1 91.62 317 GLY B CA 1
ATOM 5484 C C . GLY B 1 317 ? 35.969 -0.577 -10.484 1 91.62 317 GLY B C 1
ATOM 5485 O O . GLY B 1 317 ? 35.5 -0.115 -9.438 1 91.62 317 GLY B O 1
ATOM 5486 N N . GLN B 1 318 ? 35.281 -1.357 -11.242 1 96.44 318 GLN B N 1
ATOM 5487 C CA . GLN B 1 318 ? 33.938 -1.75 -10.914 1 96.44 318 GLN B CA 1
ATOM 5488 C C . GLN B 1 318 ? 33.906 -2.703 -9.727 1 96.44 318 GLN B C 1
ATOM 5490 O O . GLN B 1 318 ? 34.781 -3.557 -9.586 1 96.44 318 GLN B O 1
ATOM 5495 N N . PHE B 1 319 ? 32.969 -2.498 -8.883 1 98.12 319 PHE B N 1
ATOM 5496 C CA . PHE B 1 319 ? 32.781 -3.402 -7.754 1 98.12 319 PHE B CA 1
ATOM 5497 C C . PHE B 1 319 ? 31.609 -4.336 -8 1 98.12 319 PHE B C 1
ATOM 5499 O O . PHE B 1 319 ? 30.5 -3.879 -8.305 1 98.12 319 PHE B O 1
ATOM 5506 N N . LEU B 1 320 ? 31.844 -5.586 -7.902 1 98.19 320 LEU B N 1
ATOM 5507 C CA . LEU B 1 320 ? 30.812 -6.59 -8.156 1 98.19 320 LEU B CA 1
ATOM 5508 C C . LEU B 1 320 ? 30.484 -7.371 -6.887 1 98.19 320 LEU B C 1
ATOM 5510 O O . LEU B 1 320 ? 31.359 -8.062 -6.34 1 98.19 320 LEU B O 1
ATOM 5514 N N . CYS B 1 321 ? 29.25 -7.191 -6.418 1 98.56 321 CYS B N 1
ATOM 5515 C CA . CYS B 1 321 ? 28.766 -7.898 -5.238 1 98.56 321 CYS B CA 1
ATOM 5516 C C . CYS B 1 321 ? 27.656 -8.875 -5.605 1 98.56 321 CYS B C 1
ATOM 5518 O O . CYS B 1 321 ? 26.656 -8.492 -6.219 1 98.56 321 CYS B O 1
ATOM 5520 N N . GLY B 1 322 ? 27.828 -10.156 -5.285 1 97.88 322 GLY B N 1
ATOM 5521 C CA . GLY B 1 322 ? 26.812 -11.164 -5.492 1 97.88 322 GLY B CA 1
ATOM 5522 C C . GLY B 1 322 ? 26.125 -11.594 -4.207 1 97.88 322 GLY B C 1
ATOM 5523 O O . GLY B 1 322 ? 26.594 -11.258 -3.113 1 97.88 322 GLY B O 1
ATOM 5524 N N . PHE B 1 323 ? 24.984 -12.164 -4.332 1 96.62 323 PHE B N 1
ATOM 5525 C CA . PHE B 1 323 ? 24.281 -12.789 -3.217 1 96.62 323 PHE B CA 1
ATOM 5526 C C . PHE B 1 323 ? 24.234 -14.305 -3.379 1 96.62 323 PHE B C 1
ATOM 5528 O O . PHE B 1 323 ? 24.188 -14.812 -4.5 1 96.62 323 PHE B O 1
ATOM 5535 N N . SER B 1 324 ? 24.344 -14.961 -2.326 1 92.19 324 SER B N 1
ATOM 5536 C CA . SER B 1 324 ? 24.281 -16.422 -2.309 1 92.19 324 SER B CA 1
ATOM 5537 C C . SER B 1 324 ? 23.359 -16.922 -1.199 1 92.19 324 SER B C 1
ATOM 5539 O O . SER B 1 324 ? 23.531 -16.562 -0.033 1 92.19 324 SER B O 1
ATOM 5541 N N . MET B 1 325 ? 22.328 -17.562 -1.588 1 88.69 325 MET B N 1
ATOM 5542 C CA . MET B 1 325 ? 21.438 -18.25 -0.638 1 88.69 325 MET B CA 1
ATOM 5543 C C . MET B 1 325 ? 21.641 -19.75 -0.698 1 88.69 325 MET B C 1
ATOM 5545 O O . MET B 1 325 ? 21.422 -20.375 -1.74 1 88.69 325 MET B O 1
ATOM 5549 N N . GLU B 1 326 ? 22.141 -20.328 0.392 1 86.38 326 GLU B N 1
ATOM 5550 C CA . GLU B 1 326 ? 22.469 -21.75 0.437 1 86.38 326 GLU B CA 1
ATOM 5551 C C . GLU B 1 326 ? 21.734 -22.453 1.579 1 86.38 326 GLU B C 1
ATOM 5553 O O . GLU B 1 326 ? 21.312 -21.797 2.539 1 86.38 326 GLU B O 1
ATOM 5558 N N . THR B 1 327 ? 21.484 -23.734 1.375 1 85.62 327 THR B N 1
ATOM 5559 C CA . THR B 1 327 ? 20.891 -24.531 2.447 1 85.62 327 THR B CA 1
ATOM 5560 C C . THR B 1 327 ? 21.953 -25.375 3.139 1 85.62 327 THR B C 1
ATOM 5562 O O . THR B 1 327 ? 21.734 -25.844 4.258 1 85.62 327 THR B O 1
ATOM 5565 N N . GLN B 1 328 ? 23 -25.578 2.396 1 86.62 328 GLN B N 1
ATOM 5566 C CA . GLN B 1 328 ? 24.125 -26.359 2.91 1 86.62 328 GLN B CA 1
ATOM 5567 C C . GLN B 1 328 ? 25.453 -25.766 2.465 1 86.62 328 GLN B C 1
ATOM 5569 O O . GLN B 1 328 ? 25.531 -25.141 1.405 1 86.62 328 GLN B O 1
ATOM 5574 N N . ASN B 1 329 ? 26.5 -25.969 3.266 1 89.69 329 ASN B N 1
ATOM 5575 C CA . ASN B 1 329 ? 27.859 -25.562 2.939 1 89.69 329 ASN B CA 1
ATOM 5576 C C . ASN B 1 329 ? 27.906 -24.141 2.381 1 89.69 329 ASN B C 1
ATOM 5578 O O . ASN B 1 329 ? 28.484 -23.906 1.314 1 89.69 329 ASN B O 1
ATOM 5582 N N . MET B 1 330 ? 27.234 -23.297 3.133 1 88.69 330 MET B N 1
ATOM 5583 C CA . MET B 1 330 ? 27.047 -21.922 2.66 1 88.69 330 MET B CA 1
ATOM 5584 C C . MET B 1 330 ? 28.391 -21.25 2.377 1 88.69 330 MET B C 1
ATOM 5586 O O . MET B 1 330 ? 28.594 -20.719 1.29 1 88.69 330 MET B O 1
ATOM 5590 N N . LEU B 1 331 ? 29.359 -21.391 3.309 1 92 331 LEU B N 1
ATOM 5591 C CA . LEU B 1 331 ? 30.641 -20.703 3.166 1 92 331 LEU B CA 1
ATOM 5592 C C . LEU B 1 331 ? 31.422 -21.25 1.976 1 92 331 LEU B C 1
ATOM 5594 O O . LEU B 1 331 ? 31.906 -20.484 1.135 1 92 331 LEU B O 1
ATOM 5598 N N . GLY B 1 332 ? 31.484 -22.562 1.916 1 91.81 332 GLY B N 1
ATOM 5599 C CA . GLY B 1 332 ? 32.188 -23.172 0.811 1 91.81 332 GLY B CA 1
ATOM 5600 C C . GLY B 1 332 ? 31.609 -22.844 -0.545 1 91.81 332 GLY B C 1
ATOM 5601 O O . GLY B 1 332 ? 32.344 -22.453 -1.466 1 91.81 332 GLY B O 1
ATOM 5602 N N . ASN B 1 333 ? 30.344 -22.953 -0.64 1 91.94 333 ASN B N 1
ATOM 5603 C CA . ASN B 1 333 ? 29.641 -22.656 -1.889 1 91.94 333 ASN B CA 1
ATOM 5604 C C . ASN B 1 333 ? 29.797 -21.188 -2.281 1 91.94 333 ASN B C 1
ATOM 5606 O O . ASN B 1 333 ? 30 -20.875 -3.457 1 91.94 333 ASN B O 1
ATOM 5610 N N . SER B 1 334 ? 29.75 -20.344 -1.337 1 93.31 334 SER B N 1
ATOM 5611 C CA . SER B 1 334 ? 29.828 -18.922 -1.597 1 93.31 334 SER B CA 1
ATOM 5612 C C . SER B 1 334 ? 31.234 -18.5 -1.998 1 93.31 334 SER B C 1
ATOM 5614 O O . SER B 1 334 ? 31.422 -17.656 -2.877 1 93.31 334 SER B O 1
ATOM 5616 N N . ARG B 1 335 ? 32.25 -19.094 -1.378 1 94.06 335 ARG B N 1
ATOM 5617 C CA . ARG B 1 335 ? 33.625 -18.828 -1.764 1 94.06 335 ARG B CA 1
ATOM 5618 C C . ARG B 1 335 ? 33.906 -19.312 -3.186 1 94.06 335 ARG B C 1
ATOM 5620 O O . ARG B 1 335 ? 34.594 -18.641 -3.947 1 94.06 335 ARG B O 1
ATOM 5627 N N . ALA B 1 336 ? 33.344 -20.453 -3.443 1 93.06 336 ALA B N 1
ATOM 5628 C CA . ALA B 1 336 ? 33.469 -20.969 -4.805 1 93.06 336 ALA B CA 1
ATOM 5629 C C . ALA B 1 336 ? 32.875 -20 -5.816 1 93.06 336 ALA B C 1
ATOM 5631 O O . ALA B 1 336 ? 33.469 -19.734 -6.867 1 93.06 336 ALA B O 1
ATOM 5632 N N . LYS B 1 337 ? 31.75 -19.5 -5.461 1 93.06 337 LYS B N 1
ATOM 5633 C CA . LYS B 1 337 ? 31.062 -18.516 -6.301 1 93.06 337 LYS B CA 1
ATOM 5634 C C . LYS B 1 337 ? 31.906 -17.266 -6.473 1 93.06 337 LYS B C 1
ATOM 5636 O O . LYS B 1 337 ? 32 -16.719 -7.57 1 93.06 337 LYS B O 1
ATOM 5641 N N . LEU B 1 338 ? 32.5 -16.766 -5.414 1 96 338 LEU B N 1
ATOM 5642 C CA . LEU B 1 338 ? 33.344 -15.594 -5.414 1 96 338 LEU B CA 1
ATOM 5643 C C . LEU B 1 338 ? 34.469 -15.727 -6.441 1 96 338 LEU B C 1
ATOM 5645 O O . LEU B 1 338 ? 34.688 -14.82 -7.25 1 96 338 LEU B O 1
ATOM 5649 N N . GLY B 1 339 ? 35.125 -16.859 -6.43 1 93.94 339 GLY B N 1
ATOM 5650 C CA . GLY B 1 339 ? 36.219 -17.109 -7.348 1 93.94 339 GLY B CA 1
ATOM 5651 C C . GLY B 1 339 ? 35.781 -17.344 -8.773 1 93.94 339 GLY B C 1
ATOM 5652 O O . GLY B 1 339 ? 36.25 -16.688 -9.703 1 93.94 339 GLY B O 1
ATOM 5653 N N . LYS B 1 340 ? 34.781 -18.203 -8.914 1 93.38 340 LYS B N 1
ATOM 5654 C CA . LYS B 1 340 ? 34.312 -18.641 -10.234 1 93.38 340 LYS B CA 1
ATOM 5655 C C . LYS B 1 340 ? 33.719 -17.469 -11.008 1 93.38 340 LYS B C 1
ATOM 5657 O O . LYS B 1 340 ? 33.844 -17.391 -12.227 1 93.38 340 LYS B O 1
ATOM 5662 N N . LYS B 1 341 ? 33.062 -16.578 -10.305 1 95.12 341 LYS B N 1
ATOM 5663 C CA . LYS B 1 341 ? 32.344 -15.508 -10.961 1 95.12 341 LYS B CA 1
ATOM 5664 C C . LYS B 1 341 ? 33.125 -14.195 -10.914 1 95.12 341 LYS B C 1
ATOM 5666 O O . LYS B 1 341 ? 32.625 -13.148 -11.328 1 95.12 341 LYS B O 1
ATOM 5671 N N . HIS B 1 342 ? 34.375 -14.227 -10.367 1 95.62 342 HIS B N 1
ATOM 5672 C CA . HIS B 1 342 ? 35.25 -13.07 -10.305 1 95.62 342 HIS B CA 1
ATOM 5673 C C . HIS B 1 342 ? 34.594 -11.914 -9.547 1 95.62 342 HIS B C 1
ATOM 5675 O O . HIS B 1 342 ? 34.562 -10.781 -10.023 1 95.62 342 HIS B O 1
ATOM 5681 N N . LEU B 1 343 ? 34 -12.203 -8.391 1 97.25 343 LEU B N 1
ATOM 5682 C CA . LEU B 1 343 ? 33.312 -11.203 -7.586 1 97.25 343 LEU B CA 1
ATOM 5683 C C . LEU B 1 343 ? 34.25 -10.555 -6.582 1 97.25 343 LEU B C 1
ATOM 5685 O O . LEU B 1 343 ? 35.281 -11.125 -6.25 1 97.25 343 LEU B O 1
ATOM 5689 N N . ASP B 1 344 ? 33.938 -9.375 -6.203 1 97.56 344 ASP B N 1
ATOM 5690 C CA . ASP B 1 344 ? 34.656 -8.711 -5.133 1 97.56 344 ASP B CA 1
ATOM 5691 C C . ASP B 1 344 ? 34.156 -9.125 -3.762 1 97.56 344 ASP B C 1
ATOM 5693 O O . ASP B 1 344 ? 34.906 -9.164 -2.789 1 97.56 344 ASP B O 1
ATOM 5697 N N . MET B 1 345 ? 32.844 -9.391 -3.684 1 98.06 345 MET B N 1
ATOM 5698 C CA . MET B 1 345 ? 32.188 -9.734 -2.424 1 98.06 345 MET B CA 1
ATOM 5699 C C . MET B 1 345 ? 30.938 -10.562 -2.67 1 98.06 345 MET B C 1
ATOM 5701 O O . MET B 1 345 ? 30.25 -10.375 -3.678 1 98.06 345 MET B O 1
ATOM 5705 N N . VAL B 1 346 ? 30.688 -11.508 -1.807 1 98.12 346 VAL B N 1
ATOM 5706 C CA . VAL B 1 346 ? 29.438 -12.258 -1.805 1 98.12 346 VAL B CA 1
ATOM 5707 C C . VAL B 1 346 ? 28.734 -12.086 -0.463 1 98.12 346 VAL B C 1
ATOM 5709 O O . VAL B 1 346 ? 29.344 -12.258 0.595 1 98.12 346 VAL B O 1
ATOM 5712 N N . ALA B 1 347 ? 27.516 -11.57 -0.483 1 97.81 347 ALA B N 1
ATOM 5713 C CA . ALA B 1 347 ? 26.641 -11.617 0.69 1 97.81 347 ALA B CA 1
ATOM 5714 C C . ALA B 1 347 ? 25.875 -12.93 0.755 1 97.81 347 ALA B C 1
ATOM 5716 O O . ALA B 1 347 ? 25.016 -13.203 -0.093 1 97.81 347 ALA B O 1
ATOM 5717 N N . ALA B 1 348 ? 26.172 -13.734 1.757 1 95.81 348 ALA B N 1
ATOM 5718 C CA . ALA B 1 348 ? 25.641 -15.094 1.811 1 95.81 348 ALA B CA 1
ATOM 5719 C C . ALA B 1 348 ? 24.703 -15.266 3.006 1 95.81 348 ALA B C 1
ATOM 5721 O O . ALA B 1 348 ? 24.953 -14.711 4.078 1 95.81 348 ALA B O 1
ATOM 5722 N N . ASN B 1 349 ? 23.609 -15.914 2.754 1 92.25 349 ASN B N 1
ATOM 5723 C CA . ASN B 1 349 ? 22.734 -16.281 3.855 1 92.25 349 ASN B CA 1
ATOM 5724 C C . ASN B 1 349 ? 22.234 -17.719 3.729 1 92.25 349 ASN B C 1
ATOM 5726 O O . ASN B 1 349 ? 22.281 -18.297 2.643 1 92.25 349 ASN B O 1
ATOM 5730 N N . ASN B 1 350 ? 21.984 -18.297 4.875 1 88.31 350 ASN B N 1
ATOM 5731 C CA . ASN B 1 350 ? 21.469 -19.656 4.973 1 88.31 350 ASN B CA 1
ATOM 5732 C C . ASN B 1 350 ? 19.969 -19.656 5.25 1 88.31 350 ASN B C 1
ATOM 5734 O O . ASN B 1 350 ? 19.516 -19.125 6.273 1 88.31 350 ASN B O 1
ATOM 5738 N N . LEU B 1 351 ? 19.219 -20.328 4.426 1 84.94 351 LEU B N 1
ATOM 5739 C CA . LEU B 1 351 ? 17.766 -20.328 4.484 1 84.94 351 LEU B CA 1
ATOM 5740 C C . LEU B 1 351 ? 17.266 -21.016 5.75 1 84.94 351 LEU B C 1
ATOM 5742 O O . LEU B 1 351 ? 16.141 -20.781 6.188 1 84.94 351 LEU B O 1
ATOM 5746 N N . LYS B 1 352 ? 18.047 -21.891 6.309 1 83.62 352 LYS B N 1
ATOM 5747 C CA . LYS B 1 352 ? 17.641 -22.672 7.465 1 83.62 352 LYS B CA 1
ATOM 5748 C C . LYS B 1 352 ? 17.828 -21.891 8.766 1 83.62 352 LYS B C 1
ATOM 5750 O O . LYS B 1 352 ? 17.391 -22.344 9.828 1 83.62 352 LYS B O 1
ATOM 5755 N N . VAL B 1 353 ? 18.453 -20.766 8.672 1 83.75 353 VAL B N 1
ATOM 5756 C CA . VAL B 1 353 ? 18.672 -19.922 9.836 1 83.75 353 VAL B CA 1
ATOM 5757 C C . VAL B 1 353 ? 17.469 -19.016 10.055 1 83.75 353 VAL B C 1
ATOM 5759 O O . VAL B 1 353 ? 17.016 -18.328 9.125 1 83.75 353 VAL B O 1
ATOM 5762 N N . ALA B 1 354 ? 17.062 -19 11.328 1 81.81 354 ALA B N 1
ATOM 5763 C CA . ALA B 1 354 ? 15.875 -18.203 11.672 1 81.81 354 ALA B CA 1
ATOM 5764 C C . ALA B 1 354 ? 16.109 -16.719 11.398 1 81.81 354 ALA B C 1
ATOM 5766 O O . ALA B 1 354 ? 17.141 -16.172 11.781 1 81.81 354 ALA B O 1
ATOM 5767 N N . GLY B 1 355 ? 15.164 -16.109 10.781 1 81.56 355 GLY B N 1
ATOM 5768 C CA . GLY B 1 355 ? 15.242 -14.695 10.492 1 81.56 355 GLY B CA 1
ATOM 5769 C C . GLY B 1 355 ? 15.984 -14.383 9.211 1 81.56 355 GLY B C 1
ATOM 5770 O O . GLY B 1 355 ? 16.047 -13.234 8.781 1 81.56 355 GLY B O 1
ATOM 5771 N N . ALA B 1 356 ? 16.453 -15.586 8.75 1 76.19 356 ALA B N 1
ATOM 5772 C CA . ALA B 1 356 ? 17.156 -15.43 7.477 1 76.19 356 ALA B CA 1
ATOM 5773 C C . ALA B 1 356 ? 16.234 -15.797 6.305 1 76.19 356 ALA B C 1
ATOM 5775 O O . ALA B 1 356 ? 15.211 -16.453 6.492 1 76.19 356 ALA B O 1
ATOM 5776 N N . GLY B 1 357 ? 16.172 -15.047 5.238 1 74.44 357 GLY B N 1
ATOM 5777 C CA . GLY B 1 357 ? 15.422 -15.562 4.102 1 74.44 357 GLY B CA 1
ATOM 5778 C C . GLY B 1 357 ? 14.68 -14.477 3.344 1 74.44 357 GLY B C 1
ATOM 5779 O O . GLY B 1 357 ? 15.039 -13.305 3.408 1 74.44 357 GLY B O 1
ATOM 5780 N N . PHE B 1 358 ? 13.617 -14.992 2.695 1 77.31 358 PHE B N 1
ATOM 5781 C CA . PHE B 1 358 ? 13.07 -14.203 1.602 1 77.31 358 PHE B CA 1
ATOM 5782 C C . PHE B 1 358 ? 11.969 -13.273 2.105 1 77.31 358 PHE B C 1
ATOM 5784 O O . PHE B 1 358 ? 11.93 -12.094 1.75 1 77.31 358 PHE B O 1
ATOM 5791 N N . GLN B 1 359 ? 11.078 -13.625 2.963 1 79.25 359 GLN B N 1
ATOM 5792 C CA . GLN B 1 359 ? 9.812 -12.938 3.209 1 79.25 359 GLN B CA 1
ATOM 5793 C C . GLN B 1 359 ? 9.914 -12.016 4.422 1 79.25 359 GLN B C 1
ATOM 5795 O O . GLN B 1 359 ? 9.305 -10.945 4.445 1 79.25 359 GLN B O 1
ATOM 5800 N N . GLY B 1 360 ? 10.75 -12.266 5.281 1 86.06 360 GLY B N 1
ATOM 5801 C CA . GLY B 1 360 ? 10.828 -11.477 6.5 1 86.06 360 GLY B CA 1
ATOM 5802 C C . GLY B 1 360 ? 11.5 -10.133 6.297 1 86.06 360 GLY B C 1
ATOM 5803 O O . GLY B 1 360 ? 11.977 -9.828 5.203 1 86.06 360 GLY B O 1
ATOM 5804 N N . ASP B 1 361 ? 11.5 -9.328 7.359 1 92.56 361 ASP B N 1
ATOM 5805 C CA . ASP B 1 361 ? 12.07 -7.984 7.305 1 92.56 361 ASP B CA 1
ATOM 5806 C C . ASP B 1 361 ? 13.508 -7.977 7.824 1 92.56 361 ASP B C 1
ATOM 5808 O O . ASP B 1 361 ? 14.156 -6.93 7.855 1 92.56 361 ASP B O 1
ATOM 5812 N N . THR B 1 362 ? 13.945 -9.133 8.18 1 93.44 362 THR B N 1
ATOM 5813 C CA . THR B 1 362 ? 15.289 -9.258 8.727 1 93.44 362 THR B CA 1
ATOM 5814 C C . THR B 1 362 ? 16.141 -10.172 7.848 1 93.44 362 THR B C 1
ATOM 5816 O O . THR B 1 362 ? 15.641 -10.781 6.906 1 93.44 362 THR B O 1
ATOM 5819 N N . ASN B 1 363 ? 17.391 -10.102 8.078 1 93 363 ASN B N 1
ATOM 5820 C CA . ASN B 1 363 ? 18.344 -10.984 7.418 1 93 363 ASN B CA 1
ATOM 5821 C C . ASN B 1 363 ? 19.531 -11.305 8.32 1 93 363 ASN B C 1
ATOM 5823 O O . ASN B 1 363 ? 19.797 -10.586 9.289 1 93 363 ASN B O 1
ATOM 5827 N N . VAL B 1 364 ? 20.125 -12.461 8.133 1 94.31 364 VAL B N 1
ATOM 5828 C CA . VAL B 1 364 ? 21.406 -12.883 8.695 1 94.31 364 VAL B CA 1
ATOM 5829 C C . VAL B 1 364 ? 22.391 -13.18 7.574 1 94.31 364 VAL B C 1
ATOM 5831 O O . VAL B 1 364 ? 22.234 -14.172 6.855 1 94.31 364 VAL B O 1
ATOM 5834 N N . LEU B 1 365 ? 23.359 -12.281 7.48 1 96 365 LEU B N 1
ATOM 5835 C CA . LEU B 1 365 ? 24.25 -12.375 6.324 1 96 365 LEU B CA 1
ATOM 5836 C C . LEU B 1 365 ? 25.688 -12.609 6.762 1 96 365 LEU B C 1
ATOM 5838 O O . LEU B 1 365 ? 26.078 -12.242 7.875 1 96 365 LEU B O 1
ATOM 5842 N N . THR B 1 366 ? 26.438 -13.289 5.969 1 96.62 366 THR B N 1
ATOM 5843 C CA . THR B 1 366 ? 27.891 -13.32 6.008 1 96.62 366 THR B CA 1
ATOM 5844 C C . THR B 1 366 ? 28.484 -12.68 4.754 1 96.62 366 THR B C 1
ATOM 5846 O O . THR B 1 366 ? 28.156 -13.078 3.635 1 96.62 366 THR B O 1
ATOM 5849 N N . LEU B 1 367 ? 29.266 -11.625 4.98 1 97.88 367 LEU B N 1
ATOM 5850 C CA . LEU B 1 367 ? 29.953 -10.984 3.867 1 97.88 367 LEU B CA 1
ATOM 5851 C C . LEU B 1 367 ? 31.297 -11.648 3.607 1 97.88 367 LEU B C 1
ATOM 5853 O O . LEU B 1 367 ? 32.156 -11.672 4.488 1 97.88 367 LEU B O 1
ATOM 5857 N N . ILE B 1 368 ? 31.438 -12.195 2.434 1 97.69 368 ILE B N 1
ATOM 5858 C CA . ILE B 1 368 ? 32.625 -12.984 2.088 1 97.69 368 ILE B CA 1
ATOM 5859 C C . ILE B 1 368 ? 33.438 -12.266 1.012 1 97.69 368 ILE B C 1
ATOM 5861 O O . ILE B 1 368 ? 32.906 -11.93 -0.05 1 97.69 368 ILE B O 1
ATOM 5865 N N . THR B 1 369 ? 34.656 -11.969 1.293 1 96.56 369 THR B N 1
ATOM 5866 C CA . THR B 1 369 ? 35.625 -11.445 0.332 1 96.56 369 THR B CA 1
ATOM 5867 C C . THR B 1 369 ? 36.812 -12.398 0.185 1 96.56 369 THR B C 1
ATOM 5869 O O . THR B 1 369 ? 36.844 -13.477 0.788 1 96.56 369 THR B O 1
ATOM 5872 N N . GLN B 1 370 ? 37.75 -12.07 -0.747 1 91.69 370 GLN B N 1
ATOM 5873 C CA . GLN B 1 370 ? 38.938 -12.906 -0.927 1 91.69 370 GLN B CA 1
ATOM 5874 C C . GLN B 1 370 ? 39.75 -13.016 0.367 1 91.69 370 GLN B C 1
ATOM 5876 O O . GLN B 1 370 ? 40.344 -14.047 0.641 1 91.69 370 GLN B O 1
ATOM 5881 N N . ASP B 1 371 ? 39.594 -12.031 1.213 1 90.88 371 ASP B N 1
ATOM 5882 C CA . ASP B 1 371 ? 40.5 -11.906 2.348 1 90.88 371 ASP B CA 1
ATOM 5883 C C . ASP B 1 371 ? 39.844 -12.328 3.646 1 90.88 371 ASP B C 1
ATOM 5885 O O . ASP B 1 371 ? 40.5 -12.766 4.59 1 90.88 371 ASP B O 1
ATOM 5889 N N . GLU B 1 372 ? 38.469 -12.156 3.668 1 93.5 372 GLU B N 1
ATOM 5890 C CA . GLU B 1 372 ? 37.844 -12.383 4.969 1 93.5 372 GLU B CA 1
ATOM 5891 C C . GLU B 1 372 ? 36.375 -12.742 4.82 1 93.5 372 GLU B C 1
ATOM 5893 O O . GLU B 1 372 ? 35.781 -12.547 3.754 1 93.5 372 GLU B O 1
ATOM 5898 N N . ASP B 1 373 ? 35.906 -13.336 5.934 1 94.75 373 ASP B N 1
ATOM 5899 C CA . ASP B 1 373 ? 34.469 -13.57 6.156 1 94.75 373 ASP B CA 1
ATOM 5900 C C . ASP B 1 373 ? 33.969 -12.789 7.371 1 94.75 373 ASP B C 1
ATOM 5902 O O . ASP B 1 373 ? 34.5 -12.938 8.477 1 94.75 373 ASP B O 1
ATOM 5906 N N . VAL B 1 374 ? 33 -11.953 7.141 1 95.62 374 VAL B N 1
ATOM 5907 C CA . VAL B 1 374 ? 32.438 -11.18 8.234 1 95.62 374 VAL B CA 1
ATOM 5908 C C . VAL B 1 374 ? 30.984 -11.586 8.461 1 95.62 374 VAL B C 1
ATOM 5910 O O . VAL B 1 374 ? 30.125 -11.359 7.602 1 95.62 374 VAL B O 1
ATOM 5913 N N . SER B 1 375 ? 30.703 -12.133 9.594 1 95.19 375 SER B N 1
ATOM 5914 C CA . SER B 1 375 ? 29.344 -12.531 9.938 1 95.19 375 SER B CA 1
ATOM 5915 C C . SER B 1 375 ? 28.562 -11.367 10.547 1 95.19 375 SER B C 1
ATOM 5917 O O . SER B 1 375 ? 29.047 -10.695 11.461 1 95.19 375 SER B O 1
ATOM 5919 N N . LEU B 1 376 ? 27.391 -11.125 9.984 1 95.06 376 LEU B N 1
ATOM 5920 C CA . LEU B 1 376 ? 26.5 -10.109 10.516 1 95.06 376 LEU B CA 1
ATOM 5921 C C . LEU B 1 376 ? 25.422 -10.742 11.398 1 95.06 376 LEU B C 1
ATOM 5923 O O . LEU B 1 376 ? 24.906 -11.82 11.086 1 95.06 376 LEU B O 1
ATOM 5927 N N . GLN B 1 377 ? 25.109 -10.164 12.508 1 93.94 377 GLN B N 1
ATOM 5928 C CA . GLN B 1 377 ? 24.016 -10.602 13.359 1 93.94 377 GLN B CA 1
ATOM 5929 C C . GLN B 1 377 ? 22.672 -10.328 12.711 1 93.94 377 GLN B C 1
ATOM 5931 O O . GLN B 1 377 ? 22.594 -9.633 11.688 1 93.94 377 GLN B O 1
ATOM 5936 N N . LEU B 1 378 ? 21.688 -11.016 13.312 1 95.25 378 LEU B N 1
ATOM 5937 C CA . LEU B 1 378 ? 20.328 -10.734 12.867 1 95.25 378 LEU B CA 1
ATOM 5938 C C . LEU B 1 378 ? 20.031 -9.242 12.898 1 95.25 378 LEU B C 1
ATOM 5940 O O . LEU B 1 378 ? 20.281 -8.578 13.914 1 95.25 378 LEU B O 1
ATOM 5944 N N . MET B 1 379 ? 19.578 -8.734 11.781 1 96 379 MET B N 1
ATOM 5945 C CA . MET B 1 379 ? 19.25 -7.312 11.703 1 96 379 MET B CA 1
ATOM 5946 C C . MET B 1 379 ? 18.219 -7.055 10.609 1 96 379 MET B C 1
ATOM 5948 O O . MET B 1 379 ? 17.875 -7.957 9.836 1 96 379 MET B O 1
ATOM 5952 N N . SER B 1 380 ? 17.641 -5.867 10.594 1 96.56 380 SER B N 1
ATOM 5953 C CA . SER B 1 380 ? 16.703 -5.523 9.531 1 96.56 380 SER B CA 1
ATOM 5954 C C . SER B 1 380 ? 17.375 -5.508 8.172 1 96.56 380 SER B C 1
ATOM 5956 O O . SER B 1 380 ? 18.578 -5.25 8.07 1 96.56 380 SER B O 1
ATOM 5958 N N . LYS B 1 381 ? 16.656 -5.793 7.129 1 97.12 381 LYS B N 1
ATOM 5959 C CA . LYS B 1 381 ? 17.188 -5.754 5.773 1 97.12 381 LYS B CA 1
ATOM 5960 C C . LYS B 1 381 ? 17.688 -4.355 5.418 1 97.12 381 LYS B C 1
ATOM 5962 O O . LYS B 1 381 ? 18.656 -4.203 4.676 1 97.12 381 LYS B O 1
ATOM 5967 N N . GLU B 1 382 ? 17.141 -3.346 5.992 1 96.5 382 GLU B N 1
ATOM 5968 C CA . GLU B 1 382 ? 17.609 -1.976 5.801 1 96.5 382 GLU B CA 1
ATOM 5969 C C . GLU B 1 382 ? 18.984 -1.774 6.422 1 96.5 382 GLU B C 1
ATOM 5971 O O . GLU B 1 382 ? 19.875 -1.187 5.797 1 96.5 382 GLU B O 1
ATOM 5976 N N . ASP B 1 383 ? 19.109 -2.256 7.652 1 97.19 383 ASP B N 1
ATOM 5977 C CA . ASP B 1 383 ? 20.406 -2.16 8.32 1 97.19 383 ASP B CA 1
ATOM 5978 C C . ASP B 1 383 ? 21.469 -2.969 7.574 1 97.19 383 ASP B C 1
ATOM 5980 O O . ASP B 1 383 ? 22.594 -2.506 7.391 1 97.19 383 ASP B O 1
ATOM 5984 N N . ALA B 1 384 ? 21.047 -4.176 7.176 1 97.69 384 ALA B N 1
ATOM 5985 C CA . ALA B 1 384 ? 21.969 -5.027 6.422 1 97.69 384 ALA B CA 1
ATOM 5986 C C . ALA B 1 384 ? 22.438 -4.332 5.148 1 97.69 384 ALA B C 1
ATOM 5988 O O . ALA B 1 384 ? 23.609 -4.414 4.785 1 97.69 384 ALA B O 1
ATOM 5989 N N . ALA B 1 385 ? 21.516 -3.643 4.469 1 98.38 385 ALA B N 1
ATOM 5990 C CA . ALA B 1 385 ? 21.844 -2.916 3.246 1 98.38 385 ALA B CA 1
ATOM 5991 C C . ALA B 1 385 ? 22.922 -1.871 3.506 1 98.38 385 ALA B C 1
ATOM 5993 O O . ALA B 1 385 ? 23.875 -1.747 2.729 1 98.38 385 ALA B O 1
ATOM 5994 N N . ASN B 1 386 ? 22.844 -1.153 4.59 1 98.25 386 ASN B N 1
ATOM 5995 C CA . ASN B 1 386 ? 23.828 -0.133 4.93 1 98.25 386 ASN B CA 1
ATOM 5996 C C . ASN B 1 386 ? 25.188 -0.751 5.238 1 98.25 386 ASN B C 1
ATOM 5998 O O . ASN B 1 386 ? 26.219 -0.224 4.824 1 98.25 386 ASN B O 1
ATOM 6002 N N . VAL B 1 387 ? 25.172 -1.857 5.961 1 98.19 387 VAL B N 1
ATOM 6003 C CA . VAL B 1 387 ? 26.422 -2.529 6.309 1 98.19 387 VAL B CA 1
ATOM 6004 C C . VAL B 1 387 ? 27.109 -3.023 5.039 1 98.19 387 VAL B C 1
ATOM 6006 O O . VAL B 1 387 ? 28.328 -2.898 4.902 1 98.19 387 VAL B O 1
ATOM 6009 N N . ILE B 1 388 ? 26.328 -3.578 4.121 1 98.44 388 ILE B N 1
ATOM 6010 C CA . ILE B 1 388 ? 26.859 -4.059 2.852 1 98.44 388 ILE B CA 1
ATOM 6011 C C . ILE B 1 388 ? 27.516 -2.902 2.102 1 98.44 388 ILE B C 1
ATOM 6013 O O . ILE B 1 388 ? 28.656 -3.027 1.629 1 98.44 388 ILE B O 1
ATOM 6017 N N . LEU B 1 389 ? 26.859 -1.769 2.008 1 98.69 389 LEU B N 1
ATOM 6018 C CA . LEU B 1 389 ? 27.391 -0.613 1.29 1 98.69 389 LEU B CA 1
ATOM 6019 C C . LEU B 1 389 ? 28.625 -0.061 1.985 1 98.69 389 LEU B C 1
ATOM 6021 O O . LEU B 1 389 ? 29.578 0.357 1.324 1 98.69 389 LEU B O 1
ATOM 6025 N N . ASP B 1 390 ? 28.625 -0.047 3.367 1 98.38 390 ASP B N 1
ATOM 6026 C CA . ASP B 1 390 ? 29.797 0.37 4.117 1 98.38 390 ASP B CA 1
ATOM 6027 C C . ASP B 1 390 ? 31.016 -0.481 3.752 1 98.38 390 ASP B C 1
ATOM 6029 O O . ASP B 1 390 ? 32.094 0.046 3.553 1 98.38 390 ASP B O 1
ATOM 6033 N N . LYS B 1 391 ? 30.766 -1.761 3.729 1 97.94 391 LYS B N 1
ATOM 6034 C CA . LYS B 1 391 ? 31.844 -2.688 3.416 1 97.94 391 LYS B CA 1
ATOM 6035 C C . LYS B 1 391 ? 32.375 -2.461 2 1 97.94 391 LYS B C 1
ATOM 6037 O O . LYS B 1 391 ? 33.594 -2.469 1.771 1 97.94 391 LYS B O 1
ATOM 6042 N N . ILE B 1 392 ? 31.469 -2.275 1.049 1 98 392 ILE B N 1
ATOM 6043 C CA . ILE B 1 392 ? 31.844 -2.008 -0.335 1 98 392 ILE B CA 1
ATOM 6044 C C . ILE B 1 392 ? 32.719 -0.763 -0.4 1 98 392 ILE B C 1
ATOM 6046 O O . ILE B 1 392 ? 33.812 -0.782 -1.015 1 98 392 ILE B O 1
ATOM 6050 N N . LEU B 1 393 ? 32.344 0.321 0.252 1 97.38 393 LEU B N 1
ATOM 6051 C CA . LEU B 1 393 ? 33.094 1.579 0.23 1 97.38 393 LEU B CA 1
ATOM 6052 C C . LEU B 1 393 ? 34.469 1.419 0.887 1 97.38 393 LEU B C 1
ATOM 6054 O O . LEU B 1 393 ? 35.438 1.98 0.413 1 97.38 393 LEU B O 1
ATOM 6058 N N . SER B 1 394 ? 34.438 0.646 1.988 1 96.38 394 SER B N 1
ATOM 6059 C CA . SER B 1 394 ? 35.688 0.403 2.686 1 96.38 394 SER B CA 1
ATOM 6060 C C . SER B 1 394 ? 36.688 -0.312 1.784 1 96.38 394 SER B C 1
ATOM 6062 O O . SER B 1 394 ? 37.875 0.065 1.729 1 96.38 394 SER B O 1
ATOM 6064 N N . ILE B 1 395 ? 36.25 -1.295 1.072 1 95.5 395 ILE B N 1
ATOM 6065 C CA . ILE B 1 395 ? 37.094 -2.07 0.183 1 95.5 395 ILE B CA 1
ATOM 6066 C C . ILE B 1 395 ? 37.594 -1.187 -0.961 1 95.5 395 ILE B C 1
ATOM 6068 O O . ILE B 1 395 ? 38.75 -1.233 -1.33 1 95.5 395 ILE B O 1
ATOM 6072 N N . GLN B 1 396 ? 36.688 -0.413 -1.507 1 94.81 396 GLN B N 1
ATOM 6073 C CA . GLN B 1 396 ? 37.062 0.467 -2.609 1 94.81 396 GLN B CA 1
ATOM 6074 C C . GLN B 1 396 ? 38.094 1.492 -2.166 1 94.81 396 GLN B C 1
ATOM 6076 O O . GLN B 1 396 ? 39.031 1.802 -2.912 1 94.81 396 GLN B O 1
ATOM 6081 N N . LYS B 1 397 ? 38 1.999 -0.979 1 92.94 397 LYS B N 1
ATOM 6082 C CA . LYS B 1 397 ? 38.969 2.955 -0.441 1 92.94 397 LYS B CA 1
ATOM 6083 C C . LYS B 1 397 ? 40.344 2.316 -0.275 1 92.94 397 LYS B C 1
ATOM 6085 O O . LYS B 1 397 ? 41.344 2.939 -0.578 1 92.94 397 LYS B O 1
ATOM 6090 N N . GLU B 1 398 ? 40.281 1.13 0.169 1 90.88 398 GLU B N 1
ATOM 6091 C CA . GLU B 1 398 ? 41.531 0.403 0.349 1 90.88 398 GLU B CA 1
ATOM 6092 C C . GLU B 1 398 ? 42.25 0.17 -0.987 1 90.88 398 GLU B C 1
ATOM 6094 O O . GLU B 1 398 ? 43.469 0.261 -1.075 1 90.88 398 GLU B O 1
ATOM 6099 N N . ARG B 1 399 ? 41.5 -0.086 -1.996 1 89.62 399 ARG B N 1
ATOM 6100 C CA . ARG B 1 399 ? 42.031 -0.325 -3.33 1 89.62 399 ARG B CA 1
ATOM 6101 C C . ARG B 1 399 ? 42.625 0.948 -3.912 1 89.62 399 ARG B C 1
ATOM 6103 O O . ARG B 1 399 ? 43.625 0.894 -4.629 1 89.62 399 ARG B O 1
ATOM 6110 N N . GLU B 1 400 ? 42.031 2.074 -3.633 1 86.25 400 GLU B N 1
ATOM 6111 C CA . GLU B 1 400 ? 42.531 3.352 -4.145 1 86.25 400 GLU B CA 1
ATOM 6112 C C . GLU B 1 400 ? 43.812 3.768 -3.449 1 86.25 400 GLU B C 1
ATOM 6114 O O . GLU B 1 400 ? 44.625 4.48 -4.027 1 86.25 400 GLU B O 1
ATOM 6119 N N . GLU B 1 401 ? 44.031 3.336 -2.264 1 86.25 401 GLU B N 1
ATOM 6120 C CA . GLU B 1 401 ? 45.25 3.684 -1.496 1 86.25 401 GLU B CA 1
ATOM 6121 C C . GLU B 1 401 ? 46.406 2.777 -1.859 1 86.25 401 GLU B C 1
ATOM 6123 O O . GLU B 1 401 ? 47.562 3.096 -1.558 1 86.25 401 GLU B O 1
ATOM 6128 N N . GLN B 1 402 ? 46.25 1.684 -2.463 1 77.25 402 GLN B N 1
ATOM 6129 C CA . GLN B 1 402 ? 47.312 0.805 -2.924 1 77.25 402 GLN B CA 1
ATOM 6130 C C . GLN B 1 402 ? 47.75 1.15 -4.348 1 77.25 402 GLN B C 1
ATOM 6132 O O . GLN B 1 402 ? 48.938 1.085 -4.688 1 77.25 402 GLN B O 1
#

Solvent-accessible surface area (backbone atoms only — not comparable to full-atom values): 40321 Å² total; per-residue (Å²): 104,28,68,92,36,28,40,34,38,32,30,23,50,37,84,60,34,51,47,41,54,58,34,48,41,53,41,37,75,33,45,29,45,48,42,43,27,26,39,73,60,20,48,57,33,29,28,54,56,40,52,20,53,49,47,74,34,77,48,46,43,62,58,72,50,71,88,47,75,49,85,59,48,46,56,46,50,20,69,56,27,60,32,36,37,28,39,26,27,20,69,66,57,45,47,28,59,49,67,72,47,56,89,46,40,46,46,41,27,55,71,62,35,81,45,58,40,35,39,28,39,23,47,55,41,70,58,49,66,29,64,68,48,46,50,27,51,51,48,32,42,72,75,62,34,43,74,48,75,42,30,77,43,79,39,77,86,69,46,73,35,52,15,35,56,60,56,42,68,60,56,48,49,55,52,39,48,67,64,49,39,67,60,87,34,56,87,36,30,33,36,26,25,14,10,12,15,43,31,52,41,24,77,48,32,29,39,33,39,68,40,44,21,54,56,22,45,25,34,44,38,45,42,35,26,16,41,23,50,30,38,36,40,25,23,66,52,73,60,82,76,51,83,92,45,48,72,44,80,32,45,30,48,66,48,41,40,52,59,48,64,73,48,50,88,72,36,43,33,39,36,46,50,36,40,62,45,66,54,32,49,68,61,65,43,86,48,68,82,74,90,75,55,69,63,49,71,49,48,28,28,63,46,84,59,52,62,45,51,46,37,77,64,59,57,90,84,46,42,38,32,40,54,38,81,27,76,61,63,47,67,62,53,42,52,49,46,29,62,76,25,56,39,59,30,28,45,30,32,41,58,84,40,87,59,25,54,44,79,60,68,28,30,36,38,33,41,35,42,96,86,46,76,46,78,45,66,83,36,42,28,55,58,49,27,47,53,52,51,50,49,52,51,52,52,51,51,54,61,72,72,104,106,27,67,91,35,27,41,34,37,33,29,22,51,35,85,60,34,51,49,42,55,55,35,48,40,52,41,38,75,32,44,30,45,48,42,44,27,26,39,73,60,19,48,58,31,29,27,55,56,41,53,20,52,51,47,75,34,76,46,44,45,62,59,70,50,69,87,46,75,48,85,59,46,47,56,46,50,20,70,57,28,60,33,36,40,28,40,26,28,19,69,66,56,45,46,27,60,48,66,71,45,56,89,45,39,46,46,43,27,57,71,62,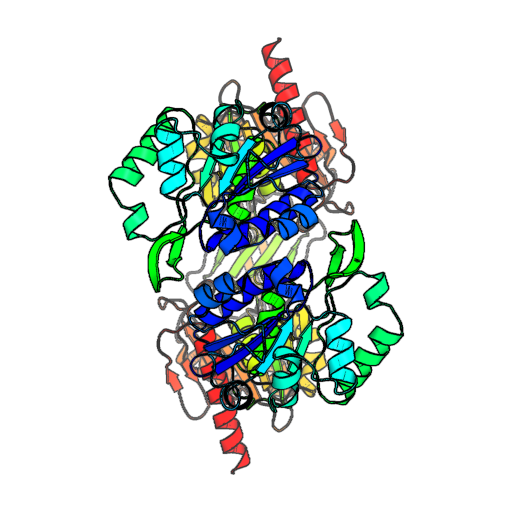34,79,45,56,40,35,37,28,41,25,46,56,40,72,59,49,66,29,65,67,49,47,48,25,53,50,48,31,41,72,75,62,36,44,75,49,74,42,30,77,44,80,37,78,86,69,45,74,36,53,14,36,55,59,57,42,68,58,56,48,49,56,50,39,48,67,64,48,40,67,60,87,33,54,87,36,28,34,36,28,25,14,9,11,17,42,33,52,40,24,78,47,32,30,41,33,39,68,39,43,22,53,55,22,43,26,35,44,38,45,41,34,27,16,39,22,52,31,38,36,40,25,22,67,53,72,60,82,75,50,82,91,46,49,72,44,81,33,45,31,46,66,49,43,39,53,58,48,64,73,48,49,86,74,34,44,33,38,37,45,50,36,41,62,44,65,53,32,47,67,61,64,42,87,50,68,81,73,89,75,57,68,62,48,72,49,50,29,29,62,45,85,58,51,62,45,52,46,35,77,64,57,56,92,84,47,41,39,33,41,54,37,82,26,77,62,62,46,67,62,53,42,51,50,47,29,62,76,24,56,41,58,30,28,45,30,32,41,59,82,40,88,59,24,54,46,80,60,69,28,31,35,40,31,43,35,41,95,86,47,75,45,78,47,67,81,36,41,28,55,58,49,25,47,51,52,52,50,50,53,52,51,52,53,53,54,60,72,73,105

Nearest PDB structures (foldseek):
  6tgv-assembly1_C  TM=6.343E-01  e=2.305E-37  Mycolicibacterium smegmatis MC2 155
  1u80-assembly2_C-2  TM=9.649E-01  e=5.281E-25  Escherichia coli
  1u7w-assembly1_A  TM=9.629E-01  e=3.327E-22  Escherichia coli
  1u7w-assembly1_B  TM=9.527E-01  e=9.315E-21  Escherichia coli
  1u7w-assembly2_C-2  TM=9.560E-01  e=1.609E-20  Escherichia coli

Secondary structure (DSSP, 8-state):
--TT-EEEEEE-SSGGGGHHHHHHHHHHHTT-EEEEEE-TGGGGTB-HHHHHHHHSSPPB--TT-TTS-HHHHHHHHHHH-SEEEEEEE-HHHHHHHHTT---SHHHHHHHH--SEEEEEE---HHHHH-HHHHHHHHHHHHTT-EEPPPEEEE-TTS-EEEEEPPPHHHHHHHHHHHHSS--TTTT-EEEEEESB-EEESSSSEEEEE---SHHHHHHHHHHHHTT-EEEEEE-S-SSPPPTTSEEEE--SHHHHHHHHHHHGGG-SEEEE-SB--SEEESS--SSPPPTT-SEEEEEEEEPP-HHHHHHHTPPTT-EEEEEEEESS-HHHHHHHHHHHTT-SEEEEEETTSTT-SSSSSEE--EEE-SS-EEEPPSEEHHHHHHHHHHHHHHHHHHHHH-/--TT-EEEEEE-SSGGGGHHHHHHHHHHHTT-EEEEEE-TGGGGTB-HHHHHHHHSSPPB--TT-TTS-HHHHHHHHHHH-SEEEEEEE-HHHHHHHHTT---SHHHHHHHH--SEEEEEE---HHHHT-HHHHHHHHHHHHTT-EEPPPEEEE-TTS-EEEEEPPPHHHHHHHHHHHHSS--TTTT-EEEEEESB-EEESSSSEEEEE---SHHHHHHHHHHHHTT-EEEEEE-S-SSPPPTTSEEEE--SHHHHHHHHHHHGGG-SEEEE-SB--SEEESS--SSPPPTT-SEEEEEEEEPP-HHHHHHHTPPTT-EEEEEEEESS-HHHHHHHHHHHTT-SEEEEEETTSTT-SSSSSEE--EEE-SS-EEEPPSEEHHHHHHHHHHHHHHHHHHHHH-

Radius of gyration: 29.87 Å; Cα contacts (8 Å, |Δi|>4): 1869; chains: 2; bounding box: 88×78×61 Å

pLDDT: mean 92.68, std 9.64, range [43.56, 98.88]

Organism: NCBI:txid40520

Foldseek 3Di:
DQALAEEEEEEEADLCSVLVLVLLLVCVVVVYQYEYEYEPNSCVNPNQVSSCVSRVDGYHYFQPPPVPPRPCVLLVSLARHQEYEYPQDELVLLQCLLVVNDDGSRSVSPVNHPHAYEYFYADDQVSCPPVSSVVSVVSCVVVRHHYDWADFQADPVRDGGTHHTDGSVVVNLVVLLRRVEAQPQAPFEEEFEFEWAWAAQEPVDTDIDQAQRLLRQLLQQLSSSNHHAYEYEYADHPDDHRPPHNYHYDHALVRSLCVCVVCVAVGQEYEYPYHHDQKHFPDHDHDDDDPPDPDDDTDIDGDDDSLLVCLVDPDPNHAYEYEEEDQPPFVVVQVVVCVNSVHQKYWYFYPPDPLDDHPHQWHWTWIDGPVDIDTDDIDGSNVVSNVVVVVSVVVSVVVVVD/DQALAEEEEEEEADLCSVLVLVLLLVCVVVVYQYEYEYEPNSCVNPNQVSSCVSRVDGYHYFQPPPVPPRPCVLLVSLARHQEYEYPQDELVLLQCLLVVNDDGSRSVSPVNHPHAYEYFYADDQCSCPPVSSVVSVVSCVVVRHHYDWADAQADPVRDGGTHHTDGSVVVNLVVLLRRVEAQPQAPFEEEFEFEKAWAAQEPVDTDIDQAQRLLRQLLQQLSSSNHHAYEYEYEDHPDDRRPPHNYHYDHALVRSLCVCVVCVQVGQEYEYPYHHDQKHFPDHDHDDDDPPDPDDDTDIDGDDDSLLVCLVPPDPNHAYEYEEEDQPPFVVVQVVCCVNSVHQKYWYFYPPDPLDDHPHQWHWTWIDGPVDIDTDDIDGSNVVSNVVVVVSVVVSVVVVVD